Protein AF-0000000078804960 (afdb_homodimer)

Sequence (806 aa):
MTMAQWQILSDRINTVAPSATLAVDSKAKAMKATGLDVIGFGAGEPNFPTPANVVKAAADACLDPKNYKYTPTPGLPELREAIAAKVLRDSGYEVSADQVVVTNGGKQAVYEAFQILLNDGDEVIIPTPYWTSYPEAVKLADGVPVEVFAGADVNFEPSLEALEAARTERTKAIIVNSPNNPTGAVWKPETVEAIGRWAVEHHIWIISDEIYEHLNYDDARTTYIGAAVPECRDQLLVLNGVAKTYAMPGWRVGWMVAPAEVAKAATKLQGHMTSNVANISQRAALAAVSGPLDEVYEMRKAFDVRRRAIVAALNDIEGVYCPTPTGAFYAFADITALLGKPLGSNGTVCATSADFAAALLDEAHVAAVPGEAFGAPGYLRFSYALADDDLAEGMKRFKDWAKMTMAQWQILSDRINTVAPSATLAVDSKAKAMKATGLDVIGFGAGEPNFPTPANVVKAAADACLDPKNYKYTPTPGLPELREAIAAKVLRDSGYEVSADQVVVTNGGKQAVYEAFQILLNDGDEVIIPTPYWTSYPEAVKLADGVPVEVFAGADVNFEPSLEALEAARTERTKAIIVNSPNNPTGAVWKPETVEAIGRWAVEHHIWIISDEIYEHLNYDDARTTYIGAAVPECRDQLLVLNGVAKTYAMPGWRVGWMVAPAEVAKAATKLQGHMTSNVANISQRAALAAVSGPLDEVYEMRKAFDVRRRAIVAALNDIEGVYCPTPTGAFYAFADITALLGKPLGSNGTVCATSADFAAALLDEAHVAAVPGEAFGAPGYLRFSYALADDDLAEGMKRFKDWAK

Nearest PDB structures (foldseek):
  6f77-assembly3_E  TM=9.744E-01  e=4.345E-48  Sinorhizobium meliloti 1021
  1j32-assembly1_B  TM=9.726E-01  e=3.508E-47  Phormidium lapideum
  8wou-assembly1_B  TM=9.765E-01  e=2.301E-44  Legionella pneumophila
  8wkj-assembly1_A-2  TM=9.746E-01  e=7.298E-44  Legionella pneumophila
  1gd9-assembly1_B  TM=9.576E-01  e=7.896E-40  Pyrococcus horikoshii

pLDDT: mean 96.33, std 5.36, range [46.62, 98.94]

Radius of gyration: 27.27 Å; Cα contacts (8 Å, |Δi|>4): 1850; chains: 2; bounding box: 55×81×60 Å

Secondary structure (DSSP, 8-state):
-PPPGGGPPPHHHHHPPPPHHHHHHHHHHHHHHTT--PEE----S-SSPPPHHHHHHHHHHHT-GGGGS---TT--HHHHHHHHHHIIIIISS---GGGEEEESHHHHHHHHHHHHH--TT-EEEEEES--THHHHHHHHTT-EEEEEE--GGGTTPPPHHHHHHH--TTEEEEEE-SS-TTT-----HHHHHHHHHHHHHHT-EEEEE-TTTT-B-TT-----HHHH-GGGGGGEEEEEESTTTTS-GGG--EEEE--HHHHHHHHHHHHHHT-SPPHHHHHHHHHHHHS-SHHHHHHHHHHHHHHHHHHHHHHTSTT-B-----BTTEEEEE-GGGTTSEETTTTEE-SSHHHHHHHIIIII-EE-EEGGGGT-TTEEEEE--S-HHHHHHHHHHHHHHH-/-PPPGGGPPPHHHHHPPPPHHHHHHHHHHHHHHTT--PEE----S-SSPPPHHHHHHHHHHHT-GGGGS---TT--HHHHHHHHHHIIIIISS---GGGEEEEEHHHHHHHHHHHHH--TT-EEEEEES--THHHHHHHHTT-EEEEEE--GGGTTPPPHHHHHHH--TTEEEEEE-SS-TTT-----HHHHHHHHHHHHHHT-EEEEE-TTTT-B-TT-----HHHH-GGGGGGEEEEEESTTTTS-GGG-EEEEE--HHHHHHHHHHHHHHT-SPPHHHHHHHHHHHHS-SHHHHHHHHHHHHHHHHHHHHHHTSTT-B-----BTTEEEEE-GGGTTSEETTTTEE-SSHHHHHHHIIIII-EE-EEGGGGT-TTEEEEE--S-HHHHHHHHHHHHHHH-

InterPro domains:
  IPR004838 Aminotransferases, class-I, pyridoxal-phosphate-binding site [PS00105] (241-254)
  IPR004839 Aminotransferase, class I/classII, large domain [PF00155] (37-397)
  IPR015421 Pyridoxal phosphate-dependent transferase, major domain [G3DSA:3.40.640.10] (69-291)
  IPR015422 Pyridoxal phosphate-dependent transferase, small domain [G3DSA:3.90.1150.10] (26-397)
  IPR015424 Pyridoxal phosphate-dependent transferase [SSF53383] (8-402)
  IPR050596 Aspartate/prephenate aminotransferase-like [PTHR46383] (7-401)

Structure (mmCIF, N/CA/C/O backbone):
data_AF-0000000078804960-model_v1
#
loop_
_entity.id
_entity.type
_entity.pdbx_description
1 polymer Aminotransferase
#
loop_
_atom_site.group_PDB
_atom_site.id
_atom_site.type_symbol
_atom_site.label_atom_id
_atom_site.label_alt_id
_atom_site.label_comp_id
_atom_site.label_asym_id
_atom_site.label_entity_id
_atom_site.label_seq_id
_atom_site.pdbx_PDB_ins_code
_atom_site.Cartn_x
_atom_site.Cartn_y
_atom_site.Cartn_z
_atom_site.occupancy
_atom_site.B_iso_or_equiv
_atom_site.auth_seq_id
_atom_site.auth_comp_id
_atom_site.auth_asym_id
_atom_site.auth_atom_id
_atom_site.pdbx_PDB_model_num
ATOM 1 N N . MET A 1 1 ? 27.344 4.914 -10.43 1 46.62 1 MET A N 1
ATOM 2 C CA . MET A 1 1 ? 27.359 4.934 -11.883 1 46.62 1 MET A CA 1
ATOM 3 C C . MET A 1 1 ? 26.125 5.656 -12.43 1 46.62 1 MET A C 1
ATOM 5 O O . MET A 1 1 ? 25.031 5.543 -11.859 1 46.62 1 MET A O 1
ATOM 9 N N . THR A 1 2 ? 26.281 6.621 -13.234 1 64.38 2 THR A N 1
ATOM 10 C CA . THR A 1 2 ? 25.266 7.426 -13.906 1 64.38 2 THR A CA 1
ATOM 11 C C . THR A 1 2 ? 24.35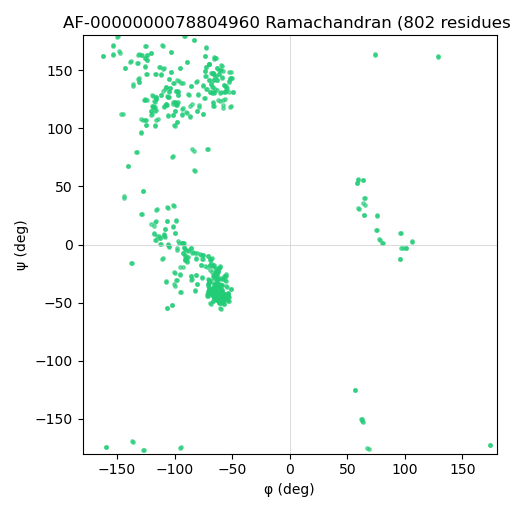9 6.539 -14.75 1 64.38 2 THR A C 1
ATOM 13 O O . THR A 1 2 ? 24.828 5.652 -15.461 1 64.38 2 THR A O 1
ATOM 16 N N . MET A 1 3 ? 23.094 6.438 -14.508 1 77.56 3 MET A N 1
ATOM 17 C CA . MET A 1 3 ? 22.125 5.641 -15.266 1 77.56 3 MET A CA 1
ATOM 18 C C . MET A 1 3 ? 22.188 5.977 -16.75 1 77.56 3 MET A C 1
ATOM 20 O O . MET A 1 3 ? 22.312 7.148 -17.125 1 77.56 3 MET A O 1
ATOM 24 N N . ALA A 1 4 ? 22.266 4.875 -17.562 1 86 4 ALA A N 1
ATOM 25 C CA . ALA A 1 4 ? 22.188 5.027 -19.016 1 86 4 ALA A CA 1
ATOM 26 C C . ALA A 1 4 ? 20.797 5.531 -19.438 1 86 4 ALA A C 1
ATOM 28 O O . ALA A 1 4 ? 19.875 5.543 -18.625 1 86 4 ALA A O 1
ATOM 29 N N . GLN A 1 5 ? 20.672 6.098 -20.609 1 87.06 5 GLN A N 1
ATOM 30 C CA . GLN A 1 5 ? 19.422 6.652 -21.125 1 87.06 5 GLN A CA 1
ATOM 31 C C . GLN A 1 5 ? 18.297 5.629 -21.062 1 87.06 5 GLN A C 1
ATOM 33 O O . GLN A 1 5 ? 17.172 5.969 -20.703 1 87.06 5 GLN A O 1
ATOM 38 N N . TRP A 1 6 ? 18.578 4.383 -21.484 1 90.38 6 TRP A N 1
ATOM 39 C CA . TRP A 1 6 ? 17.547 3.348 -21.5 1 90.38 6 TRP A CA 1
ATOM 40 C C . TRP A 1 6 ? 17.125 2.971 -20.094 1 90.38 6 TRP A C 1
ATOM 42 O O . TRP A 1 6 ? 16.094 2.322 -19.891 1 90.38 6 TRP A O 1
ATOM 52 N N . GLN A 1 7 ? 17.891 3.418 -19.031 1 91.94 7 GLN A N 1
ATOM 53 C CA . GLN A 1 7 ? 17.594 3.1 -17.641 1 91.94 7 GLN A CA 1
ATOM 54 C C . GLN A 1 7 ? 16.812 4.223 -16.969 1 91.94 7 GLN A C 1
ATOM 56 O O . GLN A 1 7 ? 16.5 4.152 -15.773 1 91.94 7 GLN A O 1
ATOM 61 N N . ILE A 1 8 ? 16.5 5.246 -17.781 1 91.69 8 ILE A N 1
ATOM 62 C CA . ILE A 1 8 ? 15.766 6.367 -17.203 1 91.69 8 ILE A CA 1
ATOM 63 C C . ILE A 1 8 ? 14.43 5.883 -16.656 1 91.69 8 ILE A C 1
ATOM 65 O O . ILE A 1 8 ? 13.734 5.094 -17.297 1 91.69 8 ILE A O 1
ATOM 69 N N . LEU A 1 9 ? 14.117 6.242 -15.414 1 96.56 9 LEU A N 1
ATOM 70 C CA . LEU A 1 9 ? 12.891 5.844 -14.727 1 96.56 9 LEU A CA 1
ATOM 71 C C . LEU A 1 9 ? 11.68 6.574 -15.289 1 96.56 9 LEU A C 1
ATOM 73 O O . LEU A 1 9 ? 11.82 7.426 -16.172 1 96.56 9 LEU A O 1
ATOM 77 N N . SER A 1 10 ? 10.555 6.188 -14.922 1 96.38 10 SER A N 1
ATOM 78 C CA . SER A 1 10 ? 9.297 6.695 -15.461 1 96.38 10 SER A CA 1
ATOM 79 C C . SER A 1 10 ? 9.164 8.195 -15.234 1 96.38 10 SER A C 1
ATOM 81 O O . SER A 1 10 ? 9.688 8.727 -14.25 1 96.38 10 SER A O 1
ATOM 83 N N . ASP A 1 11 ? 8.398 8.906 -16.062 1 95 11 ASP A N 1
ATOM 84 C CA . ASP A 1 11 ? 8.133 10.336 -15.945 1 95 11 ASP A CA 1
ATOM 85 C C . ASP A 1 11 ? 7.371 10.656 -14.664 1 95 11 ASP A C 1
ATOM 87 O O . ASP A 1 11 ? 7.641 11.664 -14.008 1 95 11 ASP A O 1
ATOM 91 N N . ARG A 1 12 ? 6.445 9.828 -14.281 1 93.31 12 ARG A N 1
ATOM 92 C CA . ARG A 1 12 ? 5.613 10.086 -13.109 1 93.31 12 ARG A CA 1
ATOM 93 C C . ARG A 1 12 ? 6.461 10.164 -11.844 1 93.31 12 ARG A C 1
ATOM 95 O O . ARG A 1 12 ? 6.246 11.039 -11 1 93.31 12 ARG A O 1
ATOM 102 N N . ILE A 1 13 ? 7.473 9.258 -11.719 1 94.19 13 ILE A N 1
ATOM 103 C CA . ILE A 1 13 ? 8.273 9.242 -10.5 1 94.19 13 ILE A CA 1
ATOM 104 C C . ILE A 1 13 ? 9.258 10.406 -10.516 1 94.19 13 ILE A C 1
ATOM 106 O O . ILE A 1 13 ? 9.609 10.953 -9.469 1 94.19 13 ILE A O 1
ATOM 110 N N . ASN A 1 14 ? 9.625 10.805 -11.719 1 91.88 14 ASN A N 1
ATOM 111 C CA . ASN A 1 14 ? 10.586 11.898 -11.844 1 91.88 14 ASN A CA 1
ATOM 112 C C . ASN A 1 14 ? 9.93 13.25 -11.586 1 91.88 14 ASN A C 1
ATOM 114 O O . ASN A 1 14 ? 10.609 14.219 -11.266 1 91.88 14 ASN A O 1
ATOM 118 N N . THR A 1 15 ? 8.648 13.266 -11.664 1 88.62 15 THR A N 1
ATOM 119 C CA . THR A 1 15 ? 7.926 14.523 -11.5 1 88.62 15 THR A CA 1
ATOM 120 C C . THR A 1 15 ? 7.555 14.75 -10.039 1 88.62 15 THR A C 1
ATOM 122 O O . THR A 1 15 ? 7.203 15.867 -9.648 1 88.62 15 THR A O 1
ATOM 125 N N . VAL A 1 16 ? 7.688 13.766 -9.273 1 89.56 16 VAL A N 1
ATOM 126 C CA . VAL A 1 16 ? 7.273 13.844 -7.879 1 89.56 16 VAL A CA 1
ATOM 127 C C . VAL A 1 16 ? 8.477 14.18 -7 1 89.56 16 VAL A C 1
ATOM 129 O O . VAL A 1 16 ? 9.594 13.742 -7.277 1 89.56 16 VAL A O 1
ATOM 132 N N . ALA A 1 17 ? 8.242 15.023 -6 1 84.94 17 ALA A N 1
ATOM 133 C CA . ALA A 1 17 ? 9.273 15.359 -5.02 1 84.94 17 ALA A CA 1
ATOM 134 C C . ALA A 1 17 ? 9.164 14.484 -3.779 1 84.94 17 ALA A C 1
ATOM 136 O O . ALA A 1 17 ? 8.086 13.984 -3.455 1 84.94 17 ALA A O 1
ATOM 137 N N . PRO A 1 18 ? 10.336 14.305 -3.15 1 82.69 18 PRO A N 1
ATOM 138 C CA . PRO A 1 18 ? 10.25 13.594 -1.87 1 82.69 18 PRO A CA 1
ATOM 139 C C . PRO A 1 18 ? 9.461 14.367 -0.818 1 82.69 18 PRO A C 1
ATOM 141 O O . PRO A 1 18 ? 9.281 15.586 -0.944 1 82.69 18 PRO A O 1
ATOM 144 N N . SER A 1 19 ? 9.023 13.68 0.166 1 79.19 19 SER A N 1
ATOM 145 C CA . SER A 1 19 ? 8.242 14.305 1.232 1 79.19 19 SER A CA 1
ATOM 146 C C . SER A 1 19 ? 9.094 15.281 2.037 1 79.19 19 SER A C 1
ATOM 148 O O . SER A 1 19 ? 10.07 14.883 2.674 1 79.19 19 SER A O 1
ATOM 150 N N . ALA A 1 20 ? 8.664 16.5 2.088 1 77.38 20 ALA A N 1
ATOM 151 C CA . ALA A 1 20 ? 9.391 17.547 2.803 1 77.38 20 ALA A CA 1
ATOM 152 C C . ALA A 1 20 ? 9.312 17.344 4.312 1 77.38 20 ALA A C 1
ATOM 154 O O . ALA A 1 20 ? 10.289 17.578 5.031 1 77.38 20 ALA A O 1
ATOM 155 N N . THR A 1 21 ? 8.18 16.859 4.785 1 77.75 21 THR A N 1
ATOM 156 C CA . THR A 1 21 ? 8.008 16.641 6.215 1 77.75 21 THR A CA 1
ATOM 157 C C . THR A 1 21 ? 8.883 15.484 6.699 1 77.75 21 THR A C 1
ATOM 159 O O . THR A 1 21 ? 9.547 15.594 7.734 1 77.75 21 THR A O 1
ATOM 162 N N . LEU A 1 22 ? 8.914 14.531 5.891 1 70.44 22 LEU A N 1
ATOM 163 C CA . LEU A 1 22 ? 9.727 13.383 6.262 1 70.44 22 LEU A CA 1
ATOM 164 C C . LEU A 1 22 ? 11.211 13.727 6.203 1 70.44 22 LEU A C 1
ATOM 166 O O . LEU A 1 22 ? 11.992 13.273 7.043 1 70.44 22 LEU A O 1
ATOM 170 N N . ALA A 1 23 ? 11.531 14.633 5.289 1 71.5 23 ALA A N 1
ATOM 171 C CA . ALA A 1 23 ? 12.914 15.07 5.141 1 71.5 23 ALA A CA 1
ATOM 172 C C . ALA A 1 23 ? 13.375 15.852 6.371 1 71.5 23 ALA A C 1
ATOM 174 O O . ALA A 1 23 ? 14.484 15.633 6.871 1 71.5 23 ALA A O 1
ATOM 175 N N . VAL A 1 24 ? 12.484 16.656 6.902 1 78 24 VAL A N 1
ATOM 176 C CA . VAL A 1 24 ? 12.812 17.469 8.078 1 78 24 VAL A CA 1
ATOM 177 C C . VAL A 1 24 ? 12.914 16.562 9.305 1 78 24 VAL A C 1
ATOM 179 O O . VAL A 1 24 ? 13.836 16.703 10.109 1 78 24 VAL A O 1
ATOM 182 N N . ASP A 1 25 ? 11.977 15.656 9.367 1 76.75 25 ASP A N 1
ATOM 183 C CA . ASP A 1 25 ? 11.977 14.727 10.5 1 76.75 25 ASP A CA 1
ATOM 184 C C . ASP A 1 25 ? 13.211 13.828 10.477 1 76.75 25 ASP A C 1
ATOM 186 O O . ASP A 1 25 ? 13.844 13.609 11.508 1 76.75 25 ASP A O 1
ATOM 190 N N . SER A 1 26 ? 13.562 13.406 9.312 1 70.06 26 SER A N 1
ATOM 191 C CA . SER A 1 26 ? 14.734 12.547 9.156 1 70.06 26 SER A CA 1
ATOM 192 C C . SER A 1 26 ? 16.016 13.305 9.469 1 70.06 26 SER A C 1
ATOM 194 O O . SER A 1 26 ? 16.922 12.766 10.109 1 70.06 26 SER A O 1
ATOM 196 N N . LYS A 1 27 ? 16.094 14.484 9.047 1 78.5 27 LYS A N 1
ATOM 197 C CA . LYS A 1 27 ? 17.266 15.312 9.312 1 78.5 27 LYS A CA 1
ATOM 198 C C . LYS A 1 27 ? 17.406 15.594 10.805 1 78.5 27 LYS A C 1
ATOM 200 O O . LYS A 1 27 ? 18.516 15.508 11.352 1 78.5 27 LYS A O 1
ATOM 205 N N . ALA A 1 28 ? 16.312 15.922 11.422 1 84.19 28 ALA A N 1
ATOM 206 C CA . ALA A 1 28 ? 16.328 16.172 12.867 1 84.19 28 ALA A CA 1
ATOM 207 C C . ALA A 1 28 ? 16.797 14.93 13.625 1 84.19 28 ALA A C 1
ATOM 209 O O . ALA A 1 28 ? 1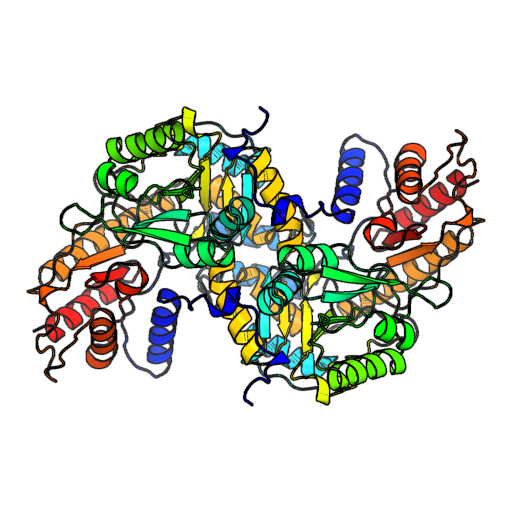7.625 15.031 14.531 1 84.19 28 ALA A O 1
ATOM 210 N N . LYS A 1 29 ? 16.344 13.812 13.273 1 76.19 29 LYS A N 1
ATOM 211 C CA . LYS A 1 29 ? 16.703 12.555 13.922 1 76.19 29 LYS A CA 1
ATOM 212 C C . LYS A 1 29 ? 18.188 12.227 13.695 1 76.19 29 LYS A C 1
ATOM 214 O O . LYS A 1 29 ? 18.859 11.758 14.609 1 76.19 29 LYS A O 1
ATOM 219 N N . ALA A 1 30 ? 18.594 12.453 12.5 1 77.44 30 ALA A N 1
ATOM 220 C CA . ALA A 1 30 ? 20 12.234 12.188 1 77.44 30 ALA A CA 1
ATOM 221 C C . ALA A 1 30 ? 20.891 13.125 13.047 1 77.44 30 ALA A C 1
ATOM 223 O O . ALA A 1 30 ? 21.938 12.688 13.531 1 77.44 30 ALA A O 1
ATOM 224 N N . MET A 1 31 ? 20.562 14.375 13.227 1 88.44 31 MET A N 1
ATOM 225 C CA . MET A 1 31 ? 21.312 15.32 14.047 1 88.44 31 MET A CA 1
ATOM 226 C C . MET A 1 31 ? 21.312 14.891 15.516 1 88.44 31 MET A C 1
ATOM 228 O O . MET A 1 31 ? 22.344 14.945 16.188 1 88.44 31 MET A O 1
ATOM 232 N N . LYS A 1 32 ? 20.188 14.406 15.93 1 88.81 32 LYS A N 1
ATOM 233 C CA . LYS A 1 32 ? 20.094 13.891 17.297 1 88.81 32 LYS A CA 1
ATOM 234 C C . LYS A 1 32 ? 21.016 12.688 17.484 1 88.81 32 LYS A C 1
ATOM 236 O O . LYS A 1 32 ? 21.625 12.523 18.547 1 88.81 32 LYS A O 1
ATOM 241 N N . ALA A 1 33 ? 21.109 11.867 16.547 1 81.06 33 ALA A N 1
ATOM 242 C CA . ALA A 1 33 ? 21.922 10.664 16.594 1 81.06 33 ALA A CA 1
ATOM 243 C C . ALA A 1 33 ? 23.406 11.016 16.719 1 81.06 33 ALA A C 1
ATOM 245 O O . ALA A 1 33 ? 24.203 10.227 17.234 1 81.06 33 ALA A O 1
ATOM 246 N N . THR A 1 34 ? 23.812 12.227 16.25 1 88.81 34 THR A N 1
ATOM 247 C CA . THR A 1 34 ? 25.203 12.672 16.344 1 88.81 34 THR A CA 1
ATOM 248 C C . THR A 1 34 ? 25.469 13.336 17.688 1 88.81 34 THR A C 1
ATOM 250 O O . THR A 1 34 ? 26.594 13.766 17.969 1 88.81 34 THR A O 1
ATOM 253 N N . GLY A 1 35 ? 24.438 13.469 18.516 1 91 35 GLY A N 1
ATOM 254 C CA . GLY A 1 35 ? 24.625 13.984 19.859 1 91 35 GLY A CA 1
ATOM 255 C C . GLY A 1 35 ? 24.125 15.406 20.031 1 91 35 GLY A C 1
ATOM 256 O O . GLY A 1 35 ? 24.219 15.969 21.125 1 91 35 GLY A O 1
ATOM 257 N N . LEU A 1 36 ? 23.547 15.969 19 1 93.06 36 LEU A N 1
ATOM 258 C CA . LEU A 1 36 ? 23.031 17.328 19.094 1 93.06 36 LEU A CA 1
ATOM 259 C C . LEU A 1 36 ? 21.656 17.344 19.75 1 93.06 36 LEU A C 1
ATOM 261 O O . LEU A 1 36 ? 20.844 16.453 19.531 1 93.06 36 LEU A O 1
ATOM 265 N N . ASP A 1 37 ? 21.453 18.281 20.562 1 95.19 37 ASP A N 1
ATOM 266 C CA . ASP A 1 37 ? 20.172 18.469 21.219 1 95.19 37 ASP A CA 1
ATOM 267 C C . ASP A 1 37 ? 19.188 19.234 20.328 1 95.19 37 ASP A C 1
ATOM 269 O O . ASP A 1 37 ? 18.984 20.438 20.516 1 95.19 37 ASP A O 1
ATOM 273 N N . VAL A 1 38 ? 18.609 18.547 19.453 1 96.38 38 VAL A N 1
ATOM 274 C CA . VAL A 1 38 ? 17.672 19.156 18.516 1 96.38 38 VAL A CA 1
ATOM 275 C C . VAL A 1 38 ? 16.234 18.969 19.016 1 96.38 38 VAL A C 1
ATOM 277 O O . VAL A 1 38 ? 15.867 17.875 19.453 1 96.38 38 VAL A O 1
ATOM 280 N N . ILE A 1 39 ? 15.484 20.031 19.078 1 96.56 39 ILE A N 1
ATOM 281 C CA . ILE A 1 39 ? 14.055 19.953 19.359 1 96.56 39 ILE A CA 1
ATOM 282 C C . ILE A 1 39 ? 13.273 19.906 18.047 1 96.56 39 ILE A C 1
ATOM 284 O O . ILE A 1 39 ? 13.336 20.828 17.234 1 96.56 39 ILE A O 1
ATOM 288 N N . GLY A 1 40 ? 12.586 18.781 17.859 1 94.25 40 GLY A N 1
ATOM 289 C CA . GLY A 1 40 ? 11.883 18.562 16.594 1 94.25 40 GLY A CA 1
ATOM 290 C C . GLY A 1 40 ? 10.406 18.891 16.672 1 94.25 40 GLY A C 1
ATOM 291 O O . GLY A 1 40 ? 9.68 18.344 17.5 1 94.25 40 GLY A O 1
ATOM 292 N N . PHE A 1 41 ? 9.953 19.828 15.82 1 95.62 41 PHE A N 1
ATOM 293 C CA . PHE A 1 41 ? 8.547 20.188 15.695 1 95.62 41 PHE A CA 1
ATOM 294 C C . PHE A 1 41 ? 7.973 19.672 14.375 1 95.62 41 PHE A C 1
ATOM 296 O O . PHE A 1 41 ? 6.914 20.125 13.938 1 95.62 41 PHE A O 1
ATOM 303 N N . GLY A 1 42 ? 8.68 18.781 13.672 1 91.62 42 GLY A N 1
ATOM 304 C CA . GLY A 1 42 ? 8.289 18.328 12.344 1 91.62 42 GLY A CA 1
ATOM 305 C C . GLY A 1 42 ? 7.348 17.141 12.359 1 91.62 42 GLY A C 1
ATOM 306 O O . GLY A 1 42 ? 6.785 16.781 11.328 1 91.62 42 GLY A O 1
ATOM 307 N N . ALA A 1 43 ? 7.09 16.609 13.547 1 84.56 43 ALA A N 1
ATOM 308 C CA . ALA A 1 43 ? 6.328 15.367 13.664 1 84.56 43 ALA A CA 1
ATOM 309 C C . ALA A 1 43 ? 4.898 15.555 13.164 1 84.56 43 ALA A C 1
ATOM 311 O O . ALA A 1 43 ? 4.254 16.562 13.469 1 84.56 43 ALA A O 1
ATOM 312 N N . GLY A 1 44 ? 4.379 14.617 12.336 1 89 44 GLY A N 1
ATOM 313 C CA . GLY A 1 44 ? 2.98 14.594 11.938 1 89 44 GLY A CA 1
ATOM 314 C C . GLY A 1 44 ? 2.193 13.484 12.609 1 89 44 GLY A C 1
ATOM 315 O O . GLY A 1 44 ? 1.339 12.852 11.977 1 89 44 GLY A O 1
ATOM 316 N N . GLU A 1 45 ? 2.59 13.156 13.867 1 93.06 45 GLU A N 1
ATOM 317 C CA . GLU A 1 45 ? 1.913 12.094 14.609 1 93.06 45 GLU A CA 1
ATOM 318 C C . GLU A 1 45 ? 1.816 12.43 16.094 1 93.06 45 GLU A C 1
ATOM 320 O O . GLU A 1 45 ? 2.652 13.164 16.625 1 93.06 45 GLU A O 1
ATOM 325 N N . PRO A 1 46 ? 0.799 11.922 16.781 1 95.62 46 PRO A N 1
ATOM 326 C CA . PRO A 1 46 ? 0.684 12.117 18.234 1 95.62 46 PRO A CA 1
ATOM 327 C C . PRO A 1 46 ? 1.859 11.523 19 1 95.62 46 PRO A C 1
ATOM 329 O O . PRO A 1 46 ? 2.459 10.539 18.562 1 95.62 46 PRO A O 1
ATOM 332 N N . ASN A 1 47 ? 2.154 12.133 20.109 1 94.62 47 ASN A N 1
ATOM 333 C CA . ASN A 1 47 ? 3.234 11.625 20.953 1 94.62 47 ASN A CA 1
ATOM 334 C C . ASN A 1 47 ? 2.699 10.836 22.141 1 94.62 47 ASN A C 1
ATOM 336 O O . ASN A 1 47 ? 3.197 10.969 23.266 1 94.62 47 ASN A O 1
ATOM 340 N N . PHE A 1 48 ? 1.636 10.148 21.984 1 95.81 48 PHE A N 1
ATOM 341 C CA . PHE A 1 48 ? 1.018 9.289 22.984 1 95.81 48 PHE A CA 1
ATOM 342 C C . PHE A 1 48 ? 1.085 7.828 22.578 1 95.81 48 PHE A C 1
ATOM 344 O O . PHE A 1 48 ? 1.199 7.52 21.391 1 95.81 48 PHE A O 1
ATOM 351 N N . PRO A 1 49 ? 1.087 6.957 23.562 1 95.56 49 PRO A N 1
ATOM 352 C CA . PRO A 1 49 ? 1.013 5.543 23.188 1 95.56 49 PRO A CA 1
ATOM 353 C C . PRO A 1 49 ? -0.371 5.137 22.688 1 95.56 49 PRO A C 1
ATOM 355 O O . PRO A 1 49 ? -1.368 5.773 23.031 1 95.56 49 PRO A O 1
ATOM 358 N N . THR A 1 50 ? -0.401 4.152 21.859 1 97.88 50 THR A N 1
ATOM 359 C CA . THR A 1 50 ? -1.659 3.521 21.484 1 97.88 50 THR A CA 1
ATOM 360 C C . THR A 1 50 ? -2.418 3.033 22.703 1 97.88 50 THR A C 1
ATOM 362 O O . THR A 1 50 ? -1.816 2.502 23.641 1 97.88 50 THR A O 1
ATOM 365 N N . PRO A 1 51 ? -3.727 3.25 22.766 1 97.56 51 PRO A N 1
ATOM 366 C CA . PRO A 1 51 ? -4.523 2.818 23.906 1 97.56 51 PRO A CA 1
ATOM 367 C C . PRO A 1 51 ? -4.297 1.351 24.266 1 97.56 51 PRO A C 1
ATOM 369 O O . PRO A 1 51 ? -4.188 0.504 23.375 1 97.56 51 PRO A O 1
ATOM 372 N N . ALA A 1 52 ? -4.305 1.055 25.562 1 96.5 52 ALA A N 1
ATOM 373 C CA . ALA A 1 52 ? -3.928 -0.254 26.094 1 96.5 52 ALA A CA 1
ATOM 374 C C . ALA A 1 52 ? -4.875 -1.341 25.594 1 96.5 52 ALA A C 1
ATOM 376 O O . ALA A 1 52 ? -4.449 -2.471 25.328 1 96.5 52 ALA A O 1
ATOM 377 N N . ASN A 1 53 ? -6.129 -1.024 25.531 1 97.19 53 ASN A N 1
ATOM 378 C CA . ASN A 1 53 ? -7.098 -2.016 25.078 1 97.19 53 ASN A CA 1
ATOM 379 C C . ASN A 1 53 ? -6.852 -2.412 23.609 1 97.19 53 ASN A C 1
ATOM 381 O O . ASN A 1 53 ? -7.059 -3.566 23.234 1 97.19 53 ASN A O 1
ATOM 385 N N . VAL A 1 54 ? -6.457 -1.481 22.781 1 98.44 54 VAL A N 1
ATOM 386 C CA . VAL A 1 54 ? -6.133 -1.731 21.375 1 98.44 54 VAL A CA 1
ATOM 387 C C . VAL A 1 54 ? -4.898 -2.621 21.281 1 98.44 54 VAL A C 1
ATOM 389 O O . VAL A 1 54 ? -4.875 -3.582 20.516 1 98.44 54 VAL A O 1
ATOM 392 N N . VAL A 1 55 ? -3.877 -2.281 22.109 1 98.44 55 VAL A N 1
ATOM 393 C CA . VAL A 1 55 ? -2.629 -3.037 22.141 1 98.44 55 VAL A CA 1
ATOM 394 C C . VAL A 1 55 ? -2.912 -4.48 22.547 1 98.44 55 VAL A C 1
ATOM 396 O O . VAL A 1 55 ? -2.381 -5.418 21.938 1 98.44 55 VAL A O 1
ATOM 399 N N . LYS A 1 56 ? -3.768 -4.695 23.531 1 98.25 56 LYS A N 1
ATOM 400 C CA . LYS A 1 56 ? -4.133 -6.035 23.984 1 98.25 56 LYS A CA 1
ATOM 401 C C . LYS A 1 56 ? -4.832 -6.824 22.875 1 98.25 56 LYS A C 1
ATOM 403 O O . LYS A 1 56 ? -4.543 -8.008 22.672 1 98.25 56 LYS A O 1
ATOM 408 N N . ALA A 1 57 ? -5.754 -6.164 22.188 1 98.62 57 ALA A N 1
ATOM 409 C CA . ALA A 1 57 ? -6.465 -6.812 21.078 1 98.62 57 ALA A CA 1
ATOM 410 C C . ALA A 1 57 ? -5.492 -7.277 20 1 98.62 57 ALA A C 1
ATOM 412 O O . ALA A 1 57 ? -5.645 -8.367 19.453 1 98.62 57 ALA A O 1
ATOM 413 N N . ALA A 1 58 ? -4.539 -6.488 19.703 1 98.81 58 ALA A N 1
ATOM 414 C CA . ALA A 1 58 ? -3.539 -6.828 18.688 1 98.81 58 ALA A CA 1
ATOM 415 C C . ALA A 1 58 ? -2.676 -8 19.141 1 98.81 58 ALA A C 1
ATOM 417 O O . ALA A 1 58 ? -2.412 -8.922 18.359 1 98.81 58 ALA A O 1
ATOM 418 N N . ALA A 1 59 ? -2.154 -7.914 20.406 1 98.81 59 ALA A N 1
ATOM 419 C CA . ALA A 1 59 ? -1.32 -8.984 20.938 1 98.81 59 ALA A CA 1
ATOM 420 C C . ALA A 1 59 ? -2.064 -10.312 20.938 1 98.81 59 ALA A C 1
ATOM 422 O O . ALA A 1 59 ? -1.497 -11.352 20.578 1 98.81 59 ALA A O 1
ATOM 423 N N . ASP A 1 60 ? -3.361 -10.289 21.328 1 98.69 60 ASP A N 1
ATOM 424 C CA . ASP A 1 60 ? -4.191 -11.492 21.297 1 98.69 60 ASP A CA 1
ATOM 425 C C . ASP A 1 60 ? -4.375 -12.008 19.875 1 98.69 60 ASP A C 1
ATOM 427 O O . ASP A 1 60 ? -4.367 -13.219 19.641 1 98.69 60 ASP A O 1
ATOM 431 N N . ALA A 1 61 ? -4.559 -11.109 18.953 1 98.75 61 ALA A N 1
ATOM 432 C CA . ALA A 1 61 ? -4.77 -11.477 17.562 1 98.75 61 ALA A CA 1
ATOM 433 C C . ALA A 1 61 ? -3.545 -12.18 16.984 1 98.75 61 ALA A C 1
ATOM 435 O O . ALA A 1 61 ? -3.67 -13.055 16.125 1 98.75 61 ALA A O 1
ATOM 436 N N . CYS A 1 62 ? -2.338 -11.797 17.453 1 98.75 62 CYS A N 1
ATOM 437 C CA . CYS A 1 62 ? -1.117 -12.453 17 1 98.75 62 CYS A CA 1
ATOM 438 C C . CYS A 1 62 ? -1.157 -13.945 17.281 1 98.75 62 CYS A C 1
ATOM 440 O O . CYS A 1 62 ? -0.613 -14.742 16.516 1 98.75 62 CYS A O 1
ATOM 442 N N . LEU A 1 63 ? -1.848 -14.305 18.312 1 98.25 63 LEU A N 1
ATOM 443 C CA . LEU A 1 63 ? -1.807 -15.688 18.781 1 98.25 63 LEU A CA 1
ATOM 444 C C . LEU A 1 63 ? -2.893 -16.516 18.109 1 98.25 63 LEU A C 1
ATOM 446 O O . LEU A 1 63 ? -2.959 -17.734 18.312 1 98.25 63 LEU A O 1
ATOM 450 N N . ASP A 1 64 ? -3.738 -15.984 17.328 1 98.06 64 ASP A N 1
ATOM 451 C CA . ASP A 1 64 ? -4.836 -16.656 16.625 1 98.06 64 ASP A CA 1
ATOM 452 C C . ASP A 1 64 ? -4.488 -16.922 15.172 1 98.06 64 ASP A C 1
ATOM 454 O O . ASP A 1 64 ? -4.461 -15.992 14.352 1 98.06 64 ASP A O 1
ATOM 458 N N . PRO A 1 65 ? -4.309 -18.141 14.734 1 97.25 65 PRO A N 1
ATOM 459 C CA . PRO A 1 65 ? -3.855 -18.484 13.383 1 97.25 65 PRO A CA 1
ATOM 460 C C . PRO A 1 65 ? -4.816 -18 12.297 1 97.25 65 PRO A C 1
ATOM 462 O O . PRO A 1 65 ? -4.426 -17.891 11.133 1 97.25 65 PRO A O 1
ATOM 465 N N . LYS A 1 66 ? -6.039 -17.734 12.648 1 95.06 66 LYS A N 1
ATOM 466 C CA . LYS A 1 66 ? -6.98 -17.234 11.648 1 95.06 66 LYS A CA 1
ATOM 467 C C . LYS A 1 66 ? -6.5 -15.906 11.047 1 95.06 66 LYS A C 1
ATOM 469 O O . LYS A 1 66 ? -6.902 -15.539 9.945 1 95.06 66 LYS A O 1
ATOM 474 N N . ASN A 1 67 ? -5.586 -15.219 11.734 1 97.94 67 ASN A N 1
ATOM 475 C CA . ASN A 1 67 ? -5.109 -13.906 11.305 1 97.94 67 ASN A CA 1
ATOM 476 C C . ASN A 1 67 ? -3.857 -14.031 10.438 1 97.94 67 ASN A C 1
ATOM 478 O O . ASN A 1 67 ? -3.309 -13.023 9.992 1 97.94 67 ASN A O 1
ATOM 482 N N . TYR A 1 68 ? -3.4 -15.273 10.164 1 98 68 TYR A N 1
ATOM 483 C CA . TYR A 1 68 ? -2.146 -15.445 9.438 1 98 68 TYR A CA 1
ATOM 484 C C . TYR A 1 68 ? -2.395 -15.531 7.938 1 98 68 TYR A C 1
ATOM 486 O O . TYR A 1 68 ? -1.458 -15.43 7.141 1 98 68 TYR A O 1
ATOM 494 N N . LYS A 1 69 ? -3.635 -15.633 7.453 1 94.62 69 LYS A N 1
ATOM 495 C CA . LYS A 1 69 ? -3.998 -15.938 6.07 1 94.62 69 LYS A CA 1
ATOM 496 C C . LYS A 1 69 ? -4.449 -14.68 5.332 1 94.62 69 LYS A C 1
ATOM 498 O O . LYS A 1 69 ? -4.664 -13.633 5.949 1 94.62 69 LYS A O 1
ATOM 503 N N . TYR A 1 70 ? -4.512 -14.797 4 1 93.75 70 TYR A N 1
ATOM 504 C CA . TYR A 1 70 ? -5.133 -13.711 3.242 1 93.75 70 TYR A CA 1
ATOM 505 C C . TYR A 1 70 ? -6.574 -13.492 3.689 1 93.75 70 TYR A C 1
ATOM 507 O O . TYR A 1 70 ? -7.27 -14.438 4.059 1 93.75 70 TYR A O 1
ATOM 515 N N . THR A 1 71 ? -7.008 -12.336 3.719 1 93.75 71 THR A N 1
ATOM 516 C CA . THR A 1 71 ? -8.383 -11.945 4.012 1 93.75 71 THR A CA 1
ATOM 517 C C . THR A 1 71 ? -8.945 -11.086 2.885 1 93.75 71 THR A C 1
ATOM 519 O O . THR A 1 71 ? -8.25 -10.773 1.921 1 93.75 71 THR A O 1
ATOM 522 N N . PRO A 1 72 ? -10.195 -10.805 2.885 1 92.56 72 PRO A N 1
ATOM 523 C CA . PRO A 1 72 ? -10.766 -10 1.802 1 92.56 72 PRO A CA 1
ATOM 524 C C . PRO A 1 72 ? -10.016 -8.688 1.581 1 92.56 72 PRO A C 1
ATOM 526 O O . PRO A 1 72 ? -9.672 -7.996 2.545 1 92.56 72 PRO A O 1
ATOM 529 N N . THR A 1 73 ? -9.836 -8.305 0.366 1 94.75 73 THR A N 1
ATOM 530 C CA . THR A 1 73 ? -9.039 -7.164 -0.065 1 94.75 73 THR A CA 1
ATOM 531 C C . THR A 1 73 ? -9.555 -5.871 0.56 1 94.75 73 THR A C 1
ATOM 533 O O . THR A 1 73 ? -8.773 -5.059 1.058 1 94.75 73 THR A O 1
ATOM 536 N N . PRO A 1 74 ? -10.914 -5.625 0.591 1 96.69 74 PRO A N 1
ATOM 537 C CA . PRO A 1 74 ? -11.375 -4.332 1.098 1 96.69 74 PRO A CA 1
ATOM 538 C C . PRO A 1 74 ? -11.281 -4.223 2.619 1 96.69 74 PRO A C 1
ATOM 540 O O . PRO A 1 74 ? -11.531 -3.154 3.182 1 96.69 74 PRO A O 1
ATOM 543 N N . GLY A 1 75 ? -10.977 -5.371 3.275 1 97.69 75 GLY A N 1
ATOM 544 C CA . GLY A 1 75 ? -10.828 -5.379 4.723 1 97.69 75 GLY A CA 1
ATOM 545 C C . GLY A 1 75 ? -11.656 -6.457 5.398 1 97.69 75 GLY A C 1
ATOM 546 O O . GLY A 1 75 ? -12.57 -7.02 4.793 1 97.69 75 GLY A O 1
ATOM 547 N N . LEU A 1 76 ? -11.305 -6.762 6.641 1 97.62 76 LEU A N 1
ATOM 548 C CA . LEU A 1 76 ? -12.109 -7.684 7.43 1 97.62 76 LEU A CA 1
ATOM 549 C C . LEU A 1 76 ? -13.555 -7.223 7.496 1 97.62 76 LEU A C 1
ATOM 551 O O . LEU A 1 76 ? -13.828 -6.035 7.711 1 97.62 76 LEU A O 1
ATOM 555 N N . PRO A 1 77 ? -14.516 -8.188 7.277 1 96.94 77 PRO A N 1
ATOM 556 C CA . PRO A 1 77 ? -15.93 -7.805 7.301 1 96.94 77 PRO A CA 1
ATOM 557 C C . PRO A 1 77 ? -16.328 -7.082 8.586 1 96.94 77 PRO A C 1
ATOM 559 O O . PRO A 1 77 ? -17.016 -6.066 8.539 1 96.94 77 PRO A O 1
ATOM 562 N N . GLU A 1 78 ? -15.844 -7.582 9.734 1 98.25 78 GLU A N 1
ATOM 563 C CA . GLU A 1 78 ? -16.188 -6.98 11.016 1 98.25 78 GLU A CA 1
ATOM 564 C C . GLU A 1 78 ? -15.617 -5.57 11.133 1 98.25 78 GLU A C 1
ATOM 566 O O . GLU A 1 78 ? -16.234 -4.703 11.766 1 98.25 78 GLU A O 1
ATOM 571 N N . LEU A 1 79 ? -14.445 -5.293 10.562 1 98.81 79 LEU A N 1
ATOM 572 C CA . LEU A 1 79 ? -13.867 -3.955 10.602 1 98.81 79 LEU A CA 1
ATOM 573 C C . LEU A 1 79 ? -14.648 -3.002 9.703 1 98.81 79 LEU A C 1
ATOM 575 O O . LEU A 1 79 ? -14.898 -1.854 10.07 1 98.81 79 LEU A O 1
ATOM 579 N N . ARG A 1 80 ? -14.992 -3.439 8.484 1 98.81 80 ARG A N 1
ATOM 580 C CA . ARG A 1 80 ? -15.773 -2.607 7.578 1 98.81 80 ARG A CA 1
ATOM 581 C C . ARG A 1 80 ? -17.109 -2.225 8.195 1 98.81 80 ARG A C 1
ATOM 583 O O . ARG A 1 80 ? -17.562 -1.083 8.07 1 98.81 80 ARG A O 1
ATOM 590 N N . GLU A 1 81 ? -17.719 -3.188 8.906 1 98.81 81 GLU A N 1
ATOM 591 C CA . GLU A 1 81 ? -18.953 -2.906 9.625 1 98.81 81 GLU A CA 1
ATOM 592 C C . GLU A 1 81 ? -18.734 -1.895 10.742 1 98.81 81 GLU A C 1
ATOM 594 O O . GLU A 1 81 ? -19.547 -0.996 10.953 1 98.81 81 GLU A O 1
ATOM 599 N N . ALA A 1 82 ? -17.672 -2.066 11.469 1 98.88 82 ALA A N 1
ATOM 600 C CA . ALA A 1 82 ? -17.344 -1.159 12.562 1 98.88 82 ALA A CA 1
ATOM 601 C C . ALA A 1 82 ? -17.109 0.257 12.055 1 98.88 82 ALA A C 1
ATOM 603 O O . ALA A 1 82 ? -17.484 1.233 12.695 1 98.88 82 ALA A O 1
ATOM 604 N N . ILE A 1 83 ? -16.453 0.388 10.922 1 98.94 83 ILE A N 1
ATOM 605 C CA . ILE A 1 83 ? -16.203 1.696 10.328 1 98.94 83 ILE A CA 1
ATOM 606 C C . ILE A 1 83 ? -17.516 2.334 9.883 1 98.94 83 ILE A C 1
ATOM 608 O O . ILE A 1 83 ? -17.719 3.531 10.078 1 98.94 83 ILE A O 1
ATOM 612 N N . ALA A 1 84 ? -18.344 1.521 9.25 1 98.88 84 ALA A N 1
ATOM 613 C CA . ALA A 1 84 ? -19.672 2.027 8.883 1 98.88 84 ALA A CA 1
ATOM 614 C C . ALA A 1 84 ? -20.422 2.533 10.109 1 98.88 84 ALA A C 1
ATOM 616 O O . ALA A 1 84 ? -21.016 3.613 10.078 1 98.88 84 ALA A O 1
ATOM 617 N N . ALA A 1 85 ? -20.391 1.77 11.156 1 98.75 85 ALA A N 1
ATOM 618 C CA . ALA A 1 85 ? -21.047 2.168 12.406 1 98.75 85 ALA A CA 1
ATOM 619 C C . ALA A 1 85 ? -20.438 3.455 12.953 1 98.75 85 ALA A C 1
ATOM 621 O O . ALA A 1 85 ? -21.141 4.309 13.492 1 98.75 85 ALA A O 1
ATOM 622 N N . LYS A 1 86 ? -19.188 3.539 12.859 1 98.31 86 LYS A N 1
ATOM 623 C CA . LYS A 1 86 ? -18.484 4.746 13.297 1 98.31 86 LYS A CA 1
ATOM 624 C C . LYS A 1 86 ? -18.953 5.969 12.516 1 98.31 86 LYS A C 1
ATOM 626 O O . LYS A 1 86 ? -19.078 7.059 13.07 1 98.31 86 LYS A O 1
ATOM 631 N N . VAL A 1 87 ? -19.141 5.867 11.18 1 98.5 87 VAL A N 1
ATOM 632 C CA . VAL A 1 87 ? -19.609 6.977 10.367 1 98.5 87 VAL A CA 1
ATOM 633 C C . VAL A 1 87 ? -20.953 7.469 10.883 1 98.5 87 VAL A C 1
ATOM 635 O O . VAL A 1 87 ? -21.172 8.672 11.031 1 98.5 87 VAL A O 1
ATOM 638 N N . LEU A 1 88 ? -21.797 6.531 11.18 1 98.44 88 LEU A N 1
ATOM 639 C CA . LEU A 1 88 ? -23.078 6.91 11.734 1 98.44 88 LEU A CA 1
ATOM 640 C C . LEU A 1 88 ? -22.906 7.609 13.078 1 98.44 88 LEU A C 1
ATOM 642 O O . LEU A 1 88 ? -23.516 8.656 13.32 1 98.44 88 LEU A O 1
ATOM 646 N N . ARG A 1 89 ? -22.141 7.078 13.953 1 97.62 89 ARG A N 1
ATOM 647 C CA . ARG A 1 89 ? -21.906 7.59 15.305 1 97.62 89 ARG A CA 1
ATOM 648 C C . ARG A 1 89 ? -21.297 8.984 15.266 1 97.62 89 ARG A C 1
ATOM 650 O O . ARG A 1 89 ? -21.766 9.891 15.961 1 97.62 89 ARG A O 1
ATOM 657 N N . ASP A 1 90 ? -20.297 9.156 14.469 1 97.06 90 ASP A N 1
ATOM 658 C CA . ASP A 1 90 ? -19.469 10.359 14.523 1 97.06 90 ASP A CA 1
ATOM 659 C C . ASP A 1 90 ? -19.953 11.406 13.523 1 97.06 90 ASP A C 1
ATOM 661 O O . ASP A 1 90 ? -19.969 12.602 13.828 1 97.06 90 ASP A O 1
ATOM 665 N N . SER A 1 91 ? -20.328 10.992 12.312 1 97.38 91 SER A N 1
ATOM 666 C CA . SER A 1 91 ? -20.625 11.93 11.234 1 97.38 91 SER A CA 1
ATOM 667 C C . SER A 1 91 ? -22.125 12.141 11.078 1 97.38 91 SER A C 1
ATOM 669 O O . SER A 1 91 ? -22.562 13.102 10.445 1 97.38 91 SER A O 1
ATOM 671 N N . GLY A 1 92 ? -22.922 11.156 11.523 1 97.5 92 GLY A N 1
ATOM 672 C CA . GLY A 1 92 ? -24.359 11.406 11.609 1 97.5 92 GLY A CA 1
ATOM 673 C C . GLY A 1 92 ? -25.125 10.906 10.398 1 97.5 92 GLY A C 1
ATOM 674 O O . GLY A 1 92 ? -26.266 11.305 10.18 1 97.5 92 GLY A O 1
ATOM 675 N N . TYR A 1 93 ? -24.516 10.156 9.516 1 97.94 93 TYR A N 1
ATOM 676 C CA . TYR A 1 93 ? -25.234 9.562 8.398 1 97.94 93 TYR A CA 1
ATOM 677 C C . TYR A 1 93 ? -24.781 8.125 8.164 1 97.94 93 TYR A C 1
ATOM 679 O O . TYR A 1 93 ? -23.688 7.734 8.578 1 97.94 93 TYR A O 1
ATOM 687 N N . GLU A 1 94 ? -25.609 7.371 7.547 1 98.25 94 GLU A N 1
ATOM 688 C CA . GLU A 1 94 ? -25.406 5.934 7.395 1 98.25 94 GLU A CA 1
ATOM 689 C C . GLU A 1 94 ? -24.688 5.613 6.078 1 98.25 94 GLU A C 1
ATOM 691 O O . GLU A 1 94 ? -24.969 6.242 5.055 1 98.25 94 GLU A O 1
ATOM 696 N N . VAL A 1 95 ? -23.781 4.691 6.152 1 98.5 95 VAL A N 1
ATOM 697 C CA . VAL A 1 95 ? -23.203 4.047 4.984 1 98.5 95 VAL A CA 1
ATOM 698 C C . VAL A 1 95 ? -23.188 2.533 5.18 1 98.5 95 VAL A C 1
ATOM 700 O O . VAL A 1 95 ? -23.328 2.045 6.305 1 98.5 95 VAL A O 1
ATOM 703 N N . SER A 1 96 ? -23.156 1.808 4.09 1 98.44 96 SER A N 1
ATOM 704 C CA . SER A 1 96 ? -23.047 0.354 4.164 1 98.44 96 SER A CA 1
ATOM 705 C C . SER A 1 96 ? -21.594 -0.093 4.18 1 98.44 96 SER A C 1
ATOM 707 O O . SER A 1 96 ? -20.703 0.642 3.734 1 98.44 96 SER A O 1
ATOM 709 N N . ALA A 1 97 ? -21.375 -1.289 4.699 1 98.44 97 ALA A N 1
ATOM 710 C CA . ALA A 1 97 ? -20.016 -1.845 4.773 1 98.44 97 ALA A CA 1
ATOM 711 C C . ALA A 1 97 ? -19.406 -1.979 3.385 1 98.44 97 ALA A C 1
ATOM 713 O O . ALA A 1 97 ? -18.188 -1.893 3.229 1 98.44 97 ALA A O 1
ATOM 714 N N . ASP A 1 98 ? -20.234 -2.178 2.334 1 97.5 98 ASP A N 1
ATOM 715 C CA . ASP A 1 98 ? -19.734 -2.342 0.971 1 97.5 98 ASP A CA 1
ATOM 716 C C . ASP A 1 98 ? -19.188 -1.026 0.424 1 97.5 98 ASP A C 1
ATOM 718 O O . ASP A 1 98 ? -18.5 -1.009 -0.607 1 97.5 98 ASP A O 1
ATOM 722 N N . GLN A 1 99 ? -19.422 0.083 1.146 1 98.75 99 GLN A N 1
ATOM 723 C CA . GLN A 1 99 ? -18.891 1.392 0.763 1 98.75 99 GLN A CA 1
ATOM 724 C C . GLN A 1 99 ? -17.547 1.658 1.424 1 98.75 99 GLN A C 1
ATOM 726 O O . GLN A 1 99 ? -16.906 2.686 1.166 1 98.75 99 GLN A O 1
ATOM 731 N N . VAL A 1 100 ? -17.109 0.707 2.26 1 98.94 100 VAL A N 1
ATOM 732 C CA . VAL A 1 100 ? -15.891 0.902 3.043 1 98.94 100 VAL A CA 1
ATOM 733 C C . VAL A 1 100 ? -14.758 0.056 2.461 1 98.94 100 VAL A C 1
ATOM 735 O O . VAL A 1 100 ? -14.922 -1.149 2.254 1 98.94 100 VAL A O 1
ATOM 738 N N . VAL A 1 101 ? -13.617 0.673 2.174 1 98.88 101 VAL A N 1
ATOM 739 C CA . VAL A 1 101 ? -12.391 -0.023 1.79 1 98.88 101 VAL A CA 1
ATOM 740 C C . VAL A 1 101 ? -11.281 0.305 2.781 1 98.88 101 VAL A C 1
ATOM 742 O O . VAL A 1 101 ? -10.875 1.463 2.91 1 98.88 101 VAL A O 1
ATOM 745 N N . VAL A 1 102 ? -10.812 -0.713 3.531 1 98.94 102 VAL A N 1
ATOM 746 C CA . VAL A 1 102 ? -9.703 -0.554 4.473 1 98.94 102 VAL A CA 1
ATOM 747 C C . VAL A 1 102 ? -8.383 -0.474 3.711 1 98.94 102 VAL A C 1
ATOM 749 O O . VAL A 1 102 ? -8.164 -1.229 2.762 1 98.94 102 VAL A O 1
ATOM 752 N N . THR A 1 103 ? -7.52 0.44 4.102 1 98.94 103 THR A N 1
ATOM 753 C CA . THR A 1 103 ? -6.289 0.713 3.363 1 98.94 103 THR A CA 1
ATOM 754 C C . THR A 1 103 ? -5.086 0.736 4.301 1 98.94 103 THR A C 1
ATOM 756 O O . THR A 1 103 ? -5.246 0.789 5.523 1 98.94 103 THR A O 1
ATOM 759 N N . ASN A 1 104 ? -3.865 0.636 3.748 1 98.88 104 ASN A N 1
ATOM 760 C CA . ASN A 1 104 ? -2.629 0.779 4.512 1 98.88 104 ASN A CA 1
ATOM 761 C C . ASN A 1 104 ? -2.398 2.227 4.938 1 98.88 104 ASN A C 1
ATOM 763 O O . ASN A 1 104 ? -1.599 2.938 4.328 1 98.88 104 ASN A O 1
ATOM 767 N N . GLY A 1 105 ? -3.062 2.625 6.055 1 98.44 105 GLY A N 1
ATOM 768 C CA . GLY A 1 105 ? -3.062 4.023 6.449 1 98.44 105 GLY A CA 1
ATOM 769 C C . GLY A 1 105 ? -3.947 4.895 5.574 1 98.44 105 GLY A C 1
ATOM 770 O O . GLY A 1 105 ? -4.375 4.469 4.5 1 98.44 105 GLY A O 1
ATOM 771 N N . GLY A 1 106 ? -4.238 6.086 6.086 1 98.31 106 GLY A N 1
ATOM 772 C CA . GLY A 1 106 ? -5.043 7.016 5.309 1 98.31 106 GLY A CA 1
ATOM 773 C C . GLY A 1 106 ? -4.379 7.441 4.012 1 98.31 106 GLY A C 1
ATOM 774 O O . GLY A 1 106 ? -5.062 7.77 3.039 1 98.31 106 GLY A O 1
ATOM 775 N N . LYS A 1 107 ? -3.086 7.477 3.941 1 97.94 107 LYS A N 1
ATOM 776 C CA . LYS A 1 107 ? -2.359 7.926 2.756 1 97.94 107 LYS A CA 1
ATOM 777 C C . LYS A 1 107 ? -2.703 7.066 1.543 1 97.94 107 LYS A C 1
ATOM 779 O O . LYS A 1 107 ? -2.84 7.578 0.43 1 97.94 107 LYS A O 1
ATOM 784 N N . GLN A 1 108 ? -2.807 5.695 1.729 1 98.81 108 GLN A N 1
ATOM 785 C CA . GLN A 1 108 ? -3.186 4.852 0.602 1 98.81 108 GLN A CA 1
ATOM 786 C C . GLN A 1 108 ? -4.574 5.211 0.086 1 98.81 108 GLN A C 1
ATOM 788 O O . GLN A 1 108 ? -4.836 5.137 -1.117 1 98.81 108 GLN A O 1
ATOM 793 N N . ALA A 1 109 ? -5.477 5.551 0.999 1 98.88 109 ALA A N 1
ATOM 794 C CA . ALA A 1 109 ? -6.805 5.992 0.577 1 98.88 109 ALA A CA 1
ATOM 795 C C . ALA A 1 109 ? -6.715 7.219 -0.321 1 98.88 109 ALA A C 1
ATOM 797 O O . ALA A 1 109 ? -7.418 7.312 -1.331 1 98.88 109 ALA A O 1
ATOM 798 N N . VAL A 1 110 ? -5.863 8.172 0.038 1 98.81 110 VAL A N 1
ATOM 799 C CA . VAL A 1 110 ? -5.645 9.367 -0.769 1 98.81 110 VAL A CA 1
ATOM 800 C C . VAL A 1 110 ? -5.105 8.977 -2.143 1 98.81 110 VAL A C 1
ATOM 802 O O . VAL A 1 110 ? -5.629 9.414 -3.17 1 98.81 110 VAL A O 1
ATOM 805 N N . TYR A 1 111 ? -4.094 8.148 -2.143 1 98.75 111 TYR A N 1
ATOM 806 C CA . TYR A 1 111 ? -3.482 7.691 -3.385 1 98.75 111 TYR A CA 1
ATOM 807 C C . TYR A 1 111 ? -4.512 7.02 -4.285 1 98.75 111 TYR A C 1
ATOM 809 O O . TYR A 1 111 ? -4.637 7.367 -5.461 1 98.75 111 TYR A O 1
ATOM 817 N N . GLU A 1 112 ? -5.266 6.059 -3.756 1 98.81 112 GLU A N 1
ATOM 818 C CA . GLU A 1 112 ? -6.238 5.293 -4.527 1 98.81 112 GLU A CA 1
ATOM 819 C C . GLU A 1 112 ? -7.352 6.191 -5.059 1 98.81 112 GLU A C 1
ATOM 821 O O . GLU A 1 112 ? -7.852 5.984 -6.164 1 98.81 112 GLU A O 1
ATOM 826 N N . ALA A 1 113 ? -7.762 7.18 -4.238 1 98.81 113 ALA A N 1
ATOM 827 C CA . ALA A 1 113 ? -8.812 8.094 -4.676 1 98.81 113 ALA A CA 1
ATOM 828 C C . ALA A 1 113 ? -8.461 8.734 -6.016 1 98.81 113 ALA A C 1
ATOM 830 O O . ALA A 1 113 ? -9.273 8.727 -6.945 1 98.81 113 ALA A O 1
ATOM 831 N N . PHE A 1 114 ? -7.246 9.164 -6.145 1 98.75 114 PHE A N 1
ATOM 832 C CA . PHE A 1 114 ? -6.875 9.891 -7.352 1 98.75 114 PHE A CA 1
ATOM 833 C C . PHE A 1 114 ? -6.59 8.922 -8.5 1 98.75 114 PHE A C 1
ATOM 835 O O . PHE A 1 114 ? -6.852 9.234 -9.656 1 98.75 114 PHE A O 1
ATOM 842 N N . GLN A 1 115 ? -6.016 7.723 -8.172 1 98.38 115 GLN A N 1
ATOM 843 C CA . GLN A 1 115 ? -5.816 6.723 -9.211 1 98.38 115 GLN A CA 1
ATOM 844 C C . GLN A 1 115 ? -7.141 6.332 -9.859 1 98.38 115 GLN A C 1
ATOM 846 O O . GLN A 1 115 ? -7.188 6.059 -11.062 1 98.38 115 GLN A O 1
ATOM 851 N N . ILE A 1 116 ? -8.18 6.305 -9.125 1 98 116 ILE A N 1
ATOM 852 C CA . ILE A 1 116 ? -9.477 5.812 -9.594 1 98 116 ILE A CA 1
ATOM 853 C C . ILE A 1 116 ? -10.234 6.941 -10.289 1 98 116 ILE A C 1
ATOM 855 O O . ILE A 1 116 ? -11.031 6.691 -11.195 1 98 116 ILE A O 1
ATOM 859 N N . LEU A 1 117 ? -9.984 8.195 -9.945 1 98.31 117 LEU A N 1
ATOM 860 C CA . LEU A 1 117 ? -10.836 9.289 -10.406 1 98.31 117 LEU A CA 1
ATOM 861 C C . LEU A 1 117 ? -10.211 9.992 -11.609 1 98.31 117 LEU A C 1
ATOM 863 O O . LEU A 1 117 ? -10.93 10.516 -12.469 1 98.31 117 LEU A O 1
ATOM 867 N N . LEU A 1 118 ? -8.867 10.039 -11.719 1 98.19 118 LEU A N 1
ATOM 868 C CA . LEU A 1 118 ? -8.258 11.039 -12.586 1 98.19 118 LEU A CA 1
ATOM 869 C C . LEU A 1 118 ? -7.762 10.406 -13.883 1 98.19 118 LEU A C 1
ATOM 871 O O . LEU A 1 118 ? -7.285 9.266 -13.875 1 98.19 118 LEU A O 1
ATOM 875 N N . ASN A 1 119 ? -7.906 11.102 -14.914 1 97 119 ASN A N 1
ATOM 876 C CA . ASN A 1 119 ? -7.195 10.883 -16.172 1 97 119 ASN A CA 1
ATOM 877 C C . ASN A 1 119 ? -6.191 12 -16.453 1 97 119 ASN A C 1
ATOM 879 O O . ASN A 1 119 ? -6.105 12.961 -15.688 1 97 119 ASN A O 1
ATOM 883 N N . ASP A 1 120 ? -5.402 11.797 -17.453 1 95.94 120 ASP A N 1
ATOM 884 C CA . ASP A 1 120 ? -4.375 12.758 -17.844 1 95.94 120 ASP A CA 1
ATOM 885 C C . ASP A 1 120 ? -4.973 14.156 -18 1 95.94 120 ASP A C 1
ATOM 887 O O . ASP A 1 120 ? -5.941 14.336 -18.75 1 95.94 120 ASP A O 1
ATOM 891 N N . GLY A 1 121 ? -4.492 15.07 -17.219 1 97.25 121 GLY A N 1
ATOM 892 C CA . GLY A 1 121 ? -4.867 16.469 -17.391 1 97.25 121 GLY A CA 1
ATOM 893 C C . GLY A 1 121 ? -6.012 16.891 -16.484 1 97.25 121 GLY A C 1
ATOM 894 O O . GLY A 1 121 ? -6.289 18.078 -16.344 1 97.25 121 GLY A O 1
ATOM 895 N N . ASP A 1 122 ? -6.727 15.945 -15.836 1 98.44 122 ASP A N 1
ATOM 896 C CA . ASP A 1 122 ? -7.77 16.297 -14.875 1 98.44 122 ASP A CA 1
ATOM 897 C C . ASP A 1 122 ? -7.207 17.172 -13.75 1 98.44 122 ASP A C 1
ATOM 899 O O . ASP A 1 122 ? -6.098 16.922 -13.266 1 98.44 122 ASP A O 1
ATOM 903 N N . GLU A 1 123 ? -7.938 18.156 -13.398 1 98.88 123 GLU A N 1
ATOM 904 C CA . GLU A 1 123 ? -7.488 19.109 -12.383 1 98.88 123 GLU A CA 1
ATOM 905 C C . GLU A 1 123 ? -8.141 18.828 -11.031 1 98.88 123 GLU A C 1
ATOM 907 O O . GLU A 1 123 ? -9.32 18.484 -10.969 1 98.88 123 GLU A O 1
ATOM 912 N N . VAL A 1 124 ? -7.391 18.922 -10.008 1 98.94 124 VAL A N 1
ATOM 913 C CA . VAL A 1 124 ? -7.879 18.828 -8.633 1 98.94 124 VAL A CA 1
ATOM 914 C C . VAL A 1 124 ? -7.617 20.141 -7.902 1 98.94 124 VAL A C 1
ATOM 916 O O . VAL A 1 124 ? -6.465 20.562 -7.762 1 98.94 124 VAL A O 1
ATOM 919 N N . ILE A 1 125 ? -8.672 20.797 -7.457 1 98.94 125 ILE A N 1
ATOM 920 C CA . ILE A 1 125 ? -8.531 22 -6.641 1 98.94 125 ILE A CA 1
ATOM 921 C C . ILE A 1 125 ? -8.094 21.609 -5.23 1 98.94 125 ILE A C 1
ATOM 923 O O . ILE A 1 125 ? -8.727 20.781 -4.582 1 98.94 125 ILE A O 1
ATOM 927 N N . ILE A 1 126 ? -7.016 22.203 -4.789 1 98.88 126 ILE A N 1
ATOM 928 C CA . ILE A 1 126 ? -6.449 21.953 -3.465 1 98.88 126 ILE A CA 1
ATOM 929 C C . ILE A 1 126 ? -6.312 23.281 -2.709 1 98.88 126 ILE A C 1
ATOM 931 O O . ILE A 1 126 ? -5.379 24.047 -2.949 1 98.88 126 ILE A O 1
ATOM 935 N N . PRO A 1 127 ? -7.207 23.516 -1.799 1 98.75 127 PRO A N 1
ATOM 936 C CA . PRO A 1 127 ? -6.98 24.672 -0.929 1 98.75 127 PRO A CA 1
ATOM 937 C C . PRO A 1 127 ? -5.637 24.609 -0.201 1 98.75 127 PRO A C 1
ATOM 939 O O . PRO A 1 127 ? -5.25 23.547 0.292 1 98.75 127 PRO A O 1
ATOM 942 N N . THR A 1 128 ? -4.887 25.625 -0.213 1 98.12 128 THR A N 1
ATOM 943 C CA . THR A 1 128 ? -3.607 25.719 0.481 1 98.12 128 THR A CA 1
ATOM 944 C C . THR A 1 128 ? -3.691 26.719 1.639 1 98.12 128 THR A C 1
ATOM 946 O O . THR A 1 128 ? -4.418 27.703 1.56 1 98.12 128 THR A O 1
ATOM 949 N N . PRO A 1 129 ? -2.947 26.453 2.744 1 98.38 129 PRO A N 1
ATOM 950 C CA . PRO A 1 129 ? -1.923 25.438 2.939 1 98.38 129 PRO A CA 1
ATOM 951 C C . PRO A 1 129 ? -2.504 24.016 2.977 1 98.38 129 PRO A C 1
ATOM 953 O O . PRO A 1 129 ? -3.619 23.812 3.463 1 98.38 129 PRO A O 1
ATOM 956 N N . TYR A 1 130 ? -1.765 23.062 2.381 1 98.12 130 TYR A N 1
ATOM 957 C CA . TYR A 1 130 ? -2.238 21.688 2.242 1 98.12 130 TYR A CA 1
ATOM 958 C C . TYR A 1 130 ? -1.247 20.703 2.855 1 98.12 130 TYR A C 1
ATOM 960 O O . TYR A 1 130 ? -0.118 21.062 3.184 1 98.12 130 TYR A O 1
ATOM 968 N N . TRP A 1 131 ? -1.671 19.5 3.109 1 96.81 131 TRP A N 1
ATOM 969 C CA . TRP A 1 131 ? -0.779 18.406 3.479 1 96.81 131 TRP A CA 1
ATOM 970 C C . TRP A 1 131 ? 0.105 18 2.303 1 96.81 131 TRP A C 1
ATOM 972 O O . TRP A 1 131 ? -0.387 17.797 1.191 1 96.81 131 TRP A O 1
ATOM 982 N N . THR A 1 132 ? 1.309 17.75 2.467 1 94.94 132 THR A N 1
ATOM 983 C CA . THR A 1 132 ? 2.395 17.719 1.492 1 94.94 132 THR A CA 1
ATOM 984 C C . THR A 1 132 ? 2.154 16.625 0.454 1 94.94 132 THR A C 1
ATOM 986 O O . THR A 1 132 ? 2.66 16.703 -0.668 1 94.94 132 THR A O 1
ATOM 989 N N . SER A 1 133 ? 1.378 15.602 0.729 1 95.69 133 SER A N 1
ATOM 990 C CA . SER A 1 133 ? 1.261 14.477 -0.188 1 95.69 133 SER A CA 1
ATOM 991 C C . SER A 1 133 ? 0.113 14.672 -1.172 1 95.69 133 SER A C 1
ATOM 993 O O . SER A 1 133 ? 0.006 13.953 -2.166 1 95.69 133 SER A O 1
ATOM 995 N N . TYR A 1 134 ? -0.815 15.641 -0.974 1 98 134 TYR A N 1
ATOM 996 C CA . TYR A 1 134 ? -1.974 15.797 -1.846 1 98 134 TYR A CA 1
ATOM 997 C C . TYR A 1 134 ? -1.542 16.078 -3.281 1 98 134 TYR A C 1
ATOM 999 O O . TYR A 1 134 ? -1.896 15.32 -4.195 1 98 134 TYR A O 1
ATOM 1007 N N . PRO A 1 135 ? -0.699 17.141 -3.49 1 97.81 135 PRO A N 1
ATOM 1008 C CA . PRO A 1 135 ? -0.343 17.422 -4.883 1 97.81 135 PRO A CA 1
ATOM 1009 C C . PRO A 1 135 ? 0.453 16.281 -5.527 1 97.81 135 PRO A C 1
ATOM 1011 O O . PRO A 1 135 ? 0.298 16.016 -6.723 1 97.81 135 PRO A O 1
ATOM 1014 N N . GLU A 1 136 ? 1.281 15.633 -4.77 1 97.19 136 GLU A N 1
ATOM 1015 C CA . GLU A 1 136 ? 2.094 14.547 -5.312 1 97.19 136 GLU A CA 1
ATOM 1016 C C . GLU A 1 136 ? 1.228 13.359 -5.719 1 97.19 136 GLU A C 1
ATOM 1018 O O . GLU A 1 136 ? 1.473 12.734 -6.75 1 97.19 136 GLU A O 1
ATOM 1023 N N . ALA A 1 137 ? 0.214 13.031 -4.887 1 97.81 137 ALA A N 1
ATOM 1024 C CA . ALA A 1 137 ? -0.713 11.953 -5.223 1 97.81 137 ALA A CA 1
ATOM 1025 C C . ALA A 1 137 ? -1.493 12.281 -6.496 1 97.81 137 ALA A C 1
ATOM 1027 O O . ALA A 1 137 ? -1.774 11.391 -7.301 1 97.81 137 ALA A O 1
ATOM 1028 N N . VAL A 1 138 ? -1.892 13.555 -6.676 1 98.44 138 VAL A N 1
ATOM 1029 C CA . VAL A 1 138 ? -2.592 14 -7.875 1 98.44 138 VAL A CA 1
ATOM 1030 C C . VAL A 1 138 ? -1.691 13.82 -9.094 1 98.44 138 VAL A C 1
ATOM 1032 O O . VAL A 1 138 ? -2.119 13.266 -10.117 1 98.44 138 VAL A O 1
ATOM 1035 N N . LYS A 1 139 ? -0.414 14.234 -8.969 1 97.62 139 LYS A N 1
ATOM 1036 C CA . LYS A 1 139 ? 0.541 14.125 -10.062 1 97.62 139 LYS A CA 1
ATOM 1037 C C . LYS A 1 139 ? 0.795 12.664 -10.43 1 97.62 139 LYS A C 1
ATOM 1039 O O . LYS A 1 139 ? 0.889 12.32 -11.609 1 97.62 139 LYS A O 1
ATOM 1044 N N . LEU A 1 140 ? 0.877 11.82 -9.445 1 97.56 140 LEU A N 1
ATOM 1045 C CA . LEU A 1 140 ? 1.133 10.398 -9.656 1 97.56 140 LEU A CA 1
ATOM 1046 C C . LEU A 1 140 ? -0.017 9.75 -10.414 1 97.56 140 LEU A C 1
ATOM 1048 O O . LEU A 1 140 ? 0.135 8.656 -10.961 1 97.56 140 LEU A O 1
ATOM 1052 N N . ALA A 1 141 ? -1.183 10.352 -10.422 1 97.38 141 ALA A N 1
ATOM 1053 C CA . ALA A 1 141 ? -2.344 9.883 -11.172 1 97.38 141 ALA A CA 1
ATOM 1054 C C . ALA A 1 141 ? -2.506 10.656 -12.477 1 97.38 141 ALA A C 1
ATOM 1056 O O . ALA A 1 141 ? -3.57 10.625 -13.094 1 97.38 141 ALA A O 1
ATOM 1057 N N . ASP A 1 142 ? -1.459 11.484 -12.82 1 95.88 142 ASP A N 1
ATOM 1058 C CA . ASP A 1 142 ? -1.373 12.242 -14.062 1 95.88 142 ASP A CA 1
ATOM 1059 C C . ASP A 1 142 ? -2.299 13.453 -14.031 1 95.88 142 ASP A C 1
ATOM 1061 O O . ASP A 1 142 ? -2.627 14.016 -15.078 1 95.88 142 ASP A O 1
ATOM 1065 N N . GLY A 1 143 ? -2.811 13.773 -12.812 1 97.75 143 GLY A N 1
ATOM 1066 C CA . GLY A 1 143 ? -3.629 14.969 -12.656 1 97.75 143 GLY A CA 1
ATOM 1067 C C . GLY A 1 143 ? -2.812 16.234 -12.461 1 97.75 143 GLY A C 1
ATOM 1068 O O . GLY A 1 143 ? -1.583 16.172 -12.406 1 97.75 143 GLY A O 1
ATOM 1069 N N . VAL A 1 144 ? -3.51 17.312 -12.398 1 98.44 144 VAL A N 1
ATOM 1070 C CA . VAL A 1 144 ? -2.902 18.625 -12.227 1 98.44 144 VAL A CA 1
ATOM 1071 C C . VAL A 1 144 ? -3.42 19.266 -10.945 1 98.44 144 VAL A C 1
ATOM 1073 O O . VAL A 1 144 ? -4.602 19.609 -10.852 1 98.44 144 VAL A O 1
ATOM 1076 N N . PRO A 1 145 ? -2.592 19.438 -9.938 1 98.56 145 PRO A N 1
ATOM 1077 C CA . PRO A 1 145 ? -3.025 20.188 -8.758 1 98.56 145 PRO A CA 1
ATOM 1078 C C . PRO A 1 145 ? -3.248 21.672 -9.062 1 98.56 145 PRO A C 1
ATOM 1080 O O . PRO A 1 145 ? -2.41 22.297 -9.711 1 98.56 145 PRO A O 1
ATOM 1083 N N . VAL A 1 146 ? -4.359 22.203 -8.664 1 98.88 146 VAL A N 1
ATOM 1084 C CA . VAL A 1 146 ? -4.691 23.609 -8.781 1 98.88 146 VAL A CA 1
ATOM 1085 C C . VAL A 1 146 ? -4.844 24.219 -7.383 1 98.88 146 VAL A C 1
ATOM 1087 O O . VAL A 1 146 ? -5.859 24.016 -6.719 1 98.88 146 VAL A O 1
ATOM 1090 N N . GLU A 1 147 ? -3.893 25.016 -6.992 1 98.56 147 GLU A N 1
ATOM 1091 C CA . GLU A 1 147 ? -3.814 25.531 -5.629 1 98.56 147 GLU A CA 1
ATOM 1092 C C . GLU A 1 147 ? -4.656 26.797 -5.469 1 98.56 147 GLU A C 1
ATOM 1094 O O . GLU A 1 147 ? -4.691 27.641 -6.363 1 98.56 147 GLU A O 1
ATOM 1099 N N . VAL A 1 148 ? -5.359 26.859 -4.398 1 98.75 148 VAL A N 1
ATOM 1100 C CA . VAL A 1 148 ? -6.109 28.047 -4.004 1 98.75 148 VAL A CA 1
ATOM 1101 C C . VAL A 1 148 ? -5.707 28.469 -2.592 1 98.75 148 VAL A C 1
ATOM 1103 O O . VAL A 1 148 ? -6.152 27.859 -1.609 1 98.75 148 VAL A O 1
ATOM 1106 N N . PHE A 1 149 ? -5 29.5 -2.449 1 98.19 149 PHE A N 1
ATOM 1107 C CA . PHE A 1 149 ? -4.363 29.875 -1.195 1 98.19 149 PHE A CA 1
ATOM 1108 C C . PHE A 1 149 ? -5.305 30.719 -0.345 1 98.19 149 PHE A C 1
ATOM 1110 O O . PHE A 1 149 ? -5.977 31.625 -0.859 1 98.19 149 PHE A O 1
ATOM 1117 N N . ALA A 1 150 ? -5.492 30.375 0.889 1 97.69 150 ALA A N 1
ATOM 1118 C CA . ALA A 1 150 ? -6.062 31.203 1.95 1 97.69 150 ALA A CA 1
ATOM 1119 C C . ALA A 1 150 ? -5.055 31.422 3.074 1 97.69 150 ALA A C 1
ATOM 1121 O O . ALA A 1 150 ? -4.586 30.469 3.695 1 97.69 150 ALA A O 1
ATOM 1122 N N . GLY A 1 151 ? -4.746 32.656 3.398 1 96.81 151 GLY A N 1
ATOM 1123 C CA . GLY A 1 151 ? -3.686 32.969 4.344 1 96.81 151 GLY A CA 1
ATOM 1124 C C . GLY A 1 151 ? -4.191 33.156 5.758 1 96.81 151 GLY A C 1
ATOM 1125 O O . GLY A 1 151 ? -5.355 32.906 6.055 1 96.81 151 GLY A O 1
ATOM 1126 N N . ALA A 1 152 ? -3.27 33.562 6.609 1 97.25 152 ALA A N 1
ATOM 1127 C CA . ALA A 1 152 ? -3.543 33.75 8.031 1 97.25 152 ALA A CA 1
ATOM 1128 C C . ALA A 1 152 ? -4.562 34.875 8.25 1 97.25 152 ALA A C 1
ATOM 1130 O O . ALA A 1 152 ? -5.309 34.844 9.227 1 97.25 152 ALA A O 1
ATOM 1131 N N . ASP A 1 153 ? -4.594 35.781 7.344 1 95.56 153 ASP A N 1
ATOM 1132 C CA . ASP A 1 153 ? -5.48 36.938 7.449 1 95.56 153 ASP A CA 1
ATOM 1133 C C . ASP A 1 153 ? -6.945 36.531 7.391 1 95.56 153 ASP A C 1
ATOM 1135 O O . ASP A 1 153 ? -7.82 37.219 7.887 1 95.56 153 ASP A O 1
ATOM 1139 N N . VAL A 1 154 ? -7.219 35.375 6.793 1 96.69 154 VAL A N 1
ATOM 1140 C CA . VAL A 1 154 ? -8.578 34.844 6.734 1 96.69 154 VAL A CA 1
ATOM 1141 C C . VAL A 1 154 ? -8.656 33.531 7.484 1 96.69 154 VAL A C 1
ATOM 1143 O O . VAL A 1 154 ? -9.461 32.656 7.137 1 96.69 154 VAL A O 1
ATOM 1146 N N . ASN A 1 155 ? -7.695 33.25 8.375 1 96.38 155 ASN A N 1
ATOM 1147 C CA . ASN A 1 155 ? -7.613 32.062 9.219 1 96.38 155 ASN A CA 1
ATOM 1148 C C . ASN A 1 155 ? -7.535 30.797 8.391 1 96.38 155 ASN A C 1
ATOM 1150 O O . ASN A 1 155 ? -8.125 29.766 8.75 1 96.38 155 ASN A O 1
ATOM 1154 N N . PHE A 1 156 ? -6.945 30.938 7.246 1 98.44 156 PHE A N 1
ATOM 1155 C CA . PHE A 1 156 ? -6.672 29.812 6.352 1 98.44 156 PHE A CA 1
ATOM 1156 C C . PHE A 1 156 ? -7.965 29.188 5.855 1 98.44 156 PHE A C 1
ATOM 1158 O O . PHE A 1 156 ? -8.023 27.984 5.621 1 98.44 156 PHE A O 1
ATOM 1165 N N . GLU A 1 157 ? -9.062 29.891 5.801 1 98.06 157 GLU A N 1
ATOM 1166 C CA . GLU A 1 157 ? -10.352 29.438 5.301 1 98.06 157 GLU A CA 1
ATOM 1167 C C . GLU A 1 157 ? -10.578 29.891 3.859 1 98.06 157 GLU A C 1
ATOM 1169 O O . GLU A 1 157 ? -10.539 31.078 3.562 1 98.06 157 GLU A O 1
ATOM 1174 N N . PRO A 1 158 ? -10.75 28.938 2.994 1 98.19 158 PRO A N 1
ATOM 1175 C CA . PRO A 1 158 ? -10.922 29.328 1.596 1 98.19 158 PRO A CA 1
ATOM 1176 C C . PRO A 1 158 ? -12.266 30.016 1.344 1 98.19 158 PRO A C 1
ATOM 1178 O O . PRO A 1 158 ? -13.219 29.812 2.094 1 98.19 158 PRO A O 1
ATOM 1181 N N . SER A 1 159 ? -12.336 30.844 0.289 1 97.62 159 SER A N 1
ATOM 1182 C CA . SER A 1 159 ? -13.594 31.453 -0.144 1 97.62 159 SER A CA 1
ATOM 1183 C C . SER A 1 159 ? -14.141 30.75 -1.382 1 97.62 159 SER A C 1
ATOM 1185 O O . SER A 1 159 ? -13.383 30.297 -2.238 1 97.62 159 SER A O 1
ATOM 1187 N N . LEU A 1 160 ? -15.43 30.75 -1.433 1 98.06 160 LEU A N 1
ATOM 1188 C CA . LEU A 1 160 ? -16.078 30.125 -2.582 1 98.06 160 LEU A CA 1
ATOM 1189 C C . LEU A 1 160 ? -15.719 30.859 -3.869 1 98.06 160 LEU A C 1
ATOM 1191 O O . LEU A 1 160 ? -15.609 30.25 -4.93 1 98.06 160 LEU A O 1
ATOM 1195 N N . GLU A 1 161 ? -15.609 32.156 -3.744 1 98.31 161 GLU A N 1
ATOM 1196 C CA . GLU A 1 161 ? -15.242 32.969 -4.898 1 98.31 161 GLU A CA 1
ATOM 1197 C C . GLU A 1 161 ? -13.891 32.562 -5.461 1 98.31 161 GLU A C 1
ATOM 1199 O O . GLU A 1 161 ? -13.727 32.438 -6.676 1 98.31 161 GLU A O 1
ATOM 1204 N N . ALA A 1 162 ? -12.914 32.375 -4.621 1 98.5 162 ALA A N 1
ATOM 1205 C CA . ALA A 1 162 ? -11.578 31.953 -5.047 1 98.5 162 ALA A CA 1
ATOM 1206 C C . ALA A 1 162 ? -11.602 30.562 -5.656 1 98.5 162 ALA A C 1
ATOM 1208 O O . ALA A 1 162 ? -10.898 30.281 -6.633 1 98.5 162 ALA A O 1
ATOM 1209 N N . LEU A 1 163 ? -12.398 29.672 -5.066 1 98.75 163 LEU A N 1
ATOM 1210 C CA . LEU A 1 163 ? -12.539 28.312 -5.586 1 98.75 163 LEU A CA 1
ATOM 1211 C C . LEU A 1 163 ? -13.18 28.328 -6.973 1 98.75 163 LEU A C 1
ATOM 1213 O O . LEU A 1 163 ? -12.711 27.641 -7.879 1 98.75 163 LEU A O 1
ATOM 1217 N N . GLU A 1 164 ? -14.203 29.125 -7.105 1 98.75 164 GLU A N 1
ATOM 1218 C CA . GLU A 1 164 ? -14.867 29.234 -8.398 1 98.75 164 GLU A CA 1
ATOM 1219 C C . GLU A 1 164 ? -13.922 29.812 -9.445 1 98.75 164 GLU A C 1
ATOM 1221 O O . GLU A 1 164 ? -13.922 29.391 -10.602 1 98.75 164 GLU A O 1
ATOM 1226 N N . ALA A 1 165 ? -13.148 30.734 -9.047 1 98.75 165 ALA A N 1
ATOM 1227 C CA . ALA A 1 165 ? -12.211 31.375 -9.969 1 98.75 165 ALA A CA 1
ATOM 1228 C C . ALA A 1 165 ? -11.188 30.375 -10.484 1 98.75 165 ALA A C 1
ATOM 1230 O O . ALA A 1 165 ? -10.664 30.531 -11.594 1 98.75 165 ALA A O 1
ATOM 1231 N N . ALA A 1 166 ? -10.93 29.328 -9.734 1 98.75 166 ALA A N 1
ATOM 1232 C CA . ALA A 1 166 ? -9.93 28.328 -10.086 1 98.75 166 ALA A CA 1
ATOM 1233 C C . ALA A 1 166 ? -10.539 27.219 -10.938 1 98.75 166 ALA A C 1
ATOM 1235 O O . ALA A 1 166 ? -9.812 26.438 -11.555 1 98.75 166 ALA A O 1
ATOM 1236 N N . ARG A 1 167 ? -11.844 27.109 -11 1 98.75 167 ARG A N 1
ATOM 1237 C CA . ARG A 1 167 ? -12.531 26.031 -11.695 1 98.75 167 ARG A CA 1
ATOM 1238 C C . ARG A 1 167 ? -12.414 26.172 -13.203 1 98.75 167 ARG A C 1
ATOM 1240 O O . ARG A 1 167 ? -12.539 27.281 -13.734 1 98.75 167 ARG A O 1
ATOM 1247 N N . THR A 1 168 ? -12.117 25.188 -13.891 1 98.62 168 THR A N 1
ATOM 1248 C CA . THR A 1 168 ? -12.141 25.094 -15.344 1 98.62 168 THR A CA 1
ATOM 1249 C C . THR A 1 168 ? -12.961 23.891 -15.797 1 98.62 168 THR A C 1
ATOM 1251 O O . THR A 1 168 ? -13.539 23.188 -14.969 1 98.62 168 THR A O 1
ATOM 1254 N N . GLU A 1 169 ? -13 23.672 -17.078 1 97.5 169 GLU A N 1
ATOM 1255 C CA . GLU A 1 169 ? -13.703 22.516 -17.625 1 97.5 169 GLU A CA 1
ATOM 1256 C C . GLU A 1 169 ? -12.984 21.219 -17.281 1 97.5 169 GLU A C 1
ATOM 1258 O O . GLU A 1 169 ? -13.562 20.141 -17.359 1 97.5 169 GLU A O 1
ATOM 1263 N N . ARG A 1 170 ? -11.75 21.312 -16.797 1 98.06 170 ARG A N 1
ATOM 1264 C CA . ARG A 1 170 ? -10.938 20.141 -16.5 1 98.06 170 ARG A CA 1
ATOM 1265 C C . ARG A 1 170 ? -10.992 19.797 -15.016 1 98.06 170 ARG A C 1
ATOM 1267 O O . ARG A 1 170 ? -10.445 18.781 -14.586 1 98.06 170 ARG A O 1
ATOM 1274 N N . THR A 1 171 ? -11.664 20.625 -14.219 1 98.75 171 THR A N 1
ATOM 1275 C CA . THR A 1 171 ? -11.758 20.375 -12.789 1 98.75 171 THR A CA 1
ATOM 1276 C C . THR A 1 171 ? -12.562 19.109 -12.516 1 98.75 171 THR A C 1
ATOM 1278 O O . THR A 1 171 ? -13.742 19.031 -12.883 1 98.75 171 THR A O 1
ATOM 1281 N N . LYS A 1 172 ? -11.883 18.141 -11.875 1 98.69 172 LYS A N 1
ATOM 1282 C CA . LYS A 1 172 ? -12.492 16.844 -11.625 1 98.69 172 LYS A CA 1
ATOM 1283 C C . LYS A 1 172 ? -12.844 16.672 -10.148 1 98.69 172 LYS A C 1
ATOM 1285 O O . LYS A 1 172 ? -13.812 15.984 -9.812 1 98.69 172 LYS A O 1
ATOM 1290 N N . ALA A 1 173 ? -12.086 17.266 -9.281 1 98.88 173 ALA A N 1
ATOM 1291 C CA . ALA A 1 173 ? -12.273 17.031 -7.852 1 98.88 173 ALA A CA 1
ATOM 1292 C C . ALA A 1 173 ? -11.781 18.234 -7.039 1 98.88 173 ALA A C 1
ATOM 1294 O O . ALA A 1 173 ? -11.062 19.078 -7.555 1 98.88 173 ALA A O 1
ATOM 1295 N N . ILE A 1 174 ? -12.211 18.297 -5.789 1 98.94 174 ILE A N 1
ATOM 1296 C CA . ILE A 1 174 ? -11.711 19.234 -4.785 1 98.94 174 ILE A CA 1
ATOM 1297 C C . ILE A 1 174 ? -11.375 18.484 -3.5 1 98.94 174 ILE A C 1
ATOM 1299 O O . ILE A 1 174 ? -12.062 17.531 -3.133 1 98.94 174 ILE A O 1
ATOM 1303 N N . ILE A 1 175 ? -10.32 18.875 -2.812 1 98.94 175 ILE A N 1
ATOM 1304 C CA . ILE A 1 175 ? -9.953 18.297 -1.522 1 98.94 175 ILE A CA 1
ATOM 1305 C C . ILE A 1 175 ? -10.477 19.188 -0.395 1 98.94 175 ILE A C 1
ATOM 1307 O O . ILE A 1 175 ? -10.344 20.406 -0.449 1 98.94 175 ILE A O 1
ATOM 1311 N N . VAL A 1 176 ? -11.102 18.594 0.554 1 98.81 176 VAL A N 1
ATOM 1312 C CA . VAL A 1 176 ? -11.547 19.234 1.786 1 98.81 176 VAL A CA 1
ATOM 1313 C C . VAL A 1 176 ? -10.836 18.609 2.982 1 98.81 176 VAL A C 1
ATOM 1315 O O . VAL A 1 176 ? -10.953 17.406 3.223 1 98.81 176 VAL A O 1
ATOM 1318 N N . ASN A 1 177 ? -10.062 19.344 3.639 1 98.69 177 ASN A N 1
ATOM 1319 C CA . ASN A 1 177 ? -9.352 18.906 4.832 1 98.69 177 ASN A CA 1
ATOM 1320 C C . ASN A 1 177 ? -9.547 19.875 5.992 1 98.69 177 ASN A C 1
ATOM 1322 O O . ASN A 1 177 ? -8.844 20.891 6.094 1 98.69 177 ASN A O 1
ATOM 1326 N N . SER A 1 178 ? -10.484 19.594 6.871 1 98.44 178 SER A N 1
ATOM 1327 C CA . SER A 1 178 ? -10.883 20.359 8.047 1 98.44 178 SER A CA 1
ATOM 1328 C C . SER A 1 178 ? -11.328 19.453 9.18 1 98.44 178 SER A C 1
ATOM 1330 O O . SER A 1 178 ? -12.367 18.781 9.086 1 98.44 178 SER A O 1
ATOM 1332 N N . PRO A 1 179 ? -10.547 19.391 10.32 1 98.38 179 PRO A N 1
ATOM 1333 C CA . PRO A 1 179 ? -9.375 20.219 10.656 1 98.38 179 PRO A CA 1
ATOM 1334 C C . PRO A 1 179 ? -8.219 20.016 9.68 1 98.38 179 PRO A C 1
ATOM 1336 O O . PRO A 1 179 ? -8.062 18.922 9.109 1 98.38 179 PRO A O 1
ATOM 1339 N N . ASN A 1 180 ? -7.43 21.062 9.555 1 98.62 180 ASN A N 1
ATOM 1340 C CA . ASN A 1 180 ? -6.48 21.156 8.453 1 98.62 180 ASN A CA 1
ATOM 1341 C C . ASN A 1 180 ? -5.051 20.891 8.922 1 98.62 180 ASN A C 1
ATOM 1343 O O . ASN A 1 180 ? -4.66 21.312 10.008 1 98.62 180 ASN A O 1
ATOM 1347 N N . ASN A 1 181 ? -4.277 20.109 8.312 1 97.81 181 ASN A N 1
ATOM 1348 C CA . ASN A 1 181 ? -2.82 20.094 8.297 1 97.81 181 ASN A CA 1
ATOM 1349 C C . ASN A 1 181 ? -2.27 20.891 7.113 1 97.81 181 ASN A C 1
ATOM 1351 O O . ASN A 1 181 ? -2.525 20.531 5.957 1 97.81 181 ASN A O 1
ATOM 1355 N N . PRO A 1 182 ? -1.668 21.953 7.395 1 97.94 182 PRO A N 1
ATOM 1356 C CA . PRO A 1 182 ? -0.772 22.203 8.531 1 97.94 182 PRO A CA 1
ATOM 1357 C C . PRO A 1 182 ? -1.306 23.266 9.484 1 97.94 182 PRO A C 1
ATOM 1359 O O . PRO A 1 182 ? -0.639 23.609 10.461 1 97.94 182 PRO A O 1
ATOM 1362 N N . THR A 1 183 ? -2.486 23.797 9.297 1 98.56 183 THR A N 1
ATOM 1363 C CA . THR A 1 183 ? -2.832 25.062 9.938 1 98.56 183 THR A CA 1
ATOM 1364 C C . THR A 1 183 ? -3.582 24.812 11.242 1 98.56 183 THR A C 1
ATOM 1366 O O . THR A 1 183 ? -3.662 25.703 12.094 1 98.56 183 THR A O 1
ATOM 1369 N N . GLY A 1 184 ? -4.227 23.641 11.281 1 98.5 184 GLY A N 1
ATOM 1370 C CA . GLY A 1 184 ? -5.109 23.375 12.406 1 98.5 184 GLY A CA 1
ATOM 1371 C C . GLY A 1 184 ? -6.445 24.094 12.297 1 98.5 184 GLY A C 1
ATOM 1372 O O . GLY A 1 184 ? -7.289 23.984 13.188 1 98.5 184 GLY A O 1
ATOM 1373 N N . ALA A 1 185 ? -6.695 24.766 11.227 1 98.44 185 ALA A N 1
ATOM 1374 C CA . ALA A 1 185 ? -7.953 25.484 11.047 1 98.44 185 ALA A CA 1
ATOM 1375 C C . ALA A 1 185 ? -9.125 24.516 10.93 1 98.44 185 ALA A C 1
ATOM 1377 O O . ALA A 1 185 ? -9.016 23.469 10.281 1 98.44 185 ALA A O 1
ATOM 1378 N N . VAL A 1 186 ? -10.188 24.812 11.594 1 98.62 186 VAL A N 1
ATOM 1379 C CA . VAL A 1 186 ? -11.492 24.188 11.391 1 98.62 186 VAL A CA 1
ATOM 1380 C C . VAL A 1 186 ? -12.422 25.156 10.672 1 98.62 186 VAL A C 1
ATOM 1382 O O . VAL A 1 186 ? -12.758 26.219 11.211 1 98.62 186 VAL A O 1
ATOM 1385 N N . TRP A 1 187 ? -12.734 24.828 9.43 1 98.62 187 TRP A N 1
ATOM 1386 C CA . TRP A 1 187 ? -13.555 25.719 8.625 1 98.62 187 TRP A CA 1
ATOM 1387 C C . TRP A 1 187 ? -14.969 25.812 9.18 1 98.62 187 TRP A C 1
ATOM 1389 O O . TRP A 1 187 ? -15.477 24.859 9.758 1 98.62 187 TRP A O 1
ATOM 1399 N N . LYS A 1 188 ? -15.57 26.969 9.016 1 98.06 188 LYS A N 1
ATOM 1400 C CA . LYS A 1 188 ? -16.953 27.172 9.461 1 98.06 188 LYS A CA 1
ATOM 1401 C C . LYS A 1 188 ? -17.906 26.234 8.727 1 98.06 188 LYS A C 1
ATOM 1403 O O . LYS A 1 188 ? -17.672 25.891 7.566 1 98.06 188 LYS A O 1
ATOM 1408 N N . PRO A 1 189 ? -18.969 25.828 9.477 1 98.12 189 PRO A N 1
ATOM 1409 C CA . PRO A 1 189 ? -19.969 24.984 8.828 1 98.12 189 PRO A CA 1
ATOM 1410 C C . PRO A 1 189 ? -20.469 25.578 7.512 1 98.12 189 PRO A C 1
ATOM 1412 O O . PRO A 1 189 ? -20.672 24.844 6.539 1 98.12 189 PRO A O 1
ATOM 1415 N N . GLU A 1 190 ? -20.641 26.891 7.449 1 98.31 190 GLU A N 1
ATOM 1416 C CA . GLU A 1 190 ? -21.156 27.547 6.258 1 98.31 190 GLU A CA 1
ATOM 1417 C C . GLU A 1 190 ? -20.203 27.375 5.078 1 98.31 190 GLU A C 1
ATOM 1419 O O . GLU A 1 190 ? -20.641 27.203 3.938 1 98.31 190 GLU A O 1
ATOM 1424 N N . THR A 1 191 ? -18.922 27.453 5.336 1 98.5 191 THR A N 1
ATOM 1425 C CA . THR A 1 191 ? -17.922 27.281 4.297 1 98.5 191 THR A CA 1
ATOM 1426 C C . THR A 1 191 ? -17.953 25.859 3.738 1 98.5 191 THR A C 1
ATOM 1428 O O . THR A 1 191 ? -17.984 25.656 2.521 1 98.5 191 THR A O 1
ATOM 1431 N N . VAL A 1 192 ? -18.016 24.828 4.617 1 98.75 192 VAL A N 1
ATOM 1432 C CA . VAL A 1 192 ? -18.031 23.438 4.219 1 98.75 192 VAL A CA 1
ATOM 1433 C C . VAL A 1 192 ? -19.297 23.141 3.422 1 98.75 192 VAL A C 1
ATOM 1435 O O . VAL A 1 192 ? -19.25 22.484 2.381 1 98.75 192 VAL A O 1
ATOM 1438 N N . GLU A 1 193 ? -20.391 23.656 3.916 1 98.69 193 GLU A N 1
ATOM 1439 C CA . GLU A 1 193 ? -21.672 23.469 3.225 1 98.69 193 GLU A CA 1
ATOM 1440 C C . GLU A 1 193 ? -21.641 24.109 1.84 1 98.69 193 GLU A C 1
ATOM 1442 O O . GLU A 1 193 ? -22.109 23.516 0.867 1 98.69 193 GLU A O 1
ATOM 1447 N N . ALA A 1 194 ? -21.125 25.312 1.783 1 98.75 194 ALA A N 1
ATOM 1448 C CA . ALA A 1 194 ? -21.047 26.031 0.511 1 98.75 194 ALA A CA 1
ATOM 1449 C C . ALA A 1 194 ? -20.203 25.266 -0.496 1 98.75 194 ALA A C 1
ATOM 1451 O O . ALA A 1 194 ? -20.547 25.188 -1.677 1 98.75 194 ALA A O 1
ATOM 1452 N N . ILE A 1 195 ? -19.109 24.703 -0.065 1 98.88 195 ILE A N 1
ATOM 1453 C CA . ILE A 1 195 ? -18.219 23.922 -0.929 1 98.88 195 ILE A CA 1
ATOM 1454 C C . ILE A 1 195 ? -18.969 22.688 -1.43 1 98.88 195 ILE A C 1
ATOM 1456 O O . ILE A 1 195 ? -18.891 22.344 -2.613 1 98.88 195 ILE A O 1
ATOM 1460 N N . GLY A 1 196 ? -19.656 21.969 -0.494 1 98.81 196 GLY A N 1
ATOM 1461 C CA . GLY A 1 196 ? -20.438 20.812 -0.882 1 98.81 196 GLY A CA 1
ATOM 1462 C C . GLY A 1 196 ? -21.453 21.109 -1.956 1 98.81 196 GLY A C 1
ATOM 1463 O O . GLY A 1 196 ? -21.547 20.391 -2.951 1 98.81 196 GLY A O 1
ATOM 1464 N N . ARG A 1 197 ? -22.219 22.188 -1.792 1 98.81 197 ARG A N 1
ATOM 1465 C CA . ARG A 1 197 ? -23.25 22.562 -2.744 1 98.81 197 ARG A CA 1
ATOM 1466 C C . ARG A 1 197 ? -22.641 22.984 -4.078 1 98.81 197 ARG A C 1
ATOM 1468 O O . ARG A 1 197 ? -23.172 22.656 -5.141 1 98.81 197 ARG A O 1
ATOM 1475 N N . TRP A 1 198 ? -21.578 23.734 -3.955 1 98.81 198 TRP A N 1
ATOM 1476 C CA . TRP A 1 198 ? -20.844 24.156 -5.141 1 98.81 198 TRP A CA 1
ATOM 1477 C C . TRP A 1 198 ? -20.375 22.938 -5.938 1 98.81 198 TRP A C 1
ATOM 1479 O O . TRP A 1 198 ? -20.484 22.906 -7.168 1 98.81 198 TRP A O 1
ATOM 1489 N N . ALA A 1 199 ? -19.859 21.938 -5.273 1 98.75 199 ALA A N 1
ATOM 1490 C CA . ALA A 1 199 ? -19.391 20.719 -5.938 1 98.75 199 ALA A CA 1
ATOM 1491 C C . ALA A 1 199 ? -20.531 19.984 -6.621 1 98.75 199 ALA A C 1
ATOM 1493 O O . ALA A 1 199 ? -20.375 19.453 -7.727 1 98.75 199 ALA A O 1
ATOM 1494 N N . VAL A 1 200 ? -21.672 19.875 -5.941 1 98.56 200 VAL A N 1
ATOM 1495 C CA . VAL A 1 200 ? -22.844 19.234 -6.52 1 98.56 200 VAL A CA 1
ATOM 1496 C C . VAL A 1 200 ? -23.281 19.969 -7.785 1 98.56 200 VAL A C 1
ATOM 1498 O O . VAL A 1 200 ? -23.5 19.359 -8.828 1 98.56 200 VAL A O 1
ATOM 1501 N N . GLU A 1 201 ? -23.328 21.281 -7.66 1 98.38 201 GLU A N 1
ATOM 1502 C CA . GLU A 1 201 ? -23.766 22.109 -8.766 1 98.38 201 GLU A CA 1
ATOM 1503 C C . GLU A 1 201 ? -22.875 21.938 -9.992 1 98.38 201 GLU A C 1
ATOM 1505 O O . GLU A 1 201 ? -23.359 21.938 -11.125 1 98.38 201 GLU A O 1
ATOM 1510 N N . HIS A 1 202 ? -21.625 21.719 -9.789 1 98.44 202 HIS A N 1
ATOM 1511 C CA . HIS A 1 202 ? -20.672 21.766 -10.898 1 98.44 202 HIS A CA 1
ATOM 1512 C C . HIS A 1 202 ? -20.156 20.375 -11.242 1 98.44 202 HIS A C 1
ATOM 1514 O O . HIS A 1 202 ? -19.234 20.234 -12.047 1 98.44 202 HIS A O 1
ATOM 1520 N N . HIS A 1 203 ? -20.734 19.375 -1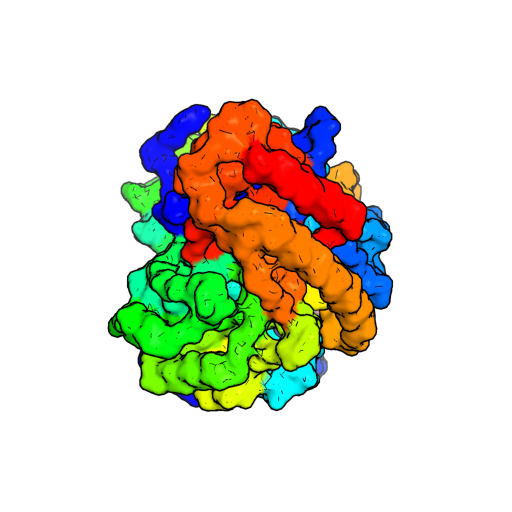0.617 1 98.19 203 HIS A N 1
ATOM 1521 C CA . HIS A 1 203 ? -20.359 18 -10.914 1 98.19 203 HIS A CA 1
ATOM 1522 C C . HIS A 1 203 ? -18.891 17.75 -10.648 1 98.19 203 HIS A C 1
ATOM 1524 O O . HIS A 1 203 ? -18.172 17.25 -11.516 1 98.19 203 HIS A O 1
ATOM 1530 N N . ILE A 1 204 ? -18.469 18.031 -9.445 1 98.62 204 ILE A N 1
ATOM 1531 C CA . ILE A 1 204 ? -17.094 17.891 -8.992 1 98.62 204 ILE A CA 1
ATOM 1532 C C . ILE A 1 204 ? -17.031 16.891 -7.84 1 98.62 204 ILE A C 1
ATOM 1534 O O . ILE A 1 204 ? -17.812 16.984 -6.887 1 98.62 204 ILE A O 1
ATOM 1538 N N . TRP A 1 205 ? -16.156 15.875 -7.926 1 98.88 205 TRP A N 1
ATOM 1539 C CA . TRP A 1 205 ? -15.938 14.945 -6.82 1 98.88 205 TRP A CA 1
ATOM 1540 C C . TRP A 1 205 ? -15.375 15.672 -5.602 1 98.88 205 TRP A C 1
ATOM 1542 O O . TRP A 1 205 ? -14.578 16.609 -5.738 1 98.88 205 TRP A O 1
ATOM 1552 N N . ILE A 1 206 ? -15.82 15.297 -4.41 1 98.94 206 ILE A N 1
ATOM 1553 C CA . ILE A 1 206 ? -15.281 15.82 -3.16 1 98.94 206 ILE A CA 1
ATOM 1554 C C . ILE A 1 206 ? -14.445 14.758 -2.465 1 98.94 206 ILE A C 1
ATOM 1556 O O . ILE A 1 206 ? -14.93 13.656 -2.188 1 98.94 206 ILE A O 1
ATOM 1560 N N . ILE A 1 207 ? -13.219 15.016 -2.225 1 98.88 207 ILE A N 1
ATOM 1561 C CA . ILE A 1 207 ? -12.359 14.203 -1.374 1 98.88 207 ILE A CA 1
ATOM 1562 C C . ILE A 1 207 ? -12.242 14.852 0.007 1 98.88 207 ILE A C 1
ATOM 1564 O O . ILE A 1 207 ? -11.484 15.805 0.194 1 98.88 207 ILE A O 1
ATOM 1568 N N . SER A 1 208 ? -12.938 14.328 0.935 1 98.88 208 SER A N 1
ATOM 1569 C CA . SER A 1 208 ? -12.93 14.852 2.299 1 98.88 208 SER A CA 1
ATOM 1570 C C . SER A 1 208 ? -11.984 14.055 3.189 1 98.88 208 SER A C 1
ATOM 1572 O O . SER A 1 208 ? -12.281 12.914 3.561 1 98.88 208 SER A O 1
ATOM 1574 N N . ASP A 1 209 ? -10.867 14.586 3.508 1 98.81 209 ASP A N 1
ATOM 1575 C CA . ASP A 1 209 ? -9.922 13.984 4.449 1 98.81 209 ASP A CA 1
ATOM 1576 C C . ASP A 1 209 ? -10.258 14.375 5.883 1 98.81 209 ASP A C 1
ATOM 1578 O O . ASP A 1 209 ? -10.016 15.516 6.289 1 98.81 209 ASP A O 1
ATOM 1582 N N . GLU A 1 210 ? -10.711 13.438 6.66 1 98.81 210 GLU A N 1
ATOM 1583 C CA . GLU A 1 210 ? -11.258 13.719 7.984 1 98.81 210 GLU A CA 1
ATOM 1584 C C . GLU A 1 210 ? -10.414 13.078 9.078 1 98.81 210 GLU A C 1
ATOM 1586 O O . GLU A 1 210 ? -10.938 12.688 10.125 1 98.81 210 GLU A O 1
ATOM 1591 N N . ILE A 1 211 ? -9.133 12.938 8.836 1 98.62 211 ILE A N 1
ATOM 1592 C CA . ILE A 1 211 ? -8.203 12.203 9.68 1 98.62 211 ILE A CA 1
ATOM 1593 C C . ILE A 1 211 ? -8.117 12.859 11.055 1 98.62 211 ILE A C 1
ATOM 1595 O O . ILE A 1 211 ? -7.816 12.203 12.055 1 98.62 211 ILE A O 1
ATOM 1599 N N . TYR A 1 212 ? -8.438 14.172 11.203 1 98.44 212 TYR A N 1
ATOM 1600 C CA . TYR A 1 212 ? -8.305 14.914 12.461 1 98.44 212 TYR A CA 1
ATOM 1601 C C . TYR A 1 212 ? -9.664 15.18 13.086 1 98.44 212 TYR A C 1
ATOM 1603 O O . TYR A 1 212 ? -9.797 16.047 13.953 1 98.44 212 TYR A O 1
ATOM 1611 N N . GLU A 1 213 ? -10.68 14.438 12.727 1 98.25 213 GLU A N 1
ATOM 1612 C CA . GLU A 1 213 ? -12.086 14.727 13.008 1 98.25 213 GLU A CA 1
ATOM 1613 C C . GLU A 1 213 ? -12.328 14.891 14.508 1 98.25 213 GLU A C 1
ATOM 1615 O O . GLU A 1 213 ? -13.211 15.641 14.922 1 98.25 213 GLU A O 1
ATOM 1620 N N . HIS A 1 214 ? -11.539 14.281 15.359 1 97.5 214 HIS A N 1
ATOM 1621 C CA . HIS A 1 214 ? -11.812 14.281 16.797 1 97.5 214 HIS A CA 1
ATOM 1622 C C . HIS A 1 214 ? -10.859 15.219 17.531 1 97.5 214 HIS A C 1
ATOM 1624 O O . HIS A 1 214 ? -10.922 15.328 18.766 1 97.5 214 HIS A O 1
ATOM 1630 N N . LEU A 1 215 ? -9.984 15.859 16.859 1 97.5 215 LEU A N 1
ATOM 1631 C CA . LEU A 1 215 ? -9.031 16.766 17.469 1 97.5 215 LEU A CA 1
ATOM 1632 C C . LEU A 1 215 ? -9.461 18.219 17.266 1 97.5 215 LEU A C 1
ATOM 1634 O O . LEU A 1 215 ? -8.906 18.938 16.438 1 97.5 215 LEU A O 1
ATOM 1638 N N . ASN A 1 216 ? -10.438 18.594 18.031 1 97.94 216 ASN A N 1
ATOM 1639 C CA . ASN A 1 216 ? -11.008 19.938 18.031 1 97.94 216 ASN A CA 1
ATOM 1640 C C . ASN A 1 216 ? -10.805 20.641 19.375 1 97.94 216 ASN A C 1
ATOM 1642 O O . ASN A 1 216 ? -10.797 19.984 20.422 1 97.94 216 ASN A O 1
ATOM 1646 N N . TYR A 1 217 ? -10.648 21.859 19.328 1 98 217 TYR A N 1
ATOM 1647 C CA . TYR A 1 217 ? -10.453 22.672 20.531 1 98 217 TYR A CA 1
ATOM 1648 C C . TYR A 1 217 ? -11.492 23.781 20.625 1 98 217 TYR A C 1
ATOM 1650 O O . TYR A 1 217 ? -12.125 24.125 19.625 1 98 217 TYR A O 1
ATOM 1658 N N . ASP A 1 218 ? -11.617 24.234 21.922 1 96.25 218 ASP A N 1
ATOM 1659 C CA . ASP A 1 218 ? -12.562 25.312 22.188 1 96.25 218 ASP A CA 1
ATOM 1660 C C . ASP A 1 218 ? -13.969 24.938 21.719 1 96.25 218 ASP A C 1
ATOM 1662 O O . ASP A 1 218 ? -14.477 23.875 22.062 1 96.25 218 ASP A O 1
ATOM 1666 N N . ASP A 1 219 ? -14.633 25.672 20.906 1 94.38 219 ASP A N 1
ATOM 1667 C CA . ASP A 1 219 ? -16.016 25.406 20.516 1 94.38 219 ASP A CA 1
ATOM 1668 C C . ASP A 1 219 ? -16.078 24.938 19.062 1 94.38 219 ASP A C 1
ATOM 1670 O O . ASP A 1 219 ? -17.172 24.797 18.5 1 94.38 219 ASP A O 1
ATOM 1674 N N . ALA A 1 220 ? -14.891 24.703 18.547 1 96.81 220 ALA A N 1
ATOM 1675 C CA . ALA A 1 220 ? -14.883 24.234 17.172 1 96.81 220 ALA A CA 1
ATOM 1676 C C . ALA A 1 220 ? -15.359 22.781 17.078 1 96.81 220 ALA A C 1
ATOM 1678 O O . ALA A 1 220 ? -15.156 22 18.016 1 96.81 220 ALA A O 1
ATOM 1679 N N . ARG A 1 221 ? -16.062 22.469 16 1 96.75 221 ARG A N 1
ATOM 1680 C CA . ARG A 1 221 ? -16.516 21.125 15.68 1 96.75 221 ARG A CA 1
ATOM 1681 C C . ARG A 1 221 ? -16.297 20.797 14.203 1 96.75 221 ARG A C 1
ATOM 1683 O O . ARG A 1 221 ? -16.531 21.641 13.344 1 96.75 221 ARG A O 1
ATOM 1690 N N . THR A 1 222 ? -15.82 19.609 14 1 97.88 222 THR A N 1
ATOM 1691 C CA . THR A 1 222 ? -15.68 19.156 12.617 1 97.88 222 THR A CA 1
ATOM 1692 C C . THR A 1 222 ? -17.047 19.125 11.922 1 97.88 222 THR A C 1
ATOM 1694 O O . THR A 1 222 ? -18 18.531 12.445 1 97.88 222 THR A O 1
ATOM 1697 N N . THR A 1 223 ? -17.156 19.828 10.812 1 98.62 223 THR A N 1
ATOM 1698 C CA . THR A 1 223 ? -18.328 19.703 9.953 1 98.62 223 THR A CA 1
ATOM 1699 C C . THR A 1 223 ? -18.125 18.609 8.914 1 98.62 223 THR A C 1
ATOM 1701 O O . THR A 1 223 ? -17.219 18.688 8.078 1 98.62 223 THR A O 1
ATOM 1704 N N . TYR A 1 224 ? -18.891 17.562 9.016 1 98.75 224 TYR A N 1
ATOM 1705 C CA . TYR A 1 224 ? -18.844 16.484 8.039 1 98.75 224 TYR A CA 1
ATOM 1706 C C . TYR A 1 224 ? -19.641 16.828 6.793 1 98.75 224 TYR A C 1
ATOM 1708 O O . TYR A 1 224 ? -20.875 16.938 6.848 1 98.75 224 TYR A O 1
ATOM 1716 N N . ILE A 1 225 ? -18.969 16.953 5.719 1 98.81 225 ILE A N 1
ATOM 1717 C CA . ILE A 1 225 ? -19.578 17.484 4.5 1 98.81 225 ILE A CA 1
ATOM 1718 C C . ILE A 1 225 ? -20.703 16.578 4.035 1 98.81 225 ILE A C 1
ATOM 1720 O O . ILE A 1 225 ? -21.719 17.047 3.521 1 98.81 225 ILE A O 1
ATOM 1724 N N . GLY A 1 226 ? -20.594 15.219 4.223 1 98.56 226 GLY A N 1
ATOM 1725 C CA . GLY A 1 226 ? -21.625 14.273 3.848 1 98.56 226 GLY A CA 1
ATOM 1726 C C . GLY A 1 226 ? -22.906 14.43 4.664 1 98.56 226 GLY A C 1
ATOM 1727 O O . GLY A 1 226 ? -23.984 14.078 4.203 1 98.56 226 GLY A O 1
ATOM 1728 N N . ALA A 1 227 ? -22.734 14.891 5.867 1 98.62 227 ALA A N 1
ATOM 1729 C CA . ALA A 1 227 ? -23.891 15.172 6.711 1 98.62 227 ALA A CA 1
ATOM 1730 C C . ALA A 1 227 ? -24.484 16.531 6.391 1 98.62 227 ALA A C 1
ATOM 1732 O O . ALA A 1 227 ? -25.703 16.703 6.355 1 98.62 227 ALA A O 1
ATOM 1733 N N . ALA A 1 228 ? -23.641 17.531 6.137 1 98.56 228 ALA A N 1
ATOM 1734 C CA . ALA A 1 228 ? -24.047 18.906 5.895 1 98.56 228 ALA A CA 1
ATOM 1735 C C . ALA A 1 228 ? -24.734 19.047 4.539 1 98.56 228 ALA A C 1
ATOM 1737 O O . ALA A 1 228 ? -25.641 19.875 4.375 1 98.56 228 ALA A O 1
ATOM 1738 N N . VAL A 1 229 ? -24.312 18.281 3.578 1 98.69 229 VAL A N 1
ATOM 1739 C CA . VAL A 1 229 ? -24.844 18.297 2.225 1 98.69 229 VAL A CA 1
ATOM 1740 C C . VAL A 1 229 ? -25.109 16.875 1.753 1 98.69 229 VAL A C 1
ATOM 1742 O O . VAL A 1 229 ? -24.375 16.344 0.924 1 98.69 229 VAL A O 1
ATOM 1745 N N . PRO A 1 230 ? -26.203 16.281 2.156 1 98.5 230 PRO A N 1
ATOM 1746 C CA . PRO A 1 230 ? -26.5 14.883 1.81 1 98.5 230 PRO A CA 1
ATOM 1747 C C . PRO A 1 230 ? -26.469 14.633 0.303 1 98.5 230 PRO A C 1
ATOM 1749 O O . PRO A 1 230 ? -26.125 13.531 -0.139 1 98.5 230 PRO A O 1
ATOM 1752 N N . GLU A 1 231 ? -26.734 15.648 -0.482 1 98 231 GLU A N 1
ATOM 1753 C CA . GLU A 1 231 ? -26.812 15.531 -1.935 1 98 231 GLU A CA 1
ATOM 1754 C C . GLU A 1 231 ? -25.453 15.188 -2.533 1 98 231 GLU A C 1
ATOM 1756 O O . GLU A 1 231 ? -25.375 14.703 -3.664 1 98 231 GLU A O 1
ATOM 1761 N N . CYS A 1 232 ? -24.391 15.398 -1.758 1 98.31 232 CYS A N 1
ATOM 1762 C CA . CYS A 1 232 ? -23.078 15.219 -2.34 1 98.31 232 CYS A CA 1
ATOM 1763 C C . CYS A 1 232 ? -22.562 13.805 -2.088 1 98.31 232 CYS A C 1
ATOM 1765 O O . CYS A 1 232 ? -21.484 13.43 -2.572 1 98.31 232 CYS A O 1
ATOM 1767 N N . ARG A 1 233 ? -23.328 12.922 -1.417 1 98.06 233 ARG A N 1
ATOM 1768 C CA . ARG A 1 233 ? -22.844 11.633 -0.945 1 98.06 233 ARG A CA 1
ATOM 1769 C C . ARG A 1 233 ? -22.531 10.703 -2.113 1 98.06 233 ARG A C 1
ATOM 1771 O O . ARG A 1 233 ? -21.672 9.82 -2.006 1 98.06 233 ARG A O 1
ATOM 1778 N N . ASP A 1 234 ? -23.125 10.906 -3.27 1 97.06 234 ASP A N 1
ATOM 1779 C CA . ASP A 1 234 ? -22.875 10.07 -4.438 1 97.06 234 ASP A CA 1
ATOM 1780 C C . ASP A 1 234 ? -21.625 10.531 -5.191 1 97.06 234 ASP A C 1
ATOM 1782 O O . ASP A 1 234 ? -21.203 9.906 -6.168 1 97.06 234 ASP A O 1
ATOM 1786 N N . GLN A 1 235 ? -21.031 11.656 -4.805 1 98.44 235 GLN A N 1
ATOM 1787 C CA . GLN A 1 235 ? -19.797 12.156 -5.387 1 98.44 235 GLN A CA 1
ATOM 1788 C C . GLN A 1 235 ? -18.781 12.484 -4.301 1 98.44 235 GLN A C 1
ATOM 1790 O O . GLN A 1 235 ? -17.891 13.32 -4.504 1 98.44 235 GLN A O 1
ATOM 1795 N N . LEU A 1 236 ? -18.891 11.812 -3.152 1 98.75 236 LEU A N 1
ATOM 1796 C CA . LEU A 1 236 ? -18.062 12.07 -1.982 1 98.75 236 LEU A CA 1
ATOM 1797 C C . LEU A 1 236 ? -17.203 10.859 -1.65 1 98.75 236 LEU A C 1
ATOM 1799 O O . LEU A 1 236 ? -17.703 9.734 -1.591 1 98.75 236 LEU A O 1
ATOM 1803 N N . LEU A 1 237 ? -15.938 11.031 -1.533 1 98.94 237 LEU A N 1
ATOM 1804 C CA . LEU A 1 237 ? -15.016 10.094 -0.913 1 98.94 237 LEU A CA 1
ATOM 1805 C C . LEU A 1 237 ? -14.5 10.625 0.421 1 98.94 237 LEU A C 1
ATOM 1807 O O . LEU A 1 237 ? -13.906 11.703 0.476 1 98.94 237 LEU A O 1
ATOM 1811 N N . VAL A 1 238 ? -14.773 9.914 1.516 1 98.94 238 VAL A N 1
ATOM 1812 C CA . VAL A 1 238 ? -14.281 10.273 2.842 1 98.94 238 VAL A CA 1
ATOM 1813 C C . VAL A 1 238 ? -13.055 9.43 3.182 1 98.94 238 VAL A C 1
ATOM 1815 O O . VAL A 1 238 ? -13.102 8.195 3.123 1 98.94 238 VAL A O 1
ATOM 1818 N N . LEU A 1 239 ? -11.992 10.062 3.461 1 98.88 239 LEU A N 1
ATOM 1819 C CA . LEU A 1 239 ? -10.742 9.414 3.855 1 98.88 239 LEU A CA 1
ATOM 1820 C C . LEU A 1 239 ? -10.469 9.617 5.34 1 98.88 239 LEU A C 1
ATOM 1822 O O . LEU A 1 239 ? -10.703 10.703 5.875 1 98.88 239 LEU A O 1
ATOM 1826 N N . ASN A 1 240 ? -10.07 8.602 6.02 1 98.88 240 ASN A N 1
ATOM 1827 C CA . ASN A 1 240 ? -9.812 8.633 7.457 1 98.88 240 ASN A CA 1
ATOM 1828 C C . ASN A 1 240 ? -8.898 7.488 7.883 1 98.88 240 ASN A C 1
ATOM 1830 O O . ASN A 1 240 ? -8.281 6.832 7.043 1 98.88 240 ASN A O 1
ATOM 1834 N N . GLY A 1 241 ? -8.68 7.332 9.172 1 98.75 241 GLY A N 1
ATOM 1835 C CA . GLY A 1 241 ? -7.809 6.293 9.695 1 98.75 241 GLY A CA 1
ATOM 1836 C C . GLY A 1 241 ? -7.598 6.387 11.188 1 98.75 241 GLY A C 1
ATOM 1837 O O . GLY A 1 241 ? -8.227 7.207 11.859 1 98.75 241 GLY A O 1
ATOM 1838 N N . VAL A 1 242 ? -6.699 5.555 11.688 1 98.75 242 VAL A N 1
ATOM 1839 C CA . VAL A 1 242 ? -6.539 5.445 13.133 1 98.75 242 VAL A CA 1
ATOM 1840 C C . VAL A 1 242 ? -5.266 6.16 13.57 1 98.75 242 VAL A C 1
ATOM 1842 O O . VAL A 1 242 ? -4.996 6.289 14.766 1 98.75 242 VAL A O 1
ATOM 1845 N N . ALA A 1 243 ? -4.523 6.699 12.672 1 98.31 243 ALA A N 1
ATOM 1846 C CA . ALA A 1 243 ? -3.17 7.184 12.945 1 98.31 243 ALA A CA 1
ATOM 1847 C C . ALA A 1 243 ? -3.189 8.352 13.922 1 98.31 243 ALA A C 1
ATOM 1849 O O . ALA A 1 243 ? -2.293 8.492 14.75 1 98.31 243 ALA A O 1
ATOM 1850 N N . LYS A 1 244 ? -4.191 9.234 13.781 1 98.12 244 LYS A N 1
ATOM 1851 C CA . LYS A 1 244 ? -4.172 10.492 14.523 1 98.12 244 LYS A CA 1
ATOM 1852 C C . LYS A 1 244 ? -5.105 10.438 15.727 1 98.12 244 LYS A C 1
ATOM 1854 O O . LYS A 1 244 ? -4.664 10.594 16.875 1 98.12 244 LYS A O 1
ATOM 1859 N N . THR A 1 245 ? -6.344 10.047 15.477 1 97.62 245 THR A N 1
ATOM 1860 C CA . THR A 1 245 ? -7.352 9.992 16.531 1 97.62 245 THR A CA 1
ATOM 1861 C C . THR A 1 245 ? -6.926 9.031 17.641 1 97.62 245 THR A C 1
ATOM 1863 O O . THR A 1 245 ? -7.051 9.352 18.828 1 97.62 245 THR A O 1
ATOM 1866 N N . TYR A 1 246 ? -6.348 7.918 17.312 1 97.88 246 TYR A N 1
ATOM 1867 C CA . TYR A 1 246 ? -6.125 6.855 18.297 1 97.88 246 TYR A CA 1
ATOM 1868 C C . TYR A 1 246 ? -4.637 6.672 18.562 1 97.88 246 TYR A C 1
ATOM 1870 O O . TYR A 1 246 ? -4.23 5.688 19.188 1 97.88 246 TYR A O 1
ATOM 1878 N N . ALA A 1 247 ? -3.787 7.535 17.984 1 97.81 247 ALA A N 1
ATOM 1879 C CA . ALA A 1 247 ? -2.34 7.449 18.156 1 97.81 247 ALA A CA 1
ATOM 1880 C C . ALA A 1 247 ? -1.811 6.098 17.688 1 97.81 247 ALA A C 1
ATOM 1882 O O . ALA A 1 247 ? -1.101 5.41 18.422 1 97.81 247 ALA A O 1
ATOM 1883 N N . MET A 1 248 ? -2.178 5.801 16.469 1 98.5 248 MET A N 1
ATOM 1884 C CA . MET A 1 248 ? -1.818 4.512 15.891 1 98.5 248 MET A CA 1
ATOM 1885 C C . MET A 1 248 ? -1.135 4.691 14.539 1 98.5 248 MET A C 1
ATOM 1887 O O . MET A 1 248 ? -1.504 4.039 13.562 1 98.5 248 MET A O 1
ATOM 1891 N N . PRO A 1 249 ? -0.161 5.613 14.43 1 97.5 249 PRO A N 1
ATOM 1892 C CA . PRO A 1 249 ? 0.417 5.848 13.109 1 97.5 249 PRO A CA 1
ATOM 1893 C C . PRO A 1 249 ? 1.193 4.641 12.578 1 97.5 249 PRO A C 1
ATOM 1895 O O . PRO A 1 249 ? 1.11 4.32 11.391 1 97.5 249 PRO A O 1
ATOM 1898 N N . GLY A 1 250 ? 1.925 3.887 13.43 1 97.69 250 GLY A N 1
ATOM 1899 C CA . GLY A 1 250 ? 2.775 2.787 13.008 1 97.69 250 GLY A CA 1
ATOM 1900 C C . GLY A 1 250 ? 2 1.524 12.68 1 97.69 250 GLY A C 1
ATOM 1901 O O . GLY A 1 250 ? 2.566 0.559 12.164 1 97.69 250 GLY A O 1
ATOM 1902 N N . TRP A 1 251 ? 0.675 1.495 12.984 1 98.75 251 TRP A N 1
ATOM 1903 C CA . TRP A 1 251 ? -0.18 0.338 12.742 1 98.75 251 TRP A CA 1
ATOM 1904 C C . TRP A 1 251 ? -0.645 0.299 11.289 1 98.75 251 TRP A C 1
ATOM 1906 O O . TRP A 1 251 ? -1.025 -0.758 10.781 1 98.75 251 TRP A O 1
ATOM 1916 N N . ARG A 1 252 ? -0.699 1.475 10.648 1 98.69 252 ARG A N 1
ATOM 1917 C CA . ARG A 1 252 ? -0.907 1.658 9.211 1 98.69 252 ARG A CA 1
ATOM 1918 C C . ARG A 1 252 ? -2.279 1.145 8.789 1 98.69 252 ARG A C 1
ATOM 1920 O O . ARG A 1 252 ? -2.391 0.368 7.84 1 98.69 252 ARG A O 1
ATOM 1927 N N . VAL A 1 253 ? -3.324 1.644 9.43 1 98.94 253 VAL A N 1
ATOM 1928 C CA . VAL A 1 253 ? -4.688 1.332 9.008 1 98.94 253 VAL A CA 1
ATOM 1929 C C . VAL A 1 253 ? -5.461 2.625 8.766 1 98.94 253 VAL A C 1
ATOM 1931 O O . VAL A 1 253 ? -5.469 3.521 9.609 1 98.94 253 VAL A O 1
ATOM 1934 N N . GLY A 1 254 ? -6.004 2.789 7.637 1 98.88 254 GLY A N 1
ATOM 1935 C CA . GLY A 1 254 ? -6.973 3.801 7.242 1 98.88 254 GLY A CA 1
ATOM 1936 C C . GLY A 1 254 ? -8.109 3.248 6.406 1 98.88 254 GLY A C 1
ATOM 1937 O O . GLY A 1 254 ? -8.305 2.033 6.348 1 98.88 254 GLY A O 1
ATOM 1938 N N . TRP A 1 255 ? -8.914 4.156 5.836 1 98.94 255 TRP A N 1
ATOM 1939 C CA . TRP A 1 255 ? -10 3.662 4.996 1 98.94 255 TRP A CA 1
ATOM 1940 C C . TRP A 1 255 ? -10.539 4.77 4.098 1 98.94 255 TRP A C 1
ATOM 1942 O O . TRP A 1 255 ? -10.242 5.945 4.309 1 98.94 255 TRP A O 1
ATOM 1952 N N . MET A 1 256 ? -11.203 4.359 3.123 1 98.94 256 MET A N 1
ATOM 1953 C CA . MET A 1 256 ? -12.023 5.168 2.229 1 98.94 256 MET A CA 1
ATOM 1954 C C . MET A 1 256 ? -13.492 4.781 2.34 1 98.94 256 MET A C 1
ATOM 1956 O O . MET A 1 256 ? -13.828 3.596 2.34 1 98.94 256 MET A O 1
ATOM 1960 N N . VAL A 1 257 ? -14.344 5.676 2.602 1 98.94 257 VAL A N 1
ATOM 1961 C CA . VAL A 1 257 ? -15.789 5.512 2.432 1 98.94 257 VAL A CA 1
ATOM 1962 C C . VAL A 1 257 ? -16.234 6.211 1.149 1 98.94 257 VAL A C 1
ATOM 1964 O O . VAL A 1 257 ? -16.016 7.41 0.979 1 98.94 257 VAL A O 1
ATOM 1967 N N . ALA A 1 258 ? -16.844 5.531 0.224 1 98.81 258 ALA A N 1
ATOM 1968 C CA . ALA A 1 258 ? -17.188 6.062 -1.094 1 98.81 258 ALA A CA 1
ATOM 1969 C C . ALA A 1 258 ? -18.469 5.422 -1.627 1 98.81 258 ALA A C 1
ATOM 1971 O O . ALA A 1 258 ? -18.938 4.43 -1.073 1 98.81 258 ALA A O 1
ATOM 1972 N N . PRO A 1 259 ? -19.047 6.051 -2.711 1 98.25 259 PRO A N 1
ATOM 1973 C CA . PRO A 1 259 ? -20.141 5.336 -3.391 1 98.25 259 PRO A CA 1
ATOM 1974 C C . PRO A 1 259 ? -19.75 3.912 -3.781 1 98.25 259 PRO A C 1
ATOM 1976 O O . PRO A 1 259 ? -18.578 3.646 -4.082 1 98.25 259 PRO A O 1
ATOM 1979 N N . ALA A 1 260 ? -20.703 3.047 -3.781 1 97.06 260 ALA A N 1
ATOM 1980 C CA . ALA A 1 260 ? -20.453 1.611 -3.91 1 97.06 260 ALA A CA 1
ATOM 1981 C C . ALA A 1 260 ? -19.609 1.304 -5.145 1 97.06 260 ALA A C 1
ATOM 1983 O O . ALA A 1 260 ? -18.719 0.464 -5.098 1 97.06 260 ALA A O 1
ATOM 1984 N N . GLU A 1 261 ? -19.906 1.977 -6.242 1 95.81 261 GLU A N 1
ATOM 1985 C CA . GLU A 1 261 ? -19.172 1.726 -7.48 1 95.81 261 GLU A CA 1
ATOM 1986 C C . GLU A 1 261 ? -17.719 2.148 -7.359 1 95.81 261 GLU A C 1
ATOM 1988 O O . GLU A 1 261 ? -16.828 1.495 -7.906 1 95.81 261 GLU A O 1
ATOM 1993 N N . VAL A 1 262 ? -17.484 3.248 -6.664 1 98 262 VAL A N 1
ATOM 1994 C CA . VAL A 1 262 ? -16.125 3.738 -6.445 1 98 262 VAL A CA 1
ATOM 1995 C C . VAL A 1 262 ? -15.383 2.805 -5.488 1 98 262 VAL A C 1
ATOM 1997 O O . VAL A 1 262 ? -14.211 2.492 -5.695 1 98 262 VAL A O 1
ATOM 2000 N N . ALA A 1 263 ? -16.078 2.344 -4.453 1 98.31 263 ALA A N 1
ATOM 2001 C CA . ALA A 1 263 ? -15.492 1.4 -3.506 1 98.31 263 ALA A CA 1
ATOM 2002 C C . ALA A 1 263 ? -15.102 0.1 -4.199 1 98.31 263 ALA A C 1
ATOM 2004 O O . ALA A 1 263 ? -14.055 -0.48 -3.898 1 98.31 263 ALA A O 1
ATOM 2005 N N . LYS A 1 264 ? -15.922 -0.348 -5.086 1 96 264 LYS A N 1
ATOM 2006 C CA . LYS A 1 264 ? -15.617 -1.546 -5.863 1 96 264 LYS A CA 1
ATOM 2007 C C . LYS A 1 264 ? -14.375 -1.344 -6.723 1 96 264 LYS A C 1
ATOM 2009 O O . LYS A 1 264 ? -13.531 -2.236 -6.816 1 96 264 LYS A O 1
ATOM 2014 N N . ALA A 1 265 ? -14.266 -0.191 -7.344 1 97.25 265 ALA A N 1
ATOM 2015 C CA . ALA A 1 265 ? -13.094 0.14 -8.148 1 97.25 265 ALA A CA 1
ATOM 2016 C C . ALA A 1 265 ? -11.836 0.21 -7.289 1 97.25 265 ALA A C 1
ATOM 2018 O O . ALA A 1 265 ? -10.773 -0.249 -7.699 1 97.25 265 ALA A O 1
ATOM 2019 N N . ALA A 1 266 ? -12.008 0.783 -6.125 1 98.06 266 ALA A N 1
ATOM 2020 C CA . ALA A 1 266 ? -10.883 0.862 -5.195 1 98.06 266 ALA A CA 1
ATOM 2021 C C . ALA A 1 266 ? -10.422 -0.529 -4.77 1 98.06 266 ALA A C 1
ATOM 2023 O O . ALA A 1 266 ? -9.227 -0.788 -4.66 1 98.06 266 ALA A O 1
ATOM 2024 N N . THR A 1 267 ? -11.367 -1.379 -4.516 1 96.5 267 THR A N 1
ATOM 2025 C CA . THR A 1 267 ? -11.062 -2.76 -4.152 1 96.5 267 THR A CA 1
ATOM 2026 C C . THR A 1 267 ? -10.312 -3.465 -5.277 1 96.5 267 THR A C 1
ATOM 2028 O O . THR A 1 267 ? -9.352 -4.191 -5.027 1 96.5 267 THR A O 1
ATOM 2031 N N . LYS A 1 268 ? -10.805 -3.26 -6.488 1 95.56 268 LYS A N 1
ATOM 2032 C CA . LYS A 1 268 ? -10.156 -3.836 -7.66 1 95.56 268 LYS A CA 1
ATOM 2033 C C . LYS A 1 268 ? -8.711 -3.354 -7.777 1 95.56 268 LYS A C 1
ATOM 2035 O O . LYS A 1 268 ? -7.793 -4.16 -7.961 1 95.56 268 LYS A O 1
ATOM 2040 N N . LEU A 1 269 ? -8.477 -2.037 -7.66 1 97.62 269 LEU A N 1
ATOM 2041 C CA . LEU A 1 269 ? -7.133 -1.468 -7.699 1 97.62 269 LEU A CA 1
ATOM 2042 C C . LEU A 1 269 ? -6.258 -2.061 -6.602 1 97.62 269 LEU A C 1
ATOM 2044 O O . LEU A 1 269 ? -5.148 -2.533 -6.867 1 97.62 269 LEU A O 1
ATOM 2048 N N . GLN A 1 270 ? -6.801 -2.059 -5.391 1 96.94 270 GLN A N 1
ATOM 2049 C CA . GLN A 1 270 ? -6.055 -2.543 -4.234 1 96.94 270 GLN A CA 1
ATOM 2050 C C . GLN A 1 270 ? -5.723 -4.027 -4.375 1 96.94 270 GLN A C 1
ATOM 2052 O O . GLN A 1 270 ? -4.684 -4.484 -3.896 1 96.94 270 GLN A O 1
ATOM 2057 N N . GLY A 1 271 ? -6.57 -4.73 -5.043 1 95 271 GLY A N 1
ATOM 2058 C CA . GLY A 1 271 ? -6.355 -6.148 -5.285 1 95 271 GLY A CA 1
ATOM 2059 C C . GLY A 1 271 ? -5.113 -6.43 -6.113 1 95 271 GLY A C 1
ATOM 2060 O O . GLY A 1 271 ? -4.523 -7.504 -6.012 1 95 271 GLY A O 1
ATOM 2061 N N . HIS A 1 272 ? -4.648 -5.469 -6.875 1 96.25 272 HIS A N 1
ATOM 2062 C CA . HIS A 1 272 ? -3.461 -5.617 -7.711 1 96.25 272 HIS A CA 1
ATOM 2063 C C . HIS A 1 272 ? -2.318 -4.742 -7.203 1 96.25 272 HIS A C 1
ATOM 2065 O O . HIS A 1 272 ? -1.23 -4.738 -7.785 1 96.25 272 HIS A O 1
ATOM 2071 N N . MET A 1 273 ? -2.572 -4.023 -6.125 1 97.06 273 MET A N 1
ATOM 2072 C CA . MET A 1 273 ? -1.6 -3.066 -5.605 1 97.06 273 MET A CA 1
ATOM 2073 C C . MET A 1 273 ? -0.956 -3.584 -4.324 1 97.06 273 MET A C 1
ATOM 2075 O O . MET A 1 273 ? 0.27 -3.676 -4.234 1 97.06 273 MET A O 1
ATOM 2079 N N . THR A 1 274 ? -1.811 -3.926 -3.373 1 97.44 274 THR A N 1
ATOM 2080 C CA . THR A 1 274 ? -1.284 -4.344 -2.078 1 97.44 274 THR A CA 1
ATOM 2081 C C . THR A 1 274 ? -2.047 -5.555 -1.55 1 97.44 274 THR A C 1
ATOM 2083 O O . THR A 1 274 ? -1.582 -6.234 -0.634 1 97.44 274 THR A O 1
ATOM 2086 N N . SER A 1 275 ? -3.25 -5.879 -2.113 1 95 275 SER A N 1
ATOM 2087 C CA . SER A 1 275 ? -4.164 -6.844 -1.514 1 95 275 SER A CA 1
ATOM 2088 C C . SER A 1 275 ? -4.652 -6.371 -0.149 1 95 275 SER A C 1
ATOM 2090 O O . SER A 1 275 ? -4.926 -5.184 0.04 1 95 275 SER A O 1
ATOM 2092 N N . ASN A 1 276 ? -4.996 -7.324 0.734 1 95.69 276 ASN A N 1
ATOM 2093 C CA . ASN A 1 276 ? -5.578 -6.938 2.016 1 95.69 276 ASN A CA 1
ATOM 2094 C C . ASN A 1 276 ? -4.547 -6.266 2.918 1 95.69 276 ASN A C 1
ATOM 2096 O O . ASN A 1 276 ? -3.342 -6.43 2.723 1 95.69 276 ASN A O 1
ATOM 2100 N N . VAL A 1 277 ? -4.977 -5.453 3.83 1 98.62 277 VAL A N 1
ATOM 2101 C CA . VAL A 1 277 ? -4.168 -4.832 4.875 1 98.62 277 VAL A CA 1
ATOM 2102 C C . VAL A 1 277 ? -3.803 -5.871 5.934 1 98.62 277 VAL A C 1
ATOM 2104 O O . VAL A 1 277 ? -4.539 -6.836 6.145 1 98.62 277 VAL A O 1
ATOM 2107 N N . ALA A 1 278 ? -2.662 -5.734 6.578 1 98.88 278 ALA A N 1
ATOM 2108 C CA . ALA A 1 278 ? -2.209 -6.688 7.586 1 98.88 278 ALA A CA 1
ATOM 2109 C C . ALA A 1 278 ? -3.311 -6.977 8.602 1 98.88 278 ALA A C 1
ATOM 2111 O O . ALA A 1 278 ? -3.92 -6.055 9.148 1 98.88 278 ALA A O 1
ATOM 2112 N N . ASN A 1 279 ? -3.553 -8.25 8.867 1 98.75 279 ASN A N 1
ATOM 2113 C CA . ASN A 1 279 ? -4.691 -8.656 9.68 1 98.75 279 ASN A CA 1
ATOM 2114 C C . ASN A 1 279 ? -4.527 -8.219 11.133 1 98.75 279 ASN A C 1
ATOM 2116 O O . ASN A 1 279 ? -5.5 -7.812 11.773 1 98.75 279 ASN A O 1
ATOM 2120 N N . ILE A 1 280 ? -3.32 -8.273 11.703 1 98.94 280 ILE A N 1
ATOM 2121 C CA . ILE A 1 280 ? -3.088 -7.863 13.078 1 98.94 280 ILE A CA 1
ATOM 2122 C C . ILE A 1 280 ? -3.418 -6.383 13.242 1 98.94 280 ILE A C 1
ATOM 2124 O O . ILE A 1 280 ? -4.066 -5.984 14.211 1 98.94 280 ILE A O 1
ATOM 2128 N N . SER A 1 281 ? -2.979 -5.59 12.273 1 98.94 281 SER A N 1
ATOM 2129 C CA . SER A 1 281 ? -3.289 -4.164 12.281 1 98.94 281 SER A CA 1
ATOM 2130 C C . SER A 1 281 ? -4.793 -3.922 12.203 1 98.94 281 SER A C 1
ATOM 2132 O O . SER A 1 281 ? -5.32 -3.027 12.867 1 98.94 281 SER A O 1
ATOM 2134 N N . GLN A 1 282 ? -5.488 -4.676 11.367 1 98.94 282 GLN A N 1
ATOM 2135 C CA . GLN A 1 282 ? -6.93 -4.516 11.227 1 98.94 282 GLN A CA 1
ATOM 2136 C C . GLN A 1 282 ? -7.648 -4.863 12.531 1 98.94 282 GLN A C 1
ATOM 2138 O O . GLN A 1 282 ? -8.633 -4.215 12.891 1 98.94 282 GLN A O 1
ATOM 2143 N N . ARG A 1 283 ? -7.16 -5.922 13.219 1 98.94 283 ARG A N 1
ATOM 2144 C CA . ARG A 1 283 ? -7.738 -6.285 14.508 1 98.94 283 ARG A CA 1
ATOM 2145 C C . ARG A 1 283 ? -7.547 -5.172 15.523 1 98.94 283 ARG A C 1
ATOM 2147 O O . ARG A 1 283 ? -8.445 -4.883 16.312 1 98.94 283 ARG A O 1
ATOM 2154 N N . ALA A 1 284 ? -6.367 -4.578 15.523 1 98.94 284 ALA A N 1
ATOM 2155 C CA . ALA A 1 284 ? -6.117 -3.422 16.375 1 98.94 284 ALA A CA 1
ATOM 2156 C C . ALA A 1 284 ? -7.074 -2.279 16.047 1 98.94 284 ALA A C 1
ATOM 2158 O O . ALA A 1 284 ? -7.672 -1.683 16.953 1 98.94 284 ALA A O 1
ATOM 2159 N N . ALA A 1 285 ? -7.23 -1.989 14.781 1 98.94 285 ALA A N 1
ATOM 2160 C CA . ALA A 1 285 ? -8.102 -0.905 14.336 1 98.94 285 ALA A CA 1
ATOM 2161 C C . ALA A 1 285 ? -9.555 -1.174 14.719 1 98.94 285 ALA A C 1
ATOM 2163 O O . ALA A 1 285 ? -10.289 -0.25 15.078 1 98.94 285 ALA A O 1
ATOM 2164 N N . LEU A 1 286 ? -9.961 -2.451 14.586 1 98.88 286 LEU A N 1
ATOM 2165 C CA . LEU A 1 286 ? -11.305 -2.834 14.992 1 98.88 286 LEU A CA 1
ATOM 2166 C C . LEU A 1 286 ? -11.555 -2.492 16.453 1 98.88 286 LEU A C 1
ATOM 2168 O O . LEU A 1 286 ? -12.602 -1.934 16.797 1 98.88 286 LEU A O 1
ATOM 2172 N N . ALA A 1 287 ? -10.562 -2.828 17.312 1 98.81 287 ALA A N 1
ATOM 2173 C CA . ALA A 1 287 ? -10.68 -2.514 18.734 1 98.81 287 ALA A CA 1
ATOM 2174 C C . ALA A 1 287 ? -10.758 -1.006 18.969 1 98.81 287 ALA A C 1
ATOM 2176 O O . ALA A 1 287 ? -11.508 -0.536 19.828 1 98.81 287 ALA A O 1
ATOM 2177 N N . ALA A 1 288 ? -10.023 -0.245 18.219 1 98.62 288 ALA A N 1
ATOM 2178 C CA . ALA A 1 288 ? -9.984 1.208 18.375 1 98.62 288 ALA A CA 1
ATOM 2179 C C . ALA A 1 288 ? -11.312 1.835 17.953 1 98.62 288 ALA A C 1
ATOM 2181 O O . ALA A 1 288 ? -11.93 2.561 18.734 1 98.62 288 ALA A O 1
ATOM 2182 N N . VAL A 1 289 ? -11.773 1.472 16.766 1 98.38 289 VAL A N 1
ATOM 2183 C CA . VAL A 1 289 ? -12.938 2.107 16.156 1 98.38 289 VAL A CA 1
ATOM 2184 C C . VAL A 1 289 ? -14.195 1.708 16.922 1 98.38 289 VAL A C 1
ATOM 2186 O O . VAL A 1 289 ? -15.141 2.494 17.016 1 98.38 289 VAL A O 1
ATOM 2189 N N . SER A 1 290 ? -14.203 0.53 17.484 1 98 290 SER A N 1
ATOM 2190 C CA . SER A 1 290 ? -15.375 0.013 18.188 1 98 290 SER A CA 1
ATOM 2191 C C . SER A 1 290 ? -15.359 0.421 19.656 1 98 290 SER A C 1
ATOM 2193 O O . SER A 1 290 ? -16.328 0.183 20.391 1 98 290 SER A O 1
ATOM 2195 N N . GLY A 1 291 ? -14.266 0.945 20.109 1 94.75 291 GLY A N 1
ATOM 2196 C CA . GLY A 1 291 ? -14.109 1.268 21.516 1 94.75 291 GLY A CA 1
ATOM 2197 C C . GLY A 1 291 ? -14.531 2.688 21.859 1 94.75 291 GLY A C 1
ATOM 2198 O O . GLY A 1 291 ? -14.961 3.436 20.969 1 94.75 291 GLY A O 1
ATOM 2199 N N . PRO A 1 292 ? -14.422 3.02 23.141 1 93.12 292 PRO A N 1
ATOM 2200 C CA . PRO A 1 292 ? -14.766 4.371 23.578 1 93.12 292 PRO A CA 1
ATOM 2201 C C . PRO A 1 292 ? -13.719 5.406 23.172 1 93.12 292 PRO A C 1
ATOM 2203 O O . PRO A 1 292 ? -12.594 5.047 22.812 1 93.12 292 PRO A O 1
ATOM 2206 N N . LEU A 1 293 ? -14.102 6.684 23.188 1 94.69 293 LEU A N 1
ATOM 2207 C CA . LEU A 1 293 ? -13.234 7.773 22.75 1 94.69 293 LEU A CA 1
ATOM 2208 C C . LEU A 1 293 ? -12.633 8.492 23.953 1 94.69 293 LEU A C 1
ATOM 2210 O O . LEU A 1 293 ? -12.023 9.555 23.812 1 94.69 293 LEU A O 1
ATOM 2214 N N . ASP A 1 294 ? -12.688 7.887 25.172 1 94.75 294 ASP A N 1
ATOM 2215 C CA . ASP A 1 294 ? -12.219 8.539 26.391 1 94.75 294 ASP A CA 1
ATOM 2216 C C . ASP A 1 294 ? -10.727 8.859 26.297 1 94.75 294 ASP A C 1
ATOM 2218 O O . ASP A 1 294 ? -10.305 9.961 26.656 1 94.75 294 ASP A O 1
ATOM 2222 N N . GLU A 1 295 ? -9.953 7.945 25.859 1 93.56 295 GLU A N 1
ATOM 2223 C CA . GLU A 1 295 ? -8.516 8.172 25.75 1 93.56 295 GLU A CA 1
ATOM 2224 C C . GLU A 1 295 ? -8.211 9.242 24.703 1 93.56 295 GLU A C 1
ATOM 2226 O O . GLU A 1 295 ? -7.25 10 24.859 1 93.56 295 GLU A O 1
ATOM 2231 N N . VAL A 1 296 ? -9 9.281 23.672 1 94.19 296 VAL A N 1
ATOM 2232 C CA . VAL A 1 296 ? -8.867 10.297 22.641 1 94.19 296 VAL A CA 1
ATOM 2233 C C . VAL A 1 296 ? -9.078 11.68 23.234 1 94.19 296 VAL A C 1
ATOM 2235 O O . VAL A 1 296 ? -8.312 12.609 22.969 1 94.19 296 VAL A O 1
ATOM 2238 N N . TYR A 1 297 ? -10.086 11.75 24.094 1 95.12 297 TYR A N 1
ATOM 2239 C CA . TYR A 1 297 ? -10.414 13.031 24.719 1 95.12 297 TYR A CA 1
ATOM 2240 C C . TYR A 1 297 ? -9.336 13.445 25.719 1 95.12 297 TYR A C 1
ATOM 2242 O O . TYR A 1 297 ? -9.055 14.633 25.891 1 95.12 297 TYR A O 1
ATOM 2250 N N . GLU A 1 298 ? -8.742 12.492 26.344 1 95.75 298 GLU A N 1
ATOM 2251 C CA . GLU A 1 298 ? -7.641 12.805 27.25 1 95.75 298 GLU A CA 1
ATOM 2252 C C . GLU A 1 298 ? -6.434 13.344 26.484 1 95.75 298 GLU A C 1
ATOM 2254 O O . GLU A 1 298 ? -5.777 14.289 26.938 1 95.75 298 GLU A O 1
ATOM 2259 N N . MET A 1 299 ? -6.137 12.742 25.375 1 95.88 299 MET A N 1
ATOM 2260 C CA . MET A 1 299 ? -5.051 13.242 24.531 1 95.88 299 MET A CA 1
ATOM 2261 C C . MET A 1 299 ? -5.336 14.672 24.078 1 95.88 299 MET A C 1
ATOM 2263 O O . MET A 1 299 ? -4.438 15.516 24.062 1 95.88 299 MET A O 1
ATOM 2267 N N . ARG A 1 300 ? -6.559 14.906 23.719 1 96.5 300 ARG A N 1
ATOM 2268 C CA . ARG A 1 300 ? -6.977 16.219 23.25 1 96.5 300 ARG A CA 1
ATOM 2269 C C . ARG A 1 300 ? -6.746 17.281 24.312 1 96.5 300 ARG A C 1
ATOM 2271 O O . ARG A 1 300 ? -6.359 18.422 24 1 96.5 300 ARG A O 1
ATOM 2278 N N . LYS A 1 301 ? -6.977 16.938 25.578 1 96.88 301 LYS A N 1
ATOM 2279 C CA . LYS A 1 301 ? -6.75 17.875 26.672 1 96.88 301 LYS A CA 1
ATOM 2280 C C . LYS A 1 301 ? -5.281 18.281 26.75 1 96.88 301 LYS A C 1
ATOM 2282 O O . LYS A 1 301 ? -4.969 19.453 26.969 1 96.88 301 LYS A O 1
ATOM 2287 N N . ALA A 1 302 ? -4.461 17.281 26.641 1 96.75 302 ALA A N 1
ATOM 2288 C CA . ALA A 1 302 ? -3.023 17.547 26.672 1 96.75 302 ALA A CA 1
ATOM 2289 C C . ALA A 1 302 ? -2.604 18.422 25.484 1 96.75 302 ALA A C 1
ATOM 2291 O O . ALA A 1 302 ? -1.808 19.344 25.641 1 96.75 302 ALA A O 1
ATOM 2292 N N . PHE A 1 303 ? -3.139 18.125 24.328 1 97.88 303 PHE A N 1
ATOM 2293 C CA . PHE A 1 303 ? -2.852 18.922 23.141 1 97.88 303 PHE A CA 1
ATOM 2294 C C . PHE A 1 303 ? -3.322 20.359 23.328 1 97.88 303 PHE A C 1
ATOM 2296 O O . PHE A 1 303 ? -2.672 21.297 22.859 1 97.88 303 PHE A O 1
ATOM 2303 N N . ASP A 1 304 ? -4.422 20.531 24 1 98.19 304 ASP A N 1
ATOM 2304 C CA . ASP A 1 304 ? -4.969 21.859 24.203 1 98.19 304 ASP A CA 1
ATOM 2305 C C . ASP A 1 304 ? -4.027 22.719 25.047 1 98.19 304 ASP A C 1
ATOM 2307 O O . ASP A 1 304 ? -3.834 23.906 24.766 1 98.19 304 ASP A O 1
ATOM 2311 N N . VAL A 1 305 ? -3.48 22.141 26.078 1 98.12 305 VAL A N 1
ATOM 2312 C CA . VAL A 1 305 ? -2.512 22.844 26.922 1 98.12 305 VAL A CA 1
ATOM 2313 C C . VAL A 1 305 ? -1.311 23.266 26.078 1 98.12 305 VAL A C 1
ATOM 2315 O O . VAL A 1 305 ? -0.879 24.422 26.141 1 98.12 305 VAL A O 1
ATOM 2318 N N . ARG A 1 306 ? -0.835 22.406 25.281 1 98.44 306 ARG A N 1
ATOM 2319 C CA . ARG A 1 306 ? 0.34 22.656 24.453 1 98.44 306 ARG A CA 1
ATOM 2320 C C . ARG A 1 306 ? 0.026 23.672 23.359 1 98.44 306 ARG A C 1
ATOM 2322 O O . ARG A 1 306 ? 0.866 24.5 23.016 1 98.44 306 ARG A O 1
ATOM 2329 N N . ARG A 1 307 ? -1.161 23.484 22.797 1 98.5 307 ARG A N 1
ATOM 2330 C CA . ARG A 1 307 ? -1.646 24.406 21.781 1 98.5 307 ARG A CA 1
ATOM 2331 C C . ARG A 1 307 ? -1.599 25.844 22.281 1 98.5 307 ARG A C 1
ATOM 2333 O O . ARG A 1 307 ? -1.084 26.734 21.594 1 98.5 307 ARG A O 1
ATOM 2340 N N . ARG A 1 308 ? -2.104 26.109 23.453 1 98.5 308 ARG A N 1
ATOM 2341 C CA . ARG A 1 308 ? -2.129 27.438 24.031 1 98.5 308 ARG A CA 1
ATOM 2342 C C . ARG A 1 308 ? -0.716 27.953 24.297 1 98.5 308 ARG A C 1
ATOM 2344 O O . ARG A 1 308 ? -0.407 29.109 24.031 1 98.5 308 ARG A O 1
ATOM 2351 N N . ALA A 1 309 ? 0.088 27.078 24.797 1 98.56 309 ALA A N 1
ATOM 2352 C CA . ALA A 1 309 ? 1.464 27.438 25.125 1 98.56 309 ALA A CA 1
ATOM 2353 C C . ALA A 1 309 ? 2.24 27.844 23.875 1 98.56 309 ALA A C 1
ATOM 2355 O O . ALA A 1 309 ? 2.941 28.859 23.859 1 98.56 309 ALA A O 1
ATOM 2356 N N . ILE A 1 310 ? 2.145 27.047 22.844 1 98.81 310 ILE A N 1
ATOM 2357 C CA . ILE A 1 310 ? 2.971 27.281 21.656 1 98.81 310 ILE A CA 1
ATOM 2358 C C . ILE A 1 310 ? 2.48 28.531 20.938 1 98.81 310 ILE A C 1
ATOM 2360 O O . ILE A 1 310 ? 3.277 29.281 20.375 1 98.81 310 ILE A O 1
ATOM 2364 N N . VAL A 1 311 ? 1.204 28.734 20.844 1 98.75 311 VAL A N 1
ATOM 2365 C CA . VAL A 1 311 ? 0.644 29.906 20.172 1 98.75 311 VAL A CA 1
ATOM 2366 C C . VAL A 1 311 ? 1.082 31.172 20.906 1 98.75 311 VAL A C 1
ATOM 2368 O O . VAL A 1 311 ? 1.482 32.156 20.266 1 98.75 311 VAL A O 1
ATOM 2371 N N . ALA A 1 312 ? 0.975 31.125 22.219 1 98.75 312 ALA A N 1
ATOM 2372 C CA . ALA A 1 312 ? 1.436 32.281 23.016 1 98.75 312 ALA A CA 1
ATOM 2373 C C . ALA A 1 312 ? 2.916 32.531 22.766 1 98.75 312 ALA A C 1
ATOM 2375 O O . ALA A 1 312 ? 3.32 33.688 22.594 1 98.75 312 ALA A O 1
ATOM 2376 N N . ALA A 1 313 ? 3.725 31.516 22.797 1 98.75 313 ALA A N 1
ATOM 2377 C CA . ALA A 1 313 ? 5.168 31.656 22.625 1 98.75 313 ALA A CA 1
ATOM 2378 C C . ALA A 1 313 ? 5.508 32.219 21.234 1 98.75 313 ALA A C 1
ATOM 2380 O O . ALA A 1 313 ? 6.367 33.094 21.109 1 98.75 313 ALA A O 1
ATOM 2381 N N . LEU A 1 314 ? 4.887 31.656 20.203 1 98.81 314 LEU A N 1
ATOM 2382 C CA . LEU A 1 314 ? 5.137 32.094 18.828 1 98.81 314 LEU A CA 1
ATOM 2383 C C . LEU A 1 314 ? 4.754 33.562 18.672 1 98.81 314 LEU A C 1
ATOM 2385 O O . LEU A 1 314 ? 5.492 34.344 18.062 1 98.81 314 LEU A O 1
ATOM 2389 N N . ASN A 1 315 ? 3.652 33.938 19.219 1 98.62 315 ASN A N 1
ATOM 2390 C CA . ASN A 1 315 ? 3.17 35.312 19.078 1 98.62 315 ASN A CA 1
ATOM 2391 C C . ASN A 1 315 ? 3.963 36.281 19.953 1 98.62 315 ASN A C 1
ATOM 2393 O O . ASN A 1 315 ? 3.855 37.5 19.797 1 98.62 315 ASN A O 1
ATOM 2397 N N . ASP A 1 316 ? 4.727 35.75 20.844 1 98.25 316 ASP A N 1
ATOM 2398 C CA . ASP A 1 316 ? 5.613 36.562 21.688 1 98.25 316 ASP A CA 1
ATOM 2399 C C . ASP A 1 316 ? 6.91 36.906 20.938 1 98.25 316 ASP A C 1
ATOM 2401 O O . ASP A 1 316 ? 7.707 37.719 21.406 1 98.25 316 ASP A O 1
ATOM 2405 N N . ILE A 1 317 ? 7.168 36.281 19.859 1 97.94 317 ILE A N 1
ATOM 2406 C CA . ILE A 1 317 ? 8.336 36.594 19.031 1 97.94 317 ILE A CA 1
ATOM 2407 C C . ILE A 1 317 ? 8.008 37.75 18.078 1 97.94 317 ILE A C 1
ATOM 2409 O O . ILE A 1 317 ? 7.102 37.625 17.25 1 97.94 317 ILE A O 1
ATOM 2413 N N . GLU A 1 318 ? 8.734 38.812 18.172 1 97.06 318 GLU A N 1
ATOM 2414 C CA . GLU A 1 318 ? 8.508 39.938 17.281 1 97.06 318 GLU A CA 1
ATOM 2415 C C . GLU A 1 318 ? 8.641 39.531 15.812 1 97.06 318 GLU A C 1
ATOM 2417 O O . GLU A 1 318 ? 9.609 38.875 15.438 1 97.06 318 GLU A O 1
ATOM 2422 N N . GLY A 1 319 ? 7.625 39.781 15.07 1 97.5 319 GLY A N 1
ATOM 2423 C CA . GLY A 1 319 ? 7.66 39.469 13.656 1 97.5 319 GLY A CA 1
ATOM 2424 C C . GLY A 1 319 ? 6.992 38.156 13.32 1 97.5 319 GLY A C 1
ATOM 2425 O O . GLY A 1 319 ? 6.883 37.781 12.148 1 97.5 319 GLY A O 1
ATOM 2426 N N . VAL A 1 320 ? 6.535 37.438 14.281 1 98.38 320 VAL A N 1
ATOM 2427 C CA . VAL A 1 320 ? 5.828 36.188 14.07 1 98.38 320 VAL A CA 1
ATOM 2428 C C . VAL A 1 320 ? 4.348 36.375 14.398 1 98.38 320 VAL A C 1
ATOM 2430 O O . VAL A 1 320 ? 4 37.031 15.383 1 98.38 320 VAL A O 1
ATOM 2433 N N . TYR A 1 321 ? 3.555 35.875 13.516 1 98.5 321 TYR A N 1
ATOM 2434 C CA . TYR A 1 321 ? 2.119 35.844 13.773 1 98.5 321 TYR A CA 1
ATOM 2435 C C . TYR A 1 321 ? 1.571 34.438 13.609 1 98.5 321 TYR A C 1
ATOM 2437 O O . TYR A 1 321 ? 1.735 33.812 12.547 1 98.5 321 TYR A O 1
ATOM 2445 N N . CYS A 1 322 ? 0.942 33.938 14.586 1 98.56 322 CYS A N 1
ATOM 2446 C CA . CYS A 1 322 ? 0.381 32.594 14.555 1 98.56 322 CYS A CA 1
ATOM 2447 C C . CYS A 1 322 ? -1.087 32.594 14.969 1 98.56 322 CYS A C 1
ATOM 2449 O O . CYS A 1 322 ? -1.407 32.781 16.141 1 98.56 322 CYS A O 1
ATOM 2451 N N . PRO A 1 323 ? -2 32.375 13.945 1 98.31 323 PRO A N 1
ATOM 2452 C CA . PRO A 1 323 ? -3.395 32.188 14.352 1 98.31 323 PRO A CA 1
ATOM 2453 C C . PRO A 1 323 ? -3.578 30.984 15.281 1 98.31 323 PRO A C 1
ATOM 2455 O O . PRO A 1 323 ? -2.805 30.031 15.219 1 98.31 323 PRO A O 1
ATOM 2458 N N . THR A 1 324 ? -4.559 31.094 16.141 1 98.38 324 THR A N 1
ATOM 2459 C CA . THR A 1 324 ? -4.82 29.984 17.062 1 98.38 324 THR A CA 1
ATOM 2460 C C . THR A 1 324 ? -5.508 28.828 16.328 1 98.38 324 THR A C 1
ATOM 2462 O O . THR A 1 324 ? -6.633 28.984 15.844 1 98.38 324 THR A O 1
ATOM 2465 N N . PRO A 1 325 ? -4.824 27.719 16.172 1 98.56 325 PRO A N 1
ATOM 2466 C CA . PRO A 1 325 ? -5.516 26.562 15.594 1 98.56 325 PRO A CA 1
ATOM 2467 C C . PRO A 1 325 ? -6.656 26.062 16.469 1 98.56 325 PRO A C 1
ATOM 2469 O O . PRO A 1 325 ? -6.535 26.047 17.703 1 98.56 325 PRO A O 1
ATOM 2472 N N . THR A 1 326 ? -7.707 25.594 15.844 1 98.62 326 THR A N 1
ATOM 2473 C CA . THR A 1 326 ? -8.828 25.062 16.609 1 98.62 326 THR A CA 1
ATOM 2474 C C . THR A 1 326 ? -9 23.578 16.359 1 98.62 326 THR A C 1
ATOM 2476 O O . THR A 1 326 ? -9.969 22.969 16.797 1 98.62 326 THR A O 1
ATOM 2479 N N . GLY A 1 327 ? -8.055 22.969 15.641 1 98.31 327 GLY A N 1
ATOM 2480 C CA . GLY A 1 327 ? -8.039 21.547 15.398 1 98.31 327 GLY A CA 1
ATOM 2481 C C . GLY A 1 327 ? -6.645 21 15.141 1 98.31 327 GLY A C 1
ATOM 2482 O O . GLY A 1 327 ? -5.676 21.75 15.086 1 98.31 327 GLY A O 1
ATOM 2483 N N . ALA A 1 328 ? -6.562 19.672 15.086 1 98.19 328 ALA A N 1
ATOM 2484 C CA . ALA A 1 328 ? -5.324 18.953 14.844 1 98.19 328 ALA A CA 1
ATOM 2485 C C . ALA A 1 328 ? -4.305 19.219 15.945 1 98.19 328 ALA A C 1
ATOM 2487 O O . ALA A 1 328 ? -4.66 19.281 17.125 1 98.19 328 ALA A O 1
ATOM 2488 N N . PHE A 1 329 ? -3.031 19.188 15.695 1 98.5 329 PHE A N 1
ATOM 2489 C CA . PHE A 1 329 ? -2.008 19.438 16.703 1 98.5 329 PHE A CA 1
ATOM 2490 C C . PHE A 1 329 ? -0.824 20.188 16.094 1 98.5 329 PHE A C 1
ATOM 2492 O O . PHE A 1 329 ? 0.331 19.859 16.391 1 98.5 329 PHE A O 1
ATOM 2499 N N . TYR A 1 330 ? -1.156 21.172 15.203 1 98.38 330 TYR A N 1
ATOM 2500 C CA . TYR A 1 330 ? -0.15 21.984 14.523 1 98.38 330 TYR A CA 1
ATOM 2501 C C . TYR A 1 330 ? -0.388 23.469 14.766 1 98.38 330 TYR A C 1
ATOM 2503 O O . TYR A 1 330 ? -1.532 23.906 14.906 1 98.38 330 TYR A O 1
ATOM 2511 N N . ALA A 1 331 ? 0.661 24.203 14.836 1 98.62 331 ALA A N 1
ATOM 2512 C CA . ALA A 1 331 ? 0.68 25.656 14.734 1 98.62 331 ALA A CA 1
ATOM 2513 C C . ALA A 1 331 ? 1.372 26.109 13.445 1 98.62 331 ALA A C 1
ATOM 2515 O O . ALA A 1 331 ? 2.441 25.594 13.102 1 98.62 331 ALA A O 1
ATOM 2516 N N . PHE A 1 332 ? 0.749 26.938 12.711 1 98.75 332 PHE A N 1
ATOM 2517 C CA . PHE A 1 332 ? 1.248 27.406 11.422 1 98.75 332 PHE A CA 1
ATOM 2518 C C . PHE A 1 332 ? 1.496 28.906 11.453 1 98.75 332 PHE A C 1
ATOM 2520 O O . PHE A 1 332 ? 0.559 29.703 11.336 1 98.75 332 PHE A O 1
ATOM 2527 N N . ALA A 1 333 ? 2.73 29.297 11.562 1 98.75 333 ALA A N 1
ATOM 2528 C CA . ALA A 1 333 ? 3.086 30.672 11.906 1 98.75 333 ALA A CA 1
ATOM 2529 C C . ALA A 1 333 ? 3.57 31.422 10.68 1 98.75 333 ALA A C 1
ATOM 2531 O O . ALA A 1 333 ? 4.328 30.891 9.867 1 98.75 333 ALA A O 1
ATOM 2532 N N . ASP A 1 334 ? 3.102 32.594 10.523 1 98.62 334 ASP A N 1
ATOM 2533 C CA . ASP A 1 334 ? 3.58 33.531 9.516 1 98.62 334 ASP A CA 1
ATOM 2534 C C . ASP A 1 334 ? 4.883 34.188 9.953 1 98.62 334 ASP A C 1
ATOM 2536 O O . ASP A 1 334 ? 4.922 34.875 10.984 1 98.62 334 ASP A O 1
ATOM 2540 N N . ILE A 1 335 ? 5.941 34.031 9.203 1 98.5 335 ILE A N 1
ATOM 2541 C CA . ILE A 1 335 ? 7.23 34.594 9.586 1 98.5 335 ILE A CA 1
ATOM 2542 C C . ILE A 1 335 ? 7.703 35.562 8.516 1 98.5 335 ILE A C 1
ATOM 2544 O O . ILE A 1 335 ? 8.898 35.875 8.422 1 98.5 335 ILE A O 1
ATOM 2548 N N . THR A 1 336 ? 6.848 36.031 7.641 1 98.06 336 THR A N 1
ATOM 2549 C CA . THR A 1 336 ? 7.188 36.875 6.516 1 98.06 336 THR A CA 1
ATOM 2550 C C . THR A 1 336 ? 7.934 38.125 7 1 98.06 336 THR A C 1
ATOM 2552 O O . THR A 1 336 ? 8.844 38.594 6.324 1 98.06 336 THR A O 1
ATOM 2555 N N . ALA A 1 337 ? 7.586 38.656 8.133 1 97.81 337 ALA A N 1
ATOM 2556 C CA . ALA A 1 337 ? 8.172 39.875 8.664 1 97.81 337 ALA A CA 1
ATOM 2557 C C . ALA A 1 337 ? 9.633 39.656 9.047 1 97.81 337 ALA A C 1
ATOM 2559 O O . ALA A 1 337 ? 10.383 40.625 9.211 1 97.81 337 ALA A O 1
ATOM 2560 N N . LEU A 1 338 ? 10.016 38.438 9.211 1 98.06 338 LEU A N 1
ATOM 2561 C CA . LEU A 1 338 ? 11.383 38.125 9.617 1 98.06 338 LEU A CA 1
ATOM 2562 C C . LEU A 1 338 ? 12.266 37.875 8.398 1 98.06 338 LEU A C 1
ATOM 2564 O O . LEU A 1 338 ? 13.492 37.906 8.508 1 98.06 338 LEU A O 1
ATOM 2568 N N . LEU A 1 339 ? 11.664 37.594 7.289 1 98.06 339 LEU A N 1
ATOM 2569 C CA . LEU A 1 339 ? 12.438 37.312 6.086 1 98.06 339 LEU A CA 1
ATOM 2570 C C . LEU A 1 339 ? 13.188 38.531 5.602 1 98.06 339 LEU A C 1
ATOM 2572 O O . LEU A 1 339 ? 12.664 39.656 5.672 1 98.06 339 LEU A O 1
ATOM 2576 N N . GLY A 1 340 ? 14.406 38.375 5.121 1 97.44 340 GLY A N 1
ATOM 2577 C CA . GLY A 1 340 ? 15.211 39.469 4.609 1 97.44 340 GLY A CA 1
ATOM 2578 C C . GLY A 1 340 ? 15.906 40.25 5.699 1 97.44 340 GLY A C 1
ATOM 2579 O O . GLY A 1 340 ? 16.641 41.219 5.414 1 97.44 340 GLY A O 1
ATOM 2580 N N . LYS A 1 341 ? 15.742 39.875 6.914 1 97.12 341 LYS A N 1
ATOM 2581 C CA . LYS A 1 341 ? 16.375 40.562 8.039 1 97.12 341 LYS A CA 1
ATOM 2582 C C . LYS A 1 341 ? 17.469 39.719 8.664 1 97.12 341 LYS A C 1
ATOM 2584 O O . LYS A 1 341 ? 17.391 38.469 8.633 1 97.12 341 LYS A O 1
ATOM 2589 N N . PRO A 1 342 ? 18.453 40.312 9.242 1 96.94 342 PRO A N 1
ATOM 2590 C CA . PRO A 1 342 ? 19.469 39.531 9.938 1 96.94 342 PRO A CA 1
ATOM 2591 C C . PRO A 1 342 ? 18.953 38.875 11.219 1 96.94 342 PRO A C 1
ATOM 2593 O O . PRO A 1 342 ? 18.266 39.531 12.008 1 96.94 342 PRO A O 1
ATOM 2596 N N . LEU A 1 343 ? 19.219 37.625 11.375 1 95.81 343 LEU A N 1
ATOM 2597 C CA . LEU A 1 343 ? 18.734 36.844 12.5 1 95.81 343 LEU A CA 1
ATOM 2598 C C . LEU A 1 343 ? 19.891 36.156 13.219 1 95.81 343 LEU A C 1
ATOM 2600 O O . LEU A 1 343 ? 20.891 35.781 12.594 1 95.81 343 LEU A O 1
ATOM 2604 N N . GLY A 1 344 ? 19.672 35.906 14.492 1 92.81 344 GLY A N 1
ATOM 2605 C CA . GLY A 1 344 ? 20.641 35.188 15.273 1 92.81 344 GLY A CA 1
ATOM 2606 C C . GLY A 1 344 ? 21.938 35.938 15.492 1 92.81 344 GLY A C 1
ATOM 2607 O O . GLY A 1 344 ? 22.047 37.094 15.086 1 92.81 344 GLY A O 1
ATOM 2608 N N . SER A 1 345 ? 22.906 35.25 16.141 1 94 345 SER A N 1
ATOM 2609 C CA . SER A 1 345 ? 24.188 35.875 16.453 1 94 345 SER A CA 1
ATOM 2610 C C . SER A 1 345 ? 25.047 36.062 15.195 1 94 345 SER A C 1
ATOM 2612 O O . SER A 1 345 ? 25.891 36.938 15.133 1 94 345 SER A O 1
ATOM 2614 N N . ASN A 1 346 ? 24.703 35.312 14.156 1 95.19 346 ASN A N 1
ATOM 2615 C CA . ASN A 1 346 ? 25.484 35.344 12.922 1 95.19 346 ASN A CA 1
ATOM 2616 C C . ASN A 1 346 ? 24.922 36.375 11.93 1 95.19 346 ASN A C 1
ATOM 2618 O O . ASN A 1 346 ? 25.547 36.656 10.906 1 95.19 346 ASN A O 1
ATOM 2622 N N . GLY A 1 347 ? 23.828 36.906 12.273 1 96.69 347 GLY A N 1
ATOM 2623 C CA . GLY A 1 347 ? 23.188 37.844 11.352 1 96.69 347 GLY A CA 1
ATOM 2624 C C . GLY A 1 347 ? 22.766 37.188 10.055 1 96.69 347 GLY A C 1
ATOM 2625 O O . GLY A 1 347 ? 22.875 37.781 8.984 1 96.69 347 GLY A O 1
ATOM 2626 N N . THR A 1 348 ? 22.344 35.969 10.117 1 96.88 348 THR A N 1
ATOM 2627 C CA . THR A 1 348 ? 21.938 35.219 8.938 1 96.88 348 THR A CA 1
ATOM 2628 C C . THR A 1 348 ? 20.688 35.844 8.305 1 96.88 348 THR A C 1
ATOM 2630 O O . THR A 1 348 ? 19.703 36.125 8.992 1 96.88 348 THR A O 1
ATOM 2633 N N . VAL A 1 349 ? 20.719 36.062 6.992 1 98.06 349 VAL A N 1
ATOM 2634 C CA . VAL A 1 349 ? 19.578 36.625 6.262 1 98.06 349 VAL A CA 1
ATOM 2635 C C . VAL A 1 349 ? 18.938 35.5 5.418 1 98.06 349 VAL A C 1
ATOM 2637 O O . VAL A 1 349 ? 19.609 34.875 4.594 1 98.06 349 VAL A O 1
ATOM 2640 N N . CYS A 1 350 ? 17.672 35.281 5.727 1 97.88 350 CYS A N 1
ATOM 2641 C CA . CYS A 1 350 ? 16.938 34.25 5.012 1 97.88 350 CYS A CA 1
ATOM 2642 C C . CYS A 1 350 ? 15.961 34.875 4.016 1 97.88 350 CYS A C 1
ATOM 2644 O O . CYS A 1 350 ? 15.117 35.688 4.391 1 97.88 350 CYS A O 1
ATOM 2646 N N . ALA A 1 351 ? 16.031 34.469 2.77 1 97.94 351 ALA A N 1
ATOM 2647 C CA . ALA A 1 351 ? 15.156 35 1.729 1 97.94 351 ALA A CA 1
ATOM 2648 C C . ALA A 1 351 ? 13.828 34.25 1.698 1 97.94 351 ALA A C 1
ATOM 2650 O O . ALA A 1 351 ? 12.805 34.812 1.294 1 97.94 351 ALA A O 1
ATOM 2651 N N . THR A 1 352 ? 13.844 33.031 2.062 1 97.88 352 THR A N 1
ATOM 2652 C CA . THR A 1 352 ? 12.648 32.188 2.002 1 97.88 352 THR A CA 1
ATOM 2653 C C . THR A 1 352 ? 12.406 31.484 3.34 1 97.88 352 THR A C 1
ATOM 2655 O O . THR A 1 352 ? 13.297 31.438 4.191 1 97.88 352 THR A O 1
ATOM 2658 N N . SER A 1 353 ? 11.188 31 3.479 1 97.75 353 SER A N 1
ATOM 2659 C CA . SER A 1 353 ? 10.891 30.234 4.684 1 97.75 353 SER A CA 1
ATOM 2660 C C . SER A 1 353 ? 11.688 28.938 4.715 1 97.75 353 SER A C 1
ATOM 2662 O O . SER A 1 353 ? 12.023 28.438 5.789 1 97.75 353 SER A O 1
ATOM 2664 N N . ALA A 1 354 ? 12.047 28.406 3.562 1 95.94 354 ALA A N 1
ATOM 2665 C CA . ALA A 1 354 ? 12.922 27.234 3.498 1 95.94 354 ALA A CA 1
ATOM 2666 C C . ALA A 1 354 ? 14.305 27.562 4.047 1 95.94 354 ALA A C 1
ATOM 2668 O O . ALA A 1 354 ? 14.859 26.797 4.844 1 95.94 354 ALA A O 1
ATOM 2669 N N . ASP A 1 355 ? 14.852 28.688 3.621 1 96.25 355 ASP A N 1
ATOM 2670 C CA . ASP A 1 355 ? 16.125 29.156 4.164 1 96.25 355 ASP A CA 1
ATOM 2671 C C . ASP A 1 355 ? 16.031 29.359 5.676 1 96.25 355 ASP A C 1
ATOM 2673 O O . ASP A 1 355 ? 16.969 29.031 6.406 1 96.25 355 ASP A O 1
ATOM 2677 N N . PHE A 1 356 ? 14.977 29.938 6.035 1 97.62 356 PHE A N 1
ATOM 2678 C CA . PHE A 1 356 ? 14.742 30.266 7.441 1 97.62 356 PHE A CA 1
ATOM 2679 C C . PHE A 1 356 ? 14.727 28.984 8.281 1 97.62 356 PHE A C 1
ATOM 2681 O O . PHE A 1 356 ? 15.391 28.922 9.32 1 97.62 356 PHE A O 1
ATOM 2688 N N . ALA A 1 357 ? 13.953 28 7.867 1 97.12 357 ALA A N 1
ATOM 2689 C CA . ALA A 1 357 ? 13.867 26.734 8.586 1 97.12 357 ALA A CA 1
ATOM 2690 C C . ALA A 1 357 ? 15.234 26.078 8.703 1 97.12 357 ALA A C 1
ATOM 2692 O O . ALA A 1 357 ? 15.586 25.516 9.75 1 97.12 357 ALA A O 1
ATOM 2693 N N . ALA A 1 358 ? 15.992 26.125 7.605 1 94.75 358 ALA A N 1
ATOM 2694 C CA . ALA A 1 358 ? 17.328 25.531 7.602 1 94.75 358 ALA A CA 1
ATOM 2695 C C . ALA A 1 358 ? 18.234 26.25 8.602 1 94.75 358 ALA A C 1
ATOM 2697 O O . ALA A 1 358 ? 18.969 25.594 9.359 1 94.75 358 ALA A O 1
ATOM 2698 N N . ALA A 1 359 ? 18.266 27.531 8.625 1 96.19 359 ALA A N 1
ATOM 2699 C CA . ALA A 1 359 ? 19.078 28.312 9.531 1 96.19 359 ALA A CA 1
ATOM 2700 C C . ALA A 1 359 ? 18.672 28.094 10.984 1 96.19 359 ALA A C 1
ATOM 2702 O O . ALA A 1 359 ? 19.516 27.969 11.867 1 96.19 359 ALA A O 1
ATOM 2703 N N . LEU A 1 360 ? 17.359 28.094 11.203 1 97.56 360 LEU A N 1
ATOM 2704 C CA . LEU A 1 360 ? 16.812 27.844 12.539 1 97.56 360 LEU A CA 1
ATOM 2705 C C . LEU A 1 360 ? 17.297 26.5 13.078 1 97.56 360 LEU A C 1
ATOM 2707 O O . LEU A 1 360 ? 17.672 26.391 14.25 1 97.56 360 LEU A O 1
ATOM 2711 N N . LEU A 1 361 ? 17.281 25.469 12.258 1 96 361 LEU A N 1
ATOM 2712 C CA . LEU A 1 361 ? 17.75 24.141 12.641 1 96 361 LEU A CA 1
ATOM 2713 C C . LEU A 1 361 ? 19.25 24.156 12.898 1 96 361 LEU A C 1
ATOM 2715 O O . LEU A 1 361 ? 19.703 23.625 13.914 1 96 361 LEU A O 1
ATOM 2719 N N . ASP A 1 362 ? 19.984 24.781 12.016 1 93.56 362 ASP A N 1
ATOM 2720 C CA . ASP A 1 362 ? 21.438 24.75 12.078 1 93.56 362 ASP A CA 1
ATOM 2721 C C . ASP A 1 362 ? 21.969 25.562 13.258 1 93.56 362 ASP A C 1
ATOM 2723 O O . ASP A 1 362 ? 22.938 25.172 13.906 1 93.56 362 ASP A O 1
ATOM 2727 N N . GLU A 1 363 ? 21.344 26.656 13.516 1 95.94 363 GLU A N 1
ATOM 2728 C CA . GLU A 1 363 ? 21.906 27.609 14.469 1 95.94 363 GLU A CA 1
ATOM 2729 C C . GLU A 1 363 ? 21.234 27.5 15.836 1 95.94 363 GLU A C 1
ATOM 2731 O O . GLU A 1 363 ? 21.891 27.688 16.859 1 95.94 363 GLU A O 1
ATOM 2736 N N . ALA A 1 364 ? 19.984 27.203 15.82 1 97.19 364 ALA A N 1
ATOM 2737 C CA . ALA A 1 364 ? 19.25 27.188 17.078 1 97.19 364 ALA A CA 1
ATOM 2738 C C . ALA A 1 364 ? 18.859 25.75 17.453 1 97.19 364 ALA A C 1
ATOM 2740 O O . ALA A 1 364 ? 18.359 25.516 18.562 1 97.19 364 ALA A O 1
ATOM 2741 N N . HIS A 1 365 ? 18.984 24.781 16.547 1 96.88 365 HIS A N 1
ATOM 2742 C CA . HIS A 1 365 ? 18.672 23.375 16.766 1 96.88 365 HIS A CA 1
ATOM 2743 C C . HIS A 1 365 ? 17.172 23.172 17.031 1 96.88 365 HIS A C 1
ATOM 2745 O O . HIS A 1 365 ? 16.797 22.453 17.938 1 96.88 365 HIS A O 1
ATOM 2751 N N . VAL A 1 366 ? 16.406 23.906 16.281 1 97.44 366 VAL A N 1
ATOM 2752 C CA . VAL A 1 366 ? 14.953 23.797 16.266 1 97.44 366 VAL A CA 1
ATOM 2753 C C . VAL A 1 366 ? 14.484 23.406 14.859 1 97.44 366 VAL A C 1
ATOM 2755 O O . VAL A 1 366 ? 14.742 24.125 13.898 1 97.44 366 VAL A O 1
ATOM 2758 N N . ALA A 1 367 ? 13.852 22.25 14.758 1 96.62 367 ALA A N 1
ATOM 2759 C CA . ALA A 1 367 ? 13.414 21.75 13.461 1 96.62 367 ALA A CA 1
ATOM 2760 C C . ALA A 1 367 ? 11.93 22.031 13.234 1 96.62 367 ALA A C 1
ATOM 2762 O O . ALA A 1 367 ? 11.078 21.516 13.969 1 96.62 367 ALA A O 1
ATOM 2763 N N . ALA A 1 368 ? 11.602 22.828 12.297 1 96.69 368 ALA A N 1
ATOM 2764 C CA . ALA A 1 368 ? 10.25 23.125 11.844 1 96.69 368 ALA A CA 1
ATOM 2765 C C . ALA A 1 368 ? 10.109 22.891 10.344 1 96.69 368 ALA A C 1
ATOM 2767 O O . ALA A 1 368 ? 11.109 22.812 9.625 1 96.69 368 ALA A O 1
ATOM 2768 N N . VAL A 1 369 ? 8.906 22.734 9.836 1 96.56 369 VAL A N 1
ATOM 2769 C CA . VAL A 1 369 ? 8.688 22.453 8.422 1 96.56 369 VAL A CA 1
ATOM 2770 C C . VAL A 1 369 ? 8.359 23.734 7.672 1 96.56 369 VAL A C 1
ATOM 2772 O O . VAL A 1 369 ? 7.43 24.453 8.047 1 96.56 369 VAL A O 1
ATOM 2775 N N . PRO A 1 370 ? 9.133 24.062 6.668 1 97.06 370 PRO A N 1
ATOM 2776 C CA . PRO A 1 370 ? 8.891 25.297 5.922 1 97.06 370 PRO A CA 1
ATOM 2777 C C . PRO A 1 370 ? 7.57 25.281 5.156 1 97.06 370 PRO A C 1
ATOM 2779 O O . PRO A 1 370 ? 7.164 24.219 4.652 1 97.06 370 PRO A O 1
ATOM 2782 N N . GLY A 1 371 ? 6.945 26.391 5.027 1 97.56 371 GLY A N 1
ATOM 2783 C CA . GLY A 1 371 ? 5.641 26.547 4.406 1 97.56 371 GLY A CA 1
ATOM 2784 C C . GLY A 1 371 ? 5.625 26.156 2.941 1 97.56 371 GLY A C 1
ATOM 2785 O O . GLY A 1 371 ? 4.57 25.828 2.393 1 97.56 371 GLY A O 1
ATOM 2786 N N . GLU A 1 372 ? 6.809 26.188 2.266 1 95.75 372 GLU A N 1
ATOM 2787 C CA . GLU A 1 372 ? 6.914 25.75 0.875 1 95.75 372 GLU A CA 1
ATOM 2788 C C . GLU A 1 372 ? 6.406 24.328 0.705 1 95.75 372 GLU A C 1
ATOM 2790 O O . GLU A 1 372 ? 5.812 23.984 -0.323 1 95.75 372 GLU A O 1
ATOM 2795 N N . ALA A 1 373 ? 6.555 23.5 1.746 1 95.25 373 ALA A N 1
ATOM 2796 C CA . ALA A 1 373 ? 6.133 22.094 1.714 1 95.25 373 ALA A CA 1
ATOM 2797 C C . ALA A 1 373 ? 4.609 21.984 1.672 1 95.25 373 ALA A C 1
ATOM 2799 O O . ALA A 1 373 ? 4.066 20.953 1.306 1 95.25 373 ALA A O 1
ATOM 2800 N N . PHE A 1 374 ? 3.91 23.031 2.023 1 97.44 374 PHE A N 1
ATOM 2801 C CA . PHE A 1 374 ? 2.461 23.016 2.182 1 97.44 374 PHE A CA 1
ATOM 2802 C C . PHE A 1 374 ? 1.802 23.984 1.197 1 97.44 374 PHE A C 1
ATOM 2804 O O . PHE A 1 374 ? 0.633 24.344 1.359 1 97.44 374 PHE A O 1
ATOM 2811 N N . GLY A 1 375 ? 2.621 24.516 0.244 1 96.88 375 GLY A N 1
ATOM 2812 C CA . GLY A 1 375 ? 2.1 25.484 -0.703 1 96.88 375 GLY A CA 1
ATOM 2813 C C . GLY A 1 375 ? 1.904 26.859 -0.098 1 96.88 375 GLY A C 1
ATOM 2814 O O . GLY A 1 375 ? 1.036 27.625 -0.534 1 96.88 375 GLY A O 1
ATOM 2815 N N . ALA A 1 376 ? 2.629 27.172 0.923 1 98 376 ALA A N 1
ATOM 2816 C CA . ALA A 1 376 ? 2.451 28.438 1.625 1 98 376 ALA A CA 1
ATOM 2817 C C . ALA A 1 376 ? 3.797 29.031 2.031 1 98 376 ALA A C 1
ATOM 2819 O O . ALA A 1 376 ? 4.078 29.188 3.223 1 98 376 ALA A O 1
ATOM 2820 N N . PRO A 1 377 ? 4.633 29.469 1.044 1 97.5 377 PRO A N 1
ATOM 2821 C CA . PRO A 1 377 ? 5.879 30.156 1.405 1 97.5 377 PRO A CA 1
ATOM 2822 C C . PRO A 1 377 ? 5.66 31.312 2.377 1 97.5 377 PRO A C 1
ATOM 2824 O O . PRO A 1 377 ? 4.664 32.031 2.271 1 97.5 377 PRO A O 1
ATOM 2827 N N . GLY A 1 378 ? 6.582 31.469 3.293 1 98.25 378 GLY A N 1
ATOM 2828 C CA . GLY A 1 378 ? 6.473 32.531 4.277 1 98.25 378 GLY A CA 1
ATOM 2829 C C . GLY A 1 378 ? 5.98 32.062 5.629 1 98.25 378 GLY A C 1
ATOM 2830 O O . GLY A 1 378 ? 5.957 32.812 6.598 1 98.25 378 GLY A O 1
ATOM 2831 N N . TYR A 1 379 ? 5.656 30.75 5.695 1 98.62 379 TYR A N 1
ATOM 2832 C CA . TYR A 1 379 ? 5.141 30.172 6.934 1 98.62 379 TYR A CA 1
ATOM 2833 C C . TYR A 1 379 ? 6.043 29.047 7.434 1 98.62 379 TYR A C 1
ATOM 2835 O O . TYR A 1 379 ? 6.914 28.578 6.703 1 98.62 379 TYR A O 1
ATOM 2843 N N . LEU A 1 380 ? 5.871 28.656 8.68 1 98.31 380 LEU A N 1
ATOM 2844 C CA . LEU A 1 380 ? 6.449 27.453 9.297 1 98.31 380 LEU A CA 1
ATOM 2845 C C . LEU A 1 380 ? 5.379 26.656 10.023 1 98.31 380 LEU A C 1
ATOM 2847 O O . LEU A 1 380 ? 4.504 27.219 10.68 1 98.31 380 LEU A O 1
ATOM 2851 N N . ARG A 1 381 ? 5.469 25.375 9.891 1 98.38 381 ARG A N 1
ATOM 2852 C CA . ARG A 1 381 ? 4.613 24.516 10.703 1 98.38 381 ARG A CA 1
ATOM 2853 C C . ARG A 1 381 ? 5.363 23.984 11.922 1 98.38 381 ARG A C 1
ATOM 2855 O O . ARG A 1 381 ? 6.484 23.484 11.797 1 98.38 381 ARG A O 1
ATOM 2862 N N . PHE A 1 382 ? 4.742 24.094 13.055 1 98 382 PHE A N 1
ATOM 2863 C CA . PHE A 1 382 ? 5.219 23.516 14.305 1 98 382 PHE A CA 1
ATOM 2864 C C . PHE A 1 382 ? 4.215 22.5 14.852 1 98 382 PHE A C 1
ATOM 2866 O O . PHE A 1 382 ? 3.082 22.859 15.18 1 98 382 PHE A O 1
ATOM 2873 N N . SER A 1 383 ? 4.609 21.297 14.969 1 97.25 383 SER A N 1
ATOM 2874 C CA . SER A 1 383 ? 3.783 20.312 15.664 1 97.25 383 SER A CA 1
ATOM 2875 C C . SER A 1 383 ? 3.93 20.438 17.172 1 97.25 383 SER A C 1
ATOM 2877 O O . SER A 1 383 ? 5.047 20.516 17.703 1 97.25 383 SER A O 1
ATOM 2879 N N . TYR A 1 384 ? 2.838 20.531 17.859 1 98 384 TYR A N 1
ATOM 2880 C CA . TYR A 1 384 ? 2.939 20.562 19.328 1 98 384 TYR A CA 1
ATOM 2881 C C . TYR A 1 384 ? 2.664 19.188 19.922 1 98 384 TYR A C 1
ATOM 2883 O O . TYR A 1 384 ? 2.266 19.078 21.078 1 98 384 TYR A O 1
ATOM 2891 N N . ALA A 1 385 ? 2.803 18.141 19.125 1 95.56 385 ALA A N 1
ATOM 2892 C CA . ALA A 1 385 ? 2.791 16.75 19.578 1 95.56 385 ALA A CA 1
ATOM 2893 C C . ALA A 1 385 ? 4.164 16.344 20.094 1 95.56 385 ALA A C 1
ATOM 2895 O O . ALA A 1 385 ? 4.801 15.445 19.547 1 95.56 385 ALA A O 1
ATOM 2896 N N . LEU A 1 386 ? 4.676 16.906 21.141 1 94.31 386 LEU A N 1
ATOM 2897 C CA . LEU A 1 386 ? 5.941 16.625 21.812 1 94.31 386 LEU A CA 1
ATOM 2898 C C . LEU A 1 386 ? 5.844 16.922 23.297 1 94.31 386 LEU A C 1
ATOM 2900 O O . LEU A 1 386 ? 4.789 17.312 23.797 1 94.31 386 LEU A O 1
ATOM 2904 N N . ALA A 1 387 ? 6.906 16.672 23.984 1 94.5 387 ALA A N 1
ATOM 2905 C CA . ALA A 1 387 ? 6.91 16.891 25.422 1 94.5 387 ALA A CA 1
ATOM 2906 C C . ALA A 1 387 ? 6.809 18.359 25.766 1 94.5 387 ALA A C 1
ATOM 2908 O O . ALA A 1 387 ? 7.379 19.219 25.078 1 94.5 387 ALA A O 1
ATOM 2909 N N . ASP A 1 388 ? 6.184 18.641 26.844 1 96.56 388 ASP A N 1
ATOM 2910 C CA . ASP A 1 388 ? 5.961 20.016 27.281 1 96.56 388 ASP A CA 1
ATOM 2911 C C . ASP A 1 388 ? 7.281 20.766 27.438 1 96.56 388 ASP A C 1
ATOM 2913 O O . ASP A 1 388 ? 7.402 21.922 27.016 1 96.56 388 ASP A O 1
ATOM 2917 N N . ASP A 1 389 ? 8.25 20.078 28.016 1 97.44 389 ASP A N 1
ATOM 2918 C CA . ASP A 1 389 ? 9.547 20.719 28.234 1 97.44 389 ASP A CA 1
ATOM 2919 C C . ASP A 1 389 ? 10.242 21.016 26.922 1 97.44 389 ASP A C 1
ATOM 2921 O O . ASP A 1 389 ? 10.898 22.047 26.781 1 97.44 389 ASP A O 1
ATOM 2925 N N . ASP A 1 390 ? 10.117 20.125 26 1 96.88 390 ASP A N 1
ATOM 2926 C CA . ASP A 1 390 ? 10.703 20.328 24.672 1 96.88 390 ASP A CA 1
ATOM 2927 C C . ASP A 1 390 ? 10.031 21.5 23.953 1 96.88 390 ASP A C 1
ATOM 2929 O O . ASP A 1 390 ? 10.703 22.297 23.297 1 96.88 390 ASP A O 1
ATOM 2933 N N . LEU A 1 391 ? 8.75 21.562 24.109 1 98.12 391 LEU A N 1
ATOM 2934 C CA . LEU A 1 391 ? 8.008 22.672 23.5 1 98.12 391 LEU A CA 1
ATOM 2935 C C . LEU A 1 391 ? 8.492 24 24.047 1 98.12 391 LEU A C 1
ATOM 2937 O O . LEU A 1 391 ? 8.812 24.906 23.266 1 98.12 391 LEU A O 1
ATOM 2941 N N . ALA A 1 392 ? 8.609 24.109 25.328 1 98.25 392 ALA A N 1
ATOM 2942 C CA . ALA A 1 392 ? 9.047 25.344 25.969 1 98.25 392 ALA A CA 1
ATOM 2943 C C . ALA A 1 392 ? 10.469 25.703 25.547 1 98.25 392 ALA A C 1
ATOM 2945 O O . ALA A 1 392 ? 10.75 26.859 25.203 1 98.25 392 ALA A O 1
ATOM 2946 N N . GLU A 1 393 ? 11.344 24.703 25.562 1 98.31 393 GLU A N 1
ATOM 2947 C CA . GLU A 1 393 ? 12.742 24.922 25.219 1 98.31 393 GLU A CA 1
ATOM 2948 C C . GLU A 1 393 ? 12.891 25.328 23.75 1 98.31 393 GLU A C 1
ATOM 2950 O O . GLU A 1 393 ? 13.656 26.234 23.422 1 98.31 393 GLU A O 1
ATOM 2955 N N . GLY A 1 394 ? 12.172 24.609 22.875 1 98.25 394 GLY A N 1
ATOM 2956 C CA . GLY A 1 394 ? 12.227 24.953 21.469 1 98.25 394 GLY A CA 1
ATOM 2957 C C . GLY A 1 394 ? 11.766 26.359 21.172 1 98.25 394 GLY A C 1
ATOM 2958 O O . GLY A 1 394 ? 12.391 27.062 20.375 1 98.25 394 GLY A O 1
ATOM 2959 N N . MET A 1 395 ? 10.734 26.781 21.797 1 98.38 395 MET A N 1
ATOM 2960 C CA . MET A 1 395 ? 10.211 28.125 21.578 1 98.38 395 MET A CA 1
ATOM 2961 C C . MET A 1 395 ? 11.156 29.172 22.141 1 98.38 395 M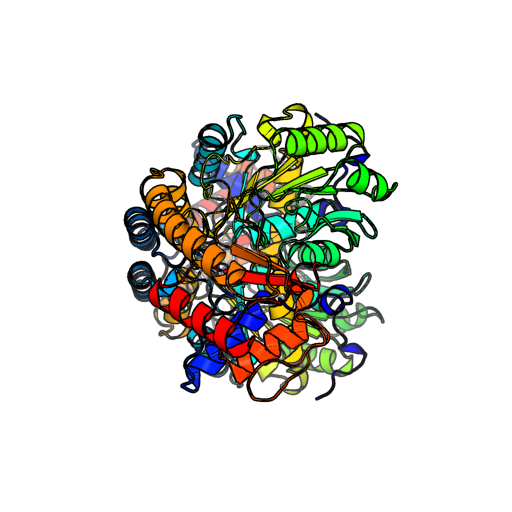ET A C 1
ATOM 2963 O O . MET A 1 395 ? 11.312 30.25 21.547 1 98.38 395 MET A O 1
ATOM 2967 N N . LYS A 1 396 ? 11.742 28.891 23.281 1 98.31 396 LYS A N 1
ATOM 2968 C CA . LYS A 1 396 ? 12.75 29.797 23.844 1 98.31 396 LYS A CA 1
ATOM 2969 C C . LYS A 1 396 ? 13.914 29.984 22.875 1 98.31 396 LYS A C 1
ATOM 2971 O O . LYS A 1 396 ? 14.344 31.109 22.641 1 98.31 396 LYS A O 1
ATOM 2976 N N . ARG A 1 397 ? 14.391 28.906 22.344 1 98.31 397 ARG A N 1
ATOM 2977 C CA . ARG A 1 397 ? 15.508 28.953 21.406 1 98.31 397 ARG A CA 1
ATOM 2978 C C . ARG A 1 397 ? 15.141 29.766 20.156 1 98.31 397 ARG A C 1
ATOM 2980 O O . ARG A 1 397 ? 15.953 30.562 19.672 1 98.31 397 ARG A O 1
ATOM 2987 N N . PHE A 1 398 ? 13.992 29.516 19.688 1 98.56 398 PHE A N 1
ATOM 2988 C CA . PHE A 1 398 ? 13.523 30.266 18.516 1 98.56 398 PHE A CA 1
ATOM 2989 C C . PHE A 1 398 ? 13.477 31.75 18.812 1 98.56 398 PHE A C 1
ATOM 2991 O O . PHE A 1 398 ? 13.992 32.562 18.031 1 98.56 398 PHE A O 1
ATOM 2998 N N . LYS A 1 399 ? 12.875 32.062 19.922 1 98.19 399 LYS A N 1
ATOM 2999 C CA . LYS A 1 399 ? 12.766 33.469 20.312 1 98.19 399 LYS A CA 1
ATOM 3000 C C . LYS A 1 399 ? 14.141 34.125 20.438 1 98.19 399 LYS A C 1
ATOM 3002 O O . LYS A 1 399 ? 14.359 35.219 19.922 1 98.19 399 LYS A O 1
ATOM 3007 N N . ASP A 1 400 ? 15.008 33.438 21.094 1 97.75 400 ASP A N 1
ATOM 3008 C CA . ASP A 1 400 ? 16.359 33.969 21.297 1 97.75 400 ASP A CA 1
ATOM 3009 C C . ASP A 1 400 ? 17.078 34.156 19.953 1 97.75 400 ASP A C 1
ATOM 3011 O O . ASP A 1 400 ? 17.812 35.125 19.781 1 97.75 400 ASP A O 1
ATOM 3015 N N . TRP A 1 401 ? 16.844 33.156 19.078 1 97.81 401 TRP A N 1
ATOM 3016 C CA . TRP A 1 401 ? 17.516 33.219 17.781 1 97.81 401 TRP A CA 1
ATOM 3017 C C . TRP A 1 401 ? 16.938 34.312 16.906 1 97.81 401 TRP A C 1
ATOM 3019 O O . TRP A 1 401 ? 17.641 34.938 16.109 1 97.81 401 TRP A O 1
ATOM 3029 N N . ALA A 1 402 ? 15.727 34.625 17.047 1 96.44 402 ALA A N 1
ATOM 3030 C CA . ALA A 1 402 ? 15.039 35.594 16.188 1 96.44 402 ALA A CA 1
ATOM 3031 C C . ALA A 1 402 ? 15.32 37 16.641 1 96.44 402 ALA A C 1
ATOM 3033 O O . ALA A 1 402 ? 14.969 37.969 15.953 1 96.44 402 ALA A O 1
ATOM 3034 N N . LYS A 1 403 ? 15.969 37.188 17.75 1 88 403 LYS A N 1
ATOM 3035 C CA . LYS A 1 403 ? 16.328 38.5 18.234 1 88 403 LYS A CA 1
ATOM 3036 C C . LYS A 1 403 ? 17.5 39.094 17.453 1 88 403 LYS A C 1
ATOM 3038 O O . LYS A 1 403 ? 18.422 38.344 17.078 1 88 403 LYS A O 1
ATOM 3043 N N . MET B 1 1 ? -27.828 3.408 -8.828 1 47.06 1 MET B N 1
ATOM 3044 C CA . MET B 1 1 ? -27.953 4.508 -9.781 1 47.06 1 MET B CA 1
ATOM 3045 C C . MET B 1 1 ? -26.797 4.508 -10.766 1 47.06 1 MET B C 1
ATOM 3047 O O . MET B 1 1 ? -25.656 4.219 -10.391 1 47.06 1 MET B O 1
ATOM 3051 N N . THR B 1 2 ? -27 4.461 -12.008 1 64.81 2 THR B N 1
ATOM 3052 C CA . THR B 1 2 ? -26.047 4.48 -13.117 1 64.81 2 THR B CA 1
ATOM 3053 C C . THR B 1 2 ? -25.188 5.734 -13.062 1 64.81 2 THR B C 1
ATOM 3055 O O . THR B 1 2 ? -25.688 6.836 -12.836 1 64.81 2 THR B O 1
ATOM 3058 N N . MET B 1 3 ? -23.906 5.699 -12.953 1 78.38 3 MET B N 1
ATOM 3059 C CA . MET B 1 3 ? -22.984 6.824 -12.906 1 78.38 3 MET B CA 1
ATOM 3060 C C . MET B 1 3 ? -23.156 7.727 -14.125 1 78.38 3 MET B C 1
ATOM 3062 O O . MET B 1 3 ? -23.359 7.242 -15.234 1 78.38 3 MET B O 1
ATOM 3066 N N . ALA B 1 4 ? -23.25 9.039 -13.82 1 87.19 4 ALA B N 1
ATOM 3067 C CA . ALA B 1 4 ? -23.281 10.039 -14.883 1 87.19 4 ALA B CA 1
ATOM 3068 C C . ALA B 1 4 ? -21.953 10.078 -15.633 1 87.19 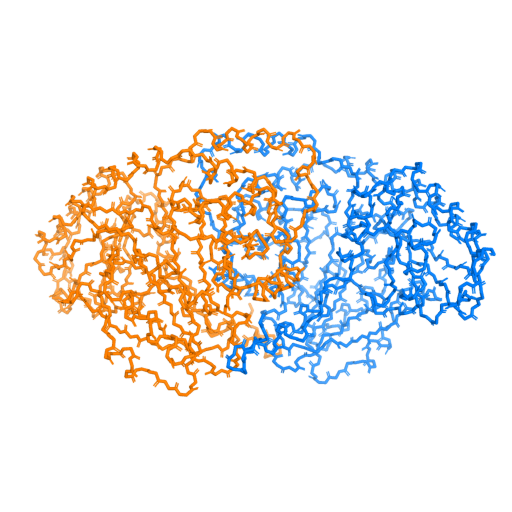4 ALA B C 1
ATOM 3070 O O . ALA B 1 4 ? -20.953 9.523 -15.172 1 87.19 4 ALA B O 1
ATOM 3071 N N . GLN B 1 5 ? -21.953 10.633 -16.828 1 87.38 5 GLN B N 1
ATOM 3072 C CA . GLN B 1 5 ? -20.766 10.711 -17.672 1 87.38 5 GLN B CA 1
ATOM 3073 C C . GLN B 1 5 ? -19.594 11.359 -16.938 1 87.38 5 GLN B C 1
ATOM 3075 O O . GLN B 1 5 ? -18.453 10.898 -17.031 1 87.38 5 GLN B O 1
ATOM 3080 N N . TRP B 1 6 ? -19.875 12.477 -16.234 1 90.69 6 TRP B N 1
ATOM 3081 C CA . TRP B 1 6 ? -18.812 13.203 -15.531 1 90.69 6 TRP B CA 1
ATOM 3082 C C . TRP B 1 6 ? -18.281 12.391 -14.359 1 90.69 6 TRP B C 1
ATOM 3084 O O . TRP B 1 6 ? -17.219 12.695 -13.805 1 90.69 6 TRP B O 1
ATOM 3094 N N . GLN B 1 7 ? -18.984 11.281 -13.961 1 92.06 7 GLN B N 1
ATOM 3095 C CA . GLN B 1 7 ? -18.594 10.438 -12.836 1 92.06 7 GLN B CA 1
ATOM 3096 C C . GLN B 1 7 ? -17.797 9.227 -13.305 1 92.06 7 GLN B C 1
ATOM 3098 O O . GLN B 1 7 ? -17.406 8.383 -12.492 1 92.06 7 GLN B O 1
ATOM 3103 N N . ILE B 1 8 ? -17.594 9.18 -14.625 1 91.88 8 ILE B N 1
ATOM 3104 C CA . ILE B 1 8 ? -16.859 8.031 -15.148 1 91.88 8 ILE B CA 1
ATOM 3105 C C . ILE B 1 8 ? -15.469 7.969 -14.516 1 91.88 8 ILE B C 1
ATOM 3107 O O . ILE B 1 8 ? -14.789 8.992 -14.391 1 91.88 8 ILE B O 1
ATOM 3111 N N . LEU B 1 9 ? -15.078 6.805 -14.016 1 96.62 9 LEU B N 1
ATOM 3112 C CA . LEU B 1 9 ? -13.805 6.574 -13.344 1 96.62 9 LEU B CA 1
ATOM 3113 C C . LEU B 1 9 ? -12.656 6.562 -14.344 1 96.62 9 LEU B C 1
ATOM 3115 O O . LEU B 1 9 ? -12.875 6.656 -15.547 1 96.62 9 LEU B O 1
ATOM 3119 N N . SER B 1 10 ? -11.492 6.582 -13.875 1 96.5 10 SER B N 1
ATOM 3120 C CA . SER B 1 10 ? -10.289 6.699 -14.688 1 96.5 10 SER B CA 1
ATOM 3121 C C . SER B 1 10 ? -10.188 5.555 -15.688 1 96.5 10 SER B C 1
ATOM 3123 O O . SER B 1 10 ? -10.648 4.445 -15.422 1 96.5 10 SER B O 1
ATOM 3125 N N . ASP B 1 11 ? -9.492 5.75 -16.828 1 95.06 11 ASP B N 1
ATOM 3126 C CA . ASP B 1 11 ? -9.266 4.742 -17.859 1 95.06 11 ASP B CA 1
ATOM 3127 C C . ASP B 1 11 ? -8.422 3.586 -17.312 1 95.06 11 ASP B C 1
ATOM 3129 O O . ASP B 1 11 ? -8.68 2.424 -17.625 1 95.06 11 ASP B O 1
ATOM 3133 N N . ARG B 1 12 ? -7.453 3.859 -16.5 1 93.31 12 ARG B N 1
ATOM 3134 C CA . ARG B 1 12 ? -6.555 2.83 -15.984 1 93.31 12 ARG B CA 1
ATOM 3135 C C . ARG B 1 12 ? -7.32 1.791 -15.172 1 93.31 12 ARG B C 1
ATOM 3137 O O . ARG B 1 12 ? -7.074 0.59 -15.297 1 93.31 12 ARG B O 1
ATOM 3144 N N . ILE B 1 13 ? -8.289 2.248 -14.336 1 94.25 13 ILE B N 1
ATOM 3145 C CA . ILE B 1 13 ? -9.016 1.305 -13.484 1 94.25 13 ILE B CA 1
ATOM 3146 C C . ILE B 1 13 ? -10.031 0.532 -14.32 1 94.25 13 ILE B C 1
ATOM 3148 O O . ILE B 1 13 ? -10.32 -0.634 -14.039 1 94.25 13 ILE B O 1
ATOM 3152 N N . ASN B 1 14 ? -10.484 1.177 -15.367 1 92.06 14 ASN B N 1
ATOM 3153 C CA . ASN B 1 14 ? -11.484 0.533 -16.219 1 92.06 14 ASN B CA 1
ATOM 3154 C C . ASN B 1 14 ? -10.852 -0.519 -17.125 1 92.06 14 ASN B C 1
ATOM 3156 O O . ASN B 1 14 ? -11.539 -1.412 -17.625 1 92.06 14 ASN B O 1
ATOM 3160 N N . THR B 1 15 ? -9.578 -0.43 -17.266 1 88.75 15 THR B N 1
ATOM 3161 C CA . THR B 1 15 ? -8.883 -1.346 -18.156 1 88.75 15 THR B CA 1
ATOM 3162 C C . THR B 1 15 ? -8.43 -2.598 -17.422 1 88.75 15 THR B C 1
ATOM 3164 O O . THR B 1 15 ? -8.078 -3.604 -18.031 1 88.75 15 THR B O 1
ATOM 3167 N N . VAL B 1 16 ? -8.492 -2.557 -16.172 1 89.75 16 VAL B N 1
ATOM 3168 C CA . VAL B 1 16 ? -7.984 -3.658 -15.352 1 89.75 16 VAL B CA 1
ATOM 3169 C C . VAL B 1 16 ? -9.141 -4.574 -14.953 1 89.75 16 VAL B C 1
ATOM 3171 O O . VAL B 1 16 ? -10.266 -4.109 -14.734 1 89.75 16 VAL B O 1
ATOM 3174 N N . ALA B 1 17 ? -8.875 -5.875 -14.953 1 85 17 ALA B N 1
ATOM 3175 C CA . ALA B 1 17 ? -9.844 -6.867 -14.508 1 85 17 ALA B CA 1
ATOM 3176 C C . ALA B 1 17 ? -9.625 -7.238 -13.039 1 85 17 ALA B C 1
ATOM 3178 O O . ALA B 1 17 ? -8.508 -7.129 -12.531 1 85 17 ALA B O 1
ATOM 3179 N N . PRO B 1 18 ? -10.742 -7.629 -12.422 1 82.69 18 PRO B N 1
ATOM 3180 C CA . PRO B 1 18 ? -10.555 -8.141 -11.062 1 82.69 18 PRO B CA 1
ATOM 3181 C C . PRO B 1 18 ? -9.719 -9.422 -11.023 1 82.69 18 PRO B C 1
ATOM 3183 O O . PRO B 1 18 ? -9.594 -10.109 -12.039 1 82.69 18 PRO B O 1
ATOM 3186 N N . SER B 1 19 ? -9.195 -9.719 -9.891 1 79.06 19 SER B N 1
ATOM 3187 C CA . SER B 1 19 ? -8.367 -10.906 -9.719 1 79.06 19 SER B CA 1
ATOM 3188 C C . SER B 1 19 ? -9.188 -12.18 -9.891 1 79.06 19 SER B C 1
ATOM 3190 O O . SER B 1 19 ? -10.109 -12.438 -9.109 1 79.06 19 SER B O 1
ATOM 3192 N N . ALA B 1 20 ? -8.805 -12.992 -10.812 1 77.06 20 ALA B N 1
ATOM 3193 C CA . ALA B 1 20 ? -9.516 -14.234 -11.102 1 77.06 20 ALA B CA 1
ATOM 3194 C C . ALA B 1 20 ? -9.336 -15.242 -9.969 1 77.06 20 ALA B C 1
ATOM 3196 O O . ALA B 1 20 ? -10.266 -15.969 -9.625 1 77.06 20 ALA B O 1
ATOM 3197 N N . THR B 1 21 ? -8.164 -15.258 -9.375 1 77.5 21 THR B N 1
ATOM 3198 C CA . THR B 1 21 ? -7.887 -16.203 -8.297 1 77.5 21 THR B CA 1
ATOM 3199 C C . THR B 1 21 ? -8.695 -15.844 -7.051 1 77.5 21 THR B C 1
ATOM 3201 O O . THR B 1 21 ? -9.289 -16.719 -6.426 1 77.5 21 THR B O 1
ATOM 3204 N N . LEU B 1 22 ? -8.727 -14.602 -6.84 1 70.25 22 LEU B N 1
ATOM 3205 C CA . LEU B 1 22 ? -9.484 -14.164 -5.672 1 70.25 22 LEU B CA 1
ATOM 3206 C C . LEU B 1 22 ? -10.977 -14.391 -5.871 1 70.25 22 LEU B C 1
ATOM 3208 O O . LEU B 1 22 ? -11.688 -14.75 -4.934 1 70.25 22 LEU B O 1
ATOM 3212 N N . ALA B 1 23 ? -11.391 -14.281 -7.133 1 71.19 23 ALA B N 1
ATOM 3213 C CA . ALA B 1 23 ? -12.797 -14.492 -7.469 1 71.19 23 ALA B CA 1
ATOM 3214 C C . ALA B 1 23 ? -13.211 -15.945 -7.238 1 71.19 23 ALA B C 1
ATOM 3216 O O . ALA B 1 23 ? -14.273 -16.203 -6.672 1 71.19 23 ALA B O 1
ATOM 3217 N N . VAL B 1 24 ? -12.32 -16.859 -7.574 1 77.75 24 VAL B N 1
ATOM 3218 C CA . VAL B 1 24 ? -12.594 -18.281 -7.41 1 77.75 24 VAL B CA 1
ATOM 3219 C C . VAL B 1 24 ? -12.586 -18.625 -5.926 1 77.75 24 VAL B C 1
ATOM 3221 O O . VAL B 1 24 ? -13.469 -19.359 -5.449 1 77.75 24 VAL B O 1
ATOM 3224 N N . ASP B 1 25 ? -11.617 -18.078 -5.25 1 76.5 25 ASP B N 1
ATOM 3225 C CA . ASP B 1 25 ? -11.516 -18.328 -3.816 1 76.5 25 ASP B CA 1
ATOM 3226 C C . ASP B 1 25 ? -12.719 -17.766 -3.07 1 76.5 25 ASP B C 1
ATOM 3228 O O . ASP B 1 25 ? -13.281 -18.422 -2.193 1 76.5 25 ASP B O 1
ATOM 3232 N N . SER B 1 26 ? -13.125 -16.609 -3.473 1 69.5 26 SER B N 1
ATOM 3233 C CA . SER B 1 26 ? -14.273 -15.969 -2.842 1 69.5 26 SER B CA 1
ATOM 3234 C C . SER B 1 26 ? -15.562 -16.734 -3.129 1 69.5 26 SER B C 1
ATOM 3236 O O . SER B 1 26 ? -16.406 -16.891 -2.246 1 69.5 26 SER B O 1
ATOM 3238 N N . LYS B 1 27 ? -15.695 -17.172 -4.301 1 78.31 27 LYS B N 1
ATOM 3239 C CA . LYS B 1 27 ? -16.875 -17.938 -4.68 1 78.31 27 LYS B CA 1
ATOM 3240 C C . LYS B 1 27 ? -16.938 -19.266 -3.918 1 78.31 27 LYS B C 1
ATOM 3242 O O . LYS B 1 27 ? -18 -19.656 -3.428 1 78.31 27 LYS B O 1
ATOM 3247 N N . ALA B 1 28 ? -15.82 -19.922 -3.834 1 84 28 ALA B N 1
ATOM 3248 C CA . ALA B 1 28 ? -15.75 -21.172 -3.088 1 84 28 ALA B CA 1
ATOM 3249 C C . ALA B 1 28 ? -16.125 -20.969 -1.623 1 84 28 ALA B C 1
ATOM 3251 O O . ALA B 1 28 ? -16.891 -21.734 -1.056 1 84 28 ALA B O 1
ATOM 3252 N N . LYS B 1 29 ? -15.656 -19.953 -1.027 1 75.94 29 LYS B N 1
ATOM 3253 C CA . LYS B 1 29 ? -15.938 -19.641 0.37 1 75.94 29 LYS B CA 1
ATOM 3254 C C . LYS B 1 29 ? -17.406 -19.297 0.57 1 75.94 29 LYS B C 1
ATOM 3256 O O . LYS B 1 29 ? -18.016 -19.703 1.564 1 75.94 29 LYS B O 1
ATOM 3261 N N . ALA B 1 30 ? -17.922 -18.547 -0.353 1 77.19 30 ALA B N 1
ATOM 3262 C CA . ALA B 1 30 ? -19.328 -18.203 -0.296 1 77.19 30 ALA B CA 1
ATOM 3263 C C . ALA B 1 30 ? -20.203 -19.453 -0.362 1 77.19 30 ALA B C 1
ATOM 3265 O O . ALA B 1 30 ? -21.203 -19.562 0.358 1 77.19 30 ALA B O 1
ATOM 3266 N N . MET B 1 31 ? -19.891 -20.406 -1.212 1 88.25 31 MET B N 1
ATOM 3267 C CA . MET B 1 31 ? -20.625 -21.656 -1.347 1 88.25 31 MET B CA 1
ATOM 3268 C C . MET B 1 31 ? -20.516 -22.5 -0.074 1 88.25 31 MET B C 1
ATOM 3270 O O . MET B 1 31 ? -21.5 -23.062 0.387 1 88.25 31 MET B O 1
ATOM 3274 N N . LYS B 1 32 ? -19.344 -22.469 0.482 1 88.62 32 LYS B N 1
ATOM 3275 C CA . LYS B 1 32 ? -19.156 -23.172 1.75 1 88.62 32 LYS B CA 1
ATOM 3276 C C . LYS B 1 32 ? -20.016 -22.562 2.85 1 88.62 32 LYS B C 1
ATOM 3278 O O . LYS B 1 32 ? -20.547 -23.281 3.697 1 88.62 32 LYS B O 1
ATOM 3283 N N . ALA B 1 33 ? -20.125 -21.297 2.863 1 80.38 33 ALA B N 1
ATOM 3284 C CA . ALA B 1 33 ? -20.891 -20.578 3.867 1 80.38 33 ALA B CA 1
ATOM 3285 C C . ALA B 1 33 ? -22.375 -20.938 3.773 1 80.38 33 ALA B C 1
ATOM 3287 O O . ALA B 1 33 ? -23.109 -20.844 4.762 1 80.38 33 ALA B O 1
ATOM 3288 N N . THR B 1 34 ? -22.859 -21.391 2.578 1 88.5 34 THR B N 1
ATOM 3289 C CA . THR B 1 34 ? -24.25 -21.797 2.391 1 88.5 34 THR B CA 1
ATOM 3290 C C . THR B 1 34 ? -24.453 -23.25 2.779 1 88.5 34 THR B C 1
ATOM 3292 O O . THR B 1 34 ? -25.578 -23.781 2.709 1 88.5 34 THR B O 1
ATOM 3295 N N . GLY B 1 35 ? -23.391 -23.922 3.15 1 90.81 35 GLY B N 1
ATOM 3296 C CA . GLY B 1 35 ? -23.516 -25.297 3.646 1 90.81 35 GLY B CA 1
ATOM 3297 C C . GLY B 1 35 ? -23.047 -26.328 2.645 1 90.81 35 GLY B C 1
ATOM 3298 O O . GLY B 1 35 ? -23.094 -27.531 2.926 1 90.81 35 GLY B O 1
ATOM 3299 N N . LEU B 1 36 ? -22.562 -25.906 1.509 1 92.94 36 LEU B N 1
ATOM 3300 C CA . LEU B 1 36 ? -22.094 -26.844 0.502 1 92.94 36 LEU B CA 1
ATOM 3301 C C . LEU B 1 36 ? -20.688 -27.328 0.831 1 92.94 36 LEU B C 1
ATOM 3303 O O . LEU B 1 36 ? -19.859 -26.547 1.31 1 92.94 36 LEU B O 1
ATOM 3307 N N . ASP B 1 37 ? -20.453 -28.547 0.616 1 95.12 37 ASP B N 1
ATOM 3308 C CA . ASP B 1 37 ? -19.125 -29.125 0.829 1 95.12 37 ASP B CA 1
ATOM 3309 C C . ASP B 1 37 ? -18.234 -28.922 -0.395 1 95.12 37 ASP B C 1
ATOM 3311 O O . ASP B 1 37 ? -18.062 -29.844 -1.197 1 95.12 37 ASP B O 1
ATOM 3315 N N . VAL B 1 38 ? -17.688 -27.797 -0.47 1 96.31 38 VAL B N 1
ATOM 3316 C CA . VAL B 1 38 ? -16.828 -27.453 -1.602 1 96.31 38 VAL B CA 1
ATOM 3317 C C . VAL B 1 38 ? -15.359 -27.672 -1.229 1 96.31 38 VAL B C 1
ATOM 3319 O O . VAL B 1 38 ? -14.93 -27.281 -0.14 1 96.31 38 VAL B O 1
ATOM 3322 N N . ILE B 1 39 ? -14.633 -28.391 -2.041 1 96.56 39 ILE B N 1
ATOM 3323 C CA . ILE B 1 39 ? -13.188 -28.5 -1.892 1 96.56 39 ILE B CA 1
ATOM 3324 C C . ILE B 1 39 ? -12.492 -27.453 -2.75 1 96.56 39 ILE B C 1
ATOM 3326 O O . ILE B 1 39 ? -12.633 -27.453 -3.975 1 96.56 39 ILE B O 1
ATOM 3330 N N . GLY B 1 40 ? -11.781 -26.562 -2.072 1 94.31 40 GLY B N 1
ATOM 3331 C CA . GLY B 1 40 ? -11.156 -25.453 -2.758 1 94.31 40 GLY B CA 1
ATOM 3332 C C . GLY B 1 40 ? -9.688 -25.672 -3.064 1 94.31 40 GLY B C 1
ATOM 3333 O O . GLY B 1 40 ? -8.891 -25.922 -2.158 1 94.31 40 GLY B O 1
ATOM 3334 N N . PHE B 1 41 ? -9.32 -25.625 -4.359 1 95.62 41 PHE B N 1
ATOM 3335 C CA . PHE B 1 41 ? -7.93 -25.719 -4.801 1 95.62 41 PHE B CA 1
ATOM 3336 C C . PHE B 1 41 ? -7.43 -24.359 -5.305 1 95.62 41 PHE B C 1
ATOM 3338 O O . PHE B 1 41 ? -6.418 -24.297 -6.004 1 95.62 41 PHE B O 1
ATOM 3345 N N . GLY B 1 42 ? -8.156 -23.266 -5.039 1 91.69 42 GLY B N 1
ATOM 3346 C CA . GLY B 1 42 ? -7.84 -21.969 -5.594 1 91.69 42 GLY B CA 1
ATOM 3347 C C . GLY B 1 42 ? -6.863 -21.172 -4.742 1 91.69 42 GLY B C 1
ATOM 3348 O O . GLY B 1 42 ? -6.355 -20.141 -5.172 1 91.69 42 GLY B O 1
ATOM 3349 N N . ALA B 1 43 ? -6.516 -21.703 -3.574 1 84.56 43 ALA B N 1
ATOM 3350 C CA . ALA B 1 43 ? -5.715 -20.969 -2.607 1 84.56 43 ALA B CA 1
ATOM 3351 C C . ALA B 1 43 ? -4.324 -20.656 -3.162 1 84.56 43 ALA B C 1
ATOM 3353 O O . ALA B 1 43 ? -3.689 -21.531 -3.766 1 84.56 43 ALA B O 1
ATOM 3354 N N . GLY B 1 44 ? -3.84 -19.406 -3.027 1 88.88 44 GLY B N 1
ATOM 3355 C CA . GLY B 1 44 ? -2.473 -19.047 -3.361 1 88.88 44 GLY B CA 1
ATOM 3356 C C . GLY B 1 44 ? -1.602 -18.828 -2.141 1 88.88 44 GLY B C 1
ATOM 3357 O O . GLY B 1 44 ? -0.762 -17.922 -2.131 1 88.88 44 GLY B O 1
ATOM 3358 N N . GLU B 1 45 ? -1.902 -19.562 -1.043 1 93.06 45 GLU B N 1
ATOM 3359 C CA . GLU B 1 45 ? -1.142 -19.422 0.194 1 93.06 45 GLU B CA 1
ATOM 3360 C C . GLU B 1 45 ? -0.965 -20.766 0.901 1 93.06 45 GLU B C 1
ATOM 3362 O O . GLU B 1 45 ? -1.791 -21.656 0.748 1 93.06 45 GLU B O 1
ATOM 3367 N N . PRO B 1 46 ? 0.117 -20.938 1.664 1 95.69 46 PRO B N 1
ATOM 3368 C CA . PRO B 1 46 ? 0.315 -22.156 2.447 1 95.69 46 PRO B CA 1
ATOM 3369 C C . PRO B 1 46 ? -0.791 -22.375 3.475 1 95.69 46 PRO B C 1
ATOM 3371 O O . PRO B 1 46 ? -1.387 -21.422 3.971 1 95.69 46 PRO B O 1
ATOM 3374 N N . ASN B 1 47 ? -1.042 -23.625 3.748 1 94.62 47 ASN B N 1
ATOM 3375 C CA . ASN B 1 47 ? -2.053 -23.953 4.75 1 94.62 47 ASN B CA 1
ATOM 3376 C C . ASN B 1 47 ? -1.417 -24.312 6.086 1 94.62 47 ASN B C 1
ATOM 3378 O O . ASN B 1 47 ? -1.854 -25.266 6.746 1 94.62 47 ASN B O 1
ATOM 3382 N N . PHE B 1 48 ? -0.336 -23.734 6.438 1 95.94 48 PHE B N 1
ATOM 3383 C CA . PHE B 1 48 ? 0.369 -23.922 7.699 1 95.94 48 PHE B CA 1
ATOM 3384 C C . PHE B 1 48 ? 0.317 -22.656 8.539 1 95.94 48 PHE B C 1
ATOM 3386 O O . PHE B 1 48 ? 0.144 -21.547 8.008 1 95.94 48 PHE B O 1
ATOM 3393 N N . PRO B 1 49 ? 0.396 -22.828 9.844 1 95.62 49 PRO B N 1
ATOM 3394 C CA . PRO B 1 49 ? 0.486 -21.625 10.664 1 95.62 49 PRO B CA 1
ATOM 3395 C C . PRO B 1 49 ? 1.849 -20.938 10.562 1 95.62 49 PRO B C 1
ATOM 3397 O O . PRO B 1 49 ? 2.848 -21.594 10.25 1 95.62 49 PRO B O 1
ATOM 3400 N N . THR B 1 50 ? 1.857 -19.672 10.781 1 97.94 50 THR B N 1
ATOM 3401 C CA . THR B 1 50 ? 3.107 -18.938 10.93 1 97.94 50 THR B CA 1
ATOM 3402 C C . THR B 1 50 ? 3.953 -19.531 12.047 1 97.94 50 THR B C 1
ATOM 3404 O O . THR B 1 50 ? 3.426 -19.922 13.094 1 97.94 50 THR B O 1
ATOM 3407 N N . PRO B 1 51 ? 5.254 -19.688 11.844 1 97.56 51 PRO B N 1
ATOM 3408 C CA . PRO B 1 51 ? 6.129 -20.25 12.867 1 97.56 51 PRO B CA 1
ATOM 3409 C C . PRO B 1 51 ? 5.973 -19.578 14.227 1 97.56 51 PRO B C 1
ATOM 3411 O O . PRO B 1 51 ? 5.832 -18.359 14.297 1 97.56 51 PRO B O 1
ATOM 3414 N N . ALA B 1 52 ? 6.066 -20.375 15.289 1 96.56 52 ALA B N 1
ATOM 3415 C CA . ALA B 1 52 ? 5.77 -19.938 16.641 1 96.56 52 ALA B CA 1
ATOM 3416 C C . ALA B 1 52 ? 6.715 -18.828 17.078 1 96.56 52 ALA B C 1
ATOM 3418 O O . ALA B 1 52 ? 6.312 -17.906 17.812 1 96.56 52 ALA B O 1
ATOM 3419 N N . ASN B 1 53 ? 7.953 -18.953 16.719 1 97.19 53 ASN B N 1
ATOM 3420 C CA . ASN B 1 53 ? 8.922 -17.922 17.109 1 97.19 53 ASN B CA 1
ATOM 3421 C C . ASN B 1 53 ? 8.602 -16.578 16.484 1 97.19 53 ASN B C 1
ATOM 3423 O O . ASN B 1 53 ? 8.82 -15.531 17.109 1 97.19 53 ASN B O 1
ATOM 3427 N N . VAL B 1 54 ? 8.125 -16.547 15.266 1 98.44 54 VAL B N 1
ATOM 3428 C CA . VAL B 1 54 ? 7.715 -15.336 14.57 1 98.44 54 VAL B CA 1
ATOM 3429 C C . VAL B 1 54 ? 6.504 -14.719 15.266 1 98.44 54 VAL B C 1
ATOM 3431 O O . VAL B 1 54 ? 6.461 -13.516 15.5 1 98.44 54 VAL B O 1
ATOM 3434 N N . VAL B 1 55 ? 5.527 -15.586 15.609 1 98.44 55 VAL B N 1
ATOM 3435 C CA . VAL B 1 55 ? 4.309 -15.164 16.297 1 98.44 55 VAL B CA 1
ATOM 3436 C C . VAL B 1 55 ? 4.664 -14.523 17.625 1 98.44 55 VAL B C 1
ATOM 3438 O O . VAL B 1 55 ? 4.125 -13.469 17.984 1 98.44 55 VAL B O 1
ATOM 3441 N N . LYS B 1 56 ? 5.578 -15.102 18.375 1 98.25 56 LYS B N 1
ATOM 3442 C CA . LYS B 1 56 ? 6.012 -14.57 19.656 1 98.25 56 LYS B CA 1
ATOM 3443 C C . LYS B 1 56 ? 6.66 -13.195 19.5 1 98.25 56 LYS B C 1
ATOM 3445 O O . LYS B 1 56 ? 6.395 -12.281 20.281 1 98.25 56 LYS B O 1
ATOM 3450 N N . ALA B 1 57 ? 7.52 -13.07 18.484 1 98.62 57 ALA B N 1
ATOM 3451 C CA . ALA B 1 57 ? 8.18 -11.789 18.219 1 98.62 57 ALA B CA 1
ATOM 3452 C C . ALA B 1 57 ? 7.152 -10.695 17.938 1 98.62 57 ALA B C 1
ATOM 3454 O O . ALA B 1 57 ? 7.305 -9.562 18.391 1 98.62 57 ALA B O 1
ATOM 3455 N N . ALA B 1 58 ? 6.156 -11.008 17.203 1 98.81 58 ALA B N 1
ATOM 3456 C CA . ALA B 1 58 ? 5.105 -10.047 16.859 1 98.81 58 ALA B CA 1
ATOM 3457 C C . ALA B 1 58 ? 4.309 -9.656 18.109 1 98.81 58 ALA B C 1
ATOM 3459 O O . ALA B 1 58 ? 4.02 -8.477 18.312 1 98.81 58 ALA B O 1
ATOM 3460 N N . ALA B 1 59 ? 3.871 -10.688 18.891 1 98.81 59 ALA B N 1
ATOM 3461 C CA . ALA B 1 59 ? 3.105 -10.422 20.109 1 98.81 59 ALA B CA 1
ATOM 3462 C C . ALA B 1 59 ? 3.887 -9.523 21.062 1 98.81 59 ALA B C 1
ATOM 3464 O O . ALA B 1 59 ? 3.328 -8.602 21.656 1 98.81 59 ALA B O 1
ATOM 3465 N N . ASP B 1 60 ? 5.199 -9.797 21.219 1 98.69 60 ASP B N 1
ATOM 3466 C CA . ASP B 1 60 ? 6.062 -8.977 22.062 1 98.69 60 ASP B CA 1
ATOM 3467 C C . ASP B 1 60 ? 6.164 -7.555 21.516 1 98.69 60 ASP B C 1
ATOM 3469 O O . ASP B 1 60 ? 6.18 -6.586 22.281 1 98.69 60 ASP B O 1
ATOM 3473 N N . ALA B 1 61 ? 6.266 -7.438 20.219 1 98.75 61 ALA B N 1
ATOM 3474 C CA . ALA B 1 61 ? 6.395 -6.129 19.578 1 98.75 61 ALA B CA 1
ATOM 3475 C C . ALA B 1 61 ? 5.16 -5.273 19.828 1 98.75 61 ALA B C 1
ATOM 3477 O O . ALA B 1 61 ? 5.254 -4.047 19.922 1 98.75 61 ALA B O 1
ATOM 3478 N N . CYS B 1 62 ? 3.967 -5.918 19.922 1 98.75 62 CYS B N 1
ATOM 3479 C CA . CYS B 1 62 ? 2.74 -5.18 20.203 1 98.75 62 CYS B CA 1
ATOM 3480 C C . CYS B 1 62 ? 2.844 -4.426 21.516 1 98.75 62 CYS B C 1
ATOM 3482 O O . CYS B 1 62 ? 2.271 -3.344 21.672 1 98.75 62 CYS B O 1
ATOM 3484 N N . LEU B 1 63 ? 3.615 -4.945 22.406 1 98.19 63 LEU B N 1
ATOM 3485 C CA . LEU B 1 63 ? 3.648 -4.406 23.766 1 98.19 63 LEU B CA 1
ATOM 3486 C C . LEU B 1 63 ? 4.719 -3.33 23.891 1 98.19 63 LEU B C 1
ATOM 3488 O O . LEU B 1 63 ? 4.836 -2.689 24.938 1 98.19 63 LEU B O 1
ATOM 3492 N N . ASP B 1 64 ? 5.496 -3.059 22.922 1 98 64 ASP B N 1
ATOM 3493 C CA . ASP B 1 64 ? 6.57 -2.07 22.906 1 98 64 ASP B CA 1
ATOM 3494 C C . ASP B 1 64 ? 6.141 -0.796 22.188 1 98 64 ASP B C 1
ATOM 3496 O O . ASP B 1 64 ? 6.031 -0.776 20.953 1 98 64 ASP B O 1
ATOM 3500 N N . PRO B 1 65 ? 5.977 0.328 22.844 1 97.19 65 PRO B N 1
ATOM 3501 C CA . PRO B 1 65 ? 5.441 1.564 22.266 1 97.19 65 PRO B CA 1
ATOM 3502 C C . PRO B 1 65 ? 6.309 2.107 21.125 1 97.19 65 PRO B C 1
ATOM 3504 O O . PRO B 1 65 ? 5.836 2.91 20.312 1 97.19 65 PRO B O 1
ATOM 3507 N N . LYS B 1 66 ? 7.547 1.703 21.062 1 95 66 LYS B N 1
ATOM 3508 C CA . LYS B 1 66 ? 8.398 2.17 19.984 1 95 66 LYS B CA 1
ATOM 3509 C C . LYS B 1 66 ? 7.84 1.753 18.625 1 95 66 LYS B C 1
ATOM 3511 O O . LYS B 1 66 ? 8.156 2.367 17.594 1 95 66 LYS B O 1
ATOM 3516 N N . ASN B 1 67 ? 6.957 0.743 18.594 1 97.88 67 ASN B N 1
ATOM 3517 C CA . ASN B 1 67 ? 6.414 0.206 17.359 1 97.88 67 ASN B CA 1
ATOM 3518 C C . ASN B 1 67 ? 5.113 0.902 16.969 1 97.88 67 ASN B C 1
ATOM 3520 O O . ASN B 1 67 ? 4.512 0.573 15.945 1 97.88 67 ASN B O 1
ATOM 3524 N N . TYR B 1 68 ? 4.676 1.905 17.766 1 98 68 TYR B N 1
ATOM 3525 C CA . TYR B 1 68 ? 3.383 2.533 17.516 1 98 68 TYR B CA 1
ATOM 3526 C C . TYR B 1 68 ? 3.539 3.734 16.578 1 98 68 TYR B C 1
ATOM 3528 O O . TYR B 1 68 ? 2.551 4.246 16.047 1 98 68 TYR B O 1
ATOM 3536 N N . LYS B 1 69 ? 4.75 4.199 16.266 1 94.56 69 LYS B N 1
ATOM 3537 C CA . LYS B 1 69 ? 5.035 5.457 15.57 1 94.56 69 LYS B CA 1
ATOM 3538 C C . LYS B 1 69 ? 5.398 5.211 14.109 1 94.56 69 LYS B C 1
ATOM 3540 O O . LYS B 1 69 ? 5.617 4.066 13.703 1 94.56 69 LYS B O 1
ATOM 3545 N N . TYR B 1 70 ? 5.375 6.301 13.336 1 93.81 70 TYR B N 1
ATOM 3546 C CA . TYR B 1 70 ? 5.914 6.188 11.984 1 93.81 70 TYR B CA 1
ATOM 3547 C C . TYR B 1 70 ? 7.371 5.746 12.016 1 93.81 70 TYR B C 1
ATOM 3549 O O . TYR B 1 70 ? 8.117 6.105 12.93 1 93.81 70 TYR B O 1
ATOM 3557 N N . THR B 1 71 ? 7.781 4.992 11.125 1 93.81 71 THR B N 1
ATOM 3558 C CA . THR B 1 71 ? 9.156 4.555 10.93 1 93.81 71 THR B CA 1
ATOM 3559 C C . THR B 1 71 ? 9.625 4.871 9.508 1 93.81 71 THR B C 1
ATOM 3561 O O . THR B 1 71 ? 8.852 5.371 8.695 1 93.81 71 THR B O 1
ATOM 3564 N N . PRO B 1 72 ? 10.859 4.727 9.211 1 92.62 72 PRO B N 1
ATOM 3565 C CA . PRO B 1 72 ? 11.336 5.043 7.863 1 92.62 72 PRO B CA 1
ATOM 3566 C C . PRO B 1 72 ? 10.531 4.336 6.773 1 92.62 72 PRO B C 1
ATOM 3568 O O . PRO B 1 72 ? 10.227 3.146 6.898 1 92.62 72 PRO B O 1
ATOM 3571 N N . THR B 1 73 ? 10.266 5.008 5.703 1 94.81 73 THR B N 1
ATOM 3572 C CA . THR B 1 73 ? 9.406 4.566 4.609 1 94.81 73 THR B CA 1
ATOM 3573 C C . THR B 1 73 ? 9.93 3.268 4.004 1 94.81 73 THR B C 1
ATOM 3575 O O . THR B 1 73 ? 9.156 2.336 3.762 1 94.81 73 THR B O 1
ATOM 3578 N N . PRO B 1 74 ? 11.258 3.119 3.752 1 96.75 74 PRO B N 1
ATOM 3579 C CA . PRO B 1 74 ? 11.719 1.906 3.07 1 96.75 74 PRO B CA 1
ATOM 3580 C C . PRO B 1 74 ? 11.727 0.683 3.982 1 96.75 74 PRO B C 1
ATOM 3582 O O . PRO B 1 74 ? 11.977 -0.434 3.523 1 96.75 74 PRO B O 1
ATOM 3585 N N . GLY B 1 75 ? 11.5 0.92 5.301 1 97.69 75 GLY B N 1
ATOM 3586 C CA . GLY B 1 75 ? 11.453 -0.18 6.25 1 97.69 75 GLY B CA 1
ATOM 3587 C C . GLY B 1 75 ? 12.352 0.033 7.453 1 97.69 75 GLY B C 1
ATOM 3588 O O . GLY B 1 75 ? 13.234 0.888 7.43 1 97.69 75 GLY B O 1
ATOM 3589 N N . LEU B 1 76 ? 12.078 -0.72 8.508 1 97.69 76 LEU B N 1
ATOM 3590 C CA . LEU B 1 76 ? 12.961 -0.697 9.672 1 97.69 76 LEU B CA 1
ATOM 3591 C C . LEU B 1 76 ? 14.398 -1.003 9.266 1 97.69 76 LEU B C 1
ATOM 3593 O O . LEU B 1 76 ? 14.648 -1.925 8.484 1 97.69 76 LEU B O 1
ATOM 3597 N N . PRO B 1 77 ? 15.367 -0.176 9.805 1 96.88 77 PRO B N 1
ATOM 3598 C CA . PRO B 1 77 ? 16.766 -0.401 9.438 1 96.88 77 PRO B CA 1
ATOM 3599 C C . PRO B 1 77 ? 17.219 -1.835 9.695 1 96.88 77 PRO B C 1
ATOM 3601 O O . PRO B 1 77 ? 17.875 -2.441 8.852 1 96.88 77 PRO B O 1
ATOM 3604 N N . GLU B 1 78 ? 16.828 -2.395 10.859 1 98.31 78 GLU B N 1
ATOM 3605 C CA . GLU B 1 78 ? 17.234 -3.75 11.211 1 98.31 78 GLU B CA 1
ATOM 3606 C C . GLU B 1 78 ? 16.641 -4.773 10.25 1 98.31 78 GLU B C 1
ATOM 3608 O O . GLU B 1 78 ? 17.266 -5.797 9.961 1 98.31 78 GLU B O 1
ATOM 3613 N N . LEU B 1 79 ? 15.43 -4.559 9.742 1 98.81 79 LEU B N 1
ATOM 3614 C CA . LEU B 1 79 ? 14.82 -5.48 8.789 1 98.81 79 LEU B CA 1
ATOM 3615 C C . LEU B 1 79 ? 15.508 -5.391 7.43 1 98.81 79 LEU B C 1
ATOM 3617 O O . LEU B 1 79 ? 15.75 -6.414 6.781 1 98.81 79 LEU B O 1
ATOM 3621 N N . ARG B 1 80 ? 15.781 -4.176 6.945 1 98.81 80 ARG B N 1
ATOM 3622 C CA . ARG B 1 80 ? 16.469 -4.004 5.676 1 98.81 80 ARG B CA 1
ATOM 3623 C C . ARG B 1 80 ? 17.844 -4.684 5.703 1 98.81 80 ARG B C 1
ATOM 3625 O O . ARG B 1 80 ? 18.25 -5.316 4.727 1 98.81 80 ARG B O 1
ATOM 3632 N N . GLU B 1 81 ? 18.516 -4.574 6.855 1 98.81 81 GLU B N 1
ATOM 3633 C CA . GLU B 1 81 ? 19.797 -5.266 7.027 1 98.81 81 GLU B CA 1
ATOM 3634 C C . GLU B 1 81 ? 19.609 -6.781 7 1 98.81 81 GLU B C 1
ATOM 3636 O O . GLU B 1 81 ? 20.406 -7.496 6.395 1 98.81 81 GLU B O 1
ATOM 3641 N N . ALA B 1 82 ? 18.609 -7.254 7.668 1 98.88 82 ALA B N 1
ATOM 3642 C CA . ALA B 1 82 ? 18.328 -8.688 7.711 1 98.88 82 ALA B CA 1
ATOM 3643 C C . ALA B 1 82 ? 18 -9.227 6.32 1 98.88 82 ALA B C 1
ATOM 3645 O O . ALA B 1 82 ? 18.406 -10.336 5.973 1 98.88 82 ALA B O 1
ATOM 3646 N N . ILE B 1 83 ? 17.281 -8.469 5.52 1 98.94 83 ILE B N 1
ATOM 3647 C CA . ILE B 1 83 ? 16.938 -8.883 4.16 1 98.94 83 ILE B CA 1
ATOM 3648 C C . ILE B 1 83 ? 18.203 -8.914 3.303 1 98.94 83 ILE B C 1
ATOM 3650 O O . ILE B 1 83 ? 18.391 -9.844 2.508 1 98.94 83 ILE B O 1
ATOM 3654 N N . ALA B 1 84 ? 19.031 -7.883 3.463 1 98.88 84 ALA B N 1
ATOM 3655 C CA . ALA B 1 84 ? 20.297 -7.895 2.754 1 98.88 84 ALA B CA 1
ATOM 3656 C C . ALA B 1 84 ? 21.125 -9.133 3.113 1 98.88 84 ALA B C 1
ATOM 3658 O O . ALA B 1 84 ? 21.672 -9.789 2.234 1 98.88 84 ALA B O 1
ATOM 3659 N N . ALA B 1 85 ? 21.188 -9.43 4.379 1 98.75 85 ALA B N 1
ATOM 3660 C CA . ALA B 1 85 ? 21.906 -10.617 4.844 1 98.75 85 ALA B CA 1
ATOM 3661 C C . ALA B 1 85 ? 21.297 -11.891 4.262 1 98.75 85 ALA B C 1
ATOM 3663 O O . ALA B 1 85 ? 22.016 -12.828 3.916 1 98.75 85 ALA B O 1
ATOM 3664 N N . LYS B 1 86 ? 20.031 -11.914 4.215 1 98.31 86 LYS B N 1
ATOM 3665 C CA . LYS B 1 86 ? 19.328 -13.047 3.629 1 98.31 86 LYS B CA 1
ATOM 3666 C C . LYS B 1 86 ? 19.719 -13.234 2.164 1 98.31 86 LYS B C 1
ATOM 3668 O O . LYS B 1 86 ? 19.844 -14.367 1.689 1 98.31 86 LYS B O 1
ATOM 3673 N N . VAL B 1 87 ? 19.812 -12.156 1.362 1 98.5 87 VAL B N 1
ATOM 3674 C CA . VAL B 1 87 ? 20.188 -12.25 -0.042 1 98.5 87 VAL B CA 1
ATOM 3675 C C . VAL B 1 87 ? 21.562 -12.922 -0.165 1 98.5 87 VAL B C 1
ATOM 3677 O O . VAL B 1 87 ? 21.734 -13.812 -0.999 1 98.5 87 VAL B O 1
ATOM 3680 N N . LEU B 1 88 ? 22.438 -12.508 0.686 1 98.44 88 LEU B N 1
ATOM 3681 C CA . LEU B 1 88 ? 23.75 -13.141 0.674 1 98.44 88 LEU B CA 1
ATOM 3682 C C . LEU B 1 88 ? 23.656 -14.617 1.031 1 98.44 88 LEU B C 1
ATOM 3684 O O . LEU B 1 88 ? 24.234 -15.469 0.351 1 98.44 88 LEU B O 1
ATOM 3688 N N . ARG B 1 89 ? 22.938 -14.953 2.049 1 97.62 89 ARG B N 1
ATOM 3689 C CA . ARG B 1 89 ? 22.797 -16.312 2.555 1 97.62 89 ARG B CA 1
ATOM 3690 C C . ARG B 1 89 ? 22.125 -17.219 1.515 1 97.62 89 ARG B C 1
ATOM 3692 O O . ARG B 1 89 ? 22.609 -18.312 1.246 1 97.62 89 ARG B O 1
ATOM 3699 N N . ASP B 1 90 ? 21.078 -16.75 0.922 1 97 90 ASP B N 1
ATOM 3700 C CA . ASP B 1 90 ? 20.219 -17.609 0.1 1 97 90 ASP B CA 1
ATOM 3701 C C . ASP B 1 90 ? 20.609 -17.516 -1.373 1 97 90 ASP B C 1
ATOM 3703 O O . ASP B 1 90 ? 20.594 -18.531 -2.084 1 97 90 ASP B O 1
ATOM 3707 N N . SER B 1 91 ? 20.922 -16.312 -1.859 1 97.38 91 SER B N 1
ATOM 3708 C CA . SER B 1 91 ? 21.109 -16.094 -3.289 1 97.38 91 SER B CA 1
ATOM 3709 C C . SER B 1 91 ? 22.594 -16.062 -3.645 1 97.38 91 SER B C 1
ATOM 3711 O O . SER B 1 91 ? 22.953 -16.203 -4.816 1 97.38 91 SER B O 1
ATOM 3713 N N . GLY B 1 92 ? 23.469 -15.742 -2.668 1 97.56 92 GLY B N 1
ATOM 3714 C CA . GLY B 1 92 ? 24.891 -15.93 -2.889 1 97.56 92 GLY B CA 1
ATOM 3715 C C . GLY B 1 92 ? 25.594 -14.664 -3.352 1 97.56 92 GLY B C 1
ATOM 3716 O O . GLY B 1 92 ? 26.703 -14.719 -3.877 1 97.56 92 GLY B O 1
ATOM 3717 N N . TYR B 1 93 ? 24.938 -13.523 -3.318 1 97.94 93 TYR B N 1
ATOM 3718 C CA . TYR B 1 93 ? 25.609 -12.266 -3.635 1 97.94 93 TYR B CA 1
ATOM 3719 C C . TYR B 1 93 ? 25.188 -11.164 -2.672 1 97.94 93 TYR B C 1
ATOM 3721 O O . TYR B 1 93 ? 24.141 -11.258 -2.033 1 97.94 93 TYR B O 1
ATOM 3729 N N . GLU B 1 94 ? 25.984 -10.18 -2.547 1 98.25 94 GLU B N 1
ATOM 3730 C CA . GLU B 1 94 ? 25.812 -9.141 -1.544 1 98.25 94 GLU B CA 1
ATOM 3731 C C . GLU B 1 94 ? 25.047 -7.953 -2.107 1 98.25 94 GLU B C 1
ATOM 3733 O O . GLU B 1 94 ? 25.219 -7.574 -3.266 1 98.25 94 GLU B O 1
ATOM 3738 N N . VAL B 1 95 ? 24.156 -7.441 -1.299 1 98.5 95 VAL B N 1
ATOM 3739 C CA . VAL B 1 95 ? 23.516 -6.148 -1.53 1 98.5 95 VAL B CA 1
ATOM 3740 C C . VAL B 1 95 ? 23.562 -5.312 -0.254 1 98.5 95 VAL B C 1
ATOM 3742 O O . VAL B 1 95 ? 23.781 -5.844 0.837 1 98.5 95 VAL B O 1
ATOM 3745 N N . SER B 1 96 ? 23.484 -4.016 -0.408 1 98.44 96 SER B N 1
ATOM 3746 C CA . SER B 1 96 ? 23.422 -3.129 0.75 1 98.44 96 SER B CA 1
ATOM 3747 C C . SER B 1 96 ? 21.984 -2.893 1.193 1 98.44 96 SER B C 1
ATOM 3749 O O . SER B 1 96 ? 21.047 -3.059 0.406 1 98.44 96 SER B O 1
ATOM 3751 N N . ALA B 1 97 ? 21.828 -2.518 2.445 1 98.44 97 ALA B N 1
ATOM 3752 C CA . ALA B 1 97 ? 20.516 -2.25 3.002 1 98.44 97 ALA B CA 1
ATOM 3753 C C . ALA B 1 97 ? 19.812 -1.127 2.242 1 98.44 97 ALA B C 1
ATOM 3755 O O . ALA B 1 97 ? 18.578 -1.098 2.158 1 98.44 97 ALA B O 1
ATOM 3756 N N . ASP B 1 98 ? 20.562 -0.175 1.659 1 97.5 98 ASP B N 1
ATOM 3757 C CA . ASP B 1 98 ? 19.984 0.951 0.932 1 97.5 98 ASP B CA 1
ATOM 3758 C C . ASP B 1 98 ? 19.375 0.492 -0.385 1 97.5 98 ASP B C 1
ATOM 3760 O O . ASP B 1 98 ? 18.625 1.243 -1.023 1 97.5 98 ASP B O 1
ATOM 3764 N N . GLN B 1 99 ? 19.625 -0.772 -0.773 1 98.75 99 GLN B N 1
ATOM 3765 C CA . GLN B 1 99 ? 19.047 -1.35 -1.979 1 98.75 99 GLN B CA 1
ATOM 3766 C C . GLN B 1 99 ? 17.734 -2.062 -1.666 1 98.75 99 GLN B C 1
ATOM 3768 O O . GLN B 1 99 ? 17.047 -2.557 -2.572 1 98.75 99 GLN B O 1
ATOM 3773 N N . VAL B 1 100 ? 17.375 -2.088 -0.372 1 98.94 100 VAL B N 1
ATOM 3774 C CA . VAL B 1 100 ? 16.203 -2.844 0.067 1 98.94 100 VAL B CA 1
ATOM 3775 C C . VAL B 1 100 ? 15.07 -1.884 0.405 1 98.94 100 VAL B C 1
ATOM 3777 O O . VAL B 1 100 ? 15.258 -0.935 1.17 1 98.94 100 VAL B O 1
ATOM 3780 N N . VAL B 1 101 ? 13.891 -2.1 -0.175 1 98.88 101 VAL B N 1
ATOM 3781 C CA . VAL B 1 101 ? 12.664 -1.389 0.185 1 98.88 101 VAL B CA 1
ATOM 3782 C C . VAL B 1 101 ? 11.609 -2.387 0.649 1 98.88 101 VAL B C 1
ATOM 3784 O O . VAL B 1 101 ? 11.172 -3.246 -0.121 1 98.88 101 VAL B O 1
ATOM 3787 N N . VAL B 1 102 ? 11.219 -2.307 1.938 1 98.94 102 VAL B N 1
ATOM 3788 C CA . VAL B 1 102 ? 10.172 -3.158 2.496 1 98.94 102 VAL B CA 1
ATOM 3789 C C . VAL B 1 102 ? 8.805 -2.674 2.023 1 98.94 102 VAL B C 1
ATOM 3791 O O . VAL B 1 102 ? 8.547 -1.469 1.989 1 98.94 102 VAL B O 1
ATOM 3794 N N . THR B 1 103 ? 7.93 -3.588 1.642 1 98.94 103 THR B N 1
ATOM 3795 C CA . THR B 1 103 ? 6.652 -3.244 1.033 1 98.94 103 THR B CA 1
ATOM 3796 C C . THR B 1 103 ? 5.512 -4.008 1.7 1 98.94 103 THR B C 1
ATOM 3798 O O . THR B 1 103 ? 5.75 -4.969 2.438 1 98.94 103 THR B O 1
ATOM 3801 N N . ASN B 1 104 ? 4.266 -3.555 1.496 1 98.88 104 ASN B N 1
ATOM 3802 C CA . ASN B 1 104 ? 3.08 -4.262 1.964 1 98.88 104 ASN B CA 1
ATOM 3803 C C . ASN B 1 104 ? 2.83 -5.531 1.155 1 98.88 104 ASN B C 1
ATOM 3805 O O . ASN B 1 104 ? 1.968 -5.555 0.274 1 98.88 104 ASN B O 1
ATOM 3809 N N . GLY B 1 105 ? 3.543 -6.617 1.533 1 98.44 105 GLY B N 1
ATOM 3810 C CA . GLY B 1 105 ? 3.525 -7.828 0.729 1 98.44 105 GLY B CA 1
ATOM 3811 C C . GLY B 1 105 ? 4.328 -7.707 -0.551 1 98.44 105 GLY B C 1
ATOM 3812 O O . GLY B 1 105 ? 4.703 -6.602 -0.955 1 98.44 105 GLY B O 1
ATOM 3813 N N . GLY B 1 106 ? 4.629 -8.867 -1.143 1 98.38 106 GLY B N 1
ATOM 3814 C CA . GLY B 1 106 ? 5.355 -8.859 -2.402 1 98.38 106 GLY B CA 1
ATOM 3815 C C . GLY B 1 106 ? 4.598 -8.172 -3.523 1 98.38 106 GLY B C 1
ATOM 3816 O O . GLY B 1 106 ? 5.203 -7.633 -4.449 1 98.38 106 GLY B O 1
ATOM 3817 N N . LYS B 1 107 ? 3.293 -8.18 -3.514 1 97.94 107 LYS B N 1
ATOM 3818 C CA . LYS B 1 107 ? 2.477 -7.59 -4.574 1 97.94 107 LYS B CA 1
ATOM 3819 C C . LYS B 1 107 ? 2.768 -6.102 -4.73 1 97.94 107 LYS B C 1
ATOM 3821 O O . LYS B 1 107 ? 2.818 -5.59 -5.852 1 97.94 107 LYS B O 1
ATOM 3826 N N . GLN B 1 108 ? 2.922 -5.344 -3.578 1 98.81 108 GLN B N 1
ATOM 3827 C CA . GLN B 1 108 ? 3.25 -3.928 -3.691 1 98.81 108 GLN B CA 1
ATOM 3828 C C . GLN B 1 108 ? 4.59 -3.727 -4.391 1 98.81 108 GLN B C 1
ATOM 3830 O O . GLN B 1 108 ? 4.773 -2.756 -5.129 1 98.81 108 GLN B O 1
ATOM 3835 N N . ALA B 1 109 ? 5.543 -4.609 -4.117 1 98.88 109 ALA B N 1
ATOM 3836 C CA . ALA B 1 109 ? 6.824 -4.535 -4.812 1 98.88 109 ALA B CA 1
ATOM 3837 C C . ALA B 1 109 ? 6.641 -4.66 -6.32 1 98.88 109 ALA B C 1
ATOM 3839 O O . ALA B 1 109 ? 7.27 -3.93 -7.09 1 98.88 109 ALA B O 1
ATOM 3840 N N . VAL B 1 110 ? 5.789 -5.578 -6.75 1 98.81 110 VAL B N 1
ATOM 3841 C CA . VAL B 1 110 ? 5.484 -5.75 -8.164 1 98.81 110 VAL B CA 1
ATOM 3842 C C . VAL B 1 110 ? 4.867 -4.469 -8.727 1 98.81 110 VAL B C 1
ATOM 3844 O O . VAL B 1 110 ? 5.309 -3.963 -9.758 1 98.81 110 VAL B O 1
ATOM 3847 N N . TYR B 1 111 ? 3.885 -3.961 -8.031 1 98.75 111 TYR B N 1
ATOM 3848 C CA . TYR B 1 111 ? 3.207 -2.74 -8.453 1 98.75 111 TYR B CA 1
ATOM 3849 C C . TYR B 1 111 ? 4.195 -1.589 -8.594 1 98.75 111 TYR B C 1
ATOM 3851 O O . TYR B 1 111 ? 4.238 -0.919 -9.633 1 98.75 111 TYR B O 1
ATOM 3859 N N . GLU B 1 112 ? 5.008 -1.351 -7.57 1 98.81 112 GLU B N 1
ATOM 3860 C CA . GLU B 1 112 ? 5.953 -0.236 -7.555 1 98.81 112 GLU B CA 1
ATOM 3861 C C . GLU B 1 112 ? 7.004 -0.388 -8.648 1 98.81 112 GLU B C 1
ATOM 3863 O O . GLU B 1 112 ? 7.438 0.602 -9.242 1 98.81 112 GLU B O 1
ATOM 3868 N N . ALA B 1 113 ? 7.438 -1.637 -8.898 1 98.81 113 ALA B N 1
ATOM 3869 C CA . ALA B 1 113 ? 8.43 -1.87 -9.945 1 98.81 113 ALA B CA 1
ATOM 3870 C C . ALA B 1 113 ? 7.977 -1.276 -11.273 1 98.81 113 ALA B C 1
ATOM 3872 O O . ALA B 1 113 ? 8.727 -0.546 -11.922 1 98.81 113 ALA B O 1
ATOM 3873 N N . PHE B 1 114 ? 6.746 -1.493 -11.602 1 98.75 114 PHE B N 1
ATOM 3874 C CA . PHE B 1 114 ? 6.277 -1.06 -12.914 1 98.75 114 PHE B CA 1
ATOM 3875 C C . PHE B 1 114 ? 5.945 0.428 -12.906 1 98.75 114 PHE B C 1
ATOM 3877 O O . PHE B 1 114 ? 6.121 1.114 -13.914 1 98.75 114 PHE B O 1
ATOM 3884 N N . GLN B 1 115 ? 5.434 0.944 -11.742 1 98.38 115 GLN B N 1
ATOM 3885 C CA . GLN B 1 115 ? 5.195 2.381 -11.641 1 98.38 115 GLN B CA 1
ATOM 3886 C C . GLN B 1 115 ? 6.484 3.168 -11.859 1 98.38 115 GLN B C 1
ATOM 3888 O O . GLN B 1 115 ? 6.465 4.258 -12.43 1 98.38 115 GLN B O 1
ATOM 3893 N N . ILE B 1 116 ? 7.574 2.656 -11.422 1 98 116 ILE B N 1
ATOM 3894 C CA . ILE B 1 116 ? 8.844 3.373 -11.438 1 98 116 ILE B CA 1
ATOM 3895 C C . ILE B 1 116 ? 9.523 3.186 -12.797 1 98 116 ILE B C 1
ATOM 3897 O O . ILE B 1 116 ? 10.273 4.055 -13.242 1 98 116 ILE B O 1
ATOM 3901 N N . LEU B 1 117 ? 9.266 2.096 -13.508 1 98.31 117 LEU B N 1
ATOM 3902 C CA . LEU B 1 117 ? 10.047 1.755 -14.695 1 98.31 117 LEU B CA 1
ATOM 3903 C C . LEU B 1 117 ? 9.328 2.195 -15.961 1 98.31 117 LEU B C 1
ATOM 3905 O O . LEU B 1 117 ? 9.977 2.523 -16.969 1 98.31 117 LEU B O 1
ATOM 3909 N N . LEU B 1 118 ? 7.977 2.215 -15.977 1 98.19 118 LEU B N 1
ATOM 3910 C CA . LEU B 1 118 ? 7.285 2.207 -17.266 1 98.19 118 LEU B CA 1
ATOM 3911 C C . LEU B 1 118 ? 6.727 3.588 -17.594 1 98.19 118 LEU B C 1
ATOM 3913 O O . LEU B 1 118 ? 6.285 4.309 -16.688 1 98.19 118 LEU B O 1
ATOM 3917 N N . ASN B 1 119 ? 6.789 3.93 -18.797 1 96.94 119 ASN B N 1
ATOM 3918 C CA . ASN B 1 119 ? 6.008 5.004 -19.406 1 96.94 119 ASN B CA 1
ATOM 3919 C C . ASN B 1 119 ? 4.949 4.457 -20.359 1 96.94 119 ASN B C 1
ATOM 3921 O O . ASN B 1 119 ? 4.887 3.248 -20.594 1 96.94 119 ASN B O 1
ATOM 3925 N N . ASP B 1 120 ? 4.094 5.332 -20.797 1 95.88 120 ASP B N 1
ATOM 3926 C CA . ASP B 1 120 ? 3.018 4.965 -21.703 1 95.88 120 ASP B CA 1
ATOM 3927 C C . ASP B 1 120 ? 3.555 4.199 -22.922 1 95.88 120 ASP B C 1
ATOM 3929 O O . ASP B 1 120 ? 4.465 4.672 -23.594 1 95.88 120 ASP B O 1
ATOM 3933 N N . GLY B 1 121 ? 3.104 2.992 -23.062 1 97.25 121 GLY B N 1
ATOM 3934 C CA . GLY B 1 121 ? 3.422 2.221 -24.25 1 97.25 121 GLY B CA 1
ATOM 3935 C C . GLY B 1 121 ? 4.613 1.299 -24.062 1 97.25 121 GLY B C 1
ATOM 3936 O O . GLY B 1 121 ? 4.859 0.42 -24.891 1 97.25 121 GLY B O 1
ATOM 3937 N N . ASP B 1 122 ? 5.398 1.436 -22.984 1 98.44 122 ASP B N 1
ATOM 3938 C CA . ASP B 1 122 ? 6.488 0.507 -22.703 1 98.44 122 ASP B CA 1
ATOM 3939 C C . ASP B 1 122 ? 5.977 -0.927 -22.594 1 98.44 122 ASP B C 1
ATOM 3941 O O . ASP B 1 122 ? 4.906 -1.17 -22.031 1 98.44 122 ASP B O 1
ATOM 3945 N N . GLU B 1 123 ? 6.695 -1.826 -23.172 1 98.88 123 GLU B N 1
ATOM 3946 C CA . GLU B 1 123 ? 6.285 -3.227 -23.203 1 98.88 123 GLU B CA 1
ATOM 3947 C C . GLU B 1 123 ? 7.031 -4.051 -22.156 1 98.88 123 GLU B C 1
ATOM 3949 O O . GLU B 1 123 ? 8.219 -3.842 -21.938 1 98.88 123 GLU B O 1
ATOM 3954 N N . VAL B 1 124 ? 6.352 -4.906 -21.516 1 98.94 124 VAL B N 1
ATOM 3955 C CA . VAL B 1 124 ? 6.93 -5.875 -20.594 1 98.94 124 VAL B CA 1
ATOM 3956 C C . VAL B 1 124 ? 6.676 -7.293 -21.094 1 98.94 124 VAL B C 1
ATOM 3958 O O . VAL B 1 124 ? 5.523 -7.707 -21.25 1 98.94 124 VAL B O 1
ATOM 3961 N N . ILE B 1 125 ? 7.738 -8.023 -21.375 1 98.94 125 ILE B N 1
ATOM 3962 C CA . ILE B 1 125 ? 7.613 -9.43 -21.75 1 98.94 125 ILE B CA 1
ATOM 3963 C C . ILE B 1 125 ? 7.277 -10.266 -20.516 1 98.94 125 ILE B C 1
ATOM 3965 O O . ILE B 1 125 ? 7.984 -10.203 -19.516 1 98.94 125 ILE B O 1
ATOM 3969 N N . ILE B 1 126 ? 6.219 -11.016 -20.609 1 98.88 126 ILE B N 1
ATOM 3970 C CA . ILE B 1 126 ? 5.746 -11.875 -19.516 1 98.88 126 ILE B CA 1
ATOM 3971 C C . ILE B 1 126 ? 5.621 -13.312 -20.031 1 98.88 126 ILE B C 1
ATOM 3973 O O . ILE B 1 126 ? 4.648 -13.656 -20.703 1 98.88 126 ILE B O 1
ATOM 3977 N N . PRO B 1 127 ? 6.57 -14.125 -19.672 1 98.75 127 PRO B N 1
ATOM 3978 C CA . PRO B 1 127 ? 6.359 -15.539 -19.969 1 98.75 127 PRO B CA 1
ATOM 3979 C C . PRO B 1 127 ? 5.07 -16.094 -19.359 1 98.75 127 PRO B C 1
ATOM 3981 O O . PRO B 1 127 ? 4.746 -15.773 -18.219 1 98.75 127 PRO B O 1
ATOM 3984 N N . THR B 1 128 ? 4.281 -16.781 -20.109 1 98.12 128 THR B N 1
ATOM 3985 C CA . THR B 1 128 ? 3.045 -17.406 -19.641 1 98.12 128 THR B CA 1
ATOM 3986 C C . THR B 1 128 ? 3.168 -18.922 -19.656 1 98.12 128 THR B C 1
ATOM 3988 O O . THR B 1 128 ? 3.852 -19.484 -20.516 1 98.12 128 THR B O 1
ATOM 3991 N N . PRO B 1 129 ? 2.518 -19.609 -18.688 1 98.38 129 PRO B N 1
ATOM 3992 C CA . PRO B 1 129 ? 1.539 -19.125 -17.719 1 98.38 129 PRO B CA 1
ATOM 3993 C C . PRO B 1 129 ? 2.164 -18.219 -16.656 1 98.38 129 PRO B C 1
ATOM 3995 O O . PRO B 1 129 ? 3.312 -18.422 -16.25 1 98.38 129 PRO B O 1
ATOM 3998 N N . TYR B 1 130 ? 1.427 -17.156 -16.266 1 98.12 130 TYR B N 1
ATOM 3999 C CA . TYR B 1 130 ? 1.93 -16.141 -15.344 1 98.12 130 TYR B CA 1
ATOM 4000 C C . TYR B 1 130 ? 1.013 -16 -14.141 1 98.12 130 TYR B C 1
ATOM 4002 O O . TYR B 1 130 ? -0.101 -16.531 -14.133 1 98.12 130 TYR B O 1
ATOM 4010 N N . TRP B 1 131 ? 1.476 -15.406 -13.086 1 96.81 131 TRP B N 1
ATOM 4011 C CA . TRP B 1 131 ? 0.643 -15.008 -11.961 1 96.81 131 TRP B CA 1
ATOM 4012 C C . TRP B 1 131 ? -0.302 -13.875 -12.352 1 96.81 131 TRP B C 1
ATOM 4014 O O . TRP B 1 131 ? 0.124 -12.883 -12.945 1 96.81 131 TRP B O 1
ATOM 4024 N N . THR B 1 132 ? -1.481 -13.875 -11.984 1 94.94 132 THR B N 1
ATOM 4025 C CA . THR B 1 132 ? -2.627 -13.148 -12.523 1 94.94 132 THR B CA 1
ATOM 4026 C C . THR B 1 132 ? -2.428 -11.641 -12.383 1 94.94 132 THR B C 1
ATOM 4028 O O . THR B 1 132 ? -3.006 -10.859 -13.141 1 94.94 132 THR B O 1
ATOM 4031 N N . SER B 1 133 ? -1.608 -11.156 -11.477 1 95.69 133 SER B N 1
ATOM 4032 C CA . SER B 1 133 ? -1.521 -9.727 -11.219 1 95.69 133 SER B CA 1
ATOM 4033 C C . SER B 1 133 ? -0.445 -9.07 -12.086 1 95.69 133 SER B C 1
ATOM 4035 O O . SER B 1 133 ? -0.382 -7.848 -12.188 1 95.69 133 SER B O 1
ATOM 4037 N N . TYR B 1 134 ? 0.466 -9.82 -12.75 1 98 134 TYR B N 1
ATOM 4038 C CA . TYR B 1 134 ? 1.561 -9.227 -13.508 1 98 134 TYR B CA 1
ATOM 4039 C C . TYR B 1 134 ? 1.028 -8.328 -14.617 1 98 134 TYR B C 1
ATOM 4041 O O . TYR B 1 134 ? 1.345 -7.133 -14.664 1 98 134 TYR B O 1
ATOM 4049 N N . PRO B 1 135 ? 0.145 -8.891 -15.508 1 97.75 135 PRO B N 1
ATOM 4050 C CA . PRO B 1 135 ? -0.307 -8.023 -16.594 1 97.75 135 PRO B CA 1
ATOM 4051 C C . PRO B 1 135 ? -1.108 -6.82 -16.109 1 97.75 135 PRO B C 1
ATOM 4053 O O . PRO B 1 135 ? -1.021 -5.734 -16.688 1 97.75 135 PRO B O 1
ATOM 4056 N N . GLU B 1 136 ? -1.87 -6.992 -15.07 1 97.19 136 GLU B N 1
ATOM 4057 C CA . GLU B 1 136 ? -2.684 -5.902 -14.539 1 97.19 136 GLU B CA 1
ATOM 4058 C C . GLU B 1 136 ? -1.811 -4.793 -13.961 1 97.19 136 GLU B C 1
ATOM 4060 O O . GLU B 1 136 ? -2.104 -3.609 -14.133 1 97.19 136 GLU B O 1
ATOM 4065 N N . ALA B 1 137 ? -0.736 -5.188 -13.234 1 97.88 137 ALA B N 1
ATOM 4066 C CA . ALA B 1 137 ? 0.2 -4.207 -12.695 1 97.88 137 ALA B CA 1
ATOM 4067 C C . ALA B 1 137 ? 0.888 -3.432 -13.812 1 97.88 137 ALA B C 1
ATOM 4069 O O . ALA B 1 137 ? 1.145 -2.232 -13.68 1 97.88 137 ALA B O 1
ATOM 4070 N N . VAL B 1 138 ? 1.233 -4.109 -14.922 1 98.44 138 VAL B N 1
ATOM 4071 C CA . VAL B 1 138 ? 1.842 -3.469 -16.078 1 98.44 138 VAL B CA 1
ATOM 4072 C C . VAL B 1 138 ? 0.874 -2.449 -16.672 1 98.44 138 VAL B C 1
ATOM 4074 O O . VAL B 1 138 ? 1.253 -1.308 -16.953 1 98.44 138 VAL B O 1
ATOM 4077 N N . LYS B 1 139 ? -0.398 -2.852 -16.828 1 97.69 139 LYS B N 1
ATOM 4078 C CA . LYS B 1 139 ? -1.416 -1.974 -17.391 1 97.69 139 LYS B CA 1
ATOM 4079 C C . LYS B 1 139 ? -1.65 -0.756 -16.5 1 97.69 139 LYS B C 1
ATOM 4081 O O . LYS B 1 139 ? -1.807 0.361 -17 1 97.69 139 LYS B O 1
ATOM 4086 N N . LEU B 1 140 ? -1.647 -0.968 -15.227 1 97.62 140 LEU B N 1
ATOM 4087 C CA . LEU B 1 140 ? -1.874 0.109 -14.266 1 97.62 140 LEU B CA 1
ATOM 4088 C C . LEU B 1 140 ? -0.755 1.144 -14.336 1 97.62 140 LEU B C 1
ATOM 4090 O O . LEU B 1 140 ? -0.908 2.264 -13.844 1 97.62 140 LEU B O 1
ATOM 4094 N N . ALA B 1 141 ? 0.378 0.791 -14.875 1 97.38 141 ALA B N 1
ATOM 4095 C CA . ALA B 1 141 ? 1.504 1.699 -15.078 1 97.38 141 ALA B CA 1
ATOM 4096 C C . ALA B 1 141 ? 1.56 2.188 -16.516 1 97.38 141 ALA B C 1
ATOM 4098 O O . ALA B 1 141 ? 2.584 2.707 -16.969 1 97.38 141 ALA B O 1
ATOM 4099 N N . ASP B 1 142 ? 0.467 1.884 -17.297 1 95.88 142 ASP B N 1
ATOM 4100 C CA . ASP B 1 142 ? 0.28 2.332 -18.672 1 95.88 142 ASP B CA 1
ATOM 4101 C C . ASP B 1 142 ? 1.172 1.548 -19.641 1 95.88 142 ASP B C 1
ATOM 4103 O O . ASP B 1 142 ? 1.418 1.985 -20.766 1 95.88 142 ASP B O 1
ATOM 4107 N N . GLY B 1 143 ? 1.752 0.43 -19.125 1 97.75 143 GLY B N 1
ATOM 4108 C CA . GLY B 1 143 ? 2.541 -0.442 -19.984 1 97.75 143 GLY B CA 1
ATOM 4109 C C . GLY B 1 143 ? 1.701 -1.438 -20.766 1 97.75 143 GLY B C 1
ATOM 4110 O O . GLY B 1 143 ? 0.479 -1.479 -20.609 1 97.75 143 GLY B O 1
ATOM 4111 N N . VAL B 1 144 ? 2.371 -2.158 -21.578 1 98.44 144 VAL B N 1
ATOM 4112 C CA . VAL B 1 144 ? 1.734 -3.162 -22.422 1 98.44 144 VAL B CA 1
ATOM 4113 C C . VAL B 1 144 ? 2.314 -4.539 -22.125 1 98.44 144 VAL B C 1
ATOM 4115 O O . VAL B 1 144 ? 3.49 -4.801 -22.391 1 98.44 144 VAL B O 1
ATOM 4118 N N . PRO B 1 145 ? 1.555 -5.441 -21.547 1 98.5 145 PRO B N 1
ATOM 4119 C CA . PRO B 1 145 ? 2.041 -6.812 -21.391 1 98.5 145 PRO B CA 1
ATOM 4120 C C . PRO B 1 145 ? 2.195 -7.543 -22.719 1 98.5 145 PRO B C 1
ATOM 4122 O O . PRO B 1 145 ? 1.3 -7.488 -23.562 1 98.5 145 PRO B O 1
ATOM 4125 N N . VAL B 1 146 ? 3.318 -8.141 -22.938 1 98.88 146 VAL B N 1
ATOM 4126 C CA . VAL B 1 146 ? 3.596 -8.969 -24.094 1 98.88 146 VAL B CA 1
ATOM 4127 C C . VAL B 1 146 ? 3.818 -10.414 -23.672 1 98.88 146 VAL B C 1
ATOM 4129 O O . VAL B 1 146 ? 4.879 -10.758 -23.125 1 98.88 146 VAL B O 1
ATOM 4132 N N . GLU B 1 147 ? 2.875 -11.258 -23.969 1 98.56 147 GLU B N 1
ATOM 4133 C CA . GLU B 1 147 ? 2.869 -12.633 -23.469 1 98.56 147 GLU B CA 1
ATOM 4134 C C . GLU B 1 147 ? 3.682 -13.555 -24.375 1 98.56 147 GLU B C 1
ATOM 4136 O O . GLU B 1 147 ? 3.635 -13.422 -25.594 1 98.56 147 GLU B O 1
ATOM 4141 N N . VAL B 1 148 ? 4.453 -14.383 -23.781 1 98.75 148 VAL B N 1
ATOM 4142 C CA . VAL B 1 148 ? 5.191 -15.438 -24.469 1 98.75 148 VAL B CA 1
ATOM 4143 C C . VAL B 1 148 ? 4.867 -16.797 -23.844 1 98.75 148 VAL B C 1
ATOM 4145 O O . VAL B 1 148 ? 5.387 -17.141 -22.781 1 98.75 148 VAL B O 1
ATOM 4148 N N . PHE B 1 149 ? 4.133 -17.594 -24.5 1 98.19 149 PHE B N 1
ATOM 4149 C CA . PHE B 1 149 ? 3.566 -18.812 -23.938 1 98.19 149 PHE B CA 1
ATOM 4150 C C . PHE B 1 149 ? 4.535 -19.984 -24.078 1 98.19 149 PHE B C 1
ATOM 4152 O O . PHE B 1 149 ? 5.137 -20.156 -25.141 1 98.19 149 PHE B O 1
ATOM 4159 N N . ALA B 1 150 ? 4.812 -20.672 -23.031 1 97.69 150 ALA B N 1
ATOM 4160 C CA . ALA B 1 150 ? 5.426 -22 -23 1 97.69 150 ALA B CA 1
ATOM 4161 C C . ALA B 1 150 ? 4.488 -23.031 -22.391 1 97.69 150 ALA B C 1
ATOM 4163 O O . ALA B 1 150 ? 4.086 -22.891 -21.219 1 97.69 150 ALA B O 1
ATOM 4164 N N . GLY B 1 151 ? 4.16 -24.078 -23.078 1 96.88 151 GLY B N 1
ATOM 4165 C CA . GLY B 1 151 ? 3.152 -25.031 -22.641 1 96.88 151 GLY B CA 1
ATOM 4166 C C . GLY B 1 151 ? 3.74 -26.234 -21.922 1 96.88 151 GLY B C 1
ATOM 4167 O O . GLY B 1 151 ? 4.93 -26.234 -21.594 1 96.88 151 GLY B O 1
ATOM 4168 N N . ALA B 1 152 ? 2.859 -27.156 -21.609 1 97.31 152 ALA B N 1
ATOM 4169 C CA . ALA B 1 152 ? 3.221 -28.344 -20.844 1 97.31 152 ALA B CA 1
ATOM 4170 C C . ALA B 1 152 ? 4.223 -29.203 -21.625 1 97.31 152 ALA B C 1
ATOM 4172 O O . ALA B 1 152 ? 5.031 -29.906 -21.016 1 97.31 152 ALA B O 1
ATOM 4173 N N . ASP B 1 153 ? 4.168 -29.109 -22.906 1 95.56 153 ASP B N 1
ATOM 4174 C CA . ASP B 1 153 ? 5.027 -29.922 -23.781 1 95.56 153 ASP B CA 1
ATOM 4175 C C . ASP B 1 153 ? 6.496 -29.562 -23.578 1 95.56 153 ASP B C 1
ATOM 4177 O O . ASP B 1 153 ? 7.383 -30.359 -23.859 1 95.56 153 ASP B O 1
ATOM 4181 N N . VAL B 1 154 ? 6.77 -28.359 -23.125 1 96.75 154 VAL B N 1
ATOM 4182 C CA . VAL B 1 154 ? 8.133 -27.922 -22.844 1 96.75 154 VAL B CA 1
ATOM 4183 C C . VAL B 1 154 ? 8.297 -27.625 -21.359 1 96.75 154 VAL B C 1
ATOM 4185 O O . VAL B 1 154 ? 9.102 -26.766 -20.969 1 96.75 154 VAL B O 1
ATOM 4188 N N . ASN B 1 155 ? 7.406 -28.172 -20.516 1 96.5 155 ASN B N 1
ATOM 4189 C CA . ASN B 1 155 ? 7.41 -28.047 -19.062 1 96.5 155 ASN B CA 1
ATOM 4190 C C . ASN B 1 155 ? 7.32 -26.578 -18.625 1 96.5 155 ASN B C 1
ATOM 4192 O O . ASN B 1 155 ? 7.965 -26.172 -17.656 1 96.5 155 ASN B O 1
ATOM 4196 N N . PHE B 1 156 ? 6.652 -25.828 -19.438 1 98.44 156 PHE B N 1
ATOM 4197 C CA . PHE B 1 156 ? 6.352 -24.438 -19.141 1 98.44 156 PHE B CA 1
ATOM 4198 C C . PHE B 1 156 ? 7.633 -23.609 -19.062 1 98.44 156 PHE B C 1
ATOM 4200 O O . PHE B 1 156 ? 7.711 -22.641 -18.312 1 98.44 156 PHE B O 1
ATOM 4207 N N . GLU B 1 157 ? 8.695 -23.984 -19.703 1 98.06 157 GLU B N 1
ATOM 4208 C CA . GLU B 1 157 ? 9.969 -23.266 -19.766 1 98.06 157 GLU B CA 1
ATOM 4209 C C . GLU B 1 157 ? 10.086 -22.469 -21.062 1 98.06 157 GLU B C 1
ATOM 4211 O O . GLU B 1 157 ? 9.992 -23.031 -22.156 1 98.06 157 GLU B O 1
ATOM 4216 N N . PRO B 1 158 ? 10.227 -21.188 -20.922 1 98.19 158 PRO B N 1
ATOM 4217 C CA . PRO B 1 158 ? 10.297 -20.375 -22.141 1 98.19 158 PRO B CA 1
ATOM 4218 C C . PRO B 1 158 ? 11.602 -20.594 -22.906 1 98.19 158 PRO B C 1
ATOM 4220 O O . PRO B 1 158 ? 12.609 -21 -22.328 1 98.19 158 PRO B O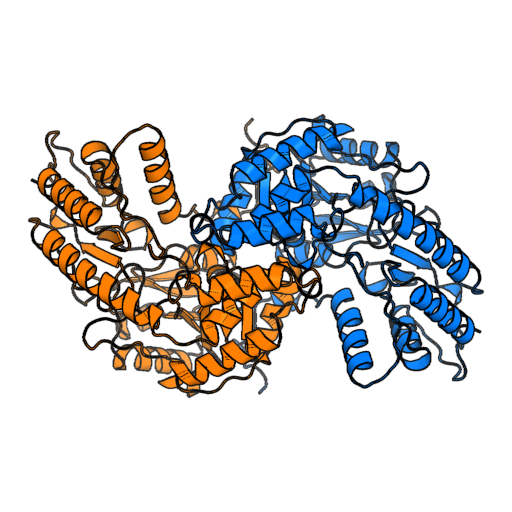 1
ATOM 4223 N N . SER B 1 159 ? 11.586 -20.328 -24.234 1 97.62 159 SER B N 1
ATOM 4224 C CA . SER B 1 159 ? 12.797 -20.359 -25.047 1 97.62 159 SER B CA 1
ATOM 4225 C C . SER B 1 159 ? 13.289 -18.953 -25.344 1 97.62 159 SER B C 1
ATOM 4227 O O . SER B 1 159 ? 12.492 -18.031 -25.516 1 97.62 159 SER B O 1
ATOM 4229 N N . LEU B 1 160 ? 14.562 -18.875 -25.453 1 98.06 160 LEU B N 1
ATOM 4230 C CA . LEU B 1 160 ? 15.156 -17.578 -25.766 1 98.06 160 LEU B CA 1
ATOM 4231 C C . LEU B 1 160 ? 14.695 -17.094 -27.141 1 98.06 160 LEU B C 1
ATOM 4233 O O . LEU B 1 160 ? 14.539 -15.883 -27.344 1 98.06 160 LEU B O 1
ATOM 4237 N N . GLU B 1 161 ? 14.555 -18.016 -28.031 1 98.31 161 GLU B N 1
ATOM 4238 C CA . GLU B 1 161 ? 14.102 -17.688 -29.375 1 98.31 161 GLU B CA 1
ATOM 4239 C C . GLU B 1 161 ? 12.719 -17.031 -29.344 1 98.31 161 GLU B C 1
ATOM 4241 O O . GLU B 1 161 ? 12.492 -16.016 -30.016 1 98.31 161 GLU B O 1
ATOM 4246 N N . ALA B 1 162 ? 11.805 -17.578 -28.594 1 98.5 162 ALA B N 1
ATOM 4247 C CA . ALA B 1 162 ? 10.461 -17.016 -28.469 1 98.5 162 ALA B CA 1
ATOM 4248 C C . ALA B 1 162 ? 10.484 -15.648 -27.797 1 98.5 162 ALA B C 1
ATOM 4250 O O . ALA B 1 162 ? 9.734 -14.75 -28.188 1 98.5 162 ALA B O 1
ATOM 4251 N N . LEU B 1 163 ? 11.352 -15.5 -26.797 1 98.75 163 LEU B N 1
ATOM 4252 C CA . LEU B 1 163 ? 11.5 -14.227 -26.109 1 98.75 163 LEU B CA 1
ATOM 4253 C C . LEU B 1 163 ? 12.047 -13.164 -27.062 1 98.75 163 LEU B C 1
ATOM 4255 O O . LEU B 1 163 ? 11.547 -12.031 -27.094 1 98.75 163 LEU B O 1
ATOM 4259 N N . GLU B 1 164 ? 13.031 -13.547 -27.812 1 98.75 164 GLU B N 1
ATOM 4260 C CA . GLU B 1 164 ? 13.602 -12.625 -28.797 1 98.75 164 GLU B CA 1
ATOM 4261 C C . GLU B 1 164 ? 12.57 -12.227 -29.844 1 98.75 164 GLU B C 1
ATOM 4263 O O . GLU B 1 164 ? 12.516 -11.062 -30.266 1 98.75 164 GLU B O 1
ATOM 4268 N N . ALA B 1 165 ? 11.805 -13.156 -30.234 1 98.75 165 ALA B N 1
ATOM 4269 C CA . ALA B 1 165 ? 10.797 -12.891 -31.25 1 98.75 165 ALA B CA 1
ATOM 4270 C C . ALA B 1 165 ? 9.766 -11.883 -30.766 1 98.75 165 ALA B C 1
ATOM 4272 O O . ALA B 1 165 ? 9.164 -11.156 -31.562 1 98.75 165 ALA B O 1
ATOM 4273 N N . ALA B 1 166 ? 9.586 -11.781 -29.469 1 98.75 166 ALA B N 1
ATOM 4274 C CA . ALA B 1 166 ? 8.586 -10.891 -28.875 1 98.75 166 ALA B CA 1
ATOM 4275 C C . ALA B 1 166 ? 9.172 -9.508 -28.609 1 98.75 166 ALA B C 1
ATOM 4277 O O . ALA B 1 166 ? 8.438 -8.547 -28.375 1 98.75 166 ALA B O 1
ATOM 4278 N N . ARG B 1 167 ? 10.484 -9.352 -28.656 1 98.75 167 ARG B N 1
ATOM 4279 C CA . ARG B 1 167 ? 11.156 -8.102 -28.328 1 98.75 167 ARG B CA 1
ATOM 4280 C C . ARG B 1 167 ? 10.938 -7.055 -29.422 1 98.75 167 ARG B C 1
ATOM 4282 O O . ARG B 1 167 ? 11 -7.367 -30.609 1 98.75 167 ARG B O 1
ATOM 4289 N N . THR B 1 168 ? 10.625 -5.902 -29.078 1 98.62 168 THR B N 1
ATOM 4290 C CA . THR B 1 168 ? 10.555 -4.734 -29.953 1 98.62 168 THR B CA 1
ATOM 4291 C C . THR B 1 168 ? 11.383 -3.584 -29.391 1 98.62 168 THR B C 1
ATOM 4293 O O . THR B 1 168 ? 12.031 -3.732 -28.344 1 98.62 168 THR B O 1
ATOM 4296 N N . GLU B 1 169 ? 11.344 -2.469 -30.062 1 97.5 169 GLU B N 1
ATOM 4297 C CA . GLU B 1 169 ? 12.047 -1.282 -29.594 1 97.5 169 GLU B CA 1
ATOM 4298 C C . GLU B 1 169 ? 11.383 -0.718 -28.328 1 97.5 169 GLU B C 1
ATOM 4300 O O . GLU B 1 169 ? 11.992 0.066 -27.609 1 97.5 169 GLU B O 1
ATOM 4305 N N . ARG B 1 170 ? 10.18 -1.186 -28.016 1 98.06 170 ARG B N 1
ATOM 4306 C CA . ARG B 1 170 ? 9.43 -0.668 -26.875 1 98.06 170 ARG B CA 1
ATOM 4307 C C . ARG B 1 170 ? 9.586 -1.574 -25.656 1 98.06 170 ARG B C 1
ATOM 4309 O O . ARG B 1 170 ? 9.102 -1.254 -24.578 1 98.06 170 ARG B O 1
ATOM 4316 N N . THR B 1 171 ? 10.297 -2.693 -25.812 1 98.75 171 THR B N 1
ATOM 4317 C CA . THR B 1 171 ? 10.484 -3.609 -24.703 1 98.75 171 THR B CA 1
ATOM 4318 C C . THR B 1 171 ? 11.344 -2.971 -23.609 1 98.75 171 THR B C 1
ATOM 4320 O O . THR B 1 171 ? 12.5 -2.607 -23.859 1 98.75 171 THR B O 1
ATOM 4323 N N . LYS B 1 172 ? 10.742 -2.846 -22.422 1 98.69 172 LYS B N 1
ATOM 4324 C CA . LYS B 1 172 ? 11.398 -2.168 -21.312 1 98.69 172 LYS B CA 1
ATOM 4325 C C . LYS B 1 172 ? 11.852 -3.168 -20.25 1 98.69 172 LYS B C 1
ATOM 4327 O O . LYS B 1 172 ? 12.867 -2.953 -19.578 1 98.69 172 LYS B O 1
ATOM 4332 N N . ALA B 1 173 ? 11.133 -4.23 -20.094 1 98.88 173 ALA B N 1
ATOM 4333 C CA . ALA B 1 173 ? 11.422 -5.164 -19 1 98.88 173 ALA B CA 1
ATOM 4334 C C . ALA B 1 173 ? 10.953 -6.574 -19.359 1 98.88 173 ALA B C 1
ATOM 4336 O O . ALA B 1 173 ? 10.164 -6.758 -20.297 1 98.88 173 ALA B O 1
ATOM 4337 N N . ILE B 1 174 ? 11.445 -7.562 -18.625 1 98.94 174 ILE B N 1
ATOM 4338 C CA . ILE B 1 174 ? 10.984 -8.945 -18.656 1 98.94 174 ILE B CA 1
ATOM 4339 C C . ILE B 1 174 ? 10.758 -9.445 -17.234 1 98.94 174 ILE B C 1
ATOM 4341 O O . ILE B 1 174 ? 11.492 -9.078 -16.312 1 98.94 174 ILE B O 1
ATOM 4345 N N . ILE B 1 175 ? 9.734 -10.25 -17 1 98.94 175 ILE B N 1
ATOM 4346 C CA . ILE B 1 175 ? 9.469 -10.867 -15.711 1 98.94 175 ILE B CA 1
ATOM 4347 C C . ILE B 1 175 ? 10.039 -12.289 -15.688 1 98.94 175 ILE B C 1
ATOM 4349 O O . ILE B 1 175 ? 9.867 -13.047 -16.641 1 98.94 175 ILE B O 1
ATOM 4353 N N . VAL B 1 176 ? 10.75 -12.602 -14.664 1 98.81 176 VAL B N 1
ATOM 4354 C CA . VAL B 1 176 ? 11.25 -13.945 -14.391 1 98.81 176 VAL B CA 1
ATOM 4355 C C . VAL B 1 176 ? 10.633 -14.469 -13.094 1 98.81 176 VAL B C 1
ATOM 4357 O O . VAL B 1 176 ? 10.805 -13.867 -12.031 1 98.81 176 VAL B O 1
ATOM 4360 N N . ASN B 1 177 ? 9.883 -15.469 -13.172 1 98.69 177 ASN B N 1
ATOM 4361 C CA . ASN B 1 177 ? 9.266 -16.109 -12.023 1 98.69 177 ASN B CA 1
ATOM 4362 C C . ASN B 1 177 ? 9.5 -17.625 -12.016 1 98.69 177 ASN B C 1
ATOM 4364 O O . ASN B 1 177 ? 8.773 -18.375 -12.664 1 98.69 177 ASN B O 1
ATOM 4368 N N . SER B 1 178 ? 10.508 -18.078 -11.305 1 98.44 178 SER B N 1
ATOM 4369 C CA . SER B 1 178 ? 10.961 -19.453 -11.141 1 98.44 178 SER B CA 1
ATOM 4370 C C . SER B 1 178 ? 11.5 -19.703 -9.734 1 98.44 178 SER B C 1
ATOM 4372 O O . SER B 1 178 ? 12.547 -19.172 -9.367 1 98.44 178 SER B O 1
ATOM 4374 N N . PRO B 1 179 ? 10.789 -20.547 -8.922 1 98.38 179 PRO B N 1
ATOM 4375 C CA . PRO B 1 179 ? 9.617 -21.375 -9.25 1 98.38 179 PRO B CA 1
ATOM 4376 C C . PRO B 1 179 ? 8.414 -20.531 -9.656 1 98.38 179 PRO B C 1
ATOM 4378 O O . PRO B 1 179 ? 8.258 -19.391 -9.195 1 98.38 179 PRO B O 1
ATOM 4381 N N . ASN B 1 180 ? 7.586 -21.141 -10.477 1 98.62 180 ASN B N 1
ATOM 4382 C CA . ASN B 1 180 ? 6.566 -20.406 -11.203 1 98.62 180 ASN B CA 1
ATOM 4383 C C . ASN B 1 180 ? 5.176 -20.625 -10.609 1 98.62 180 ASN B C 1
ATOM 4385 O O . ASN B 1 180 ? 4.844 -21.734 -10.203 1 98.62 180 ASN B O 1
ATOM 4389 N N . ASN B 1 181 ? 4.391 -19.672 -10.352 1 97.81 181 ASN B N 1
ATOM 4390 C CA . ASN B 1 181 ? 2.936 -19.703 -10.258 1 97.81 181 ASN B CA 1
ATOM 4391 C C . ASN B 1 181 ? 2.283 -19.328 -11.586 1 97.81 181 ASN B C 1
ATOM 4393 O O . ASN B 1 181 ? 2.479 -18.219 -12.086 1 97.81 181 ASN B O 1
ATOM 4397 N N . PRO B 1 182 ? 1.671 -20.25 -12.172 1 97.94 182 PRO B N 1
ATOM 4398 C CA . PRO B 1 182 ? 0.845 -21.297 -11.562 1 97.94 182 PRO B CA 1
ATOM 4399 C C . PRO B 1 182 ? 1.405 -22.688 -11.789 1 97.94 182 PRO B C 1
ATOM 4401 O O . PRO B 1 182 ? 0.797 -23.688 -11.367 1 97.94 182 PRO B O 1
ATOM 4404 N N . THR B 1 183 ? 2.555 -22.875 -12.398 1 98.56 183 THR B N 1
ATOM 4405 C CA . THR B 1 183 ? 2.9 -24.172 -12.969 1 98.56 183 THR B CA 1
ATOM 4406 C C . THR B 1 183 ? 3.74 -24.984 -11.984 1 98.56 183 THR B C 1
ATOM 4408 O O . THR B 1 183 ? 3.844 -26.203 -12.109 1 98.56 183 THR B O 1
ATOM 4411 N N . GLY B 1 184 ? 4.422 -24.234 -11.125 1 98.5 184 GLY B N 1
ATOM 4412 C CA . GLY B 1 184 ? 5.379 -24.891 -10.25 1 98.5 184 GLY B CA 1
ATOM 4413 C C . GLY B 1 184 ? 6.684 -25.234 -10.945 1 98.5 184 GLY B C 1
ATOM 4414 O O . GLY B 1 184 ? 7.586 -25.812 -10.336 1 98.5 184 GLY B O 1
ATOM 4415 N N . ALA B 1 185 ? 6.84 -24.859 -12.164 1 98.44 185 ALA B N 1
ATOM 4416 C CA . ALA B 1 185 ? 8.062 -25.141 -12.906 1 98.44 185 ALA B CA 1
ATOM 4417 C C . ALA B 1 185 ? 9.25 -24.391 -12.32 1 98.44 185 ALA B C 1
ATOM 4419 O O . ALA B 1 185 ? 9.125 -23.219 -11.938 1 98.44 185 ALA B O 1
ATOM 4420 N N . VAL B 1 186 ? 10.352 -25.047 -12.18 1 98.62 186 VAL B N 1
ATOM 4421 C CA . VAL B 1 186 ? 11.656 -24.453 -11.922 1 98.62 186 VAL B CA 1
ATOM 4422 C C . VAL B 1 186 ? 12.508 -24.516 -13.188 1 98.62 186 VAL B C 1
ATOM 4424 O O . VAL B 1 186 ? 12.844 -25.594 -13.664 1 98.62 186 VAL B O 1
ATOM 4427 N N . TRP B 1 187 ? 12.75 -23.344 -13.75 1 98.62 187 TRP B N 1
ATOM 4428 C CA . TRP B 1 187 ? 13.484 -23.281 -15.008 1 98.62 187 TRP B CA 1
ATOM 4429 C C . TRP B 1 187 ? 14.93 -23.734 -14.812 1 98.62 187 TRP B C 1
ATOM 4431 O O . TRP B 1 187 ? 15.508 -23.531 -13.742 1 98.62 187 TRP B O 1
ATOM 4441 N N . LYS B 1 188 ? 15.5 -24.344 -15.828 1 98 188 LYS B N 1
ATOM 4442 C CA . LYS B 1 188 ? 16.891 -24.766 -15.789 1 98 188 LYS B CA 1
ATOM 4443 C C . LYS B 1 188 ? 17.828 -23.578 -15.609 1 98 188 LYS B C 1
ATOM 4445 O O . LYS B 1 188 ? 17.531 -22.469 -16.078 1 98 188 LYS B O 1
ATOM 4450 N N . PRO B 1 189 ? 18.938 -23.844 -14.891 1 98.12 189 PRO B N 1
ATOM 4451 C CA . PRO B 1 189 ? 19.922 -22.781 -14.734 1 98.12 189 PRO B CA 1
ATOM 4452 C C . PRO B 1 189 ? 20.328 -22.141 -16.062 1 98.12 189 PRO B C 1
ATOM 4454 O O . PRO B 1 189 ? 20.484 -20.922 -16.156 1 98.12 189 PRO B O 1
ATOM 4457 N N . GLU B 1 190 ? 20.453 -22.953 -17.109 1 98.31 190 GLU B N 1
ATOM 4458 C CA . GLU B 1 190 ? 20.859 -22.453 -18.422 1 98.31 190 GLU B CA 1
ATOM 4459 C C . GLU B 1 190 ? 19.844 -21.469 -18.984 1 98.31 190 GLU B C 1
ATOM 4461 O O . GLU B 1 190 ? 20.219 -20.484 -19.625 1 98.31 190 GLU B O 1
ATOM 4466 N N . THR B 1 191 ? 18.594 -21.766 -18.797 1 98.5 191 THR B N 1
ATOM 4467 C CA . THR B 1 191 ? 17.531 -20.891 -19.266 1 98.5 191 THR B CA 1
ATOM 4468 C C . THR B 1 191 ? 17.578 -19.531 -18.562 1 98.5 191 THR B C 1
ATOM 4470 O O . THR B 1 191 ? 17.531 -18.484 -19.203 1 98.5 191 THR B O 1
ATOM 4473 N N . VAL B 1 192 ? 17.719 -19.547 -17.219 1 98.75 192 VAL B N 1
ATOM 4474 C CA . VAL B 1 192 ? 17.75 -18.328 -16.406 1 98.75 192 VAL B CA 1
ATOM 4475 C C . VAL B 1 192 ? 18.969 -17.5 -16.781 1 98.75 192 VAL B C 1
ATOM 4477 O O . VAL B 1 192 ? 18.859 -16.281 -16.953 1 98.75 192 VAL B O 1
ATOM 4480 N N . GLU B 1 193 ? 20.078 -18.172 -16.938 1 98.69 193 GLU B N 1
ATOM 4481 C CA . GLU B 1 193 ? 21.297 -17.484 -17.312 1 98.69 193 GLU B CA 1
ATOM 4482 C C . GLU B 1 193 ? 21.172 -16.844 -18.703 1 98.69 193 GLU B C 1
ATOM 4484 O O . GLU B 1 193 ? 21.594 -15.711 -18.906 1 98.69 193 GLU B O 1
ATOM 4489 N N . ALA B 1 194 ? 20.625 -17.609 -19.625 1 98.75 194 ALA B N 1
ATOM 4490 C CA . ALA B 1 194 ? 20.438 -17.109 -20.984 1 98.75 194 ALA B CA 1
ATOM 4491 C C . ALA B 1 194 ? 19.547 -15.867 -21 1 98.75 194 ALA B C 1
ATOM 4493 O O . ALA B 1 194 ? 19.812 -14.906 -21.734 1 98.75 194 ALA B O 1
ATOM 4494 N N . ILE B 1 195 ? 18.5 -15.875 -20.234 1 98.88 195 ILE B N 1
ATOM 4495 C CA . ILE B 1 195 ? 17.594 -14.734 -20.141 1 98.88 195 ILE B CA 1
ATOM 4496 C C . ILE B 1 195 ? 18.328 -13.523 -19.578 1 98.88 195 ILE B C 1
ATOM 4498 O O . ILE B 1 195 ? 18.188 -12.406 -20.078 1 98.88 195 ILE B O 1
ATOM 4502 N N . GLY B 1 196 ? 19.109 -13.75 -18.469 1 98.81 196 GLY B N 1
ATOM 4503 C CA . GLY B 1 196 ? 19.891 -12.68 -17.891 1 98.81 196 GLY B CA 1
ATOM 4504 C C . GLY B 1 196 ? 20.844 -12.023 -18.875 1 98.81 196 GLY B C 1
ATOM 4505 O O . GLY B 1 196 ? 20.891 -10.797 -18.984 1 98.81 196 GLY B O 1
ATOM 4506 N N . ARG B 1 197 ? 21.562 -12.828 -19.641 1 98.81 197 ARG B N 1
ATOM 4507 C CA . ARG B 1 197 ? 22.531 -12.32 -20.609 1 98.81 197 ARG B CA 1
ATOM 4508 C C . ARG B 1 197 ? 21.828 -11.602 -21.766 1 98.81 197 ARG B C 1
ATOM 4510 O O . ARG B 1 197 ? 22.297 -10.57 -22.234 1 98.81 197 ARG B O 1
ATOM 4517 N N . TRP B 1 198 ? 20.75 -12.211 -22.172 1 98.81 198 TRP B N 1
ATOM 4518 C CA . TRP B 1 198 ? 19.922 -11.602 -23.203 1 98.81 198 TRP B CA 1
ATOM 4519 C C . TRP B 1 198 ? 19.438 -10.227 -22.781 1 98.81 198 TRP B C 1
ATOM 4521 O O . TRP B 1 198 ? 19.484 -9.273 -23.562 1 98.81 198 TRP B O 1
ATOM 4531 N N . ALA B 1 199 ? 19 -10.094 -21.547 1 98.75 199 ALA B N 1
ATOM 4532 C CA . ALA B 1 199 ? 18.516 -8.812 -21.031 1 98.75 199 ALA B CA 1
ATOM 4533 C C . ALA B 1 199 ? 19.641 -7.781 -20.984 1 98.75 199 ALA B C 1
ATOM 4535 O O . ALA B 1 199 ? 19.422 -6.605 -21.297 1 98.75 199 ALA B O 1
ATOM 4536 N N . VAL B 1 200 ? 20.828 -8.195 -20.547 1 98.56 200 VAL B N 1
ATOM 4537 C CA . VAL B 1 200 ? 21.984 -7.305 -20.5 1 98.56 200 VAL B CA 1
ATOM 4538 C C . VAL B 1 200 ? 22.312 -6.812 -21.906 1 98.56 200 VAL B C 1
ATOM 4540 O O . VAL B 1 200 ? 22.484 -5.613 -22.125 1 98.56 200 VAL B O 1
ATOM 4543 N N . GLU B 1 201 ? 22.328 -7.754 -22.812 1 98.38 201 GLU B N 1
ATOM 4544 C CA . GLU B 1 201 ? 22.672 -7.441 -24.203 1 98.38 201 GLU B CA 1
ATOM 4545 C C . GLU B 1 201 ? 21.703 -6.418 -24.797 1 98.38 201 GLU B C 1
ATOM 4547 O O . GLU B 1 201 ? 22.109 -5.543 -25.562 1 98.38 201 GLU B O 1
ATOM 4552 N N . HIS B 1 202 ? 20.469 -6.469 -24.422 1 98.44 202 HIS B N 1
ATOM 4553 C CA . HIS B 1 202 ? 19.453 -5.688 -25.109 1 98.44 202 HIS B CA 1
ATOM 4554 C C . HIS B 1 202 ? 18.969 -4.535 -24.25 1 98.44 202 HIS B C 1
ATOM 4556 O O . HIS B 1 202 ? 18 -3.852 -24.609 1 98.44 202 HIS B O 1
ATOM 4562 N N . HIS B 1 203 ? 19.609 -4.352 -23.125 1 98.12 203 HIS B N 1
ATOM 4563 C CA . HIS B 1 203 ? 19.266 -3.24 -22.234 1 98.12 203 HIS B CA 1
ATOM 4564 C C . HIS B 1 203 ? 17.812 -3.328 -21.781 1 98.12 203 HIS B C 1
ATOM 4566 O O . HIS B 1 203 ? 17.062 -2.361 -21.906 1 98.12 203 HIS B O 1
ATOM 4572 N N . ILE B 1 204 ? 17.469 -4.438 -21.188 1 98.62 204 ILE B N 1
ATOM 4573 C CA . ILE B 1 204 ? 16.125 -4.727 -20.703 1 98.62 204 ILE B CA 1
ATOM 4574 C C . ILE B 1 204 ? 16.172 -4.957 -19.203 1 98.62 204 ILE B C 1
ATOM 4576 O O . ILE B 1 204 ? 17 -5.723 -18.703 1 98.62 204 ILE B O 1
ATOM 4580 N N . TRP B 1 205 ? 15.32 -4.258 -18.422 1 98.88 205 TRP B N 1
ATOM 4581 C CA . TRP B 1 205 ? 15.195 -4.496 -16.984 1 98.88 205 TRP B CA 1
ATOM 4582 C C . TRP B 1 205 ? 14.695 -5.906 -16.719 1 98.88 205 TRP B C 1
ATOM 4584 O O . TRP B 1 205 ? 13.859 -6.434 -17.453 1 98.88 205 TRP B O 1
ATOM 4594 N N . ILE B 1 206 ? 15.227 -6.547 -15.68 1 98.94 206 ILE B N 1
ATOM 4595 C CA . ILE B 1 206 ? 14.758 -7.855 -15.234 1 98.94 206 ILE B CA 1
ATOM 4596 C C . ILE B 1 206 ? 13.992 -7.715 -13.922 1 98.94 206 ILE B C 1
ATOM 4598 O O . ILE B 1 206 ? 14.531 -7.195 -12.938 1 98.94 206 ILE B O 1
ATOM 4602 N N . ILE B 1 207 ? 12.781 -8.102 -13.891 1 98.88 207 ILE B N 1
ATOM 4603 C CA . ILE B 1 207 ? 12 -8.25 -12.672 1 98.88 207 ILE B CA 1
ATOM 4604 C C . ILE B 1 207 ? 11.961 -9.719 -12.25 1 98.88 207 ILE B C 1
ATOM 4606 O O . ILE B 1 207 ? 11.188 -10.5 -12.805 1 98.88 207 ILE B O 1
ATOM 4610 N N . SER B 1 208 ? 12.727 -10.062 -11.305 1 98.88 208 SER B N 1
ATOM 4611 C CA . SER B 1 208 ? 12.789 -11.438 -10.812 1 98.88 208 SER B CA 1
ATOM 4612 C C . SER B 1 208 ? 11.93 -11.625 -9.57 1 98.88 208 SER B C 1
ATOM 4614 O O . SER B 1 208 ? 12.281 -11.148 -8.492 1 98.88 208 SER B O 1
ATOM 4616 N N . ASP B 1 209 ? 10.82 -12.25 -9.703 1 98.81 209 ASP B N 1
ATOM 4617 C CA . ASP B 1 209 ? 9.961 -12.602 -8.578 1 98.81 209 ASP B CA 1
ATOM 4618 C C . ASP B 1 209 ? 10.367 -13.938 -7.965 1 98.81 209 ASP B C 1
ATOM 4620 O O . ASP B 1 209 ? 10.117 -14.992 -8.547 1 98.81 209 ASP B O 1
ATOM 4624 N N . GLU B 1 210 ? 10.914 -13.891 -6.773 1 98.81 210 GLU B N 1
ATOM 4625 C CA . GLU B 1 210 ? 11.531 -15.062 -6.164 1 98.81 210 GLU B CA 1
ATOM 4626 C C . GLU B 1 210 ? 10.773 -15.5 -4.914 1 98.81 210 GLU B C 1
ATOM 4628 O O . GLU B 1 210 ? 11.367 -16.016 -3.969 1 98.81 210 GLU B O 1
ATOM 4633 N N . ILE B 1 211 ? 9.492 -15.273 -4.887 1 98.62 211 ILE B N 1
ATOM 4634 C CA . ILE B 1 211 ? 8.633 -15.461 -3.719 1 98.62 211 ILE B CA 1
ATOM 4635 C C . ILE B 1 211 ? 8.609 -16.938 -3.326 1 98.62 211 ILE B C 1
ATOM 4637 O O . ILE B 1 211 ? 8.391 -17.266 -2.158 1 98.62 211 ILE B O 1
ATOM 4641 N N . TYR B 1 212 ? 8.898 -17.891 -4.242 1 98.44 212 TYR B N 1
ATOM 4642 C CA . TYR B 1 212 ? 8.82 -19.328 -3.982 1 98.44 212 TYR B CA 1
ATOM 4643 C C . TYR B 1 212 ? 10.211 -19.938 -3.867 1 98.44 212 TYR B C 1
ATOM 4645 O O . TYR B 1 212 ? 10.375 -21.156 -3.975 1 98.44 212 TYR B O 1
ATOM 4653 N N . GLU B 1 213 ? 11.219 -19.156 -3.598 1 98.25 213 GLU B N 1
ATOM 4654 C CA . GLU B 1 213 ? 12.633 -19.516 -3.723 1 98.25 213 GLU B CA 1
ATOM 4655 C C . GLU B 1 213 ? 12.961 -20.75 -2.893 1 98.25 213 GLU B C 1
ATOM 4657 O O . GLU B 1 213 ? 13.844 -21.531 -3.252 1 98.25 213 GLU B O 1
ATOM 4662 N N . HIS B 1 214 ? 12.25 -21.016 -1.834 1 97.44 214 HIS B N 1
ATOM 4663 C CA . HIS B 1 214 ? 12.617 -22.094 -0.926 1 97.44 214 HIS B CA 1
ATOM 4664 C C . HIS B 1 214 ? 11.688 -23.297 -1.092 1 97.44 214 HIS B C 1
ATOM 4666 O O . HIS B 1 214 ? 11.82 -24.297 -0.38 1 97.44 214 HIS B O 1
ATOM 4672 N N . LEU B 1 215 ? 10.75 -23.219 -1.968 1 97.44 215 LEU B N 1
ATOM 4673 C CA . LEU B 1 215 ? 9.805 -24.312 -2.207 1 97.44 215 LEU B CA 1
ATOM 4674 C C . LEU B 1 215 ? 10.188 -25.094 -3.463 1 97.44 215 LEU B C 1
ATOM 4676 O O . LEU B 1 215 ? 9.562 -24.922 -4.512 1 97.44 215 LEU B O 1
ATOM 4680 N N . ASN B 1 216 ? 11.195 -25.891 -3.314 1 97.88 216 ASN B N 1
ATOM 4681 C CA . ASN B 1 216 ? 11.727 -26.734 -4.371 1 97.88 216 ASN B CA 1
ATOM 4682 C C . ASN B 1 216 ? 11.594 -28.219 -4.016 1 97.88 216 ASN B C 1
ATOM 4684 O O . ASN B 1 216 ? 11.664 -28.594 -2.842 1 97.88 216 ASN B O 1
ATOM 4688 N N . TYR B 1 217 ? 11.398 -28.984 -4.965 1 98 217 TYR B N 1
ATOM 4689 C CA . TYR B 1 217 ? 11.258 -30.438 -4.785 1 98 217 TYR B CA 1
ATOM 4690 C C . TYR B 1 217 ? 12.266 -31.188 -5.645 1 98 217 TYR B C 1
ATOM 4692 O O . TYR B 1 217 ? 12.828 -30.625 -6.59 1 98 217 TYR B O 1
ATOM 4700 N N . ASP B 1 218 ? 12.469 -32.469 -5.156 1 96.25 218 ASP B N 1
ATOM 4701 C CA . ASP B 1 218 ? 13.398 -33.344 -5.867 1 96.25 218 ASP B CA 1
ATOM 4702 C C . ASP B 1 218 ? 14.781 -32.688 -5.977 1 96.25 218 ASP B C 1
ATOM 4704 O O . ASP B 1 218 ? 15.344 -32.25 -4.973 1 96.25 218 ASP B O 1
ATOM 4708 N N . ASP B 1 219 ? 15.359 -32.531 -7.113 1 94.38 219 ASP B N 1
ATOM 4709 C CA . ASP B 1 219 ? 16.719 -32.031 -7.258 1 94.38 219 ASP B CA 1
ATOM 4710 C C . ASP B 1 219 ? 16.703 -30.609 -7.84 1 94.38 219 ASP B C 1
ATOM 4712 O O . ASP B 1 219 ? 17.766 -30.047 -8.164 1 94.38 219 ASP B O 1
ATOM 4716 N N . ALA B 1 220 ? 15.492 -30.109 -7.902 1 96.81 220 ALA B N 1
ATOM 4717 C CA . ALA B 1 220 ? 15.406 -28.75 -8.438 1 96.81 220 ALA B CA 1
ATOM 4718 C C . ALA B 1 220 ? 15.922 -27.734 -7.426 1 96.81 220 ALA B C 1
ATOM 4720 O O . ALA B 1 220 ? 15.812 -27.938 -6.215 1 96.81 220 ALA B O 1
ATOM 4721 N N . ARG B 1 221 ? 16.562 -26.688 -7.934 1 96.69 221 ARG B N 1
ATOM 4722 C CA . ARG B 1 221 ? 17.031 -25.547 -7.145 1 96.69 221 ARG B CA 1
ATOM 4723 C C . ARG B 1 221 ? 16.719 -24.234 -7.844 1 96.69 221 ARG B C 1
ATOM 4725 O O . ARG B 1 221 ? 16.875 -24.109 -9.062 1 96.69 221 ARG B O 1
ATOM 4732 N N . THR B 1 222 ? 16.281 -23.312 -7.035 1 97.88 222 THR B N 1
ATOM 4733 C CA . THR B 1 222 ? 16.062 -21.984 -7.578 1 97.88 222 THR B CA 1
ATOM 4734 C C . THR B 1 222 ? 17.375 -21.391 -8.086 1 97.88 222 THR B C 1
ATOM 4736 O O . THR B 1 222 ? 18.375 -21.375 -7.367 1 97.88 222 THR B O 1
ATOM 4739 N N . THR B 1 223 ? 17.406 -21 -9.344 1 98.62 223 THR B N 1
ATOM 4740 C CA . THR B 1 223 ? 18.516 -20.234 -9.891 1 98.62 223 THR B CA 1
ATOM 4741 C C . THR B 1 223 ? 18.281 -18.734 -9.719 1 98.62 223 THR B C 1
ATOM 4743 O O . THR B 1 223 ? 17.328 -18.188 -10.266 1 98.62 223 THR B O 1
ATOM 4746 N N . TYR B 1 224 ? 19.094 -18.125 -8.906 1 98.75 224 TYR B N 1
ATOM 4747 C CA . TYR B 1 224 ? 19.016 -16.672 -8.711 1 98.75 224 TYR B CA 1
ATOM 4748 C C . TYR B 1 224 ? 19.719 -15.938 -9.836 1 98.75 224 TYR B C 1
ATOM 4750 O O . TYR B 1 224 ? 20.938 -16.016 -9.977 1 98.75 224 TYR B O 1
ATOM 4758 N N . ILE B 1 225 ? 18.984 -15.219 -10.586 1 98.81 225 ILE B N 1
ATOM 4759 C CA . ILE B 1 225 ? 19.484 -14.625 -11.82 1 98.81 225 ILE B CA 1
ATOM 4760 C C . ILE B 1 225 ? 20.609 -13.648 -11.5 1 98.81 225 ILE B C 1
ATOM 4762 O O . ILE B 1 225 ? 21.578 -13.531 -12.258 1 98.81 225 ILE B O 1
ATOM 4766 N N . GLY B 1 226 ? 20.547 -12.906 -10.336 1 98.62 226 GLY B N 1
ATOM 4767 C CA . GLY B 1 226 ? 21.594 -11.984 -9.938 1 98.62 226 GLY B CA 1
ATOM 4768 C C . GLY B 1 226 ? 22.906 -12.664 -9.602 1 98.62 226 GLY B C 1
ATOM 4769 O O . GLY B 1 226 ? 23.969 -12.055 -9.711 1 98.62 226 GLY B O 1
ATOM 4770 N N . ALA B 1 227 ? 22.797 -13.875 -9.164 1 98.62 227 ALA B N 1
ATOM 4771 C CA . ALA B 1 227 ? 24 -14.664 -8.898 1 98.62 227 ALA B CA 1
ATOM 4772 C C . ALA B 1 227 ? 24.531 -15.297 -10.18 1 98.62 227 ALA B C 1
ATOM 4774 O O . ALA B 1 227 ? 25.75 -15.336 -10.398 1 98.62 227 ALA B O 1
ATOM 4775 N N . ALA B 1 228 ? 23.641 -15.773 -11.047 1 98.56 228 ALA B N 1
ATOM 4776 C CA . ALA B 1 228 ? 24 -16.469 -12.273 1 98.56 228 ALA B CA 1
ATOM 4777 C C . ALA B 1 228 ? 24.594 -15.516 -13.305 1 98.56 228 ALA B C 1
ATOM 4779 O O . ALA B 1 228 ? 25.469 -15.898 -14.094 1 98.56 228 ALA B O 1
ATOM 4780 N N . VAL B 1 229 ? 24.109 -14.305 -13.312 1 98.69 229 VAL B N 1
ATOM 4781 C CA . VAL B 1 229 ? 24.562 -13.273 -14.242 1 98.69 229 VAL B CA 1
ATOM 4782 C C . VAL B 1 229 ? 24.844 -11.977 -13.484 1 98.69 229 VAL B C 1
ATOM 4784 O O . VAL B 1 229 ? 24.078 -11.023 -13.57 1 98.69 229 VAL B O 1
ATOM 4787 N N . PRO B 1 230 ? 25.984 -11.867 -12.836 1 98.5 230 PRO B N 1
ATOM 4788 C CA . PRO B 1 230 ? 26.297 -10.688 -12.023 1 98.5 230 PRO B CA 1
ATOM 4789 C C . PRO B 1 230 ? 26.188 -9.383 -12.805 1 98.5 230 PRO B C 1
ATOM 4791 O O . PRO B 1 230 ? 25.844 -8.344 -12.242 1 98.5 230 PRO B O 1
ATOM 4794 N N . GLU B 1 231 ? 26.359 -9.445 -14.109 1 98.06 231 GLU B N 1
ATOM 4795 C CA . GLU B 1 231 ? 26.344 -8.258 -14.969 1 98.06 231 GLU B CA 1
ATOM 4796 C C . GLU B 1 231 ? 24.969 -7.617 -15.008 1 98.06 231 GLU B C 1
ATOM 4798 O O . GLU B 1 231 ? 24.828 -6.449 -15.367 1 98.06 231 GLU B O 1
ATOM 4803 N N . CYS B 1 232 ? 23.953 -8.383 -14.594 1 98.31 232 CYS B N 1
ATOM 4804 C CA . CYS B 1 232 ? 22.594 -7.852 -14.742 1 98.31 232 CYS B CA 1
ATOM 4805 C C . CYS B 1 232 ? 22.141 -7.145 -13.469 1 98.31 232 CYS B C 1
ATOM 4807 O O . CYS B 1 232 ? 21.047 -6.578 -13.43 1 98.31 232 CYS B O 1
ATOM 4809 N N . ARG B 1 233 ? 23 -7.059 -12.422 1 98.12 233 ARG B N 1
ATOM 4810 C CA . ARG B 1 233 ? 22.562 -6.598 -11.102 1 98.12 233 ARG B CA 1
ATOM 4811 C C . ARG B 1 233 ? 22.219 -5.113 -11.133 1 98.12 233 ARG B C 1
ATOM 4813 O O . ARG B 1 233 ? 21.391 -4.652 -10.344 1 98.12 233 ARG B O 1
ATOM 4820 N N . ASP B 1 234 ? 22.719 -4.355 -12.078 1 97.06 234 ASP B N 1
ATOM 4821 C CA . ASP B 1 234 ? 22.422 -2.93 -12.18 1 97.06 234 ASP B CA 1
ATOM 4822 C C . ASP B 1 234 ? 21.109 -2.697 -12.938 1 97.06 234 ASP B C 1
ATOM 4824 O O . ASP B 1 234 ? 20.656 -1.559 -13.07 1 97.06 234 ASP B O 1
ATOM 4828 N N . GLN B 1 235 ? 20.516 -3.73 -13.516 1 98.44 235 GLN B N 1
ATOM 4829 C CA . GLN B 1 235 ? 19.234 -3.652 -14.195 1 98.44 235 GLN B CA 1
ATOM 4830 C C . GLN B 1 235 ? 18.266 -4.719 -13.672 1 98.44 235 GLN B C 1
ATOM 4832 O O . GLN B 1 235 ? 17.344 -5.137 -14.383 1 98.44 235 GLN B O 1
ATOM 4837 N N . LEU B 1 236 ? 18.484 -5.145 -12.422 1 98.75 236 LEU B N 1
ATOM 4838 C CA . LEU B 1 236 ? 17.719 -6.227 -11.805 1 98.75 236 LEU B CA 1
ATOM 4839 C C . LEU B 1 236 ? 16.922 -5.715 -10.617 1 98.75 236 LEU B C 1
ATOM 4841 O O . LEU B 1 236 ? 17.453 -5.012 -9.758 1 98.75 236 LEU B O 1
ATOM 4845 N N . LEU B 1 237 ? 15.656 -5.961 -10.594 1 98.94 237 LEU B N 1
ATOM 4846 C CA . LEU B 1 237 ? 14.805 -5.844 -9.414 1 98.94 237 LEU B CA 1
ATOM 4847 C C . LEU B 1 237 ? 14.367 -7.219 -8.922 1 98.94 237 LEU B C 1
ATOM 4849 O O . LEU B 1 237 ? 13.742 -7.98 -9.672 1 98.94 237 LEU B O 1
ATOM 4853 N N . VAL B 1 238 ? 14.719 -7.574 -7.691 1 98.94 238 VAL B N 1
ATOM 4854 C CA . VAL B 1 238 ? 14.305 -8.828 -7.07 1 98.94 238 VAL B CA 1
ATOM 4855 C C . VAL B 1 238 ? 13.125 -8.57 -6.133 1 98.94 238 VAL B C 1
ATOM 4857 O O . VAL B 1 238 ? 13.211 -7.723 -5.242 1 98.94 238 VAL B O 1
ATOM 4860 N N . LEU B 1 239 ? 12.055 -9.234 -6.371 1 98.88 239 LEU B N 1
ATOM 4861 C CA . LEU B 1 239 ? 10.859 -9.148 -5.539 1 98.88 239 LEU B CA 1
ATOM 4862 C C . LEU B 1 239 ? 10.68 -10.414 -4.719 1 98.88 239 LEU B C 1
ATOM 4864 O O . LEU B 1 239 ? 10.914 -11.523 -5.215 1 98.88 239 LEU B O 1
ATOM 4868 N N . ASN B 1 240 ? 10.359 -10.281 -3.479 1 98.88 240 ASN B N 1
ATOM 4869 C CA . ASN B 1 240 ? 10.195 -11.398 -2.555 1 98.88 240 ASN B CA 1
ATOM 4870 C C . ASN B 1 240 ? 9.344 -11.008 -1.346 1 98.88 240 ASN B C 1
ATOM 4872 O O . ASN B 1 240 ? 8.703 -9.953 -1.349 1 98.88 240 ASN B O 1
ATOM 4876 N N . GLY B 1 241 ? 9.219 -11.891 -0.383 1 98.75 241 GLY B N 1
ATOM 4877 C CA . GLY B 1 241 ? 8.414 -11.633 0.803 1 98.75 241 GLY B CA 1
ATOM 4878 C C . GLY B 1 241 ? 8.297 -12.836 1.716 1 98.75 241 GLY B C 1
ATOM 4879 O O . GLY B 1 241 ? 8.938 -13.859 1.485 1 98.75 241 GLY B O 1
ATOM 4880 N N . VAL B 1 242 ? 7.457 -12.695 2.729 1 98.75 242 VAL B N 1
ATOM 4881 C CA . VAL B 1 242 ? 7.398 -13.727 3.758 1 98.75 242 VAL B CA 1
ATOM 4882 C C . VAL B 1 242 ? 6.129 -14.562 3.584 1 98.75 242 VAL B C 1
ATOM 4884 O O . VAL B 1 242 ? 5.926 -15.547 4.293 1 98.75 242 VAL B O 1
ATOM 4887 N N . ALA B 1 243 ? 5.316 -14.258 2.637 1 98.31 243 ALA B N 1
ATOM 4888 C CA . ALA B 1 243 ? 3.971 -14.812 2.529 1 98.31 243 ALA B CA 1
ATOM 4889 C C . ALA B 1 243 ? 4.016 -16.312 2.273 1 98.31 243 ALA B C 1
ATOM 4891 O O . ALA B 1 243 ? 3.172 -17.062 2.77 1 98.31 243 ALA B O 1
ATOM 4892 N N . LYS B 1 244 ? 4.98 -16.75 1.456 1 98.12 244 LYS B N 1
ATOM 4893 C CA . LYS B 1 244 ? 4.969 -18.141 0.983 1 98.12 244 LYS B CA 1
ATOM 4894 C C . LYS B 1 244 ? 5.98 -18.984 1.747 1 98.12 244 LYS B C 1
ATOM 4896 O O . LYS B 1 244 ? 5.609 -19.969 2.4 1 98.12 244 LYS B O 1
ATOM 4901 N N . THR B 1 245 ? 7.211 -18.516 1.797 1 97.56 245 THR B N 1
ATOM 4902 C CA . THR B 1 245 ? 8.281 -19.25 2.457 1 97.56 245 THR B CA 1
ATOM 4903 C C . THR B 1 245 ? 7.953 -19.469 3.93 1 97.56 245 THR B C 1
ATOM 4905 O O . THR B 1 245 ? 8.148 -20.578 4.449 1 97.56 245 THR B O 1
ATOM 4908 N N . TYR B 1 246 ? 7.395 -18.516 4.602 1 97.88 246 TYR B N 1
ATOM 4909 C CA . TYR B 1 246 ? 7.262 -18.578 6.055 1 97.88 246 TYR B CA 1
ATOM 4910 C C . TYR B 1 246 ? 5.801 -18.703 6.465 1 97.88 246 TYR B C 1
ATOM 4912 O O . TYR B 1 246 ? 5.465 -18.547 7.641 1 97.88 246 TYR B O 1
ATOM 4920 N N . ALA B 1 247 ? 4.891 -18.859 5.496 1 97.81 247 ALA B N 1
ATOM 4921 C CA . ALA B 1 247 ? 3.461 -18.969 5.766 1 97.81 247 ALA B CA 1
ATOM 4922 C C . ALA B 1 247 ? 2.939 -17.75 6.516 1 97.81 247 ALA B C 1
ATOM 4924 O O . ALA B 1 247 ? 2.297 -17.875 7.559 1 97.81 247 ALA B O 1
ATOM 4925 N N . MET B 1 248 ? 3.24 -16.625 5.926 1 98.5 248 MET B N 1
ATOM 4926 C CA . MET B 1 248 ? 2.883 -15.352 6.555 1 98.5 248 MET B CA 1
ATOM 4927 C C . MET B 1 248 ? 2.107 -14.461 5.59 1 98.5 248 MET B C 1
ATOM 4929 O O . MET B 1 248 ? 2.434 -13.289 5.422 1 98.5 248 MET B O 1
ATOM 4933 N N . PRO B 1 249 ? 1.101 -15.016 4.879 1 97.56 249 PRO B N 1
ATOM 4934 C CA . PRO B 1 249 ? 0.431 -14.172 3.879 1 97.56 249 PRO B CA 1
ATOM 4935 C C . PRO B 1 249 ? -0.341 -13.016 4.504 1 97.56 249 PRO B C 1
ATOM 4937 O O . PRO B 1 249 ? -0.322 -11.898 3.975 1 97.56 249 PRO B O 1
ATOM 4940 N N . GLY B 1 250 ? -0.995 -13.188 5.672 1 97.69 250 GLY B N 1
ATOM 4941 C CA . GLY B 1 250 ? -1.839 -12.18 6.281 1 97.69 250 GLY B CA 1
ATOM 4942 C C . GLY B 1 250 ? -1.051 -11.086 6.98 1 97.69 250 GLY B C 1
ATOM 4943 O O . GLY B 1 250 ? -1.62 -10.078 7.414 1 97.69 250 GLY B O 1
ATOM 4944 N N . TRP B 1 251 ? 0.291 -11.258 7.113 1 98.75 251 TRP B N 1
ATOM 4945 C CA . TRP B 1 251 ? 1.163 -10.289 7.777 1 98.75 251 TRP B CA 1
ATOM 4946 C C . TRP B 1 251 ? 1.533 -9.156 6.836 1 98.75 251 TRP B C 1
ATOM 4948 O O . TRP B 1 251 ? 1.909 -8.07 7.281 1 98.75 251 TRP B O 1
ATOM 4958 N N . ARG B 1 252 ? 1.511 -9.43 5.527 1 98.69 252 ARG B N 1
ATOM 4959 C CA . ARG B 1 252 ? 1.623 -8.461 4.445 1 98.69 252 ARG B CA 1
ATOM 4960 C C . ARG B 1 252 ? 2.98 -7.762 4.473 1 98.69 252 ARG B C 1
ATOM 4962 O O . ARG B 1 252 ? 3.055 -6.531 4.438 1 98.69 252 ARG B O 1
ATOM 4969 N N . VAL B 1 253 ? 4.051 -8.539 4.434 1 98.94 253 VAL B N 1
ATOM 4970 C CA . VAL B 1 253 ? 5.391 -7.977 4.312 1 98.94 253 VAL B CA 1
ATOM 4971 C C . VAL B 1 253 ? 6.113 -8.609 3.125 1 98.94 253 VAL B C 1
ATOM 4973 O O . VAL B 1 253 ? 6.145 -9.836 2.992 1 98.94 253 VAL B O 1
ATOM 4976 N N . GLY B 1 254 ? 6.586 -7.848 2.24 1 98.94 254 GLY B N 1
ATOM 4977 C CA . GLY B 1 254 ? 7.5 -8.18 1.157 1 98.94 254 GLY B CA 1
ATOM 4978 C C . GLY B 1 254 ? 8.594 -7.148 0.965 1 98.94 254 GLY B C 1
ATOM 4979 O O . GLY B 1 254 ? 8.828 -6.309 1.837 1 98.94 254 GLY B O 1
ATOM 4980 N N . TRP B 1 255 ? 9.328 -7.281 -0.144 1 98.94 255 TRP B N 1
ATOM 4981 C CA . TRP B 1 255 ? 10.375 -6.293 -0.384 1 98.94 255 TRP B CA 1
ATOM 4982 C C . TRP B 1 255 ? 10.82 -6.312 -1.842 1 98.94 255 TRP B C 1
ATOM 4984 O O . TRP B 1 255 ? 10.508 -7.25 -2.58 1 98.94 255 TRP B O 1
ATOM 4994 N N . MET B 1 256 ? 11.43 -5.289 -2.203 1 98.94 256 MET B N 1
ATOM 4995 C CA . MET B 1 256 ? 12.164 -5.113 -3.451 1 98.94 256 MET B CA 1
ATOM 4996 C C . MET B 1 256 ? 13.656 -4.902 -3.18 1 98.94 256 MET B C 1
ATOM 4998 O O . MET B 1 256 ? 14.023 -4.121 -2.303 1 98.94 256 MET B O 1
ATOM 5002 N N . VAL B 1 257 ? 14.5 -5.656 -3.744 1 98.94 257 VAL B N 1
ATOM 5003 C CA . VAL B 1 257 ? 15.93 -5.379 -3.824 1 98.94 257 VAL B CA 1
ATOM 5004 C C . VAL B 1 257 ? 16.281 -4.848 -5.211 1 98.94 257 VAL B C 1
ATOM 5006 O O . VAL B 1 257 ? 16.016 -5.508 -6.219 1 98.94 257 VAL B O 1
ATOM 5009 N N . ALA B 1 258 ? 16.828 -3.684 -5.336 1 98.81 258 ALA B N 1
ATOM 5010 C CA . ALA B 1 258 ? 17.062 -3.018 -6.613 1 98.81 258 ALA B CA 1
ATOM 5011 C C . ALA B 1 258 ? 18.328 -2.16 -6.555 1 98.81 258 ALA B C 1
ATOM 5013 O O . ALA B 1 258 ? 18.875 -1.92 -5.477 1 98.81 258 ALA B O 1
ATOM 5014 N N . PRO B 1 259 ? 18.844 -1.73 -7.777 1 98.25 259 PRO B N 1
ATOM 5015 C CA . PRO B 1 259 ? 19.891 -0.717 -7.746 1 98.25 259 PRO B CA 1
ATOM 5016 C C . PRO B 1 259 ? 19.516 0.495 -6.895 1 98.25 259 PRO B C 1
ATOM 5018 O O . PRO B 1 259 ? 18.344 0.859 -6.809 1 98.25 259 PRO B O 1
ATOM 5021 N N . ALA B 1 260 ? 20.5 1.085 -6.305 1 97.06 260 ALA B N 1
ATOM 5022 C CA . ALA B 1 260 ? 20.297 2.111 -5.285 1 97.06 260 ALA B CA 1
ATOM 5023 C C . ALA B 1 260 ? 19.375 3.223 -5.801 1 97.06 260 ALA B C 1
ATOM 5025 O O . ALA B 1 260 ? 18.516 3.707 -5.07 1 97.06 260 ALA B O 1
ATOM 5026 N N . GLU B 1 261 ? 19.578 3.621 -7.039 1 95.88 261 GLU B N 1
ATOM 5027 C CA . GLU B 1 261 ? 18.781 4.703 -7.605 1 95.88 261 GLU B CA 1
ATOM 5028 C C . GLU B 1 261 ? 17.312 4.293 -7.75 1 95.88 261 GLU B C 1
ATOM 5030 O O . GLU B 1 261 ? 16.422 5.109 -7.551 1 95.88 261 GLU B O 1
ATOM 5035 N N . VAL B 1 262 ? 17.094 3.043 -8.117 1 98 262 VAL B N 1
ATOM 5036 C CA . VAL B 1 262 ? 15.734 2.518 -8.25 1 98 262 VAL B CA 1
ATOM 5037 C C . VAL B 1 262 ? 15.094 2.381 -6.871 1 98 262 VAL B C 1
ATOM 5039 O O . VAL B 1 262 ? 13.914 2.711 -6.691 1 98 262 VAL B O 1
ATOM 5042 N N . ALA B 1 263 ? 15.875 1.916 -5.902 1 98.31 263 ALA B N 1
ATOM 5043 C CA . ALA B 1 263 ? 15.375 1.797 -4.531 1 98.31 263 ALA B CA 1
ATOM 5044 C C . ALA B 1 263 ? 14.977 3.16 -3.973 1 98.31 263 ALA B C 1
ATOM 5046 O O . ALA B 1 263 ? 13.977 3.279 -3.266 1 98.31 263 ALA B O 1
ATOM 5047 N N . LYS B 1 264 ? 15.75 4.148 -4.262 1 96 264 LYS B N 1
ATOM 5048 C CA . LYS B 1 264 ? 15.438 5.512 -3.838 1 96 264 LYS B CA 1
ATOM 5049 C C . LYS B 1 264 ? 14.133 5.992 -4.465 1 96 264 LYS B C 1
ATOM 5051 O O . LYS B 1 264 ? 13.312 6.621 -3.795 1 96 264 LYS B O 1
ATOM 5056 N N . ALA B 1 265 ? 13.953 5.707 -5.738 1 97.25 265 ALA B N 1
ATOM 5057 C CA . ALA B 1 265 ? 12.719 6.066 -6.434 1 97.25 265 ALA B CA 1
ATOM 5058 C C . ALA B 1 265 ? 11.523 5.332 -5.848 1 97.25 265 ALA B C 1
ATOM 5060 O O . ALA B 1 265 ? 10.438 5.91 -5.695 1 97.25 265 ALA B O 1
ATOM 5061 N N . ALA B 1 266 ? 11.742 4.082 -5.531 1 98.06 266 ALA B N 1
ATOM 5062 C CA . ALA B 1 266 ? 10.68 3.295 -4.914 1 98.06 266 ALA B CA 1
ATOM 5063 C C . ALA B 1 266 ? 10.297 3.865 -3.551 1 98.06 266 ALA B C 1
ATOM 5065 O O . ALA B 1 266 ? 9.117 3.914 -3.205 1 98.06 266 ALA B O 1
ATOM 5066 N N . THR B 1 267 ? 11.281 4.258 -2.803 1 96.5 267 THR B N 1
ATOM 5067 C CA . THR B 1 267 ? 11.047 4.875 -1.501 1 96.5 267 THR B CA 1
ATOM 5068 C C . THR B 1 267 ? 10.242 6.164 -1.648 1 96.5 267 THR B C 1
ATOM 5070 O O . THR B 1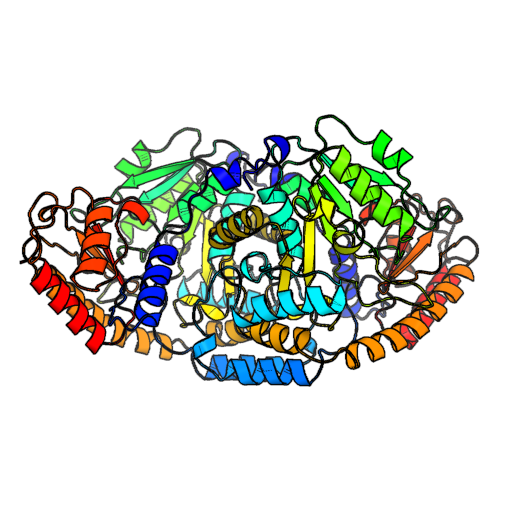 267 ? 9.32 6.418 -0.875 1 96.5 267 THR B O 1
ATOM 5073 N N . LYS B 1 268 ? 10.648 6.961 -2.621 1 95.56 268 LYS B N 1
ATOM 5074 C CA . LYS B 1 268 ? 9.938 8.203 -2.904 1 95.56 268 LYS B CA 1
ATOM 5075 C C . LYS B 1 268 ? 8.477 7.938 -3.254 1 95.56 268 LYS B C 1
ATOM 5077 O O . LYS B 1 268 ? 7.574 8.57 -2.701 1 95.56 268 LYS B O 1
ATOM 5082 N N . LEU B 1 269 ? 8.211 6.984 -4.156 1 97.62 269 LEU B N 1
ATOM 5083 C CA . LEU B 1 269 ? 6.855 6.605 -4.535 1 97.62 269 LEU B CA 1
ATOM 5084 C C . LEU B 1 269 ? 6.066 6.129 -3.316 1 97.62 269 LEU B C 1
ATOM 5086 O O . LEU B 1 269 ? 4.961 6.609 -3.064 1 97.62 269 LEU B O 1
ATOM 5090 N N . GLN B 1 270 ? 6.688 5.23 -2.568 1 96.94 270 GLN B N 1
ATOM 5091 C CA . GLN B 1 270 ? 6.027 4.645 -1.404 1 96.94 270 GLN B CA 1
ATOM 5092 C C . GLN B 1 270 ? 5.734 5.703 -0.347 1 96.94 270 GLN B C 1
ATOM 5094 O O . GLN B 1 270 ? 4.742 5.605 0.38 1 96.94 270 GLN B O 1
ATOM 5099 N N . GLY B 1 271 ? 6.559 6.695 -0.299 1 95 271 GLY B N 1
ATOM 5100 C CA . GLY B 1 271 ? 6.367 7.793 0.634 1 95 271 GLY B CA 1
ATOM 5101 C C . GLY B 1 271 ? 5.086 8.562 0.39 1 95 271 GLY B C 1
ATOM 5102 O O . GLY B 1 271 ? 4.535 9.172 1.311 1 95 271 GLY B O 1
ATOM 5103 N N . HIS B 1 272 ? 4.539 8.508 -0.804 1 96.25 272 HIS B N 1
ATOM 5104 C CA . HIS B 1 272 ? 3.305 9.203 -1.155 1 96.25 272 HIS B CA 1
ATOM 5105 C C . HIS B 1 272 ? 2.174 8.211 -1.421 1 96.25 272 HIS B C 1
ATOM 5107 O O . HIS B 1 272 ? 1.053 8.617 -1.74 1 96.25 272 HIS B O 1
ATOM 5113 N N . MET B 1 273 ? 2.477 6.934 -1.284 1 97.06 273 MET B N 1
ATOM 5114 C CA . MET B 1 273 ? 1.512 5.887 -1.609 1 97.06 273 MET B CA 1
ATOM 5115 C C . MET B 1 273 ? 0.968 5.234 -0.342 1 97.06 273 MET B C 1
ATOM 5117 O O . MET B 1 273 ? -0.245 5.199 -0.129 1 97.06 273 MET B O 1
ATOM 5121 N N . THR B 1 274 ? 1.892 4.758 0.475 1 97.5 274 THR B N 1
ATOM 5122 C CA . THR B 1 274 ? 1.461 4.035 1.667 1 97.5 274 THR B CA 1
ATOM 5123 C C . THR B 1 274 ? 2.289 4.449 2.879 1 97.5 274 THR B C 1
ATOM 5125 O O . THR B 1 274 ? 1.9 4.191 4.02 1 97.5 274 THR B O 1
ATOM 5128 N N . SER B 1 275 ? 3.469 5.113 2.678 1 95.06 275 SER B N 1
ATOM 5129 C CA . SER B 1 275 ? 4.441 5.316 3.746 1 95.06 275 SER B CA 1
ATOM 5130 C C . SER B 1 275 ? 5.004 3.988 4.242 1 95.06 275 SER B C 1
ATOM 5132 O O . SER B 1 275 ? 5.254 3.078 3.449 1 95.06 275 SER B O 1
ATOM 5134 N N . ASN B 1 276 ? 5.43 3.945 5.512 1 95.75 276 ASN B N 1
ATOM 5135 C CA . ASN B 1 276 ? 6.078 2.74 6.016 1 95.75 276 ASN B CA 1
ATOM 5136 C C . ASN B 1 276 ? 5.094 1.586 6.152 1 95.75 276 ASN B C 1
ATOM 5138 O O . ASN B 1 276 ? 3.881 1.804 6.23 1 95.75 276 ASN B O 1
ATOM 5142 N N . VAL B 1 277 ? 5.551 0.377 6.102 1 98.62 277 VAL B N 1
ATOM 5143 C CA . VAL B 1 277 ? 4.797 -0.845 6.359 1 98.62 277 VAL B CA 1
ATOM 5144 C C . VAL B 1 277 ? 4.531 -0.984 7.859 1 98.62 277 VAL B C 1
ATOM 5146 O O . VAL B 1 277 ? 5.309 -0.494 8.68 1 98.62 277 VAL B O 1
ATOM 5149 N N . ALA B 1 278 ? 3.432 -1.593 8.242 1 98.88 278 ALA B N 1
ATOM 5150 C CA . ALA B 1 278 ? 3.07 -1.752 9.648 1 98.88 278 ALA B CA 1
ATOM 5151 C C . ALA B 1 278 ? 4.242 -2.303 10.461 1 98.88 278 ALA B C 1
ATOM 5153 O O . ALA B 1 278 ? 4.859 -3.299 10.07 1 98.88 278 ALA B O 1
ATOM 5154 N N . ASN B 1 279 ? 4.539 -1.67 11.578 1 98.75 279 ASN B N 1
ATOM 5155 C CA . ASN B 1 279 ? 5.738 -1.991 12.336 1 98.75 279 ASN B CA 1
ATOM 5156 C C . ASN B 1 279 ? 5.656 -3.385 12.953 1 98.75 279 ASN B C 1
ATOM 5158 O O . ASN B 1 279 ? 6.652 -4.105 13.008 1 98.75 279 ASN B O 1
ATOM 5162 N N . ILE B 1 280 ? 4.48 -3.814 13.445 1 98.94 280 ILE B N 1
ATOM 5163 C CA . ILE B 1 280 ? 4.328 -5.137 14.047 1 98.94 280 ILE B CA 1
ATOM 5164 C C . ILE B 1 280 ? 4.625 -6.211 13 1 98.94 280 ILE B C 1
ATOM 5166 O O . ILE B 1 280 ? 5.32 -7.188 13.281 1 98.94 280 ILE B O 1
ATOM 5170 N N . SER B 1 281 ? 4.105 -6.004 11.797 1 98.94 281 SER B N 1
ATOM 5171 C CA . SER B 1 281 ? 4.375 -6.93 10.703 1 98.94 281 SER B CA 1
ATOM 5172 C C . SER B 1 281 ? 5.863 -6.984 10.375 1 98.94 281 SER B C 1
ATOM 5174 O O . SER B 1 281 ? 6.406 -8.055 10.094 1 98.94 281 SER B O 1
ATOM 5176 N N . GLN B 1 282 ? 6.523 -5.832 10.359 1 98.94 282 GLN B N 1
ATOM 5177 C CA . GLN B 1 282 ? 7.949 -5.785 10.062 1 98.94 282 GLN B CA 1
ATOM 5178 C C . GLN B 1 282 ? 8.758 -6.531 11.117 1 98.94 282 GLN B C 1
ATOM 5180 O O . GLN B 1 282 ? 9.742 -7.199 10.797 1 98.94 282 GLN B O 1
ATOM 5185 N N . ARG B 1 283 ? 8.344 -6.379 12.398 1 98.94 283 ARG B N 1
ATOM 5186 C CA . ARG B 1 283 ? 9.016 -7.105 13.477 1 98.94 283 ARG B CA 1
ATOM 5187 C C . ARG B 1 283 ? 8.852 -8.609 13.305 1 98.94 283 ARG B C 1
ATOM 5189 O O . ARG B 1 283 ? 9.797 -9.367 13.539 1 98.94 283 ARG B O 1
ATOM 5196 N N . ALA B 1 284 ? 7.668 -9.031 12.922 1 98.94 284 ALA B N 1
ATOM 5197 C CA . ALA B 1 284 ? 7.438 -10.438 12.617 1 98.94 284 ALA B CA 1
ATOM 5198 C C . ALA B 1 284 ? 8.336 -10.906 11.477 1 98.94 284 ALA B C 1
ATOM 5200 O O . ALA B 1 284 ? 8.969 -11.953 11.562 1 98.94 284 ALA B O 1
ATOM 5201 N N . ALA B 1 285 ? 8.406 -10.125 10.414 1 98.94 285 ALA B N 1
ATOM 5202 C CA . ALA B 1 285 ? 9.211 -10.469 9.25 1 98.94 285 ALA B CA 1
ATOM 5203 C C . ALA B 1 285 ? 10.695 -10.539 9.609 1 98.94 285 ALA B C 1
ATOM 5205 O O . ALA B 1 285 ? 11.422 -11.391 9.094 1 98.94 285 ALA B O 1
ATOM 5206 N N . LEU B 1 286 ? 11.125 -9.594 10.477 1 98.88 286 LEU B N 1
ATOM 5207 C CA . LEU B 1 286 ? 12.508 -9.609 10.938 1 98.88 286 LEU B CA 1
ATOM 5208 C C . LEU B 1 286 ? 12.836 -10.938 11.617 1 98.88 286 LEU B C 1
ATOM 5210 O O . LEU B 1 286 ? 13.883 -11.531 11.344 1 98.88 286 LEU B O 1
ATOM 5214 N N . ALA B 1 287 ? 11.914 -11.406 12.484 1 98.81 287 ALA B N 1
ATOM 5215 C CA . ALA B 1 287 ? 12.109 -12.688 13.164 1 98.81 287 ALA B CA 1
ATOM 5216 C C . ALA B 1 287 ? 12.156 -13.836 12.164 1 98.81 287 ALA B C 1
ATOM 5218 O O . ALA B 1 287 ? 12.945 -14.773 12.32 1 98.81 287 ALA B O 1
ATOM 5219 N N . ALA B 1 288 ? 11.352 -13.797 11.148 1 98.62 288 ALA B N 1
ATOM 5220 C CA . ALA B 1 288 ? 11.281 -14.852 10.148 1 98.62 288 ALA B CA 1
ATOM 5221 C C . ALA B 1 288 ? 12.562 -14.906 9.32 1 98.62 288 ALA B C 1
ATOM 5223 O O . ALA B 1 288 ? 13.211 -15.953 9.234 1 98.62 288 ALA B O 1
ATOM 5224 N N . VAL B 1 289 ? 12.953 -13.75 8.797 1 98.38 289 VAL B N 1
ATOM 5225 C CA . VAL B 1 289 ? 14.062 -13.664 7.844 1 98.38 289 VAL B CA 1
ATOM 5226 C C . VAL B 1 289 ? 15.383 -13.945 8.555 1 98.38 289 VAL B C 1
ATOM 5228 O O . VAL B 1 289 ? 16.312 -14.5 7.965 1 98.38 289 VAL B O 1
ATOM 5231 N N . SER B 1 290 ? 15.445 -13.602 9.812 1 98 290 SER B N 1
ATOM 5232 C CA . SER B 1 290 ? 16.672 -13.766 10.586 1 98 290 SER B CA 1
ATOM 5233 C C . SER B 1 290 ? 16.734 -15.148 11.234 1 98 290 SER B C 1
ATOM 5235 O O . SER B 1 290 ? 17.75 -15.516 11.82 1 98 290 SER B O 1
ATOM 5237 N N . GLY B 1 291 ? 15.664 -15.859 11.195 1 94.75 291 GLY B N 1
ATOM 5238 C CA . GLY B 1 291 ? 15.594 -17.141 11.875 1 94.75 291 GLY B CA 1
ATOM 5239 C C . GLY B 1 291 ? 15.992 -18.312 10.992 1 94.75 291 GLY B C 1
ATOM 5240 O O . GLY B 1 291 ? 16.344 -18.125 9.828 1 94.75 291 GLY B O 1
ATOM 5241 N N . PRO B 1 292 ? 15.961 -19.5 11.57 1 93.06 292 PRO B N 1
ATOM 5242 C CA . PRO B 1 292 ? 16.297 -20.703 10.812 1 93.06 292 PRO B CA 1
ATOM 5243 C C . PRO B 1 292 ? 15.195 -21.109 9.828 1 93.06 292 PRO B C 1
ATOM 5245 O O . PRO B 1 292 ? 14.062 -20.625 9.93 1 93.06 292 PRO B O 1
ATOM 5248 N N . LEU B 1 293 ? 15.539 -21.938 8.852 1 94.62 293 LEU B N 1
ATOM 5249 C CA . LEU B 1 293 ? 14.609 -22.344 7.801 1 94.62 293 LEU B CA 1
ATOM 5250 C C . LEU B 1 293 ? 14.062 -23.75 8.07 1 94.62 293 LEU B C 1
ATOM 5252 O O . LEU B 1 293 ? 13.43 -24.344 7.207 1 94.62 293 LEU B O 1
ATOM 5256 N N . ASP B 1 294 ? 14.219 -24.266 9.312 1 94.69 294 ASP B N 1
ATOM 5257 C CA . ASP B 1 294 ? 13.812 -25.625 9.633 1 94.69 294 ASP B CA 1
ATOM 5258 C C . ASP B 1 294 ? 12.312 -25.812 9.422 1 94.69 294 ASP B C 1
ATOM 5260 O O . ASP B 1 294 ? 11.883 -26.812 8.852 1 94.69 294 ASP B O 1
ATOM 5264 N N . GLU B 1 295 ? 11.539 -24.922 9.891 1 93.38 295 GLU B N 1
ATOM 5265 C CA . GLU B 1 295 ? 10.094 -25.016 9.727 1 93.38 295 GLU B CA 1
ATOM 5266 C C . GLU B 1 295 ? 9.688 -24.938 8.258 1 93.38 295 GLU B C 1
ATOM 5268 O O . GLU B 1 295 ? 8.727 -25.578 7.836 1 93.38 295 GLU B O 1
ATOM 5273 N N . VAL B 1 296 ? 10.414 -24.156 7.516 1 94.12 296 VAL B N 1
ATOM 5274 C CA . VAL B 1 296 ? 10.188 -24.047 6.082 1 94.12 296 VAL B CA 1
ATOM 5275 C C . VAL B 1 296 ? 10.398 -25.391 5.406 1 94.12 296 VAL B C 1
ATOM 5277 O O . VAL B 1 296 ? 9.586 -25.812 4.578 1 94.12 296 VAL B O 1
ATOM 5280 N N . TYR B 1 297 ? 11.445 -26.062 5.844 1 95.06 297 TYR B N 1
ATOM 5281 C CA . TYR B 1 297 ? 11.773 -27.359 5.254 1 95.06 297 TYR B CA 1
ATOM 5282 C C . TYR B 1 297 ? 10.75 -28.406 5.656 1 95.06 297 TYR B C 1
ATOM 5284 O O . TYR B 1 297 ? 10.453 -29.312 4.879 1 95.06 297 TYR B O 1
ATOM 5292 N N . GLU B 1 298 ? 10.227 -28.281 6.816 1 95.62 298 GLU B N 1
ATOM 5293 C CA . GLU B 1 298 ? 9.172 -29.203 7.242 1 95.62 298 GLU B CA 1
ATOM 5294 C C . GLU B 1 298 ? 7.906 -29.016 6.414 1 95.62 298 GLU B C 1
ATOM 5296 O O . GLU B 1 298 ? 7.254 -29.984 6.031 1 95.62 298 GLU B O 1
ATOM 5301 N N . MET B 1 299 ? 7.559 -27.781 6.164 1 95.81 299 MET B N 1
ATOM 5302 C CA . MET B 1 299 ? 6.41 -27.5 5.305 1 95.81 299 MET B CA 1
ATOM 5303 C C . MET B 1 299 ? 6.621 -28.078 3.91 1 95.81 299 MET B C 1
ATOM 5305 O O . MET B 1 299 ? 5.699 -28.625 3.316 1 95.81 299 MET B O 1
ATOM 5309 N N . ARG B 1 300 ? 7.809 -27.922 3.434 1 96.5 300 ARG B N 1
ATOM 5310 C CA . ARG B 1 300 ? 8.156 -28.406 2.102 1 96.5 300 ARG B CA 1
ATOM 5311 C C . ARG B 1 300 ? 7.965 -29.906 1.997 1 96.5 300 ARG B C 1
ATOM 5313 O O . ARG B 1 300 ? 7.527 -30.422 0.962 1 96.5 300 ARG B O 1
ATOM 5320 N N . LYS B 1 301 ? 8.281 -30.641 3.057 1 96.81 301 LYS B N 1
ATOM 5321 C CA . LYS B 1 301 ? 8.094 -32.094 3.072 1 96.81 301 LYS B CA 1
ATOM 5322 C C . LYS B 1 301 ? 6.625 -32.438 2.908 1 96.81 301 LYS B C 1
ATOM 5324 O O . LYS B 1 301 ? 6.289 -33.375 2.172 1 96.81 301 LYS B O 1
ATOM 5329 N N . ALA B 1 302 ? 5.836 -31.734 3.646 1 96.75 302 ALA B N 1
ATOM 5330 C CA . ALA B 1 302 ? 4.395 -31.969 3.557 1 96.75 302 ALA B CA 1
ATOM 5331 C C . ALA B 1 302 ? 3.875 -31.656 2.158 1 96.75 302 ALA B C 1
ATOM 5333 O O . ALA B 1 302 ? 3.061 -32.406 1.608 1 96.75 302 ALA B O 1
ATOM 5334 N N . PHE B 1 303 ? 4.344 -30.578 1.602 1 97.88 303 PHE B N 1
ATOM 5335 C CA . PHE B 1 303 ? 3.955 -30.203 0.247 1 97.88 303 PHE B CA 1
ATOM 5336 C C . PHE B 1 303 ? 4.395 -31.266 -0.756 1 97.88 303 PHE B C 1
ATOM 5338 O O . PHE B 1 303 ? 3.689 -31.531 -1.729 1 97.88 303 PHE B O 1
ATOM 5345 N N . ASP B 1 304 ? 5.531 -31.828 -0.521 1 98.25 304 ASP B N 1
ATOM 5346 C CA . ASP B 1 304 ? 6.047 -32.844 -1.439 1 98.25 304 ASP B CA 1
ATOM 5347 C C . ASP B 1 304 ? 5.137 -34.062 -1.479 1 98.25 304 ASP B C 1
ATOM 5349 O O . ASP B 1 304 ? 4.895 -34.625 -2.549 1 98.25 304 ASP B O 1
ATOM 5353 N N . VAL B 1 305 ? 4.68 -34.5 -0.339 1 98.12 305 VAL B N 1
ATOM 5354 C CA . VAL B 1 305 ? 3.748 -35.625 -0.257 1 98.12 305 VAL B CA 1
ATOM 5355 C C . VAL B 1 305 ? 2.482 -35.281 -1.05 1 98.12 305 VAL B C 1
ATOM 5357 O O . VAL B 1 305 ? 2.021 -36.125 -1.851 1 98.12 305 VAL B O 1
ATOM 5360 N N . ARG B 1 306 ? 1.981 -34.156 -0.877 1 98.5 306 ARG B N 1
ATOM 5361 C CA . ARG B 1 306 ? 0.748 -33.719 -1.529 1 98.5 306 ARG B CA 1
ATOM 5362 C C . ARG B 1 306 ? 0.959 -33.531 -3.027 1 98.5 306 ARG B C 1
ATOM 5364 O O . ARG B 1 306 ? 0.074 -33.844 -3.828 1 98.5 306 ARG B O 1
ATOM 5371 N N . ARG B 1 307 ? 2.113 -32.938 -3.334 1 98.5 307 ARG B N 1
ATOM 5372 C CA . ARG B 1 307 ? 2.502 -32.781 -4.727 1 98.5 307 ARG B CA 1
ATOM 5373 C C . ARG B 1 307 ? 2.445 -34.094 -5.488 1 98.5 307 ARG B C 1
ATOM 5375 O O . ARG B 1 307 ? 1.86 -34.156 -6.574 1 98.5 307 ARG B O 1
ATOM 5382 N N . ARG B 1 308 ? 3.012 -35.125 -4.953 1 98.5 308 ARG B N 1
ATOM 5383 C CA . ARG B 1 308 ? 3.035 -36.438 -5.594 1 98.5 308 ARG B CA 1
ATOM 5384 C C . ARG B 1 308 ? 1.629 -37.031 -5.711 1 98.5 308 ARG B C 1
ATOM 5386 O O . ARG B 1 308 ? 1.269 -37.562 -6.75 1 98.5 308 ARG B O 1
ATOM 5393 N N . ALA B 1 309 ? 0.885 -36.844 -4.68 1 98.56 309 ALA B N 1
ATOM 5394 C CA . ALA B 1 309 ? -0.478 -37.375 -4.652 1 98.56 309 ALA B CA 1
ATOM 5395 C C . ALA B 1 309 ? -1.345 -36.688 -5.715 1 98.56 309 ALA B C 1
ATOM 5397 O O . ALA B 1 309 ? -2.074 -37.375 -6.445 1 98.56 309 ALA B O 1
ATOM 5398 N N . ILE B 1 310 ? -1.292 -35.406 -5.789 1 98.81 310 ILE B N 1
ATOM 5399 C CA . ILE B 1 310 ? -2.199 -34.688 -6.68 1 98.81 310 ILE B CA 1
ATOM 5400 C C . ILE B 1 310 ? -1.794 -34.938 -8.133 1 98.81 310 ILE B C 1
ATOM 5402 O O . ILE B 1 310 ? -2.648 -35 -9.016 1 98.81 310 ILE B O 1
ATOM 5406 N N . VAL B 1 311 ? -0.536 -34.938 -8.414 1 98.75 311 VAL B N 1
ATOM 5407 C CA . VAL B 1 311 ? -0.055 -35.188 -9.773 1 98.75 311 VAL B CA 1
ATOM 5408 C C . VAL B 1 311 ? -0.481 -36.594 -10.234 1 98.75 311 VAL B C 1
ATOM 5410 O O . VAL B 1 311 ? -0.949 -36.75 -11.367 1 98.75 311 VAL B O 1
ATOM 5413 N N . ALA B 1 312 ? -0.281 -37.562 -9.359 1 98.75 312 ALA B N 1
ATOM 5414 C CA . ALA B 1 312 ? -0.722 -38.906 -9.68 1 98.75 312 ALA B CA 1
ATOM 5415 C C . ALA B 1 312 ? -2.223 -38.938 -9.953 1 98.75 312 ALA B C 1
ATOM 5417 O O . ALA B 1 312 ? -2.668 -39.562 -10.914 1 98.75 312 ALA B O 1
ATOM 5418 N N . ALA B 1 313 ? -2.992 -38.312 -9.117 1 98.75 313 ALA B N 1
ATOM 5419 C CA . ALA B 1 313 ? -4.449 -38.312 -9.234 1 98.75 313 ALA B CA 1
ATOM 5420 C C . ALA B 1 313 ? -4.887 -37.656 -10.531 1 98.75 313 ALA B C 1
ATOM 5422 O O . ALA B 1 313 ? -5.777 -38.156 -11.227 1 98.75 313 ALA B O 1
ATOM 5423 N N . LEU B 1 314 ? -4.328 -36.469 -10.82 1 98.81 314 LEU B N 1
ATOM 5424 C CA . LEU B 1 314 ? -4.68 -35.75 -12.031 1 98.81 314 LEU B CA 1
ATOM 5425 C C . LEU B 1 314 ? -4.348 -36.562 -13.281 1 98.81 314 LEU B C 1
ATOM 5427 O O . LEU B 1 314 ? -5.145 -36.625 -14.219 1 98.81 314 LEU B O 1
ATOM 5431 N N . ASN B 1 315 ? -3.23 -37.188 -13.266 1 98.62 315 ASN B N 1
ATOM 5432 C CA . ASN B 1 315 ? -2.795 -37.938 -14.43 1 98.62 315 ASN B CA 1
ATOM 5433 C C . ASN B 1 315 ? -3.557 -39.25 -14.547 1 98.62 315 ASN B C 1
ATOM 5435 O O . ASN B 1 315 ? -3.494 -39.938 -15.578 1 98.62 315 ASN B O 1
ATOM 5439 N N . ASP B 1 316 ? -4.246 -39.625 -13.531 1 98.25 316 ASP B N 1
ATOM 5440 C CA . ASP B 1 316 ? -5.102 -40.812 -13.547 1 98.25 316 ASP B CA 1
ATOM 5441 C C . ASP B 1 316 ? -6.453 -40.5 -14.195 1 98.25 316 ASP B C 1
ATOM 5443 O O . ASP B 1 316 ? -7.246 -41.406 -14.445 1 98.25 316 ASP B O 1
ATOM 5447 N N . ILE B 1 317 ? -6.758 -39.312 -14.414 1 97.94 317 ILE B N 1
ATOM 5448 C CA . ILE B 1 317 ? -7.984 -38.906 -15.102 1 97.94 317 ILE B CA 1
ATOM 5449 C C . ILE B 1 317 ? -7.758 -38.906 -16.609 1 97.94 317 ILE B C 1
ATOM 5451 O O . ILE B 1 317 ? -6.906 -38.188 -17.125 1 97.94 317 ILE B O 1
ATOM 5455 N N . GLU B 1 318 ? -8.5 -39.719 -17.328 1 97.06 318 GLU B N 1
ATOM 5456 C CA . GLU B 1 318 ? -8.367 -39.75 -18.781 1 97.06 318 GLU B CA 1
ATOM 5457 C C . GLU B 1 318 ? -8.586 -38.375 -19.391 1 97.06 318 GLU B C 1
ATOM 5459 O O . GLU B 1 318 ? -9.57 -37.688 -19.078 1 97.06 318 GLU B O 1
ATOM 5464 N N . GLY B 1 319 ? -7.633 -37.938 -20.156 1 97.5 319 GLY B N 1
ATOM 5465 C CA . GLY B 1 319 ? -7.754 -36.656 -20.828 1 97.5 319 GLY B CA 1
ATOM 5466 C C . GLY B 1 319 ? -7.066 -35.531 -20.078 1 97.5 319 GLY B C 1
ATOM 5467 O O . GLY B 1 319 ? -7.031 -34.406 -20.562 1 97.5 319 GLY B O 1
ATOM 5468 N N . VAL B 1 320 ? -6.527 -35.781 -18.953 1 98.38 320 VAL B N 1
ATOM 5469 C CA . VAL B 1 320 ? -5.797 -34.781 -18.172 1 98.38 320 VAL B CA 1
ATOM 5470 C C . VAL B 1 320 ? -4.305 -35.125 -18.188 1 98.38 320 VAL B C 1
ATOM 5472 O O . VAL B 1 320 ? -3.914 -36.281 -18.078 1 98.38 320 VAL B O 1
ATOM 5475 N N . TYR B 1 321 ? -3.557 -34.125 -18.469 1 98.5 321 TYR B N 1
ATOM 5476 C CA . TYR B 1 321 ? -2.107 -34.25 -18.359 1 98.5 321 TYR B CA 1
ATOM 5477 C C . TYR B 1 321 ? -1.53 -33.188 -17.438 1 98.5 321 TYR B C 1
ATOM 5479 O O . TYR B 1 321 ? -1.74 -31.984 -17.641 1 98.5 321 TYR B O 1
ATOM 5487 N N . CYS B 1 322 ? -0.833 -33.562 -16.453 1 98.56 322 CYS B N 1
ATOM 5488 C CA . CYS B 1 322 ? -0.234 -32.656 -15.484 1 98.56 322 CYS B CA 1
ATOM 5489 C C . CYS B 1 322 ? 1.256 -32.938 -15.328 1 98.56 322 CYS B C 1
ATOM 5491 O O . CYS B 1 322 ? 1.646 -33.938 -14.719 1 98.56 322 CYS B O 1
ATOM 5493 N N . PRO B 1 323 ? 2.117 -32 -15.883 1 98.31 323 PRO B N 1
ATOM 5494 C CA . PRO B 1 323 ? 3.539 -32.125 -15.562 1 98.31 323 PRO B CA 1
ATOM 5495 C C . PRO B 1 323 ? 3.814 -32.062 -14.062 1 98.31 323 PRO B C 1
ATOM 5497 O O . PRO B 1 323 ? 3.07 -31.406 -13.328 1 98.31 323 PRO B O 1
ATOM 5500 N N . THR B 1 324 ? 4.844 -32.75 -13.633 1 98.38 324 THR B N 1
ATOM 5501 C CA . THR B 1 324 ? 5.191 -32.719 -12.219 1 98.38 324 THR B CA 1
ATOM 5502 C C . THR B 1 324 ? 5.867 -31.391 -11.867 1 98.38 324 THR B C 1
ATOM 5504 O O . THR B 1 324 ? 6.961 -31.094 -12.359 1 98.38 324 THR B O 1
ATOM 5507 N N . PRO B 1 325 ? 5.207 -30.578 -11.078 1 98.56 325 PRO B N 1
ATOM 5508 C CA . PRO B 1 325 ? 5.895 -29.359 -10.625 1 98.56 325 PRO B CA 1
ATOM 5509 C C . PRO B 1 325 ? 7.102 -29.672 -9.742 1 98.56 325 PRO B C 1
ATOM 5511 O O . PRO B 1 325 ? 7.062 -30.594 -8.93 1 98.56 325 PRO B O 1
ATOM 5514 N N . THR B 1 326 ? 8.125 -28.875 -9.875 1 98.62 326 THR B N 1
ATOM 5515 C CA . THR B 1 326 ? 9.312 -29.062 -9.047 1 98.62 326 THR B CA 1
ATOM 5516 C C . THR B 1 326 ? 9.508 -27.891 -8.086 1 98.62 326 THR B C 1
ATOM 5518 O O . THR B 1 326 ? 10.523 -27.812 -7.395 1 98.62 326 THR B O 1
ATOM 5521 N N . GLY B 1 327 ? 8.539 -27 -8.039 1 98.38 327 GLY B N 1
ATOM 5522 C CA . GLY B 1 327 ? 8.555 -25.875 -7.105 1 98.38 327 GLY B CA 1
ATOM 5523 C C . GLY B 1 327 ? 7.164 -25.375 -6.762 1 98.38 327 GLY B C 1
ATOM 5524 O O . GLY B 1 327 ? 6.168 -25.844 -7.305 1 98.38 327 GLY B O 1
ATOM 5525 N N . ALA B 1 328 ? 7.113 -24.484 -5.789 1 98.19 328 ALA B N 1
ATOM 5526 C CA . ALA B 1 328 ? 5.879 -23.859 -5.316 1 98.19 328 ALA B CA 1
ATOM 5527 C C . ALA B 1 328 ? 4.93 -24.891 -4.734 1 98.19 328 ALA B C 1
ATOM 5529 O O . ALA B 1 328 ? 5.359 -25.828 -4.055 1 98.19 328 ALA B O 1
ATOM 5530 N N . PHE B 1 329 ? 3.643 -24.719 -4.789 1 98.5 329 PHE B N 1
ATOM 5531 C CA . PHE B 1 329 ? 2.68 -25.688 -4.262 1 98.5 329 PHE B CA 1
ATOM 5532 C C . PHE B 1 329 ? 1.438 -25.734 -5.145 1 98.5 329 PHE B C 1
ATOM 5534 O O . PHE B 1 329 ? 0.314 -25.781 -4.641 1 98.5 329 PHE B O 1
ATOM 5541 N N . TYR B 1 330 ? 1.677 -25.703 -6.492 1 98.44 330 TYR B N 1
ATOM 5542 C CA . TYR B 1 330 ? 0.606 -25.734 -7.48 1 98.44 330 TYR B CA 1
ATOM 5543 C C . TYR B 1 330 ? 0.815 -26.875 -8.469 1 98.44 330 TYR B C 1
ATOM 5545 O O . TYR B 1 330 ? 1.953 -27.234 -8.781 1 98.44 330 TYR B O 1
ATOM 5553 N N . ALA B 1 331 ? -0.243 -27.438 -8.922 1 98.69 331 ALA B N 1
ATOM 5554 C CA . ALA B 1 331 ? -0.313 -28.297 -10.094 1 98.69 331 ALA B CA 1
ATOM 5555 C C . ALA B 1 331 ? -1.101 -27.641 -11.219 1 98.69 331 ALA B C 1
ATOM 5557 O O . ALA B 1 331 ? -2.176 -27.078 -10.984 1 98.69 331 ALA B O 1
ATOM 5558 N N . PHE B 1 332 ? -0.552 -27.594 -12.359 1 98.75 332 PHE B N 1
ATOM 5559 C CA . PHE B 1 332 ? -1.146 -26.938 -13.516 1 98.75 332 PHE B CA 1
ATOM 5560 C C . PHE B 1 332 ? -1.433 -27.938 -14.625 1 98.75 332 PHE B C 1
ATOM 5562 O O . PHE B 1 332 ? -0.531 -28.312 -15.375 1 98.75 332 PHE B O 1
ATOM 5569 N N . ALA B 1 333 ? -2.656 -28.312 -14.758 1 98.75 333 ALA B N 1
ATOM 5570 C CA . ALA B 1 333 ? -3.025 -29.484 -15.562 1 98.75 333 ALA B CA 1
ATOM 5571 C C . ALA B 1 333 ? -3.611 -29.062 -16.906 1 98.75 333 ALA B C 1
ATOM 5573 O O . ALA B 1 333 ? -4.406 -28.109 -16.969 1 98.75 333 ALA B O 1
ATOM 5574 N N . ASP B 1 334 ? -3.191 -29.688 -17.938 1 98.62 334 ASP B N 1
ATOM 5575 C CA . ASP B 1 334 ? -3.762 -29.547 -19.266 1 98.62 334 ASP B CA 1
ATOM 5576 C C . ASP B 1 334 ? -5.051 -30.359 -19.406 1 98.62 334 ASP B C 1
ATOM 5578 O O . ASP B 1 334 ? -5.043 -31.578 -19.25 1 98.62 334 ASP B O 1
ATOM 5582 N N . ILE B 1 335 ? -6.156 -29.703 -19.672 1 98.5 335 ILE B N 1
ATOM 5583 C CA . ILE B 1 335 ? -7.434 -30.391 -19.766 1 98.5 335 ILE B CA 1
ATOM 5584 C C . ILE B 1 335 ? -8 -30.234 -21.188 1 98.5 335 ILE B C 1
ATOM 5586 O O . ILE B 1 335 ? -9.211 -30.391 -21.391 1 98.5 335 ILE B O 1
ATOM 5590 N N . THR B 1 336 ? -7.223 -29.844 -22.141 1 98.06 336 THR B N 1
ATOM 5591 C CA . THR B 1 336 ? -7.664 -29.562 -23.5 1 98.06 336 THR B CA 1
ATOM 5592 C C . THR B 1 336 ? -8.414 -30.75 -24.078 1 98.06 336 THR B C 1
ATOM 5594 O O . THR B 1 336 ? -9.375 -30.578 -24.828 1 98.06 336 THR B O 1
ATOM 5597 N N . ALA B 1 337 ? -8.008 -31.953 -23.781 1 97.81 337 ALA B N 1
ATOM 5598 C CA . ALA B 1 337 ? -8.602 -33.156 -24.328 1 97.81 337 ALA B CA 1
ATOM 5599 C C . ALA B 1 337 ? -10.023 -33.375 -23.812 1 97.81 337 ALA B C 1
ATOM 5601 O O . ALA B 1 337 ? -10.789 -34.125 -24.391 1 97.81 337 ALA B O 1
ATOM 5602 N N . LEU B 1 338 ? -10.352 -32.688 -22.781 1 98.06 338 LEU B N 1
ATOM 5603 C CA . LEU B 1 338 ? -11.68 -32.844 -22.188 1 98.06 338 LEU B CA 1
ATOM 5604 C C . LEU B 1 338 ? -12.633 -31.781 -22.719 1 98.06 338 LEU B C 1
ATOM 5606 O O . LEU B 1 338 ? -13.852 -31.906 -22.578 1 98.06 338 LEU B O 1
ATOM 5610 N N . LEU B 1 339 ? -12.102 -30.734 -23.25 1 98.06 339 LEU B N 1
ATOM 5611 C CA . LEU B 1 339 ? -12.938 -29.656 -23.766 1 98.06 339 LEU B CA 1
ATOM 5612 C C . LEU B 1 339 ? -13.75 -30.125 -24.969 1 98.06 339 LEU B C 1
ATOM 5614 O O . LEU B 1 339 ? -13.258 -30.875 -25.797 1 98.06 339 LEU B O 1
ATOM 5618 N N . GLY B 1 340 ? -15 -29.672 -25.078 1 97.44 340 GLY B N 1
ATOM 5619 C CA . GLY B 1 340 ? -15.867 -30.031 -26.188 1 97.44 340 GLY B CA 1
ATOM 5620 C C . GLY B 1 340 ? -16.516 -31.391 -26.047 1 97.44 340 GLY B C 1
ATOM 5621 O O . GLY B 1 340 ? -17.297 -31.812 -26.891 1 97.44 340 GLY B O 1
ATOM 5622 N N . LYS B 1 341 ? -16.266 -32.062 -24.984 1 97.19 341 LYS B N 1
ATOM 5623 C CA . LYS B 1 341 ? -16.844 -33.375 -24.734 1 97.19 341 LYS B CA 1
ATOM 5624 C C . LYS B 1 341 ? -17.875 -33.344 -23.609 1 97.19 341 LYS B C 1
ATOM 5626 O O . LYS B 1 341 ? -17.766 -32.5 -22.703 1 97.19 341 LYS B O 1
ATOM 5631 N N . PRO B 1 342 ? -18.828 -34.188 -23.625 1 97 342 PRO B N 1
ATOM 5632 C CA . PRO B 1 342 ? -19.781 -34.25 -22.516 1 97 342 PRO B CA 1
ATOM 5633 C C . PRO B 1 342 ? -19.172 -34.781 -21.234 1 97 342 PRO B C 1
ATOM 5635 O O . PRO B 1 342 ? -18.469 -35.781 -21.25 1 97 342 PRO B O 1
ATOM 5638 N N . LEU B 1 343 ? -19.391 -34.094 -20.156 1 95.88 343 LEU B N 1
ATOM 5639 C CA . LEU B 1 343 ? -18.812 -34.406 -18.859 1 95.88 343 LEU B CA 1
ATOM 5640 C C . LEU B 1 343 ? -19.906 -34.531 -17.797 1 95.88 343 LEU B C 1
ATOM 5642 O O . LEU B 1 343 ? -20.922 -33.844 -17.875 1 95.88 343 LEU B O 1
ATOM 5646 N N . GLY B 1 344 ? -19.578 -35.344 -16.781 1 92.94 344 GLY B N 1
ATOM 5647 C CA . GLY B 1 344 ? -20.484 -35.469 -15.656 1 92.94 344 GLY B CA 1
ATOM 5648 C C . GLY B 1 344 ? -21.781 -36.188 -16.016 1 92.94 344 GLY B C 1
ATOM 5649 O O . GLY B 1 344 ? -21.953 -36.625 -17.141 1 92.94 344 GLY B O 1
ATOM 5650 N N . SER B 1 345 ? -22.703 -36.25 -15.023 1 94.06 345 SER B N 1
ATOM 5651 C CA . SER B 1 345 ? -23.984 -36.938 -15.203 1 94.06 345 SER B CA 1
ATOM 5652 C C . SER B 1 345 ? -24.922 -36.125 -16.094 1 94.06 345 SER B C 1
ATOM 5654 O O . SER B 1 345 ? -25.781 -36.688 -16.766 1 94.06 345 SER B O 1
ATOM 5656 N N . ASN B 1 346 ? -24.625 -34.844 -16.234 1 95.19 346 ASN B N 1
ATOM 5657 C CA . ASN B 1 346 ? -25.484 -33.969 -17.016 1 95.19 346 ASN B CA 1
ATOM 5658 C C . ASN B 1 346 ? -25.016 -33.875 -18.469 1 95.19 346 ASN B C 1
ATOM 5660 O O . ASN B 1 346 ? -25.719 -33.281 -19.297 1 95.19 346 ASN B O 1
ATOM 5664 N N . GLY B 1 347 ? -23.906 -34.438 -18.719 1 96.75 347 GLY B N 1
ATOM 5665 C CA . GLY B 1 347 ? -23.359 -34.312 -20.062 1 96.75 347 GLY B CA 1
ATOM 5666 C C . GLY B 1 347 ? -22.984 -32.906 -20.438 1 96.75 347 GLY B C 1
ATOM 5667 O O . GLY B 1 347 ? -23.203 -32.469 -21.578 1 96.75 347 GLY B O 1
ATOM 5668 N N . THR B 1 348 ? -22.531 -32.156 -19.516 1 96.94 348 THR B N 1
ATOM 5669 C CA . THR B 1 348 ? -22.188 -30.75 -19.734 1 96.94 348 THR B CA 1
ATOM 5670 C C . THR B 1 348 ? -21 -30.625 -20.688 1 96.94 348 THR B C 1
ATOM 5672 O O . THR B 1 348 ? -19.984 -31.312 -20.516 1 96.94 348 THR B O 1
ATOM 5675 N N . VAL B 1 349 ? -21.094 -29.797 -21.719 1 98.06 349 VAL B N 1
ATOM 5676 C CA . VAL B 1 349 ? -20.016 -29.562 -22.672 1 98.06 349 VAL B CA 1
ATOM 5677 C C . VAL B 1 349 ? -19.406 -28.188 -22.422 1 98.06 349 VAL B C 1
ATOM 5679 O O . VAL B 1 349 ? -20.109 -27.172 -22.453 1 98.06 349 VAL B O 1
ATOM 5682 N N . CYS B 1 350 ? -18.125 -28.219 -22.125 1 97.88 350 CYS B N 1
ATOM 5683 C CA . CYS B 1 350 ? -17.406 -26.984 -21.859 1 97.88 350 CYS B CA 1
ATOM 5684 C C . CYS B 1 350 ? -16.516 -26.609 -23.031 1 97.88 350 CYS B C 1
ATOM 5686 O O . CYS B 1 350 ? -15.68 -27.391 -23.469 1 97.88 350 CYS B O 1
ATOM 5688 N N . ALA B 1 351 ? -16.656 -25.391 -23.516 1 97.94 351 ALA B N 1
ATOM 5689 C CA . ALA B 1 351 ? -15.859 -24.922 -24.656 1 97.94 351 ALA B CA 1
ATOM 5690 C C . ALA B 1 351 ? -14.508 -24.375 -24.203 1 97.94 351 ALA B C 1
ATOM 5692 O O . ALA B 1 351 ? -13.539 -24.406 -24.953 1 97.94 351 ALA B O 1
ATOM 5693 N N . THR B 1 352 ? -14.469 -23.844 -23.031 1 97.88 352 THR B N 1
ATOM 5694 C CA . THR B 1 352 ? -13.258 -23.219 -22.516 1 97.88 352 THR B CA 1
ATOM 5695 C C . THR B 1 352 ? -12.906 -23.781 -21.141 1 97.88 352 THR B C 1
ATOM 5697 O O . THR B 1 352 ? -13.742 -24.422 -20.5 1 97.88 352 THR B O 1
ATOM 5700 N N . SER B 1 353 ? -11.664 -23.531 -20.766 1 97.75 353 SER B N 1
ATOM 5701 C CA . SER B 1 353 ? -11.273 -23.953 -19.422 1 97.75 353 SER B CA 1
ATOM 5702 C C . SER B 1 353 ? -12.031 -23.141 -18.359 1 97.75 353 SER B C 1
ATOM 5704 O O . SER B 1 353 ? -12.281 -23.641 -17.266 1 97.75 353 SER B O 1
ATOM 5706 N N . ALA B 1 354 ? -12.445 -21.938 -18.672 1 95.94 354 ALA B N 1
ATOM 5707 C CA . ALA B 1 354 ? -13.289 -21.156 -17.781 1 95.94 354 ALA B CA 1
ATOM 5708 C C . ALA B 1 354 ? -14.648 -21.828 -17.578 1 95.94 354 ALA B C 1
ATOM 5710 O O . ALA B 1 354 ? -15.125 -21.953 -16.453 1 95.94 354 ALA B O 1
ATOM 5711 N N . ASP B 1 355 ? -15.25 -22.25 -18.672 1 96.19 355 ASP B N 1
ATOM 5712 C CA . ASP B 1 355 ? -16.5 -23.016 -18.594 1 96.19 355 ASP B CA 1
ATOM 5713 C C . ASP B 1 355 ? -16.312 -24.281 -17.781 1 96.19 355 ASP B C 1
ATOM 5715 O O . ASP B 1 355 ? -17.188 -24.656 -17 1 96.19 355 ASP B O 1
ATOM 5719 N N . PHE B 1 356 ? -15.25 -24.891 -18.047 1 97.56 356 PHE B N 1
ATOM 5720 C CA . PHE B 1 356 ? -14.945 -26.172 -17.406 1 97.56 356 PHE B CA 1
ATOM 5721 C C . PHE B 1 356 ? -14.836 -25.984 -15.891 1 97.56 356 PHE B C 1
ATOM 5723 O O . PHE B 1 356 ? -15.43 -26.734 -15.125 1 97.56 356 PHE B O 1
ATOM 5730 N N . ALA B 1 357 ? -14.062 -25.016 -15.461 1 97.12 357 ALA B N 1
ATOM 5731 C CA . ALA B 1 357 ? -13.891 -24.734 -14.039 1 97.12 357 ALA B CA 1
ATOM 5732 C C . ALA B 1 357 ? -15.234 -24.438 -13.375 1 97.12 357 ALA B C 1
ATOM 5734 O O . ALA B 1 357 ? -15.492 -24.875 -12.258 1 97.12 357 ALA B O 1
ATOM 5735 N N . ALA B 1 358 ? -16.062 -23.641 -14.07 1 94.62 358 ALA B N 1
ATOM 5736 C CA . ALA B 1 358 ? -17.375 -23.297 -13.539 1 94.62 358 ALA B CA 1
ATOM 5737 C C . ALA B 1 358 ? -18.234 -24.547 -13.375 1 94.62 358 ALA B C 1
ATOM 5739 O O . ALA B 1 358 ? -18.891 -24.734 -12.344 1 94.62 358 ALA B O 1
ATOM 5740 N N . ALA B 1 359 ? -18.297 -25.391 -14.336 1 96.12 359 ALA B N 1
ATOM 5741 C CA . ALA B 1 359 ? -19.078 -26.625 -14.297 1 96.12 359 ALA B CA 1
ATOM 5742 C C . ALA B 1 359 ? -18.562 -27.578 -13.211 1 96.12 359 ALA B C 1
ATOM 5744 O O . ALA B 1 359 ? -19.359 -28.188 -12.492 1 96.12 359 ALA B O 1
ATOM 5745 N N . LEU B 1 360 ? -17.25 -27.703 -13.148 1 97.56 360 LEU B N 1
ATOM 5746 C CA . LEU B 1 360 ? -16.625 -28.531 -12.125 1 97.56 360 LEU B CA 1
ATOM 5747 C C . LEU B 1 360 ? -17.016 -28.078 -10.727 1 97.56 360 LEU B C 1
ATOM 5749 O O . LEU B 1 360 ? -17.312 -28.906 -9.867 1 97.56 360 LEU B O 1
ATOM 5753 N N . LEU B 1 361 ? -17.016 -26.797 -10.484 1 95.94 361 LEU B N 1
ATOM 5754 C CA . LEU B 1 361 ? -17.422 -26.234 -9.195 1 95.94 361 LEU B CA 1
ATOM 5755 C C . LEU B 1 361 ? -18.906 -26.484 -8.93 1 95.94 361 LEU B C 1
ATOM 5757 O O . LEU B 1 361 ? -19.281 -26.922 -7.844 1 95.94 361 LEU B O 1
ATOM 5761 N N . ASP B 1 362 ? -19.719 -26.234 -9.922 1 93.5 362 ASP B N 1
ATOM 5762 C CA . ASP B 1 362 ? -21.172 -26.312 -9.766 1 93.5 362 ASP B CA 1
ATOM 5763 C C . ASP B 1 362 ? -21.641 -27.75 -9.586 1 93.5 362 ASP B C 1
ATOM 5765 O O . ASP B 1 362 ? -22.547 -28.016 -8.805 1 93.5 362 ASP B O 1
ATOM 5769 N N . GLU B 1 363 ? -21.031 -28.641 -10.297 1 95.94 363 GLU B N 1
ATOM 5770 C CA . GLU B 1 363 ? -21.562 -30 -10.375 1 95.94 363 GLU B CA 1
ATOM 5771 C C . GLU B 1 363 ? -20.812 -30.938 -9.438 1 95.94 363 GLU B C 1
ATOM 5773 O O . GLU B 1 363 ? -21.391 -31.859 -8.867 1 95.94 363 GLU B O 1
ATOM 5778 N N . ALA B 1 364 ? -19.547 -30.703 -9.305 1 97.12 364 ALA B N 1
ATOM 5779 C CA . ALA B 1 364 ? -18.734 -31.625 -8.516 1 97.12 364 ALA B CA 1
ATOM 5780 C C . ALA B 1 364 ? -18.281 -30.969 -7.215 1 97.12 364 ALA B C 1
ATOM 5782 O O . ALA B 1 364 ? -17.703 -31.641 -6.348 1 97.12 364 ALA B O 1
ATOM 5783 N N . HIS B 1 365 ? -18.438 -29.656 -7.055 1 96.88 365 HIS B N 1
ATOM 5784 C CA . HIS B 1 365 ? -18.062 -28.906 -5.867 1 96.88 365 HIS B CA 1
ATOM 5785 C C . HIS B 1 365 ? -16.547 -28.922 -5.648 1 96.88 365 HIS B C 1
ATOM 5787 O O . HIS B 1 365 ? -16.078 -29.141 -4.527 1 96.88 365 HIS B O 1
ATOM 5793 N N . VAL B 1 366 ? -15.844 -28.812 -6.727 1 97.44 366 VAL B N 1
ATOM 5794 C CA . VAL B 1 366 ? -14.391 -28.672 -6.746 1 97.44 366 VAL B CA 1
ATOM 5795 C C . VAL B 1 366 ? -14.008 -27.344 -7.391 1 97.44 366 VAL B C 1
ATOM 5797 O O . VAL B 1 366 ? -14.344 -27.094 -8.547 1 97.44 366 VAL B O 1
ATOM 5800 N N . ALA B 1 367 ? -13.344 -26.5 -6.629 1 96.56 367 ALA B N 1
ATOM 5801 C CA . ALA B 1 367 ? -12.977 -25.172 -7.113 1 96.56 367 ALA B CA 1
ATOM 5802 C C . ALA B 1 367 ? -11.523 -25.141 -7.57 1 96.56 367 ALA B C 1
ATOM 5804 O O . ALA B 1 367 ? -10.602 -25.344 -6.77 1 96.56 367 ALA B O 1
ATOM 5805 N N . ALA B 1 368 ? -11.273 -24.938 -8.812 1 96.75 368 ALA B N 1
ATOM 5806 C CA . ALA B 1 368 ? -9.961 -24.75 -9.414 1 96.75 368 ALA B CA 1
ATOM 5807 C C . ALA B 1 368 ? -9.906 -23.453 -10.227 1 96.75 368 ALA B C 1
ATOM 5809 O O . ALA B 1 368 ? -10.953 -22.891 -10.555 1 96.75 368 ALA B O 1
ATOM 5810 N N . VAL B 1 369 ? -8.75 -22.938 -10.508 1 96.56 369 VAL B N 1
ATOM 5811 C CA . VAL B 1 369 ? -8.609 -21.672 -11.219 1 96.56 369 VAL B CA 1
ATOM 5812 C C . VAL B 1 369 ? -8.359 -21.922 -12.703 1 96.56 369 VAL B C 1
ATOM 5814 O O . VAL B 1 369 ? -7.434 -22.656 -13.062 1 96.56 369 VAL B O 1
ATOM 5817 N N . PRO B 1 370 ? -9.211 -21.391 -13.555 1 97 370 PRO B N 1
ATOM 5818 C CA . PRO B 1 370 ? -9.047 -21.625 -14.992 1 97 370 PRO B CA 1
ATOM 5819 C C . PRO B 1 370 ? -7.781 -20.984 -15.555 1 97 370 PRO B C 1
ATOM 5821 O O . PRO B 1 370 ? -7.375 -19.906 -15.102 1 97 370 PRO B O 1
ATOM 5824 N N . GLY B 1 371 ? -7.199 -21.609 -16.531 1 97.56 371 GLY B N 1
ATOM 5825 C CA . GLY B 1 371 ? -5.941 -21.188 -17.125 1 97.56 371 GLY B CA 1
ATOM 5826 C C . GLY B 1 371 ? -6.008 -19.828 -17.781 1 97.56 371 GLY B C 1
ATOM 5827 O O . GLY B 1 371 ? -4.984 -19.156 -17.953 1 97.56 371 GLY B O 1
ATOM 5828 N N . GLU B 1 372 ? -7.238 -19.359 -18.172 1 95.69 372 GLU B N 1
ATOM 5829 C CA . GLU B 1 372 ? -7.418 -18.031 -18.734 1 95.69 372 GLU B CA 1
ATOM 5830 C C . GLU B 1 372 ? -6.883 -16.953 -17.781 1 95.69 372 GLU B C 1
ATOM 5832 O O . GLU B 1 372 ? -6.352 -15.938 -18.234 1 95.69 372 GLU B O 1
ATOM 5837 N N . ALA B 1 373 ? -6.941 -17.219 -16.469 1 95.19 373 ALA B N 1
ATOM 5838 C CA . ALA B 1 373 ? -6.477 -16.266 -15.461 1 95.19 373 ALA B CA 1
ATOM 5839 C C . ALA B 1 373 ? -4.957 -16.125 -15.5 1 95.19 373 ALA B C 1
ATOM 5841 O O . ALA B 1 373 ? -4.41 -15.148 -14.984 1 95.19 373 ALA B O 1
ATOM 5842 N N . PHE B 1 374 ? -4.27 -17.047 -16.109 1 97.44 374 PHE B N 1
ATOM 5843 C CA . PHE B 1 374 ? -2.812 -17.109 -16.094 1 97.44 374 PHE B CA 1
ATOM 5844 C C . PHE B 1 374 ? -2.246 -16.969 -17.5 1 97.44 374 PHE B C 1
ATOM 5846 O O . PHE B 1 374 ? -1.08 -17.281 -17.75 1 97.44 374 PHE B O 1
ATOM 5853 N N . GLY B 1 375 ? -3.145 -16.609 -18.484 1 96.81 375 GLY B N 1
ATOM 5854 C CA . GLY B 1 375 ? -2.713 -16.516 -19.859 1 96.81 375 GLY B CA 1
ATOM 5855 C C . GLY B 1 375 ? -2.521 -17.859 -20.531 1 96.81 375 GLY B C 1
ATOM 5856 O O . GLY B 1 375 ? -1.705 -18 -21.438 1 96.81 375 GLY B O 1
ATOM 5857 N N . ALA B 1 376 ? -3.184 -18.859 -20.062 1 98 376 ALA B N 1
ATOM 5858 C CA . ALA B 1 376 ? -3 -20.203 -20.578 1 98 376 ALA B CA 1
ATOM 5859 C C . ALA B 1 376 ? -4.332 -20.938 -20.672 1 98 376 ALA B C 1
ATOM 5861 O O . ALA B 1 376 ? -4.539 -21.953 -20 1 98 376 ALA B O 1
ATOM 5862 N N . PRO B 1 377 ? -5.246 -20.5 -21.594 1 97.5 377 PRO B N 1
ATOM 5863 C CA . PRO B 1 377 ? -6.488 -21.266 -21.797 1 97.5 377 PRO B CA 1
ATOM 5864 C C . PRO B 1 377 ? -6.238 -22.734 -22.062 1 97.5 377 PRO B C 1
ATOM 5866 O O . PRO B 1 377 ? -5.273 -23.094 -22.734 1 97.5 377 PRO B O 1
ATOM 5869 N N . GLY B 1 378 ? -7.109 -23.562 -21.531 1 98.25 378 GLY B N 1
ATOM 5870 C CA . GLY B 1 378 ? -6.965 -25 -21.703 1 98.25 378 GLY B CA 1
ATOM 5871 C C . GLY B 1 378 ? -6.371 -25.703 -20.5 1 98.25 378 GLY B C 1
ATOM 5872 O O . GLY B 1 378 ? -6.309 -26.938 -20.453 1 98.25 378 GLY B O 1
ATOM 5873 N N . TYR B 1 379 ? -6 -24.906 -19.484 1 98.62 379 TYR B N 1
ATOM 5874 C CA . TYR B 1 379 ? -5.387 -25.453 -18.281 1 98.62 379 TYR B CA 1
ATOM 5875 C C . TYR B 1 379 ? -6.223 -25.125 -17.047 1 98.62 379 TYR B C 1
ATOM 5877 O O . TYR B 1 379 ? -7.125 -24.281 -17.109 1 98.62 379 TYR B O 1
ATOM 5885 N N . LEU B 1 380 ? -5.961 -25.812 -15.945 1 98.31 380 LEU B N 1
ATOM 5886 C CA . LEU B 1 380 ? -6.465 -25.516 -14.609 1 98.31 380 LEU B CA 1
ATOM 5887 C C . LEU B 1 380 ? -5.332 -25.516 -13.586 1 98.31 380 LEU B C 1
ATOM 5889 O O . LEU B 1 380 ? -4.434 -26.359 -13.648 1 98.31 380 LEU B O 1
ATOM 5893 N N . ARG B 1 381 ? -5.391 -24.594 -12.695 1 98.38 381 ARG B N 1
ATOM 5894 C CA . ARG B 1 381 ? -4.461 -24.625 -11.57 1 98.38 381 ARG B CA 1
ATOM 5895 C C . ARG B 1 381 ? -5.113 -25.219 -10.328 1 98.38 381 ARG B C 1
ATOM 5897 O O . ARG B 1 381 ? -6.227 -24.844 -9.961 1 98.38 381 ARG B O 1
ATOM 5904 N N . PHE B 1 382 ? -4.414 -26.125 -9.711 1 98 382 PHE B N 1
ATOM 5905 C CA . PHE B 1 382 ? -4.797 -26.703 -8.43 1 98 382 PHE B CA 1
ATOM 5906 C C . PHE B 1 382 ? -3.727 -26.438 -7.379 1 98 382 PHE B C 1
ATOM 5908 O O . PHE B 1 382 ? -2.586 -26.891 -7.516 1 98 382 PHE B O 1
ATOM 5915 N N . SER B 1 383 ? -4.074 -25.766 -6.363 1 97.25 383 SER B N 1
ATOM 5916 C CA . SER B 1 383 ? -3.178 -25.641 -5.219 1 97.25 383 SER B CA 1
ATOM 5917 C C . SER B 1 383 ? -3.23 -26.875 -4.332 1 97.25 383 SER B C 1
ATOM 5919 O O . SER B 1 383 ? -4.312 -27.344 -3.975 1 97.25 383 SER B O 1
ATOM 5921 N N . TYR B 1 384 ? -2.105 -27.422 -4.02 1 98 384 TYR B N 1
ATOM 5922 C CA . TYR B 1 384 ? -2.115 -28.547 -3.096 1 98 384 TYR B CA 1
ATOM 5923 C C . TYR B 1 384 ? -1.763 -28.094 -1.684 1 98 384 TYR B C 1
ATOM 5925 O O . TYR B 1 384 ? -1.293 -28.891 -0.869 1 98 384 TYR B O 1
ATOM 5933 N N . ALA B 1 385 ? -1.913 -26.828 -1.402 1 95.56 385 ALA B N 1
ATOM 5934 C CA . ALA B 1 385 ? -1.832 -26.266 -0.056 1 95.56 385 ALA B CA 1
ATOM 5935 C C . ALA B 1 385 ? -3.156 -26.438 0.686 1 95.56 385 ALA B C 1
ATOM 5937 O O . ALA B 1 385 ? -3.801 -25.438 1.041 1 95.56 385 ALA B O 1
ATOM 5938 N N . LEU B 1 386 ? -3.619 -27.609 0.965 1 94.25 386 LEU B N 1
ATOM 5939 C CA . LEU B 1 386 ? -4.828 -27.969 1.693 1 94.25 386 LEU B CA 1
ATOM 5940 C C . LEU B 1 386 ? -4.645 -29.281 2.436 1 94.25 386 LEU B C 1
ATOM 5942 O O . LEU B 1 386 ? -3.572 -29.891 2.379 1 94.25 386 LEU B O 1
ATOM 5946 N N . ALA B 1 387 ? -5.648 -29.672 3.121 1 94.56 387 ALA B N 1
ATOM 5947 C CA . ALA B 1 387 ? -5.566 -30.906 3.902 1 94.56 387 ALA B CA 1
ATOM 5948 C C . ALA B 1 387 ? -5.484 -32.125 2.99 1 94.56 387 ALA B C 1
ATOM 5950 O O . ALA B 1 387 ? -6.125 -32.156 1.938 1 94.56 387 ALA B O 1
ATOM 5951 N N . ASP B 1 388 ? -4.805 -33.094 3.443 1 96.62 388 ASP B N 1
ATOM 5952 C CA . ASP B 1 388 ? -4.598 -34.312 2.666 1 96.62 388 ASP B CA 1
ATOM 5953 C C . ASP B 1 388 ? -5.934 -34.969 2.281 1 96.62 388 ASP B C 1
ATOM 5955 O O . ASP B 1 388 ? -6.109 -35.406 1.143 1 96.62 388 ASP B O 1
ATOM 5959 N N . ASP B 1 389 ? -6.844 -35 3.24 1 97.5 389 ASP B N 1
ATOM 5960 C CA . ASP B 1 389 ? -8.141 -35.594 2.992 1 97.5 389 ASP B CA 1
ATOM 5961 C C . ASP B 1 389 ? -8.93 -34.812 1.949 1 97.5 389 ASP B C 1
ATOM 5963 O O . ASP B 1 389 ? -9.633 -35.406 1.119 1 97.5 389 ASP B O 1
ATOM 5967 N N . ASP B 1 390 ? -8.844 -33.531 2.023 1 96.88 390 ASP B N 1
ATOM 5968 C CA . ASP B 1 390 ? -9.516 -32.688 1.045 1 96.88 390 ASP B CA 1
ATOM 5969 C C . ASP B 1 390 ? -8.93 -32.875 -0.351 1 96.88 390 ASP B C 1
ATOM 5971 O O . ASP B 1 390 ? -9.664 -32.906 -1.341 1 96.88 390 ASP B O 1
ATOM 5975 N N . LEU B 1 391 ? -7.641 -33 -0.386 1 98.12 391 LEU B N 1
ATOM 5976 C CA . LEU B 1 391 ? -6.969 -33.25 -1.659 1 98.12 391 LEU B CA 1
ATOM 5977 C C . LEU B 1 391 ? -7.461 -34.531 -2.297 1 98.12 391 LEU B C 1
ATOM 5979 O O . LEU B 1 391 ? -7.855 -34.531 -3.467 1 98.12 391 LEU B O 1
ATOM 5983 N N . ALA B 1 392 ? -7.5 -35.562 -1.53 1 98.25 392 ALA B N 1
ATOM 5984 C CA . ALA B 1 392 ? -7.934 -36.875 -2.029 1 98.25 392 ALA B CA 1
ATOM 5985 C C . ALA B 1 392 ? -9.391 -36.844 -2.482 1 98.25 392 ALA B C 1
ATOM 5987 O O . ALA B 1 392 ? -9.727 -37.344 -3.561 1 98.25 392 ALA B O 1
ATOM 5988 N N . GLU B 1 393 ? -10.227 -36.219 -1.644 1 98.38 393 GLU B N 1
ATOM 5989 C CA . GLU B 1 393 ? -11.656 -36.125 -1.948 1 98.38 393 GLU B CA 1
ATOM 5990 C C . GLU B 1 393 ? -11.906 -35.281 -3.191 1 98.38 393 GLU B C 1
ATOM 5992 O O . GLU B 1 393 ? -12.719 -35.656 -4.047 1 98.38 393 GLU B O 1
ATOM 5997 N N . GLY B 1 394 ? -11.227 -34.156 -3.271 1 98.31 394 GLY B N 1
ATOM 5998 C CA . GLY B 1 394 ? -11.375 -33.281 -4.438 1 98.31 394 GLY B CA 1
ATOM 5999 C C . GLY B 1 394 ? -10.984 -33.969 -5.734 1 98.31 394 GLY B C 1
ATOM 6000 O O . GLY B 1 394 ? -11.68 -33.844 -6.742 1 98.31 394 GLY B O 1
ATOM 6001 N N . MET B 1 395 ? -9.922 -34.688 -5.707 1 98.38 395 MET B N 1
ATOM 6002 C CA . MET B 1 395 ? -9.445 -35.375 -6.902 1 98.38 395 MET B CA 1
ATOM 6003 C C . MET B 1 395 ? -10.383 -36.5 -7.277 1 98.38 395 MET B C 1
ATOM 6005 O O . MET B 1 395 ? -10.609 -36.781 -8.461 1 98.38 395 MET B O 1
ATOM 6009 N N . LYS B 1 396 ? -10.891 -37.219 -6.293 1 98.31 396 LYS B N 1
ATOM 6010 C CA . LYS B 1 396 ? -11.891 -38.25 -6.539 1 98.31 396 LYS B CA 1
ATOM 6011 C C . LYS B 1 396 ? -13.117 -37.688 -7.238 1 98.31 396 LYS B C 1
ATOM 6013 O O . LYS B 1 396 ? -13.594 -38.25 -8.227 1 98.31 396 LYS B O 1
ATOM 6018 N N . ARG B 1 397 ? -13.602 -36.594 -6.727 1 98.31 397 ARG B N 1
ATOM 6019 C CA . ARG B 1 397 ? -14.773 -35.938 -7.309 1 98.31 397 ARG B CA 1
ATOM 6020 C C . ARG B 1 397 ? -14.508 -35.531 -8.75 1 98.31 397 ARG B C 1
ATOM 6022 O O . ARG B 1 397 ? -15.367 -35.688 -9.617 1 98.31 397 ARG B O 1
ATOM 6029 N N . PHE B 1 398 ? -13.391 -34.969 -8.938 1 98.56 398 PHE B N 1
ATOM 6030 C CA . PHE B 1 398 ? -13.016 -34.531 -10.281 1 98.56 398 PHE B CA 1
ATOM 6031 C C . PHE B 1 398 ? -12.992 -35.75 -11.234 1 98.56 398 PHE B C 1
ATOM 6033 O O . PHE B 1 398 ? -13.578 -35.688 -12.312 1 98.56 398 PHE B O 1
ATOM 6040 N N . LYS B 1 399 ? -12.328 -36.75 -10.805 1 98.19 399 LYS B N 1
ATOM 6041 C CA . LYS B 1 399 ? -12.234 -37.969 -11.617 1 98.19 399 LYS B CA 1
ATOM 6042 C C . LYS B 1 399 ? -13.617 -38.531 -11.945 1 98.19 399 LYS B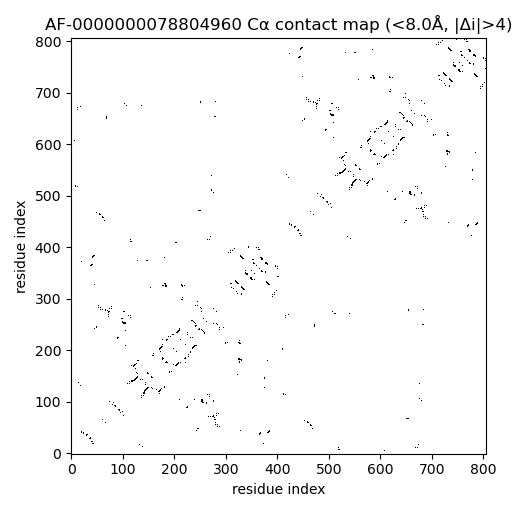 C 1
ATOM 6044 O O . LYS B 1 399 ? -13.898 -38.875 -13.094 1 98.19 399 LYS B O 1
ATOM 6049 N N . ASP B 1 400 ? -14.422 -38.594 -10.945 1 97.75 400 ASP B N 1
ATOM 6050 C CA . ASP B 1 400 ? -15.766 -39.125 -11.125 1 97.75 400 ASP B CA 1
ATOM 6051 C C . ASP B 1 400 ? -16.578 -38.281 -12.086 1 97.75 400 ASP B C 1
ATOM 6053 O O . ASP B 1 400 ? -17.344 -38.781 -12.898 1 97.75 400 ASP B O 1
ATOM 6057 N N . TRP B 1 401 ? -16.375 -36.938 -11.922 1 97.88 401 TRP B N 1
ATOM 6058 C CA . TRP B 1 401 ? -17.125 -36 -12.75 1 97.88 401 TRP B CA 1
ATOM 6059 C C . TRP B 1 401 ? -16.641 -36.062 -14.195 1 97.88 401 TRP B C 1
ATOM 6061 O O . TRP B 1 401 ? -17.422 -35.875 -15.133 1 97.88 401 TRP B O 1
ATOM 6071 N N . ALA B 1 402 ? -15.438 -36.312 -14.414 1 96.5 402 ALA B N 1
ATOM 6072 C CA . ALA B 1 402 ? -14.828 -36.281 -15.742 1 96.5 402 ALA B CA 1
ATOM 6073 C C . ALA B 1 402 ? -15.117 -37.562 -16.516 1 96.5 402 ALA B C 1
ATOM 6075 O O . ALA B 1 402 ? -14.852 -37.656 -17.703 1 96.5 402 ALA B O 1
ATOM 6076 N N . LYS B 1 403 ? -15.711 -38.531 -15.883 1 88.12 403 LYS B N 1
ATOM 6077 C CA . LYS B 1 403 ? -16.078 -39.781 -16.547 1 88.12 403 LYS B CA 1
ATOM 6078 C C . LYS B 1 403 ? -17.328 -39.594 -17.422 1 88.12 403 LYS B C 1
ATOM 6080 O O . LYS B 1 403 ? -18.234 -38.875 -17.047 1 88.12 403 LYS B O 1
#

Foldseek 3Di:
DDDDPVRDDDPLVVVFDDFLLVVLVVVLVVCVVVPDDFQEQSDQFFQDDFDPLLVVLLVVVVVPCVLVDADFQQADLLLLQLVQVLCCVQQNDGDDSLLKGKFQALLVVLLLVLLLFDDAAAEEEEEPLAALCNQSSNSSSNYHYQYQYDDVVNLSQGDPVSVVVRDDPRHAAYEAEACGPPALAHYDLVSLQVVLVVCLVVVHAYEYECAFQLQFADPGHHNDSCNSRVSRQQRYKYKYFCRHQRVCVVLRIIMIRHPSVSSVSSSVVSCVVPGHRRSSSSSSRSSVSNDDSVVSVVSSVVLRVLLVVLQVLQCPAPQKHWDRRGTDFKIKIQNQSLAQFQWAPVGDHHNKQVSVQVCCCVPLSYHWRASVSSVGIRITMGGSSDDPVSSVSNSVSVRNGSD/DDDDPVRDDDPLVVVFDDFLLVVLVVVLVVCVVVPDDFQEQSDQFFQDDFDPLLVVLLVVVVVPCVLVDADFQQADLLLLQLVQVLCCVQQNDGDDSLLKGKFQALLVVLLLVLLLFDDAAAEEEEEPLARLCNQSSNSSSNYHYQYQYDDVVNLSQGDPVSVVVRDDPRHAAYEAEACGPPQLAHYDLVSLQSVLVVCLVVVHAYEYECAFQLQFADPGHHNDSCNSRVSRQQRYKYKYFCRHQRVCVVLRIIMIRHPSVSSVSSSVVSCVVPGHRRSSSSSSRSSVSNDDSVVSVVSSVVLVVLLVVLQVLQVPAPQKHWDRRGTDFKIKIQNQSLAQFQWAPVGDHHNKQVSVQVCCCVPLSYHWRASVSSVGIRITMGGSSDDPVSSVSNSVSVSNGSD

Solvent-accessible surface area (backbone atoms only — not comparable to full-atom values): 39071 Å² total; per-residue (Å²): 132,84,76,54,80,86,62,53,59,12,64,56,57,70,70,46,75,66,60,56,51,58,49,46,40,50,48,42,52,54,44,37,73,75,69,46,82,54,35,71,18,36,60,91,49,55,72,51,70,48,50,67,69,26,37,52,44,24,29,55,42,47,73,38,67,83,40,31,44,78,59,54,37,38,34,54,68,70,40,28,42,38,49,23,51,39,38,30,72,75,49,64,46,84,59,56,40,72,17,35,30,42,25,44,15,37,49,25,27,56,27,48,52,30,46,40,54,30,40,80,64,25,23,32,41,36,55,17,54,29,53,64,49,56,53,47,25,30,38,65,25,42,23,37,64,42,79,41,78,23,52,74,92,56,60,50,44,71,51,70,68,59,53,56,69,69,56,55,95,46,44,47,31,36,54,44,54,40,24,18,52,44,44,1,32,56,56,54,61,67,54,48,35,50,50,37,51,51,25,55,75,67,62,30,34,37,40,35,40,42,44,30,51,80,31,53,37,92,87,52,63,61,59,44,48,57,52,68,27,59,85,32,42,82,43,30,36,40,29,27,44,38,27,54,57,50,18,28,43,9,44,27,38,15,22,31,40,29,36,51,71,56,24,51,49,47,34,44,53,32,54,44,33,43,37,34,49,35,35,44,37,48,46,20,48,36,44,49,60,68,44,80,61,64,66,41,52,54,50,44,52,55,43,48,56,37,49,54,51,51,38,52,52,46,49,67,27,88,50,34,47,39,66,79,44,31,12,50,57,28,38,39,28,39,39,55,72,48,46,70,37,65,28,34,97,79,46,50,65,22,84,43,27,57,46,39,30,52,48,38,29,73,74,52,29,29,36,42,33,32,13,60,53,23,68,33,70,34,20,35,30,35,29,51,47,58,56,70,68,51,53,54,51,37,47,48,37,49,43,62,33,62,82,132,84,77,53,80,87,62,54,59,10,65,56,55,70,70,45,73,67,60,57,50,58,48,47,40,50,50,43,50,54,44,36,72,74,68,45,83,54,33,71,19,34,59,92,49,53,74,53,71,48,51,66,68,27,36,49,46,22,29,55,39,48,73,38,67,84,40,32,44,77,60,54,36,39,34,56,69,71,40,27,43,36,50,22,50,40,38,32,72,75,48,66,46,84,58,56,40,71,16,34,29,41,24,42,14,36,50,25,28,54,26,49,51,29,44,41,53,30,39,79,65,26,22,32,40,35,55,18,56,31,52,63,48,55,52,46,26,30,38,65,26,42,22,37,66,40,77,41,78,22,52,74,92,56,58,50,44,72,52,70,68,60,53,56,70,69,57,55,96,47,45,46,30,36,54,43,52,38,24,19,51,46,44,1,30,55,55,52,59,67,53,47,36,50,51,38,51,51,25,54,74,66,60,29,34,37,40,34,39,44,44,31,50,79,31,53,36,92,88,49,63,62,60,43,48,57,52,67,26,58,84,30,42,80,42,31,36,40,28,26,45,38,28,54,56,51,19,28,44,10,44,28,39,14,22,30,39,30,35,54,71,55,24,50,50,47,33,42,51,33,53,44,34,42,37,35,52,35,35,44,38,48,45,20,49,37,45,48,61,68,44,80,60,64,69,41,53,52,51,44,53,55,42,50,57,38,50,54,51,50,40,53,51,46,48,66,26,88,49,34,47,39,66,81,43,32,12,49,56,28,37,39,28,39,39,55,73,48,46,68,36,65,27,35,97,79,47,48,65,23,83,43,28,56,49,38,31,51,47,38,29,74,74,52,29,30,35,41,34,30,13,60,52,22,69,32,70,33,21,36,31,35,29,50,47,60,54,68,67,51,51,54,50,36,47,50,37,49,46,61,33,62,81

Organism: NCBI:txid518634